Protein AF-0000000079759869 (afdb_homodimer)

Structure (mmCIF, N/CA/C/O backbone):
data_AF-0000000079759869-model_v1
#
loop_
_entity.id
_entity.type
_entity.pdbx_description
1 polymer 'M18 family aminopeptidase'
#
loop_
_atom_site.group_PDB
_atom_site.id
_atom_site.type_symbol
_atom_site.label_atom_id
_atom_site.label_alt_id
_atom_site.label_comp_id
_atom_site.label_asym_id
_atom_site.label_entity_id
_atom_site.label_seq_id
_atom_site.pdbx_PDB_ins_code
_atom_site.Cartn_x
_atom_site.Cartn_y
_atom_site.Cartn_z
_atom_site.occupancy
_atom_site.B_iso_or_equiv
_atom_site.auth_seq_id
_atom_site.auth_comp_id
_atom_site.auth_asym_id
_atom_site.auth_atom_id
_atom_site.pdbx_PDB_model_num
ATOM 1 N N . MET A 1 1 ? -37.5 23.078 -14.453 1 34.41 1 MET A N 1
ATOM 2 C CA . MET A 1 1 ? -36.531 22.5 -15.383 1 34.41 1 MET A CA 1
ATOM 3 C C . MET A 1 1 ? -35.156 23.172 -15.234 1 34.41 1 MET A C 1
ATOM 5 O O . MET A 1 1 ? -34.125 22.562 -15.484 1 34.41 1 MET A O 1
ATOM 9 N N . ASP A 1 2 ? -35.219 24.422 -14.891 1 37.75 2 ASP A N 1
ATOM 10 C CA . ASP A 1 2 ? -34.031 25.25 -14.844 1 37.75 2 ASP A CA 1
ATOM 11 C C . ASP A 1 2 ? -33.25 25.031 -13.539 1 37.75 2 ASP A C 1
ATOM 13 O O . ASP A 1 2 ? -32.094 25.438 -13.422 1 37.75 2 ASP A O 1
ATOM 17 N N . VAL A 1 3 ? -34 24.594 -12.555 1 45.72 3 VAL A N 1
ATOM 18 C CA . VAL A 1 3 ? -33.438 24.453 -11.219 1 45.72 3 VAL A CA 1
ATOM 19 C C . VAL A 1 3 ? -32.5 23.234 -11.18 1 45.72 3 VAL A C 1
ATOM 21 O O . VAL A 1 3 ? -31.469 23.266 -10.523 1 45.72 3 VAL A O 1
ATOM 24 N N . ASN A 1 4 ? -32.969 22.141 -11.797 1 49.09 4 ASN A N 1
ATOM 25 C CA . ASN A 1 4 ? -32.188 20.906 -11.836 1 49.09 4 ASN A CA 1
ATOM 26 C C . ASN A 1 4 ? -30.875 21.094 -12.617 1 49.09 4 ASN A C 1
ATOM 28 O O . ASN A 1 4 ? -29.875 20.469 -12.297 1 49.09 4 ASN A O 1
ATOM 32 N N . MET A 1 5 ? -30.938 22.031 -13.586 1 51.25 5 MET A N 1
ATOM 33 C CA . MET A 1 5 ? -29.766 22.281 -14.414 1 51.25 5 MET A CA 1
ATOM 34 C C . MET A 1 5 ? -28.734 23.109 -13.664 1 51.25 5 MET A C 1
ATOM 36 O O . MET A 1 5 ? -27.531 22.891 -13.805 1 51.25 5 MET A O 1
ATOM 40 N N . THR A 1 6 ? -29.172 24.031 -12.852 1 51.59 6 THR A N 1
ATOM 41 C CA . THR A 1 6 ? -28.266 24.875 -12.102 1 51.59 6 THR A CA 1
ATOM 42 C C . THR A 1 6 ? -27.594 24.094 -10.977 1 51.59 6 THR A C 1
ATOM 44 O O . THR A 1 6 ? -26.406 24.281 -10.711 1 51.59 6 THR A O 1
ATOM 47 N N . GLY A 1 7 ? -28.344 23.219 -10.32 1 52.69 7 GLY A N 1
ATOM 48 C CA . GLY A 1 7 ? -27.797 22.344 -9.297 1 52.69 7 GLY A CA 1
ATOM 49 C C . GLY A 1 7 ? -26.719 21.406 -9.812 1 52.69 7 GLY A C 1
ATOM 50 O O . GLY A 1 7 ? -25.672 21.234 -9.18 1 52.69 7 GLY A O 1
ATOM 51 N N . ASN A 1 8 ? -26.984 20.922 -10.984 1 66.44 8 ASN A N 1
ATOM 52 C CA . ASN A 1 8 ? -26.047 20.016 -11.633 1 66.44 8 ASN A CA 1
ATOM 53 C C . ASN A 1 8 ? -24.766 20.75 -12.055 1 66.44 8 ASN A C 1
ATOM 55 O O . ASN A 1 8 ? -23.672 20.219 -11.906 1 66.44 8 ASN A O 1
ATOM 59 N N . THR A 1 9 ? -24.969 22.047 -12.414 1 72.12 9 THR A N 1
ATOM 60 C CA . THR A 1 9 ? -23.812 22.812 -12.852 1 72.12 9 THR A CA 1
ATOM 61 C C . THR A 1 9 ? -22.953 23.234 -11.656 1 72.12 9 THR A C 1
ATOM 63 O O . THR A 1 9 ? -21.734 23.172 -11.711 1 72.12 9 THR A O 1
ATOM 66 N N . GLU A 1 10 ? -23.641 23.688 -10.547 1 78.25 10 GLU A N 1
ATOM 67 C CA . GLU A 1 10 ? -22.922 24.062 -9.344 1 78.25 10 GLU A CA 1
ATOM 68 C C . GLU A 1 10 ? -22.203 22.875 -8.734 1 78.25 10 GLU A C 1
ATOM 70 O O . GLU A 1 10 ? -21.047 22.984 -8.281 1 78.25 10 GLU A O 1
ATOM 75 N N . GLU A 1 11 ? -22.922 21.812 -8.789 1 80.94 11 GLU A N 1
ATOM 76 C CA . GLU A 1 11 ? -22.312 20.594 -8.273 1 80.94 11 GLU A CA 1
ATOM 77 C C . GLU A 1 11 ? -21.109 20.172 -9.117 1 80.94 11 GLU A C 1
ATOM 79 O O . GLU A 1 11 ? -20.109 19.719 -8.586 1 80.94 11 GLU A O 1
ATOM 84 N N . ASN A 1 12 ? -21.234 20.391 -10.414 1 83.88 12 ASN A N 1
ATOM 85 C CA . ASN A 1 12 ? -20.125 20.062 -11.32 1 83.88 12 ASN A CA 1
ATOM 86 C C . ASN A 1 12 ? -18.938 21 -11.109 1 83.88 12 ASN A C 1
ATOM 88 O O . ASN A 1 12 ? -17.797 20.562 -11.156 1 83.88 12 ASN A O 1
ATOM 92 N N . THR A 1 13 ? -19.266 22.203 -10.891 1 87.94 13 THR A N 1
ATOM 93 C CA . THR A 1 13 ? -18.219 23.188 -10.648 1 87.94 13 THR A CA 1
ATOM 94 C C . THR A 1 13 ? -17.516 22.906 -9.328 1 87.94 13 THR A C 1
ATOM 96 O O . THR A 1 13 ? -16.281 22.984 -9.242 1 87.94 13 THR A O 1
ATOM 99 N N . GLN A 1 14 ? -18.297 22.594 -8.359 1 91.38 14 GLN A N 1
ATOM 100 C CA . GLN A 1 14 ? -17.719 22.266 -7.055 1 91.38 14 GLN A CA 1
ATOM 101 C C . GLN A 1 14 ? -16.844 21.016 -7.133 1 91.38 14 GLN A C 1
ATOM 103 O O . GLN A 1 14 ? -15.789 20.953 -6.512 1 91.38 14 GLN A O 1
ATOM 108 N N . ARG A 1 15 ? -17.344 20.109 -7.895 1 92.75 15 ARG A N 1
ATOM 109 C CA . ARG A 1 15 ? -16.578 18.875 -8.07 1 92.75 15 ARG A CA 1
ATOM 110 C C . ARG A 1 15 ? -15.242 19.141 -8.766 1 92.75 15 ARG A C 1
ATOM 112 O O . ARG A 1 15 ? -14.211 18.594 -8.375 1 92.75 15 ARG A O 1
ATOM 119 N N . GLU A 1 16 ? -15.281 19.938 -9.742 1 95.12 16 GLU A N 1
ATOM 120 C CA . GLU A 1 16 ? -14.055 20.297 -10.445 1 95.12 16 GLU A CA 1
ATOM 121 C C . GLU A 1 16 ? -13.07 21 -9.516 1 95.12 16 GLU A C 1
ATOM 123 O O . GLU A 1 16 ? -11.867 20.75 -9.578 1 95.12 16 GLU A O 1
ATOM 128 N N . GLN A 1 17 ? -13.594 21.875 -8.664 1 96.56 17 GLN A N 1
ATOM 129 C CA . GLN A 1 17 ? -12.75 22.562 -7.691 1 96.56 17 GLN A CA 1
ATOM 130 C C . GLN A 1 17 ? -12.156 21.594 -6.688 1 96.56 17 GLN A C 1
ATOM 132 O O . GLN A 1 17 ? -10.984 21.703 -6.32 1 96.56 17 GLN A O 1
ATOM 137 N N . ASN A 1 18 ? -12.969 20.641 -6.242 1 97.81 18 ASN A N 1
ATOM 138 C CA . ASN A 1 18 ? -12.492 19.625 -5.309 1 97.81 18 ASN A CA 1
ATOM 139 C C . ASN A 1 18 ? -11.352 18.812 -5.906 1 97.81 18 ASN A C 1
ATOM 141 O O . ASN A 1 18 ? -10.352 18.547 -5.23 1 97.81 18 ASN A O 1
ATOM 145 N N . LEU A 1 19 ? -11.539 18.453 -7.141 1 97.88 19 LEU A N 1
ATOM 146 C CA . LEU A 1 19 ? -10.523 17.656 -7.832 1 97.88 19 LEU A CA 1
ATOM 147 C C . LEU A 1 19 ? -9.234 18.453 -8.008 1 97.88 19 LEU A C 1
ATOM 149 O O . LEU A 1 19 ? -8.141 17.922 -7.84 1 97.88 19 LEU A O 1
ATOM 153 N N . LYS A 1 20 ? -9.383 19.672 -8.344 1 98.12 20 LYS A N 1
ATOM 154 C CA . LYS A 1 20 ? -8.227 20.547 -8.508 1 98.12 20 LYS A CA 1
ATOM 155 C C . LYS A 1 20 ? -7.465 20.703 -7.195 1 98.12 20 LYS A C 1
ATOM 157 O O . LYS A 1 20 ? -6.242 20.562 -7.16 1 98.12 20 LYS A O 1
ATOM 162 N N . THR A 1 21 ? -8.172 20.984 -6.152 1 98.62 21 THR A N 1
ATOM 163 C CA . THR A 1 21 ? -7.57 21.156 -4.836 1 98.62 21 THR A CA 1
ATOM 164 C C . THR A 1 21 ? -6.887 19.859 -4.387 1 98.62 21 THR A C 1
ATOM 166 O O . THR A 1 21 ? -5.781 19.891 -3.844 1 98.62 21 THR A O 1
ATOM 169 N N . ALA A 1 22 ? -7.57 18.734 -4.586 1 98.62 22 ALA A N 1
ATOM 170 C CA . ALA A 1 22 ? -6.977 17.438 -4.246 1 98.62 22 ALA A CA 1
ATOM 171 C C . ALA A 1 22 ? -5.668 17.219 -4.996 1 98.62 22 ALA A C 1
ATOM 173 O O . ALA A 1 22 ? -4.68 16.766 -4.418 1 98.62 22 ALA A O 1
ATOM 174 N N . GLY A 1 23 ? -5.672 17.562 -6.25 1 98.62 23 GLY A N 1
ATOM 175 C CA . GLY A 1 23 ? -4.461 17.453 -7.043 1 98.62 23 GLY A CA 1
ATOM 176 C C . GLY A 1 23 ? -3.326 18.312 -6.523 1 98.62 23 GLY A C 1
ATOM 177 O O . GLY A 1 23 ? -2.176 17.859 -6.477 1 98.62 23 GLY A O 1
ATOM 178 N N . GLN A 1 24 ? -3.623 19.547 -6.164 1 98.75 24 GLN A N 1
ATOM 179 C CA . GLN A 1 24 ? -2.623 20.469 -5.617 1 98.75 24 GLN A CA 1
ATOM 180 C C . GLN A 1 24 ? -2.096 19.969 -4.277 1 98.75 24 GLN A C 1
ATOM 182 O O . GLN A 1 24 ? -0.899 20.062 -3.998 1 98.75 24 GLN A O 1
ATOM 187 N N . LEU A 1 25 ? -2.986 19.469 -3.488 1 98.81 25 LEU A N 1
ATOM 188 C CA . LEU A 1 25 ? -2.592 18.891 -2.207 1 98.81 25 LEU A CA 1
ATOM 189 C C . LEU A 1 25 ? -1.659 17.703 -2.408 1 98.81 25 LEU A C 1
ATOM 191 O O . LEU A 1 25 ? -0.637 17.578 -1.728 1 98.81 25 LEU A O 1
ATOM 195 N N . PHE A 1 26 ? -2.021 16.781 -3.332 1 98.81 26 PHE A N 1
ATOM 196 C CA . PHE A 1 26 ? -1.186 15.633 -3.633 1 98.81 26 PHE A CA 1
ATOM 197 C C . PHE A 1 26 ? 0.208 16.078 -4.066 1 98.81 26 PHE A C 1
ATOM 199 O O . PHE A 1 26 ? 1.21 15.523 -3.602 1 98.81 26 PHE A O 1
ATOM 206 N N . SER A 1 27 ? 0.238 17.031 -4.938 1 98.69 27 SER A N 1
ATOM 207 C CA . SER A 1 27 ? 1.521 17.547 -5.414 1 98.69 27 SER A CA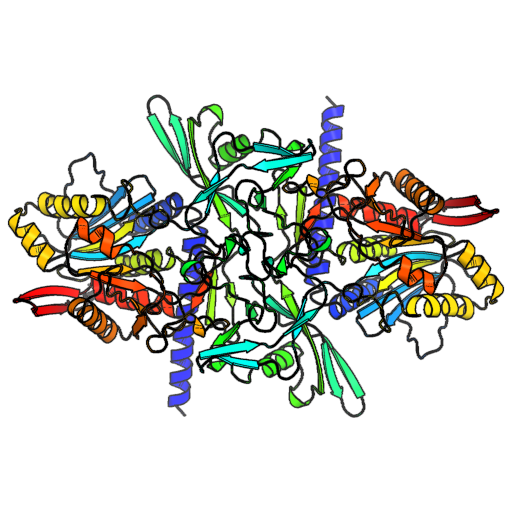 1
ATOM 208 C C . SER A 1 27 ? 2.348 18.125 -4.266 1 98.69 27 SER A C 1
ATOM 210 O O . SER A 1 27 ? 3.561 17.906 -4.203 1 98.69 27 SER A O 1
ATOM 212 N N . PHE A 1 28 ? 1.736 18.922 -3.453 1 98.75 28 PHE A N 1
ATOM 213 C CA . PHE A 1 28 ? 2.398 19.516 -2.299 1 98.75 28 PHE A CA 1
ATOM 214 C C . PHE A 1 28 ? 2.992 18.438 -1.399 1 98.75 28 PHE A C 1
ATOM 216 O O . PHE A 1 28 ? 4.152 18.531 -0.99 1 98.75 28 PHE A O 1
ATOM 223 N N . ILE A 1 29 ? 2.215 17.391 -1.082 1 98.75 29 ILE A N 1
ATOM 224 C CA . ILE A 1 29 ? 2.637 16.344 -0.167 1 98.75 29 ILE A CA 1
ATOM 225 C C . ILE A 1 29 ? 3.734 15.5 -0.817 1 98.75 29 ILE A C 1
ATOM 227 O O . ILE A 1 29 ? 4.711 15.133 -0.163 1 98.75 29 ILE A O 1
ATOM 231 N N . GLN A 1 30 ? 3.596 15.203 -2.111 1 98.06 30 GLN A N 1
ATOM 232 C CA . GLN A 1 30 ? 4.602 14.43 -2.83 1 98.06 30 GLN A CA 1
ATOM 233 C C . GLN A 1 30 ? 5.949 15.148 -2.836 1 98.06 30 GLN A C 1
ATOM 235 O O . GLN A 1 30 ? 7 14.508 -2.791 1 98.06 30 GLN A O 1
ATOM 240 N N . ALA A 1 31 ? 5.898 16.469 -2.842 1 98.31 31 ALA A N 1
ATOM 241 C CA . ALA A 1 31 ? 7.117 17.266 -2.828 1 98.31 31 ALA A CA 1
ATOM 242 C C . ALA A 1 31 ? 7.648 17.438 -1.406 1 98.31 31 ALA A C 1
ATOM 244 O O . ALA A 1 31 ? 8.664 18.109 -1.19 1 98.31 31 ALA A O 1
ATOM 245 N N . SER A 1 32 ? 6.988 16.828 -0.433 1 98.75 32 SER A N 1
ATOM 246 C CA . SER A 1 32 ? 7.328 17.016 0.976 1 98.75 32 SER A CA 1
ATOM 247 C C . SER A 1 32 ? 7.531 15.664 1.667 1 98.75 32 SER A C 1
ATOM 249 O O . SER A 1 32 ? 6.844 15.352 2.641 1 98.75 32 SER A O 1
ATOM 251 N N . PRO A 1 33 ? 8.555 14.898 1.273 1 98.44 33 PRO A N 1
ATOM 252 C CA . PRO A 1 33 ? 8.766 13.578 1.857 1 98.44 33 PRO A CA 1
ATOM 253 C C . PRO A 1 33 ? 9.305 13.641 3.287 1 98.44 33 PRO A C 1
ATOM 255 O O . PRO A 1 33 ? 9.289 12.633 4 1 98.44 33 PRO A O 1
ATOM 258 N N . SER A 1 34 ? 9.789 14.82 3.717 1 98.5 34 SER A N 1
ATOM 259 C CA . SER A 1 34 ? 10.234 15.086 5.082 1 98.5 34 SER A CA 1
ATOM 260 C C . SER A 1 34 ? 9.852 16.484 5.527 1 98.5 34 SER A C 1
ATOM 262 O O . SER A 1 34 ? 9.477 17.328 4.707 1 98.5 34 SER A O 1
ATOM 264 N N . PRO A 1 35 ? 9.953 16.734 6.875 1 98.62 35 PRO A N 1
ATOM 265 C CA . PRO A 1 35 ? 9.641 18.094 7.332 1 98.62 35 PRO A CA 1
ATOM 266 C C . PRO A 1 35 ? 10.531 19.156 6.695 1 98.62 35 PRO A C 1
ATOM 268 O O . PRO A 1 35 ? 10.086 20.281 6.457 1 98.62 35 PRO A O 1
ATOM 271 N N . PHE A 1 36 ? 11.781 18.781 6.375 1 98.75 36 PHE A N 1
ATOM 272 C CA . PHE A 1 36 ? 12.703 19.703 5.734 1 98.75 36 PHE A CA 1
ATOM 273 C C . PHE A 1 36 ? 12.227 20.047 4.324 1 98.75 36 PHE A C 1
ATOM 275 O O . PHE A 1 36 ? 12.289 21.203 3.906 1 98.75 36 PHE A O 1
ATOM 282 N N . HIS A 1 37 ? 11.75 19.031 3.645 1 98.81 37 HIS A N 1
ATOM 283 C CA . HIS A 1 37 ? 11.227 19.25 2.299 1 98.81 37 HIS A CA 1
ATOM 284 C C . HIS A 1 37 ? 9.922 20.047 2.332 1 98.81 37 HIS A C 1
ATOM 286 O O . HIS A 1 37 ? 9.664 20.844 1.432 1 98.81 37 HIS A O 1
ATOM 292 N N . ALA A 1 38 ? 9.086 19.812 3.332 1 98.88 38 ALA A N 1
ATOM 293 C CA . ALA A 1 38 ? 7.844 20.562 3.473 1 98.88 38 ALA A CA 1
ATOM 294 C C . ALA A 1 38 ? 8.117 22.062 3.594 1 98.88 38 ALA A C 1
ATOM 296 O O . ALA A 1 38 ? 7.492 22.859 2.912 1 98.88 38 ALA A O 1
ATOM 297 N N . VAL A 1 39 ? 9.07 22.391 4.441 1 98.88 39 VAL A N 1
ATOM 298 C CA . VAL A 1 39 ? 9.414 23.797 4.664 1 98.88 39 VAL A CA 1
ATOM 299 C C . VAL A 1 39 ? 10.047 24.375 3.4 1 98.88 39 VAL A C 1
ATOM 301 O O . VAL A 1 39 ? 9.742 25.5 3.004 1 98.88 39 VAL A O 1
ATOM 304 N N . ALA A 1 40 ? 10.945 23.594 2.729 1 98.75 40 ALA A N 1
ATOM 305 C CA . ALA A 1 40 ? 11.555 24.047 1.479 1 98.75 40 ALA A CA 1
ATOM 306 C C . ALA A 1 40 ? 10.492 24.312 0.417 1 98.75 40 ALA A C 1
ATOM 308 O O . ALA A 1 40 ? 10.602 25.25 -0.366 1 98.75 40 ALA A O 1
ATOM 309 N N . ASN A 1 41 ? 9.523 23.453 0.396 1 98.69 41 ASN A N 1
ATOM 310 C CA . ASN A 1 41 ? 8.406 23.594 -0.527 1 98.69 41 ASN A CA 1
ATOM 311 C C . ASN A 1 41 ? 7.617 24.875 -0.259 1 98.69 41 ASN A C 1
ATOM 313 O O . ASN A 1 41 ? 7.309 25.625 -1.188 1 98.69 41 ASN A O 1
ATOM 317 N N . MET A 1 42 ? 7.301 25.156 0.924 1 98.88 42 MET A N 1
ATOM 318 C CA . MET A 1 42 ? 6.578 26.375 1.295 1 98.88 42 MET A CA 1
ATOM 319 C C . MET A 1 42 ? 7.422 27.609 1.025 1 98.88 42 MET A C 1
ATOM 321 O O . MET A 1 42 ? 6.906 28.625 0.558 1 98.88 42 MET A O 1
ATOM 325 N N . LYS A 1 43 ? 8.719 27.516 1.329 1 98.75 43 LYS A N 1
ATOM 326 C CA . LYS A 1 43 ? 9.641 28.609 1.028 1 98.75 43 LYS A CA 1
ATOM 327 C C . LYS A 1 43 ? 9.594 28.969 -0.451 1 98.75 43 LYS A C 1
ATOM 329 O O . LYS A 1 43 ? 9.562 30.156 -0.801 1 98.75 43 LYS A O 1
ATOM 334 N N . ARG A 1 44 ? 9.656 27.969 -1.306 1 98.62 44 ARG A N 1
ATOM 335 C CA . ARG A 1 44 ? 9.633 28.203 -2.744 1 98.62 44 ARG A CA 1
ATOM 336 C C . ARG A 1 44 ? 8.375 28.969 -3.15 1 98.62 44 ARG A C 1
ATOM 338 O O . ARG A 1 44 ? 8.43 29.891 -3.961 1 98.62 44 ARG A O 1
ATOM 345 N N . GLU A 1 45 ? 7.238 28.594 -2.639 1 98.5 45 GLU A N 1
ATOM 346 C CA . GLU A 1 45 ? 5.984 29.266 -2.949 1 98.5 45 GLU A CA 1
ATOM 347 C C . GLU A 1 45 ? 5.988 30.703 -2.426 1 98.5 45 GLU A C 1
ATOM 349 O O . GLU A 1 45 ? 5.539 31.625 -3.115 1 98.5 45 GLU A O 1
ATOM 354 N N . LEU A 1 46 ? 6.461 30.875 -1.209 1 98.75 46 LEU A N 1
ATOM 355 C CA . LEU A 1 46 ? 6.543 32.219 -0.62 1 98.75 46 LEU A CA 1
ATOM 356 C C . LEU A 1 46 ? 7.449 33.125 -1.445 1 98.75 46 LEU A C 1
ATOM 358 O O . LEU A 1 46 ? 7.098 34.25 -1.722 1 98.75 46 LEU A O 1
ATOM 362 N N . ASP A 1 47 ? 8.594 32.562 -1.867 1 98.69 47 ASP A N 1
ATOM 363 C CA . ASP A 1 47 ? 9.508 33.312 -2.725 1 98.69 47 ASP A CA 1
ATOM 364 C C . ASP A 1 47 ? 8.82 33.75 -4.016 1 98.69 47 ASP A C 1
ATOM 366 O O . ASP A 1 47 ? 8.969 34.875 -4.453 1 98.69 47 ASP A O 1
ATOM 370 N N . ALA A 1 48 ? 8.102 32.875 -4.559 1 98.38 48 ALA A N 1
ATOM 371 C CA . ALA A 1 48 ? 7.414 33.125 -5.82 1 98.38 48 ALA A CA 1
ATOM 372 C C . ALA A 1 48 ? 6.371 34.219 -5.652 1 98.38 48 ALA A C 1
ATOM 374 O O . ALA A 1 48 ? 6.012 34.906 -6.621 1 98.38 48 ALA A O 1
ATOM 375 N N . HIS A 1 49 ? 5.922 34.469 -4.457 1 97.62 49 HIS A N 1
ATOM 376 C CA . HIS A 1 49 ? 4.91 35.5 -4.191 1 97.62 49 HIS A CA 1
ATOM 377 C C . HIS A 1 49 ? 5.531 36.75 -3.588 1 97.62 49 HIS A C 1
ATOM 379 O O . HIS A 1 49 ? 4.82 37.594 -3.043 1 97.62 49 HIS A O 1
ATOM 385 N N . GLY A 1 50 ? 6.84 36.812 -3.527 1 97.75 50 GLY A N 1
ATOM 386 C CA . GLY A 1 50 ? 7.535 38.031 -3.197 1 97.75 50 GLY A CA 1
ATOM 387 C C . GLY A 1 50 ? 7.844 38.156 -1.717 1 97.75 50 GLY A C 1
ATOM 388 O O . GLY A 1 50 ? 8.172 39.25 -1.241 1 97.75 50 GLY A O 1
ATOM 389 N N . TYR A 1 51 ? 7.734 37.156 -0.963 1 98.5 51 TYR A N 1
ATOM 390 C CA . TYR A 1 51 ? 8.102 37.188 0.447 1 98.5 51 TYR A CA 1
ATOM 391 C C . TYR A 1 51 ? 9.617 37.125 0.618 1 98.5 51 TYR A C 1
ATOM 393 O O . TYR A 1 51 ? 10.289 36.375 -0.098 1 98.5 51 TYR A O 1
ATOM 401 N N . ALA A 1 52 ? 10.102 37.875 1.595 1 98.38 52 ALA A N 1
ATOM 402 C CA . ALA A 1 52 ? 11.539 37.906 1.868 1 98.38 52 ALA A CA 1
ATOM 403 C C . ALA A 1 52 ? 11.867 37.125 3.139 1 98.38 52 ALA A C 1
ATOM 405 O O . ALA A 1 52 ? 11.18 37.25 4.152 1 98.38 52 ALA A O 1
ATOM 406 N N . GLN A 1 53 ? 12.922 36.344 3.113 1 98.56 53 GLN A N 1
ATOM 407 C CA . GLN A 1 53 ? 13.344 35.562 4.277 1 98.56 53 GLN A CA 1
ATOM 408 C C . GLN A 1 53 ? 14.055 36.469 5.293 1 98.56 53 GLN A C 1
ATOM 410 O O . GLN A 1 53 ? 14.883 37.312 4.922 1 98.56 53 GLN A O 1
ATOM 415 N N . LEU A 1 54 ? 13.695 36.344 6.473 1 98.56 54 LEU A N 1
ATOM 416 C CA . LEU A 1 54 ? 14.391 36.969 7.605 1 98.56 54 LEU A CA 1
ATOM 417 C C . LEU A 1 54 ? 15.258 35.938 8.32 1 98.56 54 LEU A C 1
ATOM 419 O O . LEU A 1 54 ? 14.898 34.75 8.414 1 98.56 54 LEU A O 1
ATOM 423 N N . LEU A 1 55 ? 16.422 36.375 8.773 1 97.75 55 LEU A N 1
ATOM 424 C CA . LEU A 1 55 ? 17.281 35.531 9.602 1 97.75 55 LEU A CA 1
ATOM 425 C C . LEU A 1 55 ? 17.188 35.938 11.07 1 97.75 55 LEU A C 1
ATOM 427 O O . LEU A 1 55 ? 17.234 37.125 11.398 1 97.75 55 LEU A O 1
ATOM 431 N N . GLU A 1 56 ? 16.984 34.969 11.938 1 96.81 56 GLU A N 1
ATOM 432 C CA . GLU A 1 56 ? 16.828 35.25 13.359 1 96.81 56 GLU A CA 1
ATOM 433 C C . GLU A 1 56 ? 18.078 35.906 13.93 1 96.81 56 GLU A C 1
ATOM 435 O O . GLU A 1 56 ? 17.984 36.688 14.891 1 96.81 56 GLU A O 1
ATOM 440 N N . GLY A 1 57 ? 19.203 35.688 13.375 1 96 57 GLY A N 1
ATOM 441 C CA . GLY A 1 57 ? 20.453 36.219 13.883 1 96 57 GLY A CA 1
ATOM 442 C C . GLY A 1 57 ? 20.734 37.625 13.383 1 96 57 GLY A C 1
ATOM 443 O O . GLY A 1 57 ? 21.719 38.25 13.789 1 96 57 GLY A O 1
ATOM 444 N N . GLU A 1 58 ? 19.828 38.219 12.617 1 97.19 58 GLU A N 1
ATOM 445 C CA . GLU A 1 58 ? 20.016 39.562 12.039 1 97.19 58 GLU A CA 1
ATOM 446 C C . GLU A 1 58 ? 18.938 40.531 12.508 1 97.19 58 GLU A C 1
ATOM 448 O O . GLU A 1 58 ? 17.922 40.094 13.047 1 97.19 58 GLU A O 1
ATOM 453 N N . GLU A 1 59 ? 19.234 41.781 12.266 1 96.81 59 GLU A N 1
ATOM 454 C CA . GLU A 1 59 ? 18.219 42.781 12.508 1 96.81 59 GLU A CA 1
ATOM 455 C C . GLU A 1 59 ? 17.109 42.719 11.453 1 96.81 59 GLU A C 1
ATOM 457 O O . GLU A 1 59 ? 17.391 42.531 10.266 1 96.81 59 GLU A O 1
ATOM 462 N N . TRP A 1 60 ? 15.852 42.781 11.961 1 97.62 60 TRP A N 1
ATOM 463 C CA . TRP A 1 60 ? 14.719 42.781 11.039 1 97.62 60 TRP A CA 1
ATOM 464 C C . TRP A 1 60 ? 14.305 44.219 10.688 1 97.62 60 TRP A C 1
ATOM 466 O O . TRP A 1 60 ? 13.977 45 11.57 1 97.62 60 TRP A O 1
ATOM 476 N N . ARG A 1 61 ? 14.383 44.594 9.445 1 95.19 61 ARG A N 1
ATOM 477 C CA . ARG A 1 61 ? 13.883 45.875 8.938 1 95.19 61 ARG A CA 1
ATOM 478 C C . ARG A 1 61 ? 12.523 45.688 8.273 1 95.19 61 ARG A C 1
ATOM 480 O O . ARG A 1 61 ? 12.438 45.469 7.066 1 95.19 61 ARG A O 1
ATOM 487 N N . LEU A 1 62 ? 11.516 45.969 9.023 1 97.69 62 LEU A N 1
ATOM 488 C CA . LEU A 1 62 ? 10.148 45.688 8.586 1 97.69 62 LEU A CA 1
ATOM 489 C C . LEU A 1 62 ? 9.453 46.969 8.125 1 97.69 62 LEU A C 1
ATOM 491 O O . LEU A 1 62 ? 9.703 48.062 8.672 1 97.69 62 LEU A O 1
ATOM 495 N N . GLU A 1 63 ? 8.656 46.875 7.109 1 95.69 63 GLU A N 1
ATOM 496 C CA . GLU A 1 63 ? 7.941 48.031 6.559 1 95.69 63 GLU A CA 1
ATOM 497 C C . GLU A 1 63 ? 6.461 47.688 6.363 1 95.69 63 GLU A C 1
ATOM 499 O O . GLU A 1 63 ? 6.074 46.531 6.293 1 95.69 63 GLU A O 1
ATOM 504 N N . GLU A 1 64 ? 5.68 48.75 6.312 1 94.25 64 GLU A N 1
ATOM 505 C CA . GLU A 1 64 ? 4.281 48.594 5.918 1 94.25 64 GLU A CA 1
ATOM 506 C C . GLU A 1 64 ? 4.16 47.906 4.559 1 94.25 64 GLU A C 1
ATOM 508 O O . GLU A 1 64 ? 4.945 48.188 3.648 1 94.25 64 GLU A O 1
ATOM 513 N N . GLU A 1 65 ? 3.193 46.969 4.449 1 94.38 65 GLU A N 1
ATOM 514 C CA . GLU A 1 65 ? 2.92 46.219 3.234 1 94.38 65 GLU A CA 1
ATOM 515 C C . GLU A 1 65 ? 4.035 45.219 2.945 1 94.38 65 GLU A C 1
ATOM 517 O O . GLU A 1 65 ? 4.066 44.594 1.879 1 94.38 65 GLU A O 1
ATOM 522 N N . GLY A 1 66 ? 4.926 45.094 3.875 1 96.44 66 GLY A N 1
ATOM 523 C CA . GLY A 1 66 ? 6.004 44.156 3.715 1 96.44 66 GLY A CA 1
ATOM 524 C C . GLY A 1 66 ? 5.547 42.719 3.881 1 96.44 66 GLY A C 1
ATOM 525 O O . GLY A 1 66 ? 4.598 42.438 4.613 1 96.44 66 GLY A O 1
ATOM 526 N N . LYS A 1 67 ? 6.203 41.781 3.189 1 97.94 67 LYS A N 1
ATOM 527 C CA . LYS A 1 67 ? 5.965 40.344 3.209 1 97.94 67 LYS A CA 1
ATOM 528 C C . LYS A 1 67 ? 7.215 39.594 3.645 1 97.94 67 LYS A C 1
ATOM 530 O O . LYS A 1 67 ? 8.273 39.719 3.031 1 97.94 67 LYS A O 1
ATOM 535 N N . TYR A 1 68 ? 7.066 38.75 4.711 1 98.69 68 TYR A N 1
ATOM 536 C CA . TYR A 1 68 ? 8.273 38.156 5.289 1 98.69 68 TYR A CA 1
ATOM 537 C C . TYR A 1 68 ? 8.016 36.719 5.754 1 98.69 68 TYR A C 1
ATOM 539 O O . TYR A 1 68 ? 6.859 36.312 5.941 1 98.69 68 TYR A O 1
ATOM 547 N N . TYR A 1 69 ? 9.117 35.938 5.852 1 98.81 69 TYR A N 1
ATOM 548 C CA . TYR A 1 69 ? 9.055 34.688 6.559 1 98.81 69 TYR A CA 1
ATOM 549 C C . TYR A 1 69 ? 10.375 34.375 7.254 1 98.81 69 TYR A C 1
ATOM 551 O O . TYR A 1 69 ? 11.406 34.938 6.914 1 98.81 69 TYR A O 1
ATOM 559 N N . VAL A 1 70 ? 10.336 33.531 8.219 1 98.81 70 VAL A N 1
ATOM 560 C CA . VAL A 1 70 ? 11.492 33.094 8.977 1 98.81 70 VAL A CA 1
ATOM 561 C C . VAL A 1 70 ? 11.43 31.562 9.141 1 98.81 70 VAL A C 1
ATOM 563 O O . VAL A 1 70 ? 10.352 30.984 9.273 1 98.81 70 VAL A O 1
ATOM 566 N N . ILE A 1 71 ? 12.602 30.891 9.031 1 98.69 71 ILE A N 1
ATOM 567 C CA . ILE A 1 71 ? 12.719 29.438 9.141 1 98.69 71 ILE A CA 1
ATOM 568 C C . ILE A 1 71 ? 13.609 29.078 10.328 1 98.69 71 ILE A C 1
ATOM 570 O O . ILE A 1 71 ? 14.641 29.703 10.555 1 98.69 71 ILE A O 1
ATOM 574 N N . ARG A 1 72 ? 13.172 28.156 11.125 1 97.94 72 ARG A N 1
ATOM 575 C CA . ARG A 1 72 ? 13.969 27.625 12.227 1 97.94 72 ARG A CA 1
ATOM 576 C C . ARG A 1 72 ? 14.258 26.141 12.023 1 97.94 72 ARG A C 1
ATOM 578 O O . ARG A 1 72 ? 13.344 25.359 11.758 1 97.94 72 ARG A O 1
ATOM 585 N N . ASN A 1 73 ? 15.508 25.703 12.117 1 96.5 73 ASN A N 1
ATOM 586 C CA . ASN A 1 73 ? 16.031 24.344 12.016 1 96.5 73 ASN A CA 1
ATOM 587 C C . ASN A 1 73 ? 15.781 23.75 10.625 1 96.5 73 ASN A C 1
ATOM 589 O O . ASN A 1 73 ? 15.953 22.547 10.422 1 96.5 73 ASN A O 1
ATOM 593 N N . GLY A 1 74 ? 15.266 24.484 9.727 1 97.75 74 GLY A N 1
ATOM 594 C CA . GLY A 1 74 ? 14.961 24 8.391 1 97.75 74 GLY A CA 1
ATOM 595 C C . GLY A 1 74 ? 13.664 23.219 8.32 1 97.75 74 GLY A C 1
ATOM 596 O O . GLY A 1 74 ? 13.234 22.812 7.238 1 97.75 74 GLY A O 1
ATOM 597 N N . SER A 1 75 ? 12.953 23.062 9.477 1 98.56 75 SER A N 1
ATOM 598 C CA . SER A 1 75 ? 11.797 22.172 9.523 1 98.56 75 SER A CA 1
ATOM 599 C C . SER A 1 75 ? 10.578 22.875 10.094 1 98.56 75 SER A C 1
ATOM 601 O O . SER A 1 75 ? 9.5 22.297 10.195 1 98.56 75 SER A O 1
ATOM 603 N N . ALA A 1 76 ? 10.672 24.156 10.469 1 98.75 76 ALA A N 1
ATOM 604 C CA . ALA A 1 76 ? 9.578 25.016 10.914 1 98.75 76 ALA A CA 1
ATOM 605 C C . ALA A 1 76 ? 9.609 26.359 10.195 1 98.75 76 ALA A C 1
ATOM 607 O O . ALA A 1 76 ? 10.68 26.844 9.812 1 98.75 76 ALA A O 1
ATOM 608 N N . LEU A 1 77 ? 8.43 26.953 10.023 1 98.88 77 LEU A N 1
ATOM 609 C CA . LEU A 1 77 ? 8.328 28.156 9.211 1 98.88 77 LEU A CA 1
ATOM 610 C C . LEU A 1 77 ? 7.199 29.047 9.711 1 98.88 77 LEU A C 1
ATOM 612 O O . LEU A 1 77 ? 6.113 28.562 10.039 1 98.88 77 LEU A O 1
ATOM 616 N N . ILE A 1 78 ? 7.484 30.359 9.875 1 98.88 78 ILE A N 1
ATOM 617 C CA . ILE A 1 78 ? 6.461 31.375 10.133 1 98.88 78 ILE A CA 1
ATOM 618 C C . ILE A 1 78 ? 6.508 32.438 9.047 1 98.88 78 ILE A C 1
ATOM 620 O O . ILE A 1 78 ? 7.562 33.031 8.781 1 98.88 78 ILE A O 1
ATOM 624 N N . ALA A 1 79 ? 5.414 32.656 8.367 1 98.88 79 ALA A N 1
ATOM 625 C CA . ALA A 1 79 ? 5.27 33.719 7.371 1 98.88 79 ALA A CA 1
ATOM 626 C C . ALA A 1 79 ? 4.219 34.719 7.801 1 98.88 79 ALA A C 1
ATOM 628 O O . ALA A 1 79 ? 3.227 34.375 8.438 1 98.88 79 ALA A O 1
ATOM 629 N N . PHE A 1 80 ? 4.477 36 7.492 1 98.56 80 PHE A N 1
ATOM 630 C CA . PHE A 1 80 ? 3.541 37.094 7.828 1 98.56 80 PHE A CA 1
ATOM 631 C C . PHE A 1 80 ? 3.666 38.25 6.848 1 98.56 80 PHE A C 1
ATOM 633 O O . PHE A 1 80 ? 4.664 38.344 6.133 1 98.56 80 PHE A O 1
ATOM 640 N N . ARG A 1 81 ? 2.664 39 6.773 1 97.06 81 ARG A N 1
ATOM 641 C CA . ARG A 1 81 ? 2.691 40.281 6.055 1 97.06 81 ARG A CA 1
ATOM 642 C C . ARG A 1 81 ? 2.117 41.406 6.906 1 97.06 81 ARG A C 1
ATOM 644 O O . ARG A 1 81 ? 1.25 41.156 7.75 1 97.06 81 ARG A O 1
ATOM 651 N N . ILE A 1 82 ? 2.627 42.594 6.703 1 96.88 82 ILE A N 1
ATOM 652 C CA . ILE A 1 82 ? 2.291 43.75 7.523 1 96.88 82 ILE A CA 1
ATOM 653 C C . ILE A 1 82 ? 1.349 44.656 6.754 1 96.88 82 ILE A C 1
ATOM 655 O O . ILE A 1 82 ? 1.782 45.406 5.871 1 96.88 82 ILE A O 1
ATOM 659 N N . PRO A 1 83 ? 0.086 44.656 7.148 1 94.81 83 PRO A N 1
ATOM 660 C CA . PRO A 1 83 ? -0.809 45.562 6.426 1 94.81 83 PRO A CA 1
ATOM 661 C C . PRO A 1 83 ? -0.507 47.031 6.695 1 94.81 83 PRO A C 1
ATOM 663 O O . PRO A 1 83 ? -0.432 47.812 5.762 1 94.81 83 PRO A O 1
ATOM 666 N N . LYS A 1 84 ? -0.366 47.375 7.914 1 94.25 84 LYS A N 1
ATOM 667 C CA . LYS A 1 84 ? -0.031 48.719 8.383 1 94.25 84 LYS A CA 1
ATOM 668 C C . LYS A 1 84 ? 0.729 48.656 9.703 1 94.25 84 LYS A C 1
ATOM 670 O O . LYS A 1 84 ? 0.663 47.688 10.422 1 94.25 84 LYS A O 1
ATOM 675 N N . ARG A 1 85 ? 1.371 49.781 9.992 1 92.75 85 ARG A N 1
ATOM 676 C CA . ARG A 1 85 ? 2.172 49.844 11.211 1 92.75 85 ARG A CA 1
ATOM 677 C C . ARG A 1 85 ? 1.295 49.75 12.453 1 92.75 85 ARG A C 1
ATOM 679 O O . ARG A 1 85 ? 1.699 49.125 13.453 1 92.75 85 ARG A O 1
ATOM 686 N N . ASP A 1 86 ? 0.141 50.406 12.352 1 93.31 86 ASP A N 1
ATOM 687 C CA . ASP A 1 86 ? -0.77 50.344 13.492 1 93.31 86 ASP A CA 1
ATOM 688 C C . ASP A 1 86 ? -1.774 49.219 13.352 1 93.31 86 ASP A C 1
ATOM 690 O O . ASP A 1 86 ? -2.984 49.438 13.453 1 93.31 86 ASP A O 1
ATOM 694 N N . PHE A 1 87 ? -1.28 48 13.188 1 95.12 87 PHE A N 1
ATOM 695 C CA . PHE A 1 87 ? -2.131 46.812 13.07 1 95.12 87 PHE A CA 1
ATOM 696 C C . PHE A 1 87 ? -2.871 46.562 14.375 1 95.12 87 PHE A C 1
ATOM 698 O O . PHE A 1 87 ? -2.441 47 15.445 1 95.12 87 PHE A O 1
ATOM 705 N N . LEU A 1 88 ? -3.99 45.781 14.312 1 94.81 88 LEU A N 1
ATOM 706 C CA . LEU A 1 88 ? -4.875 45.594 15.461 1 94.81 88 LEU A CA 1
ATOM 707 C C . LEU A 1 88 ? -4.434 44.406 16.297 1 94.81 88 LEU A C 1
ATOM 709 O O . LEU A 1 88 ? -4.566 44.406 17.516 1 94.81 88 LEU A O 1
ATOM 713 N N . GLY A 1 89 ? -4.031 43.375 15.672 1 96.62 89 GLY A N 1
ATOM 714 C CA . GLY A 1 89 ? -3.639 42.125 16.297 1 96.62 89 GLY A CA 1
ATOM 715 C C . GLY A 1 89 ? -3.07 41.125 15.305 1 96.62 89 GLY A C 1
ATOM 716 O O . GLY A 1 89 ? -2.666 41.5 14.203 1 96.62 89 GLY A O 1
ATOM 717 N N . PHE A 1 90 ? -2.938 39.938 15.711 1 97.44 90 PHE A N 1
ATOM 718 C CA . PHE A 1 90 ? -2.434 38.844 14.875 1 97.44 90 PHE A CA 1
ATOM 719 C C . PHE A 1 90 ? -3.527 37.812 14.602 1 97.44 90 PHE A C 1
ATOM 721 O O . PHE A 1 90 ? -4.289 37.469 15.5 1 97.44 90 PHE A O 1
ATOM 728 N N . GLN A 1 91 ? -3.709 37.438 13.328 1 97.62 91 GLN A N 1
ATOM 729 C CA . GLN A 1 91 ? -4.504 36.281 12.914 1 97.62 91 GLN A CA 1
ATOM 730 C C . GLN A 1 91 ? -3.611 35.125 12.547 1 97.62 91 GLN A C 1
ATOM 732 O O . GLN A 1 91 ? -3.09 35.031 11.43 1 97.62 91 GLN A O 1
ATOM 737 N N . ILE A 1 92 ? -3.521 34.125 13.461 1 98.06 92 ILE A N 1
ATOM 738 C CA . ILE A 1 92 ? -2.502 33.062 13.352 1 98.06 92 ILE A CA 1
ATOM 739 C C . ILE A 1 92 ? -3.16 31.734 13.016 1 98.06 92 ILE A C 1
ATOM 741 O O . ILE A 1 92 ? -4.141 31.344 13.648 1 98.06 92 ILE A O 1
ATOM 745 N N . MET A 1 93 ? -2.738 31.078 11.992 1 98.25 93 MET A N 1
ATOM 746 C CA . MET A 1 93 ? -3.07 29.688 11.758 1 98.25 93 MET A CA 1
ATOM 747 C C . MET A 1 93 ? -1.836 28.797 11.914 1 98.25 93 MET A C 1
ATOM 749 O O . MET A 1 93 ? -0.84 29 11.211 1 98.25 93 MET A O 1
ATOM 753 N N . ALA A 1 94 ? -1.904 27.875 12.844 1 98.06 94 ALA A N 1
ATOM 754 C CA . ALA A 1 94 ? -0.763 27.031 13.172 1 98.06 94 ALA A CA 1
ATOM 755 C C . ALA A 1 94 ? -1.023 25.578 12.781 1 98.06 94 ALA A C 1
ATOM 757 O O . ALA A 1 94 ? -2.141 25.078 12.93 1 98.06 94 ALA A O 1
ATOM 758 N N . SER A 1 95 ? -0.067 24.891 12.242 1 98.31 95 SER A N 1
ATOM 759 C CA . SER A 1 95 ? -0.033 23.469 11.906 1 98.31 95 SER A CA 1
ATOM 760 C C . SER A 1 95 ? 1.353 22.875 12.148 1 98.31 95 SER A C 1
ATOM 762 O O . SER A 1 95 ? 2.15 23.438 12.898 1 98.31 95 SER A O 1
ATOM 764 N N . HIS A 1 96 ? 1.617 21.641 11.656 1 98.25 96 HIS A N 1
ATOM 765 C CA . HIS A 1 96 ? 2.951 21.078 11.844 1 98.25 96 HIS A CA 1
ATOM 766 C C . HIS A 1 96 ? 3.406 20.328 10.602 1 98.25 96 HIS A C 1
ATOM 768 O O . HIS A 1 96 ? 2.578 19.828 9.828 1 98.25 96 HIS A O 1
ATOM 774 N N . SER A 1 97 ? 4.703 20.219 10.484 1 98.5 97 SER A N 1
ATOM 775 C CA . SER A 1 97 ? 5.309 19.734 9.25 1 98.5 97 SER A CA 1
ATOM 776 C C . SER A 1 97 ? 5.629 18.25 9.336 1 98.5 97 SER A C 1
ATOM 778 O O . SER A 1 97 ? 5.844 17.594 8.312 1 98.5 97 SER A O 1
ATOM 780 N N . ASP A 1 98 ? 5.703 17.719 10.555 1 97.81 98 ASP A N 1
ATOM 781 C CA . ASP A 1 98 ? 6.199 16.344 10.711 1 97.81 98 ASP A CA 1
ATOM 782 C C . ASP A 1 98 ? 5.047 15.344 10.727 1 97.81 98 ASP A C 1
ATOM 784 O O . ASP A 1 98 ? 3.881 15.727 10.836 1 97.81 98 ASP A O 1
ATOM 788 N N . SER A 1 99 ? 5.309 14.156 10.484 1 97.69 99 SER A N 1
ATOM 789 C CA . SER A 1 99 ? 4.438 12.984 10.547 1 97.69 99 SER A CA 1
ATOM 790 C C . SER A 1 99 ? 5.164 11.789 11.156 1 97.69 99 SER A C 1
ATOM 792 O O . SER A 1 99 ? 6.395 11.711 11.109 1 97.69 99 SER A O 1
ATOM 794 N N . PRO A 1 100 ? 4.445 10.836 11.727 1 97.44 100 PRO A N 1
ATOM 795 C CA . PRO A 1 100 ? 5.121 9.625 12.211 1 97.44 100 PRO A CA 1
ATOM 796 C C . PRO A 1 100 ? 5.879 8.891 11.102 1 97.44 100 PRO A C 1
ATOM 798 O O . PRO A 1 100 ? 5.418 8.852 9.961 1 97.44 100 PRO A O 1
ATOM 801 N N . SER A 1 101 ? 7.031 8.367 11.484 1 97.62 101 SER A N 1
ATOM 802 C CA . SER A 1 101 ? 7.887 7.648 10.539 1 97.62 101 SER A CA 1
ATOM 803 C C . SER A 1 101 ? 8.984 6.887 11.266 1 97.62 101 SER A C 1
ATOM 805 O O . SER A 1 101 ? 8.875 6.613 12.461 1 97.62 101 SER A O 1
ATOM 807 N N . PHE A 1 102 ? 9.953 6.348 10.508 1 98.06 102 PHE A N 1
ATOM 808 C CA . PHE A 1 102 ? 11.156 5.719 11.039 1 98.06 102 PHE A CA 1
ATOM 809 C C . PHE A 1 102 ? 12.391 6.523 10.664 1 98.06 102 PHE A C 1
ATOM 811 O O . PHE A 1 102 ? 12.609 6.832 9.492 1 98.06 102 PHE A O 1
ATOM 818 N N . LYS A 1 103 ? 13.117 6.871 11.641 1 98.12 103 LYS A N 1
ATOM 819 C CA . LYS A 1 103 ? 14.375 7.574 11.414 1 98.12 103 LYS A CA 1
ATOM 820 C C . LYS A 1 103 ? 15.531 6.594 11.242 1 98.12 103 LYS A C 1
ATOM 822 O O . LYS A 1 103 ? 15.648 5.625 11.992 1 98.12 103 LYS A O 1
ATOM 827 N N . ILE A 1 104 ? 16.328 6.801 10.227 1 98.19 104 ILE A N 1
ATOM 828 C CA . ILE A 1 104 ? 17.5 5.965 9.984 1 98.19 104 ILE A CA 1
ATOM 829 C C . ILE A 1 104 ? 18.578 6.273 11.031 1 98.19 104 ILE A C 1
ATOM 831 O O . ILE A 1 104 ? 18.938 7.434 11.242 1 98.19 104 ILE A O 1
ATOM 835 N N . LYS A 1 105 ? 19.078 5.281 11.703 1 96.5 105 LYS A N 1
ATOM 836 C CA . LYS A 1 105 ? 20.109 5.461 12.711 1 96.5 105 LYS A CA 1
ATOM 837 C C . LYS A 1 105 ? 21.469 5.664 12.07 1 96.5 105 LYS A C 1
ATOM 839 O O . LYS A 1 105 ? 21.656 5.391 10.883 1 96.5 105 LYS A O 1
ATOM 844 N N . GLU A 1 106 ? 22.422 6.23 12.828 1 93.75 106 GLU A N 1
ATOM 845 C CA . GLU A 1 106 ? 23.828 6.188 12.414 1 93.75 106 GLU A CA 1
ATOM 846 C C . GLU A 1 106 ? 24.312 4.754 12.281 1 93.75 106 GLU A C 1
ATOM 848 O O . GLU A 1 106 ? 23.828 3.855 12.969 1 93.75 106 GLU A O 1
ATOM 853 N N . ASN A 1 107 ? 25.188 4.574 11.359 1 94.38 107 ASN A N 1
ATOM 854 C CA . ASN A 1 107 ? 25.656 3.223 11.07 1 94.38 107 ASN A CA 1
ATOM 855 C C . ASN A 1 107 ? 24.5 2.279 10.789 1 94.38 107 ASN A C 1
ATOM 857 O O . ASN A 1 107 ? 24.344 1.259 11.461 1 94.38 107 ASN A O 1
ATOM 861 N N . PRO A 1 108 ? 23.734 2.568 9.742 1 96.81 108 PRO A N 1
ATOM 862 C CA . PRO A 1 108 ? 22.406 1.975 9.602 1 96.81 108 PRO A CA 1
ATOM 863 C C . PRO A 1 108 ? 22.453 0.549 9.055 1 96.81 108 PRO A C 1
ATOM 865 O O . PRO A 1 108 ? 21.5 -0.219 9.242 1 96.81 108 PRO A O 1
ATOM 868 N N . GLU A 1 109 ? 23.484 0.093 8.367 1 97.94 109 GLU A N 1
ATOM 869 C CA . GLU A 1 109 ? 23.453 -1.181 7.656 1 97.94 109 GLU A CA 1
ATOM 870 C C . GLU A 1 109 ? 23.609 -2.355 8.617 1 97.94 109 GLU A C 1
ATOM 872 O O . GLU A 1 109 ? 24.453 -2.328 9.516 1 97.94 109 GLU A O 1
ATOM 877 N N . MET A 1 110 ? 22.781 -3.342 8.453 1 97.75 110 MET A N 1
ATOM 878 C CA . MET A 1 110 ? 22.844 -4.613 9.172 1 97.75 110 MET A CA 1
ATOM 879 C C . MET A 1 110 ? 22.875 -5.785 8.195 1 97.75 110 MET A C 1
ATOM 881 O O . MET A 1 110 ? 21.984 -5.945 7.371 1 97.75 110 MET A O 1
ATOM 885 N N . ASP A 1 111 ? 23.844 -6.586 8.32 1 96.94 111 ASP A N 1
ATOM 886 C CA . ASP A 1 111 ? 24 -7.77 7.48 1 96.94 111 ASP A CA 1
ATOM 887 C C . ASP A 1 111 ? 23.141 -8.93 8 1 96.94 111 ASP A C 1
ATOM 889 O O . ASP A 1 111 ? 23.062 -9.156 9.211 1 96.94 111 ASP A O 1
ATOM 893 N N . VAL A 1 112 ? 22.453 -9.602 7.047 1 96.38 112 VAL A N 1
ATOM 894 C CA . VAL A 1 112 ? 21.703 -10.805 7.406 1 96.38 112 VAL A CA 1
ATOM 895 C C . VAL A 1 112 ? 22.297 -12.016 6.695 1 96.38 112 VAL A C 1
ATOM 897 O O . VAL A 1 112 ? 21.969 -12.289 5.539 1 96.38 112 VAL A O 1
ATOM 900 N N . GLU A 1 113 ? 23.125 -12.797 7.363 1 94.38 113 GLU A N 1
ATOM 901 C CA . GLU A 1 113 ? 23.734 -14.055 6.941 1 94.38 113 GLU A CA 1
ATOM 902 C C . GLU A 1 113 ? 24.469 -13.883 5.613 1 94.38 113 GLU A C 1
ATOM 904 O O . GLU A 1 113 ? 24.516 -14.812 4.801 1 94.38 113 GLU A O 1
ATOM 909 N N . GLY A 1 114 ? 24.844 -12.742 5.273 1 94.81 114 GLY A N 1
ATOM 910 C CA . GLY A 1 114 ? 25.594 -12.484 4.059 1 94.81 114 GLY A CA 1
ATOM 911 C C . GLY A 1 114 ? 24.719 -12.406 2.818 1 94.81 114 GLY A C 1
ATOM 912 O O . GLY A 1 114 ? 25.234 -12.227 1.708 1 94.81 114 GLY A O 1
ATOM 913 N N . HIS A 1 115 ? 23.406 -12.484 2.994 1 96.44 115 HIS A N 1
ATOM 914 C CA . HIS A 1 115 ? 22.531 -12.586 1.834 1 96.44 115 HIS A CA 1
ATOM 915 C C . HIS A 1 115 ? 21.641 -11.352 1.701 1 96.44 115 HIS A C 1
ATOM 917 O O . HIS A 1 115 ? 21.125 -11.062 0.618 1 96.44 115 HIS A O 1
ATOM 923 N N . TYR A 1 116 ? 21.406 -10.625 2.824 1 97.56 116 TYR A N 1
ATOM 924 C CA . TYR A 1 116 ? 20.578 -9.43 2.82 1 97.56 116 TYR A CA 1
ATOM 925 C C . TYR A 1 116 ? 21.266 -8.289 3.57 1 97.56 116 TYR A C 1
ATOM 927 O O . TYR A 1 116 ? 22.094 -8.523 4.445 1 97.56 116 TYR A O 1
ATOM 935 N N . VAL A 1 117 ? 21.016 -7.09 3.203 1 98.38 117 VAL A N 1
ATOM 936 C CA . VAL A 1 117 ? 21.328 -5.891 3.979 1 98.38 117 VAL A CA 1
ATOM 937 C C . VAL A 1 117 ? 20.031 -5.188 4.375 1 98.38 117 VAL A C 1
ATOM 939 O O . VAL A 1 117 ? 19.203 -4.871 3.52 1 98.38 117 VAL A O 1
ATOM 942 N N . LYS A 1 118 ? 19.797 -5.082 5.617 1 98.19 118 LYS A N 1
ATOM 943 C CA . LYS A 1 118 ? 18.672 -4.293 6.133 1 98.19 118 LYS A CA 1
ATOM 944 C C . LYS A 1 118 ? 19.172 -3.049 6.863 1 98.19 118 LYS A C 1
ATOM 946 O O . LYS A 1 118 ? 20.375 -2.887 7.078 1 98.19 118 LYS A O 1
ATOM 951 N N . LEU A 1 119 ? 18.312 -2.102 7.125 1 98.62 119 LEU A N 1
ATOM 952 C CA . LEU A 1 119 ? 18.719 -0.831 7.719 1 98.62 119 LEU A CA 1
ATOM 953 C C . LEU A 1 119 ? 18.172 -0.698 9.141 1 98.62 119 LEU A C 1
ATOM 955 O O . LEU A 1 119 ? 17.016 -1.043 9.406 1 98.62 119 LEU A O 1
ATOM 959 N N . ASN A 1 120 ? 18.984 -0.273 10.109 1 98.44 120 ASN A N 1
ATOM 960 C CA . ASN A 1 120 ? 18.625 0.027 11.492 1 98.44 120 ASN A CA 1
ATOM 961 C C . ASN A 1 120 ? 17.859 1.342 11.594 1 98.44 120 ASN A C 1
ATOM 963 O O . ASN A 1 120 ? 18.328 2.379 11.125 1 98.44 120 ASN A O 1
ATOM 967 N N . VAL A 1 121 ? 16.656 1.281 12.188 1 98.06 121 VAL A N 1
ATOM 968 C CA . VAL A 1 121 ? 15.82 2.469 12.289 1 98.06 121 VAL A CA 1
ATOM 969 C C . VAL A 1 121 ? 15.273 2.596 13.711 1 98.06 121 VAL A C 1
ATOM 971 O O . VAL A 1 121 ? 15.383 1.661 14.508 1 98.06 121 VAL A O 1
ATOM 974 N N . GLU A 1 122 ? 14.789 3.701 14.023 1 96.69 122 GLU A N 1
ATOM 975 C CA . GLU A 1 122 ? 14.039 3.934 15.25 1 96.69 122 GLU A CA 1
ATOM 976 C C . GLU A 1 122 ? 12.734 4.668 14.961 1 96.69 122 GLU A C 1
ATOM 978 O O . GLU A 1 122 ? 12.625 5.395 13.969 1 96.69 122 GLU A O 1
ATOM 983 N N . LYS A 1 123 ? 11.797 4.516 15.805 1 95.94 123 LYS A N 1
ATOM 984 C CA . LYS A 1 123 ? 10.477 5.117 15.625 1 95.94 123 LYS A CA 1
ATOM 985 C C . LYS A 1 123 ? 10.531 6.629 15.836 1 95.94 123 LYS A C 1
ATOM 987 O O . LYS A 1 123 ? 11.242 7.113 16.719 1 95.94 123 LYS A O 1
ATOM 992 N N . TYR A 1 124 ? 9.875 7.312 15.078 1 96.56 124 TYR A N 1
ATOM 993 C CA . TYR A 1 124 ? 9.578 8.727 15.25 1 96.56 124 TYR A CA 1
ATOM 994 C C . TYR A 1 124 ? 8.078 8.961 15.383 1 96.56 124 TYR A C 1
ATOM 996 O O . TYR A 1 124 ? 7.352 8.898 14.391 1 96.56 124 TYR A O 1
ATOM 1004 N N . GLY A 1 125 ? 7.605 9.219 16.594 1 94 125 GLY A N 1
ATOM 1005 C CA . GLY A 1 125 ? 6.184 9.414 16.828 1 94 125 GLY A CA 1
ATOM 1006 C C . GLY A 1 125 ? 5.43 8.117 17.062 1 94 125 GLY A C 1
ATOM 1007 O O . GLY A 1 125 ? 6.035 7.051 17.156 1 94 125 GLY A O 1
ATOM 1008 N N . GLY A 1 126 ? 4.133 8.211 17.312 1 93.25 126 GLY A N 1
ATOM 1009 C CA . GLY A 1 126 ? 3.258 7.074 17.531 1 93.25 126 GLY A CA 1
ATOM 1010 C C . GLY A 1 126 ? 2.523 6.637 16.281 1 93.25 126 GLY A C 1
ATOM 1011 O O . GLY A 1 126 ? 1.406 7.09 16.016 1 93.25 126 GLY A O 1
ATOM 1012 N N . MET A 1 127 ? 3.092 5.707 15.531 1 95 127 MET A N 1
ATOM 1013 C CA . MET A 1 127 ? 2.48 5.273 14.281 1 95 127 MET A CA 1
ATOM 1014 C C . MET A 1 127 ? 1.824 3.908 14.438 1 95 127 MET A C 1
ATOM 1016 O O . MET A 1 127 ? 2.105 3.188 15.398 1 95 127 MET A O 1
ATOM 1020 N N . LEU A 1 128 ? 0.91 3.588 13.516 1 96.44 128 LEU A N 1
ATOM 1021 C CA . LEU A 1 128 ? 0.513 2.205 13.273 1 96.44 128 LEU A CA 1
ATOM 1022 C C . LEU A 1 128 ? 1.628 1.433 12.57 1 96.44 128 LEU A C 1
ATOM 1024 O O . LEU A 1 128 ? 2.033 1.784 11.461 1 96.44 128 LEU A O 1
ATOM 1028 N N . CYS A 1 129 ? 2.115 0.384 13.188 1 96.5 129 CYS A N 1
ATOM 1029 C CA . CYS A 1 129 ? 3.246 -0.35 12.633 1 96.5 129 CYS A CA 1
ATOM 1030 C C . CYS A 1 129 ? 2.807 -1.224 11.461 1 96.5 129 CYS A C 1
ATOM 1032 O O . CYS A 1 129 ? 3.439 -1.217 10.406 1 96.5 129 CYS A O 1
ATOM 1034 N N . ALA A 1 130 ? 1.69 -1.87 11.578 1 96.06 130 ALA A N 1
ATOM 1035 C CA . ALA A 1 130 ? 1.277 -2.941 10.68 1 96.06 130 ALA A CA 1
ATOM 1036 C C . ALA A 1 130 ? 1.126 -2.428 9.25 1 96.06 130 ALA A C 1
ATOM 1038 O O . ALA A 1 130 ? 1.588 -3.066 8.297 1 96.06 130 ALA A O 1
ATOM 1039 N N . PRO A 1 131 ? 0.534 -1.266 9.086 1 96.94 131 PRO A N 1
ATOM 1040 C CA . PRO A 1 131 ? 0.289 -0.844 7.707 1 96.94 131 PRO A CA 1
ATOM 1041 C C . PRO A 1 131 ? 1.562 -0.392 6.992 1 96.94 131 PRO A C 1
ATOM 1043 O O . PRO A 1 131 ? 1.526 -0.071 5.801 1 96.94 131 PRO A O 1
ATOM 1046 N N . TRP A 1 132 ? 2.717 -0.383 7.586 1 97.88 132 TRP A N 1
ATOM 1047 C CA . TRP A 1 132 ? 3.979 -0.038 6.941 1 97.88 132 TRP A CA 1
ATOM 1048 C C . TRP A 1 132 ? 4.523 -1.22 6.148 1 97.88 132 TRP A C 1
ATOM 1050 O O . TRP A 1 132 ? 5.398 -1.051 5.293 1 97.88 132 TRP A O 1
ATOM 1060 N N . PHE A 1 133 ? 4.059 -2.436 6.461 1 98.12 133 PHE A N 1
ATOM 1061 C CA . PHE A 1 133 ? 4.582 -3.629 5.809 1 98.12 133 PHE A CA 1
ATOM 1062 C C . PHE A 1 133 ? 4.16 -3.678 4.344 1 98.12 133 PHE A C 1
ATOM 1064 O O . PHE A 1 133 ? 3.053 -3.266 4 1 98.12 133 PHE A O 1
ATOM 1071 N N . ASP A 1 134 ? 5.047 -4.16 3.527 1 98.44 134 ASP A N 1
ATOM 1072 C CA . ASP A 1 134 ? 4.797 -4.523 2.137 1 98.44 134 ASP A CA 1
ATOM 1073 C C . ASP A 1 134 ? 4.324 -3.314 1.329 1 98.44 134 ASP A C 1
ATOM 1075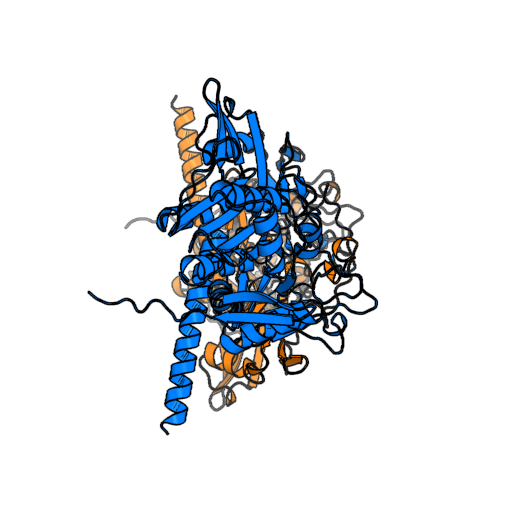 O O . ASP A 1 134 ? 3.312 -3.387 0.629 1 98.44 134 ASP A O 1
ATOM 1079 N N . ARG A 1 135 ? 5.023 -2.154 1.485 1 97.69 135 ARG A N 1
ATOM 1080 C CA . ARG A 1 135 ? 4.852 -0.929 0.71 1 97.69 135 ARG A CA 1
ATOM 1081 C C . ARG A 1 135 ? 6.195 -0.41 0.207 1 97.69 135 ARG A C 1
ATOM 1083 O O . ARG A 1 135 ? 7.203 -0.495 0.911 1 97.69 135 ARG A O 1
ATOM 1090 N N . PRO A 1 136 ? 6.141 0.141 -1.045 1 98.38 136 PRO A N 1
ATOM 1091 C CA . PRO A 1 136 ? 7.387 0.777 -1.479 1 98.38 136 PRO A CA 1
ATOM 1092 C C . PRO A 1 136 ? 7.785 1.958 -0.596 1 98.38 136 PRO A C 1
ATOM 1094 O O . PRO A 1 136 ? 6.973 2.854 -0.355 1 98.38 136 PRO A O 1
ATOM 1097 N N . LEU A 1 137 ? 8.961 1.912 -0.043 1 98.75 137 LEU A N 1
ATOM 1098 C CA . LEU A 1 137 ? 9.508 2.971 0.797 1 98.75 137 LEU A CA 1
ATOM 1099 C C . LEU A 1 137 ? 10.789 3.531 0.196 1 98.75 137 LEU A C 1
ATOM 1101 O O . LEU A 1 137 ? 11.422 2.887 -0.643 1 98.75 137 LEU A O 1
ATOM 1105 N N . SER A 1 138 ? 11.117 4.691 0.58 1 98.81 138 SER A N 1
ATOM 1106 C CA . SER A 1 138 ? 12.414 5.293 0.275 1 98.81 138 SER A CA 1
ATOM 1107 C C . SER A 1 138 ? 12.898 6.164 1.426 1 98.81 138 SER A C 1
ATOM 1109 O O . SER A 1 138 ? 12.414 6.051 2.551 1 98.81 138 SER A O 1
ATOM 1111 N N . VAL A 1 139 ? 13.961 6.922 1.182 1 98.75 139 VAL A N 1
ATOM 1112 C CA . VAL A 1 139 ? 14.625 7.688 2.23 1 98.75 139 VAL A CA 1
ATOM 1113 C C . VAL A 1 139 ? 14.742 9.148 1.811 1 98.75 139 VAL A C 1
ATOM 1115 O O . VAL A 1 139 ? 15.094 9.445 0.666 1 98.75 139 VAL A O 1
ATOM 1118 N N . ALA A 1 140 ? 14.367 10.055 2.703 1 98.81 140 ALA A N 1
ATOM 1119 C CA . ALA A 1 140 ? 14.508 11.492 2.48 1 98.81 140 ALA A CA 1
ATOM 1120 C C . ALA A 1 140 ? 14.875 12.211 3.773 1 98.81 140 ALA A C 1
ATOM 1122 O O . ALA A 1 140 ? 14.703 11.672 4.867 1 98.81 140 ALA A O 1
ATOM 1123 N N . GLY A 1 141 ? 15.406 13.383 3.697 1 98.62 141 GLY A N 1
ATOM 1124 C CA . GLY A 1 141 ? 15.797 14.234 4.812 1 98.62 141 GLY A CA 1
ATOM 1125 C C . GLY A 1 141 ? 16.844 15.266 4.438 1 98.62 141 GLY A C 1
ATOM 1126 O O . GLY A 1 141 ? 16.656 16.031 3.488 1 98.62 141 GLY A O 1
ATOM 1127 N N . ARG A 1 142 ? 17.844 15.352 5.27 1 98.44 142 ARG A N 1
ATOM 1128 C CA . ARG A 1 142 ? 18.922 16.297 4.988 1 98.44 142 ARG A CA 1
ATOM 1129 C C . ARG A 1 142 ? 20.281 15.703 5.363 1 98.44 142 ARG A C 1
ATOM 1131 O O . ARG A 1 142 ? 20.359 14.805 6.203 1 98.44 142 ARG A O 1
ATOM 1138 N N . VAL A 1 143 ? 21.297 16.172 4.703 1 97.62 143 VAL A N 1
ATOM 1139 C CA . VAL A 1 143 ? 22.688 15.906 5.062 1 97.62 143 VAL A CA 1
ATOM 1140 C C . VAL A 1 143 ? 23.406 17.219 5.32 1 97.62 143 VAL A C 1
ATOM 1142 O O . VAL A 1 143 ? 23.062 18.25 4.75 1 97.62 143 VAL A O 1
ATOM 1145 N N . ILE A 1 144 ? 24.328 17.234 6.246 1 96.75 144 ILE A N 1
ATOM 1146 C CA . ILE A 1 144 ? 25.203 18.359 6.539 1 96.75 144 ILE A CA 1
ATOM 1147 C C . ILE A 1 144 ? 26.562 18.156 5.879 1 96.75 144 ILE A C 1
ATOM 1149 O O . ILE A 1 144 ? 27.219 17.141 6.121 1 96.75 144 ILE A O 1
ATOM 1153 N N . VAL A 1 145 ? 26.953 19.094 5.066 1 96.69 145 VAL A N 1
ATOM 1154 C CA . VAL A 1 145 ? 28.156 18.938 4.246 1 96.69 145 VAL A CA 1
ATOM 1155 C C . VAL A 1 145 ? 29.156 20.047 4.586 1 96.69 145 VAL A C 1
ATOM 1157 O O . VAL A 1 145 ? 28.766 21.188 4.82 1 96.69 145 VAL A O 1
ATOM 1160 N N . ARG A 1 146 ? 30.438 19.656 4.582 1 94.94 146 ARG A N 1
ATOM 1161 C CA . ARG A 1 146 ? 31.516 20.625 4.766 1 94.94 146 ARG A CA 1
ATOM 1162 C C . ARG A 1 146 ? 31.859 21.312 3.453 1 94.94 146 ARG A C 1
ATOM 1164 O O . ARG A 1 146 ? 32.062 20.656 2.426 1 94.94 146 ARG A O 1
ATOM 1171 N N . LYS A 1 147 ? 31.797 22.594 3.449 1 93.12 147 LYS A N 1
ATOM 1172 C CA . LYS A 1 147 ? 32.281 23.438 2.363 1 93.12 147 LYS A CA 1
ATOM 1173 C C . LYS A 1 147 ? 33.312 24.453 2.875 1 93.12 147 LYS A C 1
ATOM 1175 O O . LYS A 1 147 ? 32.938 25.609 3.135 1 93.12 147 LYS A O 1
ATOM 1180 N N . GLY A 1 148 ? 34.594 24.078 2.799 1 91.94 148 GLY A N 1
ATOM 1181 C CA . GLY A 1 148 ? 35.562 24.922 3.463 1 91.94 148 GLY A CA 1
ATOM 1182 C C . GLY A 1 148 ? 35.344 25.047 4.953 1 91.94 148 GLY A C 1
ATOM 1183 O O . GLY A 1 148 ? 35.25 24.047 5.668 1 91.94 148 GLY A O 1
ATOM 1184 N N . SER A 1 149 ? 35.094 26.312 5.363 1 94.12 149 SER A N 1
ATOM 1185 C CA . SER A 1 149 ? 34.844 26.547 6.781 1 94.12 149 SER A CA 1
ATOM 1186 C C . SER A 1 149 ? 33.375 26.594 7.078 1 94.12 149 SER A C 1
ATOM 1188 O O . SER A 1 149 ? 32.969 26.75 8.234 1 94.12 149 SER A O 1
ATOM 1190 N N . ARG A 1 150 ? 32.531 26.328 6.125 1 94.69 150 ARG A N 1
ATOM 1191 C CA . ARG A 1 150 ? 31.094 26.406 6.273 1 94.69 150 ARG A CA 1
ATOM 1192 C C . ARG A 1 150 ? 30.469 25.016 6.359 1 94.69 150 ARG A C 1
ATOM 1194 O O . ARG A 1 150 ? 31 24.062 5.793 1 94.69 150 ARG A O 1
ATOM 1201 N N . LEU A 1 151 ? 29.453 24.953 7.145 1 95.31 151 LEU A N 1
ATOM 1202 C CA . LEU A 1 151 ? 28.562 23.797 7.16 1 95.31 151 LEU A CA 1
ATOM 1203 C C . LEU A 1 151 ? 27.234 24.125 6.473 1 95.31 151 LEU A C 1
ATOM 1205 O O . LEU A 1 151 ? 26.594 25.125 6.805 1 95.31 151 LEU A O 1
ATOM 1209 N N . VAL A 1 152 ? 26.984 23.297 5.512 1 96 152 VAL A N 1
ATOM 1210 C CA . VAL A 1 152 ? 25.828 23.609 4.68 1 96 152 VAL A CA 1
ATOM 1211 C C . VAL A 1 152 ? 24.844 22.438 4.684 1 96 152 VAL A C 1
ATOM 1213 O O . VAL A 1 152 ? 25.266 21.281 4.605 1 96 152 VAL A O 1
ATOM 1216 N N . THR A 1 153 ? 23.547 22.766 4.883 1 97 153 THR A N 1
ATOM 1217 C CA . THR A 1 153 ? 22.5 21.75 4.797 1 97 153 THR A CA 1
ATOM 1218 C C . THR A 1 153 ? 22.141 21.484 3.344 1 97 153 THR A C 1
ATOM 1220 O O . THR A 1 153 ? 21.938 22.422 2.561 1 97 153 THR A O 1
ATOM 1223 N N . ARG A 1 154 ? 22.094 20.188 2.984 1 97.56 154 ARG A N 1
ATOM 1224 C CA . ARG A 1 154 ? 21.594 19.75 1.686 1 97.56 154 ARG A CA 1
ATOM 1225 C C . ARG A 1 154 ? 20.438 18.781 1.85 1 97.56 154 ARG A C 1
ATOM 1227 O O . ARG A 1 154 ? 20.516 17.812 2.621 1 97.56 154 ARG A O 1
ATOM 1234 N N . LEU A 1 155 ? 19.297 19.125 1.143 1 98.5 155 LEU A N 1
ATOM 1235 C CA . LEU A 1 155 ? 18.172 18.203 1.163 1 98.5 155 LEU A CA 1
ATOM 1236 C C . LEU A 1 155 ? 18.453 17 0.276 1 98.5 155 LEU A C 1
ATOM 1238 O O . LEU A 1 155 ? 19.094 17.109 -0.766 1 98.5 155 LEU A O 1
ATOM 1242 N N . VAL A 1 156 ? 18.047 15.852 0.741 1 98.56 156 VAL A N 1
ATOM 1243 C CA . VAL A 1 156 ? 18.234 14.625 -0.023 1 98.56 156 VAL A CA 1
ATOM 1244 C C . VAL A 1 156 ? 16.922 13.867 -0.134 1 98.56 156 VAL A C 1
ATOM 1246 O O . VAL A 1 156 ? 16.141 13.828 0.821 1 98.56 156 VAL A O 1
ATOM 1249 N N . ASN A 1 157 ? 16.578 13.352 -1.26 1 98.44 157 ASN A N 1
ATOM 1250 C CA . ASN A 1 157 ? 15.469 12.461 -1.571 1 98.44 157 ASN A CA 1
ATOM 1251 C C . ASN A 1 157 ? 15.875 11.383 -2.574 1 98.44 157 ASN A C 1
ATOM 1253 O O . ASN A 1 157 ? 16.141 11.68 -3.742 1 98.44 157 ASN A O 1
ATOM 1257 N N . VAL A 1 158 ? 16.047 10.141 -2.111 1 98.06 158 VAL A N 1
ATOM 1258 C CA . VAL A 1 158 ? 16.25 9.047 -3.053 1 98.06 158 VAL A CA 1
ATOM 1259 C C . VAL A 1 158 ? 14.945 8.734 -3.779 1 98.06 158 VAL A C 1
ATOM 1261 O O . VAL A 1 158 ? 14.133 7.938 -3.301 1 98.06 158 VAL A O 1
ATOM 1264 N N . ASP A 1 159 ? 14.75 9.266 -4.965 1 95.62 159 ASP A N 1
ATOM 1265 C CA . ASP A 1 159 ? 13.453 9.305 -5.625 1 95.62 159 ASP A CA 1
ATOM 1266 C C . ASP A 1 159 ? 13.219 8.047 -6.453 1 95.62 159 ASP A C 1
ATOM 1268 O O . ASP A 1 159 ? 13.031 8.117 -7.672 1 95.62 159 ASP A O 1
ATOM 1272 N N . ARG A 1 160 ? 13.188 6.934 -5.883 1 97.12 160 ARG A N 1
ATOM 1273 C CA . ARG A 1 160 ? 12.82 5.621 -6.406 1 97.12 160 ARG A CA 1
ATOM 1274 C C . ARG A 1 160 ? 12.445 4.664 -5.277 1 97.12 160 ARG A C 1
ATOM 1276 O O . ARG A 1 160 ? 12.727 4.938 -4.109 1 97.12 160 ARG A O 1
ATOM 1283 N N . ASP A 1 161 ? 11.719 3.598 -5.629 1 98.25 161 ASP A N 1
ATOM 1284 C CA . ASP A 1 161 ? 11.477 2.553 -4.637 1 98.25 161 ASP A CA 1
ATOM 1285 C C . ASP A 1 161 ? 12.789 1.92 -4.18 1 98.25 161 ASP A C 1
ATOM 1287 O O . ASP A 1 161 ? 13.422 1.172 -4.93 1 98.25 161 ASP A O 1
ATOM 1291 N N . LEU A 1 162 ? 13.18 2.201 -2.936 1 98.62 162 LEU A N 1
ATOM 1292 C CA . LEU A 1 162 ? 14.516 1.83 -2.488 1 98.62 162 LEU A CA 1
ATOM 1293 C C . LEU A 1 162 ? 14.461 0.635 -1.543 1 98.62 162 LEU A C 1
ATOM 1295 O O . LEU A 1 162 ? 15.352 -0.223 -1.567 1 98.62 162 LEU A O 1
ATOM 1299 N N . CYS A 1 163 ? 13.484 0.579 -0.694 1 98.56 163 CYS A N 1
ATOM 1300 C CA . CYS A 1 163 ? 13.43 -0.466 0.322 1 98.56 163 CYS A CA 1
ATOM 1301 C C . CYS A 1 163 ? 11.984 -0.831 0.648 1 98.56 163 CYS A C 1
ATOM 1303 O O . CYS A 1 163 ? 11.055 -0.233 0.109 1 98.56 163 CYS A O 1
ATOM 1305 N N . MET A 1 164 ? 11.82 -1.853 1.46 1 98.69 164 MET A N 1
ATOM 1306 C CA . MET A 1 164 ? 10.516 -2.312 1.942 1 98.69 164 MET A CA 1
ATOM 1307 C C . MET A 1 164 ? 10.664 -3.074 3.256 1 98.69 164 MET A C 1
ATOM 1309 O O . MET A 1 164 ? 11.734 -3.611 3.551 1 98.69 164 MET A O 1
ATOM 1313 N N . ILE A 1 165 ? 9.688 -2.998 4.086 1 98.62 165 ILE A N 1
ATOM 1314 C CA . ILE A 1 165 ? 9.594 -3.863 5.254 1 98.62 165 ILE A CA 1
ATOM 1315 C C . ILE A 1 165 ? 8.688 -5.055 4.945 1 98.62 165 ILE A C 1
ATOM 1317 O O . ILE A 1 165 ? 7.461 -4.941 5 1 98.62 165 ILE A O 1
ATOM 1321 N N . PRO A 1 166 ? 9.258 -6.176 4.59 1 98.38 166 PRO A N 1
ATOM 1322 C CA . PRO A 1 166 ? 8.414 -7.316 4.219 1 98.38 166 PRO A CA 1
ATOM 1323 C C . PRO A 1 166 ? 7.785 -8 5.43 1 98.38 166 PRO A C 1
ATOM 1325 O O . PRO A 1 166 ? 8.438 -8.148 6.469 1 98.38 166 PRO A O 1
ATOM 1328 N N . ASN A 1 167 ? 6.543 -8.422 5.316 1 96.69 167 ASN A N 1
ATOM 1329 C CA . ASN A 1 167 ? 5.887 -9.258 6.312 1 96.69 167 ASN A CA 1
ATOM 1330 C C . ASN A 1 167 ? 6.469 -10.672 6.328 1 96.69 167 ASN A C 1
ATOM 1332 O O . ASN A 1 167 ? 6.996 -11.141 5.32 1 96.69 167 ASN A O 1
ATOM 1336 N N . LEU A 1 168 ? 6.371 -11.25 7.477 1 95.06 168 LEU A N 1
ATOM 1337 C CA . LEU A 1 168 ? 6.551 -12.695 7.539 1 95.06 168 LEU A CA 1
ATOM 1338 C C . LEU A 1 168 ? 5.309 -13.422 7.023 1 95.06 168 LEU A C 1
ATOM 1340 O O . LEU A 1 168 ? 4.184 -13.062 7.383 1 95.06 168 LEU A O 1
ATOM 1344 N N . ALA A 1 169 ? 5.543 -14.383 6.16 1 92.88 169 ALA A N 1
ATOM 1345 C CA . ALA A 1 169 ? 4.43 -15.156 5.609 1 92.88 169 ALA A CA 1
ATOM 1346 C C . ALA A 1 169 ? 3.555 -15.727 6.723 1 92.88 169 ALA A C 1
ATOM 1348 O O . ALA A 1 169 ? 4.059 -16.172 7.758 1 92.88 169 ALA A O 1
ATOM 1349 N N . ILE A 1 170 ? 2.27 -15.82 6.465 1 90.94 170 ILE A N 1
ATOM 1350 C CA . ILE A 1 170 ? 1.317 -16.297 7.461 1 90.94 170 ILE A CA 1
ATOM 1351 C C . ILE A 1 170 ? 1.637 -17.75 7.824 1 90.94 170 ILE A C 1
ATOM 1353 O O . ILE A 1 170 ? 1.407 -18.172 8.961 1 90.94 170 ILE A O 1
ATOM 1357 N N . HIS A 1 171 ? 2.174 -18.5 6.855 1 89.06 171 HIS A N 1
ATOM 1358 C CA . HIS A 1 171 ? 2.533 -19.891 7.055 1 89.06 171 HIS A CA 1
ATOM 1359 C C . HIS A 1 171 ? 3.602 -20.047 8.133 1 89.06 171 HIS A C 1
ATOM 1361 O O . HIS A 1 171 ? 3.729 -21.109 8.75 1 89.06 171 HIS A O 1
ATOM 1367 N N . MET A 1 172 ? 4.305 -18.953 8.32 1 89.56 172 MET A N 1
ATOM 1368 C CA . MET A 1 172 ? 5.418 -18.969 9.266 1 89.56 172 MET A CA 1
ATOM 1369 C C . MET A 1 172 ? 5.055 -18.219 10.547 1 89.56 172 MET A C 1
ATOM 1371 O O . MET A 1 172 ? 5.883 -18.094 11.445 1 89.56 172 MET A O 1
ATOM 1375 N N . ASN A 1 173 ? 3.902 -17.672 10.578 1 87.69 173 ASN A N 1
ATOM 1376 C CA . ASN A 1 173 ? 3.332 -17 11.742 1 87.69 173 ASN A CA 1
ATOM 1377 C C . ASN A 1 173 ? 1.816 -17.172 11.797 1 87.69 173 ASN A C 1
ATOM 1379 O O . ASN A 1 173 ? 1.065 -16.266 11.445 1 87.69 173 ASN A O 1
ATOM 1383 N N . ARG A 1 174 ? 1.371 -18.188 12.344 1 83.81 174 ARG A N 1
ATOM 1384 C CA . ARG A 1 174 ? -0.041 -18.547 12.336 1 83.81 174 ARG A CA 1
ATOM 1385 C C . ARG A 1 174 ? -0.853 -17.625 13.242 1 83.81 174 ARG A C 1
ATOM 1387 O O . ARG A 1 174 ? -2.076 -17.547 13.117 1 83.81 174 ARG A O 1
ATOM 1394 N N . GLU A 1 175 ? -0.149 -16.938 14.102 1 86.81 175 GLU A N 1
ATOM 1395 C CA . GLU A 1 175 ? -0.84 -16.031 15.023 1 86.81 175 GLU A CA 1
ATOM 1396 C C . GLU A 1 175 ? -0.852 -14.602 14.484 1 86.81 175 GLU A C 1
ATOM 1398 O O . GLU A 1 175 ? -1.29 -13.68 15.18 1 86.81 175 GLU A O 1
ATOM 1403 N N . ALA A 1 176 ? -0.485 -14.445 13.312 1 89.69 176 ALA A N 1
ATOM 1404 C CA . ALA A 1 176 ? -0.344 -13.117 12.734 1 89.69 176 ALA A CA 1
ATOM 1405 C C . ALA A 1 176 ? -1.655 -12.336 12.812 1 89.69 176 ALA A C 1
ATOM 1407 O O . ALA A 1 176 ? -1.651 -11.117 13.016 1 89.69 176 ALA A O 1
ATOM 1408 N N . ASN A 1 177 ? -2.82 -13.039 12.719 1 93.56 177 ASN A N 1
ATOM 1409 C CA . ASN A 1 177 ? -4.117 -12.375 12.695 1 93.56 177 ASN A CA 1
ATOM 1410 C C . ASN A 1 177 ? -4.777 -12.375 14.07 1 93.56 177 ASN A C 1
ATOM 1412 O O . ASN A 1 177 ? -5.832 -11.766 14.258 1 93.56 177 ASN A O 1
ATOM 1416 N N . GLU A 1 178 ? -4.172 -13.078 15.031 1 91.38 178 GLU A N 1
ATOM 1417 C CA . GLU A 1 178 ? -4.77 -13.266 16.344 1 91.38 178 GLU A CA 1
ATOM 1418 C C . GLU A 1 178 ? -4.152 -12.312 17.375 1 91.38 178 GLU A C 1
ATOM 1420 O O . GLU A 1 178 ? -4.594 -12.266 18.516 1 91.38 178 GLU A O 1
ATOM 1425 N N . GLY A 1 179 ? -3.195 -11.555 16.953 1 89.5 179 GLY A N 1
ATOM 1426 C CA . GLY A 1 179 ? -2.504 -10.633 17.844 1 89.5 179 GLY A CA 1
ATOM 1427 C C . GLY A 1 179 ? -1 -10.82 17.844 1 89.5 179 GLY A C 1
ATOM 1428 O O . GLY A 1 179 ? -0.508 -11.906 18.172 1 89.5 179 GLY A O 1
ATOM 1429 N N . TYR A 1 180 ? -0.205 -9.906 17.344 1 88.94 180 TYR A N 1
ATOM 1430 C CA . TYR A 1 180 ? 1.253 -9.922 17.297 1 88.94 180 TYR A CA 1
ATOM 1431 C C . TYR A 1 180 ? 1.829 -8.609 17.812 1 88.94 180 TYR A C 1
ATOM 1433 O O . TYR A 1 180 ? 1.445 -7.531 17.344 1 88.94 180 TYR A O 1
ATOM 1441 N N . LYS A 1 181 ? 2.676 -8.734 18.844 1 92.75 181 LYS A N 1
ATOM 1442 C CA . LYS A 1 181 ? 3.344 -7.547 19.359 1 92.75 181 LYS A CA 1
ATOM 1443 C C . LYS A 1 181 ? 4.559 -7.188 18.5 1 92.75 181 LYS A C 1
ATOM 1445 O O . LYS A 1 181 ? 5.578 -7.879 18.547 1 92.75 181 LYS A O 1
ATOM 1450 N N . TYR A 1 182 ? 4.523 -6.121 17.812 1 94.5 182 TYR A N 1
ATOM 1451 C CA . TYR A 1 182 ? 5.609 -5.711 16.938 1 94.5 182 TYR A CA 1
ATOM 1452 C C . TYR A 1 182 ? 6.789 -5.172 17.734 1 94.5 182 TYR A C 1
ATOM 1454 O O . TYR A 1 182 ? 6.625 -4.293 18.578 1 94.5 182 TYR A O 1
ATOM 1462 N N . ASN A 1 183 ? 7.949 -5.73 17.516 1 95.44 183 ASN A N 1
ATOM 1463 C CA . ASN A 1 183 ? 9.227 -5.211 18 1 95.44 183 ASN A CA 1
ATOM 1464 C C . ASN A 1 183 ? 9.93 -4.367 16.953 1 95.44 183 ASN A C 1
ATOM 1466 O O . ASN A 1 183 ? 10.445 -4.898 15.961 1 95.44 183 ASN A O 1
ATOM 1470 N N . VAL A 1 184 ? 10.055 -3.074 17.188 1 93.81 184 VAL A N 1
ATOM 1471 C CA . VAL A 1 184 ? 10.57 -2.135 16.203 1 93.81 184 VAL A CA 1
ATOM 1472 C C . VAL A 1 184 ? 12.023 -2.463 15.883 1 93.81 184 VAL A C 1
ATOM 1474 O O . VAL A 1 184 ? 12.469 -2.299 14.742 1 93.81 184 VAL A O 1
ATOM 1477 N N . GLN A 1 185 ? 12.805 -2.93 16.859 1 95.75 185 GLN A N 1
ATOM 1478 C CA . GLN A 1 185 ? 14.219 -3.244 16.672 1 95.75 185 GLN A CA 1
ATOM 1479 C C . GLN A 1 185 ? 14.398 -4.531 15.875 1 95.75 185 GLN A C 1
ATOM 1481 O O . GLN A 1 185 ? 15.516 -4.871 15.477 1 95.75 185 GLN A O 1
ATOM 1486 N N . LYS A 1 186 ? 13.344 -5.184 15.586 1 95.81 186 LYS A N 1
ATOM 1487 C CA . LYS A 1 186 ? 13.438 -6.477 14.914 1 95.81 186 LYS A CA 1
ATOM 1488 C C . LYS A 1 186 ? 12.508 -6.539 13.703 1 95.81 186 LYS A C 1
ATOM 1490 O O . LYS A 1 186 ? 12.953 -6.758 12.578 1 95.81 186 LYS A O 1
ATOM 1495 N N . ASP A 1 187 ? 11.25 -6.23 13.938 1 96.06 187 ASP A N 1
ATOM 1496 C CA . ASP A 1 187 ? 10.203 -6.523 12.953 1 96.06 187 ASP A CA 1
ATOM 1497 C C . ASP A 1 187 ? 10.125 -5.426 11.891 1 96.06 187 ASP A C 1
ATOM 1499 O O . ASP A 1 187 ? 9.719 -5.684 10.758 1 96.06 187 ASP A O 1
ATOM 1503 N N . MET A 1 188 ? 10.469 -4.207 12.266 1 97.25 188 MET A N 1
ATOM 1504 C CA . MET A 1 188 ? 10.133 -3.064 11.422 1 97.25 188 MET A CA 1
ATOM 1505 C C . MET A 1 188 ? 11.359 -2.568 10.664 1 97.25 188 MET A C 1
ATOM 1507 O O . MET A 1 188 ? 11.383 -1.427 10.203 1 97.25 188 MET A O 1
ATOM 1511 N N . LEU A 1 189 ? 12.43 -3.375 10.578 1 98.56 189 LEU A N 1
ATOM 1512 C CA . LEU A 1 189 ? 13.641 -2.969 9.875 1 98.56 189 LEU A CA 1
ATOM 1513 C C . LEU A 1 189 ? 13.484 -3.154 8.367 1 98.56 189 LEU A C 1
ATOM 1515 O O . LEU A 1 189 ? 13.141 -4.246 7.902 1 98.56 189 LEU A O 1
ATOM 1519 N N . PRO A 1 190 ? 13.711 -2.125 7.527 1 98.75 190 PRO A N 1
ATOM 1520 C CA . PRO A 1 190 ? 13.531 -2.23 6.078 1 98.75 190 PRO A CA 1
ATOM 1521 C C . PRO A 1 190 ? 14.656 -3.021 5.406 1 98.75 190 PRO A C 1
ATOM 1523 O O . PRO A 1 190 ? 15.828 -2.859 5.754 1 98.75 190 PRO A O 1
ATOM 1526 N N . LEU A 1 191 ? 14.219 -3.926 4.496 1 98.88 191 LEU A N 1
ATOM 1527 C CA . LEU A 1 191 ? 15.164 -4.578 3.6 1 98.88 191 LEU A CA 1
ATOM 1528 C C . LEU A 1 191 ? 15.68 -3.604 2.545 1 98.88 191 LEU A C 1
ATOM 1530 O O . LEU A 1 191 ? 14.883 -2.941 1.871 1 98.88 191 LEU A O 1
ATOM 1534 N N . TYR A 1 192 ? 17.016 -3.43 2.48 1 98.62 192 TYR A N 1
ATOM 1535 C CA . TYR A 1 192 ? 17.672 -2.477 1.584 1 98.62 192 TYR A CA 1
ATOM 1536 C C . TYR A 1 192 ? 18.125 -3.16 0.303 1 98.62 192 TYR A C 1
ATOM 1538 O O . TYR A 1 192 ? 17.984 -2.604 -0.79 1 98.62 192 TYR A O 1
ATOM 1546 N N . GLY A 1 193 ? 18.641 -4.336 0.432 1 97.38 193 GLY A N 1
ATOM 1547 C CA . GLY A 1 193 ? 19.125 -5.066 -0.727 1 97.38 193 GLY A CA 1
ATOM 1548 C C . GLY A 1 193 ? 19.656 -6.441 -0.383 1 97.38 193 GLY A C 1
ATOM 1549 O O . GLY A 1 193 ? 19.562 -6.883 0.765 1 97.38 193 GLY A O 1
ATOM 1550 N N . CYS A 1 194 ? 20.125 -7.184 -1.467 1 96.06 194 CYS A N 1
ATOM 1551 C CA . CYS A 1 194 ? 20.844 -8.43 -1.252 1 96.06 194 CYS A CA 1
ATOM 1552 C C . CYS A 1 194 ? 22.25 -8.164 -0.729 1 96.06 194 CYS A C 1
ATOM 1554 O O . CYS A 1 194 ? 22.594 -7.023 -0.388 1 96.06 194 CYS A O 1
ATOM 1556 N N . GLY A 1 195 ? 23.062 -9.172 -0.574 1 93.44 195 GLY A N 1
ATOM 1557 C CA . GLY A 1 195 ? 24.375 -9.086 0.039 1 93.44 195 GLY A CA 1
ATOM 1558 C C . GLY A 1 195 ? 25.297 -8.109 -0.668 1 93.44 195 GLY A C 1
ATOM 1559 O O . GLY A 1 195 ? 26.109 -7.445 -0.029 1 93.44 195 GLY A O 1
ATOM 1560 N N . GLU A 1 196 ? 25.109 -7.832 -1.883 1 92.19 196 GLU A N 1
ATOM 1561 C CA . GLU A 1 196 ? 25.984 -6.984 -2.693 1 92.19 196 GLU A CA 1
ATOM 1562 C C . GLU A 1 196 ? 25.781 -5.508 -2.363 1 92.19 196 GLU A C 1
ATOM 1564 O O . GLU A 1 196 ? 26.609 -4.668 -2.725 1 92.19 196 GLU A O 1
ATOM 1569 N N . ALA A 1 197 ? 24.719 -5.293 -1.645 1 94.69 197 ALA A N 1
ATOM 1570 C CA . ALA A 1 197 ? 24.406 -3.908 -1.299 1 94.69 197 ALA A CA 1
ATOM 1571 C C . ALA A 1 197 ? 25.234 -3.439 -0.102 1 94.69 197 ALA A C 1
ATOM 1573 O O . ALA A 1 197 ? 25.219 -2.258 0.246 1 94.69 197 ALA A O 1
ATOM 1574 N N . ARG A 1 198 ? 26.031 -4.324 0.5 1 95.44 198 ARG A N 1
ATOM 1575 C CA . ARG A 1 198 ? 26.781 -4.008 1.708 1 95.44 198 ARG A CA 1
ATOM 1576 C C . ARG A 1 198 ? 27.703 -2.809 1.483 1 95.44 198 ARG A C 1
ATOM 1578 O O . ARG A 1 198 ? 28.438 -2.762 0.499 1 95.44 198 ARG A O 1
ATOM 1585 N N . GLY A 1 199 ? 27.547 -1.812 2.395 1 95.88 199 GLY A N 1
ATOM 1586 C CA . GLY A 1 199 ? 28.422 -0.658 2.381 1 95.88 199 GLY A CA 1
ATOM 1587 C C . GLY A 1 199 ? 28.016 0.402 1.381 1 95.88 199 GLY A C 1
ATOM 1588 O O . GLY A 1 199 ? 28.703 1.399 1.194 1 95.88 199 GLY A O 1
ATOM 1589 N N . LYS A 1 200 ? 26.875 0.28 0.794 1 96.25 200 LYS A N 1
ATOM 1590 C CA . LYS A 1 200 ? 26.531 1.154 -0.325 1 96.25 200 LYS A CA 1
ATOM 1591 C C . LYS A 1 200 ? 25.5 2.195 0.084 1 96.25 200 LYS A C 1
ATOM 1593 O O . LYS A 1 200 ? 25.25 3.162 -0.644 1 96.25 200 LYS A O 1
ATOM 1598 N N . PHE A 1 201 ? 24.891 2.16 1.239 1 98 201 PHE A N 1
ATOM 1599 C CA . PHE A 1 201 ? 23.75 2.994 1.592 1 98 201 PHE A CA 1
ATOM 1600 C C . PHE A 1 201 ? 24.141 4.469 1.608 1 98 201 PHE A C 1
ATOM 1602 O O . PHE A 1 201 ? 23.469 5.297 0.979 1 98 201 PHE A O 1
ATOM 1609 N N . MET A 1 202 ? 25.203 4.773 2.299 1 96.62 202 MET A N 1
ATOM 1610 C CA . MET A 1 202 ? 25.609 6.176 2.408 1 96.62 202 MET A CA 1
ATOM 1611 C C . MET A 1 202 ? 26.094 6.707 1.065 1 96.62 202 MET A C 1
ATOM 1613 O O . MET A 1 202 ? 25.984 7.902 0.792 1 96.62 202 MET A O 1
ATOM 1617 N N . GLU A 1 203 ? 26.656 5.805 0.246 1 96.5 203 GLU A N 1
ATOM 1618 C CA . GLU A 1 203 ? 26.984 6.203 -1.117 1 96.5 203 GLU A CA 1
ATOM 1619 C C . GLU A 1 203 ? 25.75 6.609 -1.899 1 96.5 203 GLU A C 1
ATOM 1621 O O . GLU A 1 203 ? 25.766 7.59 -2.646 1 96.5 203 GLU A O 1
ATOM 1626 N N . ASP A 1 204 ? 24.688 5.852 -1.707 1 96.81 204 ASP A N 1
ATOM 1627 C CA . ASP A 1 204 ? 23.422 6.172 -2.35 1 96.81 204 ASP A CA 1
ATOM 1628 C C . ASP A 1 204 ? 22.891 7.523 -1.876 1 96.81 204 ASP A C 1
ATOM 1630 O O . ASP A 1 204 ? 22.375 8.312 -2.674 1 96.81 204 ASP A O 1
ATOM 1634 N N . ILE A 1 205 ? 23 7.781 -0.602 1 98.06 205 ILE A N 1
ATOM 1635 C CA . ILE A 1 205 ? 22.531 9.039 -0.023 1 98.06 205 ILE A CA 1
ATOM 1636 C C . ILE A 1 205 ? 23.359 10.195 -0.59 1 98.06 205 ILE A C 1
ATOM 1638 O O . ILE A 1 205 ? 22.797 11.227 -0.983 1 98.06 205 ILE A O 1
ATOM 1642 N N . ALA A 1 206 ? 24.688 10.039 -0.685 1 97.69 206 ALA A N 1
ATOM 1643 C CA . ALA A 1 206 ? 25.562 11.07 -1.216 1 97.69 206 ALA A CA 1
ATOM 1644 C C . ALA A 1 206 ? 25.234 11.383 -2.672 1 97.69 206 ALA A C 1
ATOM 1646 O O . ALA A 1 206 ? 25.188 12.547 -3.07 1 97.69 206 ALA A O 1
ATOM 1647 N N . CYS A 1 207 ? 25 10.305 -3.414 1 97.25 207 CYS A N 1
ATOM 1648 C CA . CYS A 1 207 ? 24.641 10.461 -4.82 1 97.25 207 CYS A CA 1
ATOM 1649 C C . CYS A 1 207 ? 23.344 11.25 -4.973 1 97.25 207 CYS A C 1
ATOM 1651 O O . CYS A 1 207 ? 23.266 12.18 -5.773 1 97.25 207 CYS A O 1
ATOM 1653 N N . ALA A 1 208 ? 22.344 10.906 -4.18 1 97.31 208 ALA A N 1
ATOM 1654 C CA . ALA A 1 208 ? 21.062 11.578 -4.242 1 97.31 208 ALA A CA 1
ATOM 1655 C C . ALA A 1 208 ? 21.172 13.039 -3.818 1 97.31 208 ALA A C 1
ATOM 1657 O O . ALA A 1 208 ? 20.469 13.906 -4.328 1 97.31 208 ALA A O 1
ATOM 1658 N N . ALA A 1 209 ? 22.094 13.328 -2.928 1 96.94 209 ALA A N 1
ATOM 1659 C CA . ALA A 1 209 ? 22.297 14.68 -2.424 1 96.94 209 ALA A CA 1
ATOM 1660 C C . ALA A 1 209 ? 23.188 15.484 -3.363 1 96.94 209 ALA A C 1
ATOM 1662 O O . ALA A 1 209 ? 23.266 16.719 -3.252 1 96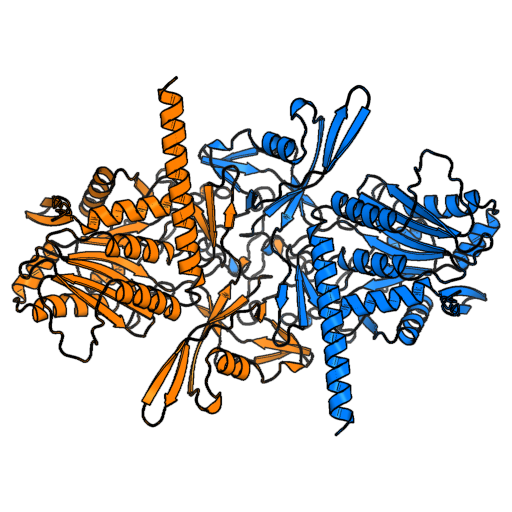.94 209 ALA A O 1
ATOM 1663 N N . GLY A 1 210 ? 23.875 14.852 -4.289 1 96.88 210 GLY A N 1
ATOM 1664 C CA . GLY A 1 210 ? 24.797 15.508 -5.199 1 96.88 210 GLY A CA 1
ATOM 1665 C C . GLY A 1 210 ? 26.062 15.984 -4.52 1 96.88 210 GLY A C 1
ATOM 1666 O O . GLY A 1 210 ? 26.562 17.078 -4.816 1 96.88 210 GLY A O 1
ATOM 1667 N N . VAL A 1 211 ? 26.594 15.227 -3.539 1 96.44 211 VAL A N 1
ATOM 1668 C CA . VAL A 1 211 ? 27.797 15.609 -2.803 1 96.44 211 VAL A CA 1
ATOM 1669 C C . VAL A 1 211 ? 28.734 14.406 -2.697 1 96.44 211 VAL A C 1
ATOM 1671 O O . VAL A 1 211 ? 28.328 13.273 -2.949 1 96.44 211 VAL A O 1
ATOM 1674 N N . ALA A 1 212 ? 29.953 14.656 -2.391 1 95.94 212 ALA A N 1
ATOM 1675 C CA . ALA A 1 212 ? 30.891 13.578 -2.09 1 95.94 212 ALA A CA 1
ATOM 1676 C C . ALA A 1 212 ? 30.625 12.992 -0.705 1 95.94 212 ALA A C 1
ATOM 1678 O O . ALA A 1 212 ? 30.359 13.727 0.249 1 95.94 212 ALA A O 1
ATOM 1679 N N . GLN A 1 213 ? 30.625 11.688 -0.613 1 95.44 213 GLN A N 1
ATOM 1680 C CA . GLN A 1 213 ? 30.344 11.023 0.654 1 95.44 213 GLN A CA 1
ATOM 1681 C C . GLN A 1 213 ? 31.266 11.531 1.759 1 95.44 213 GLN A C 1
ATOM 1683 O O . GLN A 1 213 ? 30.844 11.688 2.904 1 95.44 213 GLN A O 1
ATOM 1688 N N . GLU A 1 214 ? 32.5 11.828 1.471 1 94.88 214 GLU A N 1
ATOM 1689 C CA . GLU A 1 214 ? 33.5 12.234 2.455 1 94.88 214 GLU A CA 1
ATOM 1690 C C . GLU A 1 214 ? 33.188 13.609 3.031 1 94.88 214 GLU A C 1
ATOM 1692 O O . GLU A 1 214 ? 33.656 13.969 4.109 1 94.88 214 GLU A O 1
ATOM 1697 N N . ASP A 1 215 ? 32.438 14.375 2.289 1 95.5 215 ASP A N 1
ATOM 1698 C CA . ASP A 1 215 ? 32.094 15.727 2.732 1 95.5 215 ASP A CA 1
ATOM 1699 C C . ASP A 1 215 ? 30.891 15.695 3.682 1 95.5 215 ASP A C 1
ATOM 1701 O O . ASP A 1 215 ? 30.609 16.688 4.363 1 95.5 215 ASP A O 1
ATOM 1705 N N . MET A 1 216 ? 30.141 14.586 3.717 1 95.38 216 MET A N 1
ATOM 1706 C CA . MET A 1 216 ? 28.984 14.461 4.59 1 95.38 216 MET A CA 1
ATOM 1707 C C . MET A 1 216 ? 29.406 14.195 6.031 1 95.38 216 MET A C 1
ATOM 1709 O O . MET A 1 216 ? 30.094 13.203 6.305 1 95.38 216 MET A O 1
ATOM 1713 N N . ILE A 1 217 ? 29.031 15.078 6.926 1 93.75 217 ILE A N 1
ATOM 1714 C CA . ILE A 1 217 ? 29.516 14.922 8.297 1 93.75 217 ILE A CA 1
ATOM 1715 C C . ILE A 1 217 ? 28.312 14.734 9.234 1 93.75 217 ILE A C 1
ATOM 1717 O O . ILE A 1 217 ? 28.5 14.531 10.438 1 93.75 217 ILE A O 1
ATOM 1721 N N . GLY A 1 218 ? 27.109 14.875 8.812 1 94.19 218 GLY A N 1
ATOM 1722 C CA . GLY A 1 218 ? 25.875 14.633 9.562 1 94.19 218 GLY A CA 1
ATOM 1723 C C . GLY A 1 218 ? 24.672 14.398 8.68 1 94.19 218 GLY A C 1
ATOM 1724 O O . GLY A 1 218 ? 24.703 14.695 7.48 1 94.19 218 GLY A O 1
ATOM 1725 N N . SER A 1 219 ? 23.656 13.742 9.266 1 96.06 219 SER A N 1
ATOM 1726 C CA . SER A 1 219 ? 22.453 13.5 8.484 1 96.06 219 SER A CA 1
ATOM 1727 C C . SER A 1 219 ? 21.234 13.336 9.383 1 96.06 219 SER A C 1
ATOM 1729 O O . SER A 1 219 ? 21.375 12.992 10.562 1 96.06 219 SER A O 1
ATOM 1731 N N . ASP A 1 220 ? 20.094 13.711 8.977 1 97.75 220 ASP A N 1
ATOM 1732 C CA . ASP A 1 220 ? 18.766 13.383 9.461 1 97.75 220 ASP A CA 1
ATOM 1733 C C . ASP A 1 220 ? 17.922 12.75 8.359 1 97.75 220 ASP A C 1
ATOM 1735 O O . ASP A 1 220 ? 17.375 13.453 7.496 1 97.75 220 ASP A O 1
ATOM 1739 N N . LEU A 1 221 ? 17.828 11.422 8.398 1 98.44 221 LEU A N 1
ATOM 1740 C CA . LEU A 1 221 ? 17.203 10.68 7.312 1 98.44 221 LEU A CA 1
ATOM 1741 C C . LEU A 1 221 ? 15.984 9.906 7.824 1 98.44 221 LEU A C 1
ATOM 1743 O O . LEU A 1 221 ? 16.016 9.336 8.914 1 98.44 221 LEU A O 1
ATOM 1747 N N . PHE A 1 222 ? 14.922 9.914 7.031 1 98.69 222 PHE A N 1
ATOM 1748 C CA . PHE A 1 222 ? 13.672 9.266 7.41 1 98.69 222 PHE A CA 1
ATOM 1749 C C . PHE A 1 222 ? 13.141 8.406 6.27 1 98.69 222 PHE A C 1
ATOM 1751 O O . PHE A 1 222 ? 13.328 8.734 5.098 1 98.69 222 PHE A O 1
ATOM 1758 N N . LEU A 1 223 ? 12.484 7.27 6.664 1 98.69 223 LEU A N 1
ATOM 1759 C CA . LEU A 1 223 ? 11.688 6.527 5.691 1 98.69 223 LEU A CA 1
ATOM 1760 C C . LEU A 1 223 ? 10.43 7.301 5.312 1 98.69 223 LEU A C 1
ATOM 1762 O O . LEU A 1 223 ? 9.867 8.023 6.141 1 98.69 223 LEU A O 1
ATOM 1766 N N . TYR A 1 224 ? 10.047 7.195 4.074 1 98.44 224 TYR A N 1
ATOM 1767 C CA . TYR A 1 224 ? 8.727 7.695 3.689 1 98.44 224 TYR A CA 1
ATOM 1768 C C . TYR A 1 224 ? 8.055 6.75 2.699 1 98.44 224 TYR A C 1
ATOM 1770 O O . TYR A 1 224 ? 8.734 6.016 1.976 1 98.44 224 TYR A O 1
ATOM 1778 N N . ASN A 1 225 ? 6.738 6.672 2.77 1 98.38 225 ASN A N 1
ATOM 1779 C CA . ASN A 1 225 ? 5.906 5.879 1.873 1 98.38 225 ASN A CA 1
ATOM 1780 C C . ASN A 1 225 ? 5.824 6.504 0.482 1 98.38 225 ASN A C 1
ATOM 1782 O O . ASN A 1 225 ? 5.508 7.688 0.345 1 98.38 225 ASN A O 1
ATOM 1786 N N . ARG A 1 226 ? 6.086 5.723 -0.594 1 97.75 226 ARG A N 1
ATOM 1787 C CA . ARG A 1 226 ? 6.18 6.246 -1.952 1 97.75 226 ARG A CA 1
ATOM 1788 C C . ARG A 1 226 ? 4.852 6.105 -2.688 1 97.75 226 ARG A C 1
ATOM 1790 O O . ARG A 1 226 ? 4.723 6.543 -3.834 1 97.75 226 ARG A O 1
ATOM 1797 N N . MET A 1 227 ? 3.816 5.508 -2.061 1 97.62 227 MET A N 1
ATOM 1798 C CA . MET A 1 227 ? 2.523 5.348 -2.715 1 97.62 227 MET A CA 1
ATOM 1799 C C . MET A 1 227 ? 1.942 6.699 -3.119 1 97.62 227 MET A C 1
ATOM 1801 O O . MET A 1 227 ? 1.995 7.656 -2.346 1 97.62 227 MET A O 1
ATOM 1805 N N . GLU A 1 228 ? 1.365 6.77 -4.324 1 96.81 228 GLU A N 1
ATOM 1806 C CA . GLU A 1 228 ? 0.764 7.992 -4.852 1 96.81 228 GLU A CA 1
ATOM 1807 C C . GLU A 1 228 ? -0.597 8.258 -4.215 1 96.81 228 GLU A C 1
ATOM 1809 O O . GLU A 1 228 ? -1.219 7.348 -3.664 1 96.81 228 GLU A O 1
ATOM 1814 N N . GLY A 1 229 ? -0.984 9.508 -4.301 1 98.06 229 GLY A N 1
ATOM 1815 C CA . GLY A 1 229 ? -2.328 9.836 -3.854 1 98.06 229 GLY A CA 1
ATOM 1816 C C . GLY A 1 229 ? -3.41 9.156 -4.672 1 98.06 229 GLY A C 1
ATOM 1817 O O . GLY A 1 229 ? -3.213 8.867 -5.852 1 98.06 229 GLY A O 1
ATOM 1818 N N . SER A 1 230 ? -4.523 8.93 -4.02 1 98.38 230 SER A N 1
ATOM 1819 C CA . SER A 1 230 ? -5.652 8.266 -4.668 1 98.38 230 SER A CA 1
ATOM 1820 C C . SER A 1 230 ? -6.957 9.016 -4.406 1 98.38 230 SER A C 1
ATOM 1822 O O . SER A 1 230 ? -7.195 9.484 -3.291 1 98.38 230 SER A O 1
ATOM 1824 N N . ILE A 1 231 ? -7.715 9.273 -5.414 1 98.69 231 ILE A N 1
ATOM 1825 C CA . ILE A 1 231 ? -9.117 9.656 -5.309 1 98.69 231 ILE A CA 1
ATOM 1826 C C . ILE A 1 231 ? -10.008 8.438 -5.531 1 98.69 231 ILE A C 1
ATOM 1828 O O . ILE A 1 231 ? -9.875 7.746 -6.543 1 98.69 231 ILE A O 1
ATOM 1832 N N . TRP A 1 232 ? -10.812 8.141 -4.559 1 98.5 232 TRP A N 1
ATOM 1833 C CA . TRP A 1 232 ? -11.508 6.855 -4.613 1 98.5 232 TRP A CA 1
ATOM 1834 C C . TRP A 1 232 ? -12.891 6.957 -3.973 1 98.5 232 TRP A C 1
ATOM 1836 O O . TRP A 1 232 ? -13.281 8.031 -3.506 1 98.5 232 TRP A O 1
ATOM 1846 N N . GLY A 1 233 ? -13.656 5.887 -3.904 1 98.19 233 GLY A N 1
ATOM 1847 C CA . GLY A 1 233 ? -15.016 5.828 -3.398 1 98.19 233 GLY A CA 1
ATOM 1848 C C . GLY A 1 233 ? -16.047 5.703 -4.5 1 98.19 233 GLY A C 1
ATOM 1849 O O . GLY A 1 233 ? -15.758 5.938 -5.672 1 98.19 233 GLY A O 1
ATOM 1850 N N . ALA A 1 234 ? -17.266 5.348 -4.121 1 97.25 234 ALA A N 1
ATOM 1851 C CA . ALA A 1 234 ? -18.344 5.152 -5.078 1 97.25 234 ALA A CA 1
ATOM 1852 C C . ALA A 1 234 ? -18.531 6.387 -5.965 1 97.25 234 ALA A C 1
ATOM 1854 O O . ALA A 1 234 ? -18.781 6.266 -7.164 1 97.25 234 ALA A O 1
ATOM 1855 N N . GLN A 1 235 ? -18.312 7.574 -5.375 1 95.12 235 GLN A N 1
ATOM 1856 C CA . GLN A 1 235 ? -18.484 8.836 -6.102 1 95.12 235 GLN A CA 1
ATOM 1857 C C . GLN A 1 235 ? -17.188 9.656 -6.062 1 95.12 235 GLN A C 1
ATOM 1859 O O . GLN A 1 235 ? -17.234 10.891 -6.141 1 95.12 235 GLN A O 1
ATOM 1864 N N . GLU A 1 236 ? -16.109 8.961 -5.836 1 96.69 236 GLU A N 1
ATOM 1865 C CA . GLU A 1 236 ? -14.812 9.641 -5.766 1 96.69 236 GLU A CA 1
ATOM 1866 C C . GLU A 1 236 ? -14.82 10.727 -4.691 1 96.69 236 GLU A C 1
ATOM 1868 O O . GLU A 1 236 ? -14.406 11.859 -4.949 1 96.69 236 GLU A O 1
ATOM 1873 N N . GLU A 1 237 ? -15.281 10.391 -3.533 1 97.31 237 GLU A N 1
ATOM 1874 C CA . GLU A 1 237 ? -15.508 11.383 -2.486 1 97.31 237 GLU A CA 1
ATOM 1875 C C . GLU A 1 237 ? -14.422 11.312 -1.417 1 97.31 237 GLU A C 1
ATOM 1877 O O . GLU A 1 237 ? -14.438 12.086 -0.457 1 97.31 237 GLU A O 1
ATOM 1882 N N . PHE A 1 238 ? -13.438 10.344 -1.58 1 98.75 238 PHE A N 1
ATOM 1883 C CA . PHE A 1 238 ? -12.359 10.211 -0.609 1 98.75 238 PHE A CA 1
ATOM 1884 C C . PHE A 1 238 ? -11.008 10.492 -1.259 1 98.75 238 PHE A C 1
ATOM 1886 O O . PHE A 1 238 ? -10.836 10.289 -2.463 1 98.75 238 PHE A O 1
ATOM 1893 N N . ILE A 1 239 ? -10.086 10.977 -0.503 1 98.81 239 ILE A N 1
ATOM 1894 C CA . ILE A 1 239 ? -8.68 11.086 -0.896 1 98.81 239 ILE A CA 1
ATOM 1895 C C . ILE A 1 239 ? -7.812 10.289 0.075 1 98.81 239 ILE A C 1
ATOM 1897 O O . ILE A 1 239 ? -8.102 10.234 1.272 1 98.81 239 ILE A O 1
ATOM 1901 N N . SER A 1 240 ? -6.789 9.641 -0.44 1 98.81 240 SER A N 1
ATOM 1902 C CA . SER A 1 240 ? -5.809 8.977 0.411 1 98.81 240 SER A CA 1
ATOM 1903 C C . SER A 1 240 ? -4.387 9.281 -0.044 1 98.81 240 SER A C 1
ATOM 1905 O O . SER A 1 240 ? -4.109 9.344 -1.244 1 98.81 240 SER A O 1
ATOM 1907 N N . ILE A 1 241 ? -3.549 9.555 0.848 1 98.5 241 ILE A N 1
ATOM 1908 C CA . ILE A 1 241 ? -2.121 9.773 0.641 1 98.5 241 ILE A CA 1
ATOM 1909 C C . ILE A 1 241 ? -1.392 9.727 1.982 1 98.5 241 ILE A C 1
ATOM 1911 O O . ILE A 1 241 ? -2.025 9.711 3.039 1 98.5 241 ILE A O 1
ATOM 1915 N N . GLY A 1 242 ? -0.084 9.664 1.98 1 97.81 242 GLY A N 1
ATOM 1916 C CA . GLY A 1 242 ? 0.691 9.766 3.207 1 97.81 242 GLY A CA 1
ATOM 1917 C C . GLY A 1 242 ? 0.797 11.188 3.73 1 97.81 242 GLY A C 1
ATOM 1918 O O . GLY A 1 242 ? 0.683 12.148 2.965 1 97.81 242 GLY A O 1
ATOM 1919 N N . ARG A 1 243 ? 0.876 11.328 5.07 1 98.31 243 ARG A N 1
ATOM 1920 C CA . ARG A 1 243 ? 1.253 12.562 5.754 1 98.31 243 ARG A CA 1
ATOM 1921 C C . ARG A 1 243 ? 0.143 13.602 5.656 1 98.31 243 ARG A C 1
ATOM 1923 O O . ARG A 1 243 ? 0.409 14.805 5.699 1 98.31 243 ARG A O 1
ATOM 1930 N N . LEU A 1 244 ? -1.167 13.148 5.461 1 98.19 244 LEU A N 1
ATOM 1931 C CA . LEU A 1 244 ? -2.275 14.094 5.562 1 98.19 244 LEU A CA 1
ATOM 1932 C C . LEU A 1 244 ? -2.225 14.852 6.883 1 98.19 244 LEU A C 1
ATOM 1934 O O . LEU A 1 244 ? -2.365 16.078 6.906 1 98.19 244 LEU A O 1
ATOM 1938 N N . ASP A 1 245 ? -2.029 14.086 7.898 1 97.06 245 ASP A N 1
ATOM 1939 C CA . ASP A 1 245 ? -1.779 14.664 9.211 1 97.06 245 ASP A CA 1
ATOM 1940 C C . ASP A 1 245 ? -0.317 15.078 9.359 1 97.06 245 ASP A C 1
ATOM 1942 O O . ASP A 1 245 ? 0.56 14.227 9.531 1 97.06 245 ASP A O 1
ATOM 1946 N N . ASP A 1 246 ? 0.044 16.312 9.211 1 97.44 246 ASP A N 1
ATOM 1947 C CA . ASP A 1 246 ? -0.859 17.469 9.18 1 97.44 246 ASP A CA 1
ATOM 1948 C C . ASP A 1 246 ? -0.539 18.375 8 1 97.44 246 ASP A C 1
ATOM 1950 O O . ASP A 1 246 ? -0.762 19.594 8.07 1 97.44 246 ASP A O 1
ATOM 1954 N N . LEU A 1 247 ? 0.102 17.781 6.992 1 98.81 247 LEU A N 1
ATOM 1955 C CA . LEU A 1 247 ? 0.454 18.578 5.824 1 98.81 247 LEU A CA 1
ATOM 1956 C C . LEU A 1 247 ? -0.797 19.094 5.117 1 98.81 247 LEU A C 1
ATOM 1958 O O . LEU A 1 247 ? -0.734 20.062 4.352 1 98.81 247 LEU A O 1
ATOM 1962 N N . GLN A 1 248 ? -1.934 18.469 5.367 1 98.88 248 GLN A N 1
ATOM 1963 C CA . GLN A 1 248 ? -3.197 18.938 4.812 1 98.88 248 GLN A CA 1
ATOM 1964 C C . GLN A 1 248 ? -3.551 20.328 5.344 1 98.88 248 GLN A C 1
ATOM 1966 O O . GLN A 1 248 ? -3.904 21.219 4.57 1 98.88 248 GLN A O 1
ATOM 1971 N N . CYS A 1 249 ? -3.414 20.516 6.645 1 98.81 249 CYS A N 1
ATOM 1972 C CA . CYS A 1 249 ? -3.699 21.828 7.238 1 98.81 249 CYS A CA 1
ATOM 1973 C C . CYS A 1 249 ? -2.641 22.844 6.844 1 98.81 249 CYS A C 1
ATOM 1975 O O . CYS A 1 249 ? -2.959 24.016 6.586 1 98.81 249 CYS A O 1
ATOM 1977 N N . ALA A 1 250 ? -1.386 22.406 6.824 1 98.88 250 ALA A N 1
ATOM 1978 C CA . ALA A 1 250 ? -0.316 23.312 6.41 1 98.88 250 ALA A CA 1
ATOM 1979 C C . ALA A 1 250 ? -0.551 23.828 4.992 1 98.88 250 ALA A C 1
ATOM 1981 O O . ALA A 1 250 ? -0.391 25.016 4.719 1 98.88 250 ALA A O 1
ATOM 1982 N N . PHE A 1 251 ? -0.965 22.953 4.109 1 98.88 251 PHE A N 1
ATOM 1983 C CA . PHE A 1 251 ? -1.262 23.297 2.723 1 98.88 251 PHE A CA 1
ATOM 1984 C C . PHE A 1 251 ? -2.428 24.266 2.643 1 98.88 251 PHE A C 1
ATOM 1986 O O . PHE A 1 251 ? -2.342 25.297 1.957 1 98.88 251 PHE A O 1
ATOM 1993 N N . ALA A 1 252 ? -3.527 23.938 3.311 1 98.88 252 ALA A N 1
ATOM 1994 C CA . ALA A 1 252 ? -4.715 24.781 3.273 1 98.88 252 ALA A CA 1
ATOM 1995 C C . ALA A 1 252 ? -4.402 26.188 3.803 1 98.88 252 ALA A C 1
ATOM 1997 O O . ALA A 1 252 ? -4.832 27.188 3.223 1 98.88 252 ALA A O 1
ATOM 1998 N N . SER A 1 253 ? -3.693 26.25 4.922 1 98.69 253 SER A N 1
ATOM 1999 C CA . SER A 1 253 ? -3.281 27.516 5.512 1 98.69 253 SER A CA 1
ATOM 2000 C C . SER A 1 253 ? -2.455 28.344 4.527 1 98.69 253 SER A C 1
ATOM 2002 O O . SER A 1 253 ? -2.703 29.531 4.352 1 98.69 253 SER A O 1
ATOM 2004 N N . LEU A 1 254 ? -1.48 27.703 3.889 1 98.88 254 LEU A N 1
ATOM 2005 C CA . LEU A 1 254 ? -0.604 28.406 2.951 1 98.88 254 LEU A CA 1
ATOM 2006 C C . LEU A 1 254 ? -1.396 28.938 1.765 1 98.88 254 LEU A C 1
ATOM 2008 O O . LEU A 1 254 ? -1.198 30.094 1.35 1 98.88 254 LEU A O 1
ATOM 2012 N N . GLN A 1 255 ? -2.287 28.094 1.217 1 98.56 255 GLN A N 1
ATOM 2013 C CA . GLN A 1 255 ? -3.092 28.516 0.076 1 98.56 255 GLN A CA 1
ATOM 2014 C C . GLN A 1 255 ? -3.92 29.75 0.42 1 98.56 255 GLN A C 1
ATOM 2016 O O . GLN A 1 255 ? -3.938 30.719 -0.336 1 98.56 255 GLN A O 1
ATOM 2021 N N . ALA A 1 256 ? -4.586 29.719 1.513 1 98.56 256 ALA A N 1
ATOM 2022 C CA . ALA A 1 256 ? -5.41 30.844 1.939 1 98.56 256 ALA A CA 1
ATOM 2023 C C . ALA A 1 256 ? -4.559 32.094 2.211 1 98.56 256 ALA A C 1
ATOM 2025 O O . ALA A 1 256 ? -4.93 33.188 1.829 1 98.56 256 ALA A O 1
ATOM 2026 N N . PHE A 1 257 ? -3.43 31.875 2.877 1 98.12 257 PHE A N 1
ATOM 2027 C CA . PHE A 1 257 ? -2.514 32.938 3.256 1 98.12 257 PHE A CA 1
ATOM 2028 C C . PHE A 1 257 ? -2.018 33.688 2.025 1 98.12 257 PHE A C 1
ATOM 2030 O O . PHE A 1 257 ? -1.938 34.938 2.031 1 98.12 257 PHE A O 1
ATOM 2037 N N . LEU A 1 258 ? -1.706 33 1.002 1 97.69 258 LEU A N 1
ATOM 2038 C CA . LEU A 1 258 ? -1.134 33.594 -0.205 1 97.69 258 LEU A CA 1
ATOM 2039 C C . LEU A 1 258 ? -2.215 34.25 -1.05 1 97.69 258 LEU A C 1
ATOM 2041 O O . LEU A 1 258 ? -1.939 35.219 -1.768 1 97.69 258 LEU A O 1
ATOM 2045 N N . GLU A 1 259 ? -3.414 33.812 -0.966 1 93.88 259 GLU A N 1
ATOM 2046 C CA . GLU A 1 259 ? -4.477 34.281 -1.84 1 93.88 259 GLU A CA 1
ATOM 2047 C C . GLU A 1 259 ? -5.164 35.5 -1.244 1 93.88 259 GLU A C 1
ATOM 2049 O O . GLU A 1 259 ? -5.734 36.344 -1.974 1 93.88 259 GLU A O 1
ATOM 2054 N N . GLU A 1 260 ? -5.105 35.656 0.004 1 85.62 260 GLU A N 1
ATOM 2055 C CA . GLU A 1 260 ? -5.855 36.75 0.648 1 85.62 260 GLU A CA 1
ATOM 2056 C C . GLU A 1 260 ? -4.949 37.906 1.017 1 85.62 260 GLU A C 1
ATOM 2058 O O . GLU A 1 260 ? -3.895 37.719 1.628 1 85.62 260 GLU A O 1
ATOM 2063 N N . ASP A 1 261 ? -5.277 39.094 0.652 1 76.81 261 ASP A N 1
ATOM 2064 C CA . ASP A 1 261 ? -4.43 40.25 0.913 1 76.81 261 ASP A CA 1
ATOM 2065 C C . ASP A 1 261 ? -5.152 41.25 1.789 1 76.81 261 ASP A C 1
ATOM 2067 O O . ASP A 1 261 ? -4.621 42.344 2.061 1 76.81 261 ASP A O 1
ATOM 2071 N N . GLY A 1 262 ? -6.129 40.906 2.395 1 76.19 262 GLY A N 1
ATOM 2072 C CA . GLY A 1 262 ? -6.875 41.906 3.139 1 76.19 262 GLY A CA 1
ATOM 2073 C C . GLY A 1 262 ? -6.754 41.75 4.641 1 76.19 262 GLY A C 1
ATOM 2074 O O . GLY A 1 262 ? -6.035 40.844 5.121 1 76.19 262 GLY A O 1
ATOM 2075 N N . GLY A 1 263 ? -7.156 42.875 5.402 1 83.19 263 GLY A N 1
ATOM 2076 C CA . GLY A 1 263 ? -7.27 42.812 6.852 1 83.19 263 GLY A CA 1
ATOM 2077 C C . GLY A 1 263 ? -6.453 43.875 7.555 1 83.19 263 GLY A C 1
ATOM 2078 O O . GLY A 1 263 ? -5.504 44.406 6.98 1 83.19 263 GLY A O 1
ATOM 2079 N N . ASP A 1 264 ? -6.914 44.188 8.789 1 92.69 264 ASP A N 1
ATOM 2080 C CA . ASP A 1 264 ? -6.25 45.188 9.594 1 92.69 264 ASP A CA 1
ATOM 2081 C C . ASP A 1 264 ? -5.324 44.562 10.625 1 92.69 264 ASP A C 1
ATOM 2083 O O . ASP A 1 264 ? -4.602 45.25 11.344 1 92.69 264 ASP A O 1
ATOM 2087 N N . SER A 1 265 ? -5.34 43.281 10.695 1 96.5 265 SER A N 1
ATOM 2088 C CA . SER A 1 265 ? -4.445 42.531 11.547 1 96.5 265 SER A CA 1
ATOM 2089 C C . SER A 1 265 ? -3.393 41.781 10.727 1 96.5 265 SER A C 1
ATOM 2091 O O . SER A 1 265 ? -3.559 41.594 9.516 1 96.5 265 SER A O 1
ATOM 2093 N N . ILE A 1 266 ? -2.287 41.438 11.32 1 97.44 266 ILE A N 1
ATOM 2094 C CA . ILE A 1 266 ? -1.212 40.719 10.641 1 97.44 266 ILE A CA 1
ATOM 2095 C C . ILE A 1 266 ? -1.576 39.25 10.523 1 97.44 266 ILE A C 1
ATOM 2097 O O . ILE A 1 266 ? -1.729 38.531 11.531 1 97.44 266 ILE A O 1
ATOM 2101 N N . PRO A 1 267 ? -1.814 38.75 9.289 1 98.06 267 PRO A N 1
ATOM 2102 C CA . PRO A 1 267 ? -1.958 37.281 9.117 1 98.06 267 PRO A CA 1
ATOM 2103 C C . PRO A 1 267 ? -0.643 36.531 9.32 1 98.06 267 PRO A C 1
ATOM 2105 O O . PRO A 1 267 ? 0.409 37 8.867 1 98.06 267 PRO A O 1
ATOM 2108 N N . VAL A 1 268 ? -0.687 35.406 10.008 1 98.5 268 VAL A N 1
ATOM 2109 C CA . VAL A 1 268 ? 0.5 34.625 10.312 1 98.5 268 VAL A CA 1
ATOM 2110 C C . VAL A 1 268 ? 0.258 33.156 9.938 1 98.5 268 VAL A C 1
ATOM 2112 O O . VAL A 1 268 ? -0.654 32.531 10.469 1 98.5 268 VAL A O 1
ATOM 2115 N N . HIS A 1 269 ? 0.984 32.625 8.945 1 98.75 269 HIS A N 1
ATOM 2116 C CA . HIS A 1 269 ? 1.086 31.219 8.641 1 98.75 269 HIS A CA 1
ATOM 2117 C C . HIS A 1 269 ? 2.211 30.562 9.438 1 98.75 269 HIS A C 1
ATOM 2119 O O . HIS A 1 269 ? 3.389 30.828 9.188 1 98.75 269 HIS A O 1
ATOM 2125 N N . CYS A 1 270 ? 1.844 29.75 10.375 1 98.69 270 CYS A N 1
ATOM 2126 C CA . CYS A 1 270 ? 2.803 29.172 11.312 1 98.69 270 CYS A CA 1
ATOM 2127 C C . CYS A 1 270 ? 2.822 27.656 11.203 1 98.69 270 CYS A C 1
ATOM 2129 O O . CYS A 1 270 ? 1.808 27 11.445 1 98.69 270 CYS A O 1
ATOM 2131 N N . VAL A 1 271 ? 3.965 27.062 10.844 1 98.75 271 VAL A N 1
ATOM 2132 C CA . VAL A 1 271 ? 4.137 25.625 10.742 1 98.75 271 VAL A CA 1
ATOM 2133 C C . VAL A 1 271 ? 5.262 25.172 11.672 1 98.75 271 VAL A C 1
ATOM 2135 O O . VAL A 1 271 ? 6.43 25.5 11.453 1 98.75 271 VAL A O 1
ATOM 2138 N N . TYR A 1 272 ? 4.898 24.406 12.711 1 98.12 272 TYR A N 1
ATOM 2139 C CA . TYR A 1 272 ? 5.863 23.859 13.664 1 98.12 272 TYR A CA 1
ATOM 2140 C C . TYR A 1 272 ? 6.398 22.516 13.211 1 98.12 272 TYR A C 1
ATOM 2142 O O . TYR A 1 272 ? 5.898 21.938 12.242 1 98.12 272 TYR A O 1
ATOM 2150 N N . ASP A 1 273 ? 7.473 22.062 13.867 1 97.25 273 ASP A N 1
ATOM 2151 C CA . ASP A 1 273 ? 7.965 20.703 13.766 1 97.25 273 ASP A CA 1
ATOM 2152 C C . ASP A 1 273 ? 7.855 19.969 15.109 1 97.25 273 ASP A C 1
ATOM 2154 O O . ASP A 1 273 ? 7.523 20.594 16.125 1 97.25 273 ASP A O 1
ATOM 2158 N N . ASN A 1 274 ? 7.957 18.656 15.055 1 96.12 274 ASN A N 1
ATOM 2159 C CA . ASN A 1 274 ? 8.109 17.766 16.203 1 96.12 274 ASN A CA 1
ATOM 2160 C C . ASN A 1 274 ? 6.824 17.688 17.016 1 96.12 274 ASN A C 1
ATOM 2162 O O . ASN A 1 274 ? 6.871 17.5 18.234 1 96.12 274 ASN A O 1
ATOM 2166 N N . GLU A 1 275 ? 5.719 17.922 16.375 1 93.69 275 GLU A N 1
ATOM 2167 C CA . GLU A 1 275 ? 4.438 17.719 17.047 1 93.69 275 GLU A CA 1
ATOM 2168 C C . GLU A 1 275 ? 4.234 16.266 17.453 1 93.69 275 GLU A C 1
ATOM 2170 O O . GLU A 1 275 ? 3.756 15.977 18.547 1 93.69 275 GLU A O 1
ATOM 2175 N N . GLU A 1 276 ? 4.711 15.367 16.656 1 93.88 276 GLU A N 1
ATOM 2176 C CA . GLU A 1 276 ? 4.445 13.938 16.812 1 93.88 276 GLU A CA 1
ATOM 2177 C C . GLU A 1 276 ? 5.289 13.352 17.953 1 93.88 276 GLU A C 1
ATOM 2179 O O . GLU A 1 276 ? 5.078 12.203 18.359 1 93.88 276 GLU A O 1
ATOM 2184 N N . VAL A 1 277 ? 6.262 14.18 18.359 1 93.31 277 VAL A N 1
ATOM 2185 C CA . VAL A 1 277 ? 7.129 13.664 19.422 1 93.31 277 VAL A CA 1
ATOM 2186 C C . VAL A 1 277 ? 7.055 14.586 20.641 1 93.31 277 VAL A C 1
ATOM 2188 O O . VAL A 1 277 ? 7.996 14.656 21.438 1 93.31 277 VAL A O 1
ATOM 2191 N N . GLY A 1 278 ? 6.047 15.461 20.719 1 90.06 278 GLY A N 1
ATOM 2192 C CA . GLY A 1 278 ? 5.762 16.141 21.969 1 90.06 278 GLY A CA 1
ATOM 2193 C C . GLY A 1 278 ? 5.941 17.656 21.875 1 90.06 278 GLY A C 1
ATOM 2194 O O . GLY A 1 278 ? 5.582 18.375 22.812 1 90.06 278 GLY A O 1
ATOM 2195 N N . SER A 1 279 ? 6.57 18.203 20.797 1 92.56 279 SER A N 1
ATOM 2196 C CA . SER A 1 279 ? 6.652 19.625 20.5 1 92.56 279 SER A CA 1
ATOM 2197 C C . SER A 1 279 ? 7.621 20.328 21.438 1 92.56 279 SER A C 1
ATOM 2199 O O . SER A 1 279 ? 7.672 21.562 21.484 1 92.56 279 SER A O 1
ATOM 2201 N N . GLY A 1 280 ? 8.398 19.594 22.266 1 91.69 280 GLY A N 1
ATOM 2202 C CA . GLY A 1 280 ? 9.297 20.172 23.25 1 91.69 280 GLY A CA 1
ATOM 2203 C C . GLY A 1 280 ? 10.703 20.391 22.719 1 91.69 280 GLY A C 1
ATOM 2204 O O . GLY A 1 280 ? 11.688 20.062 23.375 1 91.69 280 GLY A O 1
ATOM 2205 N N . THR A 1 281 ? 10.797 20.859 21.516 1 93.06 281 THR A N 1
ATOM 2206 C CA . THR A 1 281 ? 12.078 21.125 20.875 1 93.06 281 THR A CA 1
ATOM 2207 C C . THR A 1 281 ? 12.188 22.609 20.484 1 93.06 281 THR A C 1
ATOM 2209 O O . THR A 1 281 ? 11.258 23.375 20.719 1 93.06 281 THR A O 1
ATOM 2212 N N . LYS A 1 282 ? 13.289 23.078 19.938 1 94.38 282 LYS A N 1
ATOM 2213 C CA . LYS A 1 282 ? 13.523 24.469 19.609 1 94.38 282 LYS A CA 1
ATOM 2214 C C . LYS A 1 282 ? 12.641 24.922 18.438 1 94.38 282 LYS A C 1
ATOM 2216 O O . LYS A 1 282 ? 12.477 26.125 18.219 1 94.38 282 LYS A O 1
ATOM 2221 N N . GLN A 1 283 ? 12.148 23.984 17.625 1 94.75 283 GLN A N 1
ATOM 2222 C CA . GLN A 1 283 ? 11.281 24.328 16.5 1 94.75 283 GLN A CA 1
ATOM 2223 C C . GLN A 1 283 ? 9.859 23.828 16.719 1 94.75 283 GLN A C 1
ATOM 2225 O O . GLN A 1 283 ? 9.016 23.938 15.836 1 94.75 283 GLN A O 1
ATOM 2230 N N . GLY A 1 284 ? 9.555 23.266 17.859 1 95.88 284 GLY A N 1
ATOM 2231 C CA . GLY A 1 284 ? 8.219 22.797 18.188 1 95.88 284 GLY A CA 1
ATOM 2232 C C . GLY A 1 284 ? 7.312 23.875 18.75 1 95.88 284 GLY A C 1
ATOM 2233 O O . GLY A 1 284 ? 7.762 25 19 1 95.88 284 GLY A O 1
ATOM 2234 N N . ALA A 1 285 ? 6.094 23.516 18.938 1 95.06 285 ALA A N 1
ATOM 2235 C CA . ALA A 1 285 ? 5.094 24.469 19.406 1 95.06 285 ALA A CA 1
ATOM 2236 C C . ALA A 1 285 ? 5.406 24.938 20.812 1 95.06 285 ALA A C 1
ATOM 2238 O O . ALA A 1 285 ? 4.957 26.016 21.234 1 95.06 285 ALA A O 1
ATOM 2239 N N . GLY A 1 286 ? 6.141 24.156 21.516 1 94 286 GLY A N 1
ATOM 2240 C CA . GLY A 1 286 ? 6.527 24.547 22.875 1 94 286 GLY A CA 1
ATOM 2241 C C . GLY A 1 286 ? 7.699 25.516 22.891 1 94 286 GLY A C 1
ATOM 2242 O O . GLY A 1 286 ? 8.055 26.031 23.953 1 94 286 GLY A O 1
ATOM 2243 N N . SER A 1 287 ? 8.242 25.781 21.828 1 94.69 287 SER A N 1
ATOM 2244 C CA . SER A 1 287 ? 9.398 26.672 21.75 1 94.69 287 SER A CA 1
ATOM 2245 C C . SER A 1 287 ? 8.977 28.141 21.781 1 94.69 287 SER A C 1
ATOM 2247 O O . SER A 1 287 ? 7.781 28.438 21.781 1 94.69 287 SER A O 1
ATOM 2249 N N . THR A 1 288 ? 9.953 29 21.766 1 96.5 288 THR A N 1
ATOM 2250 C CA . THR A 1 288 ? 9.695 30.438 21.75 1 96.5 288 THR A CA 1
ATOM 2251 C C . THR A 1 288 ? 9.625 30.953 20.312 1 96.5 288 THR A C 1
ATOM 2253 O O . THR A 1 288 ? 9.68 32.156 20.078 1 96.5 288 THR A O 1
ATOM 2256 N N . PHE A 1 289 ? 9.539 30.062 19.344 1 96.69 289 PHE A N 1
ATOM 2257 C CA . PHE A 1 289 ? 9.609 30.469 17.938 1 96.69 289 PHE A CA 1
ATOM 2258 C C . PHE A 1 289 ? 8.523 31.484 17.609 1 96.69 289 PHE A C 1
ATOM 2260 O O . PHE A 1 289 ? 8.812 32.562 17.094 1 96.69 289 PHE A O 1
ATOM 2267 N N . LEU A 1 290 ? 7.281 31.188 17.922 1 97.5 290 LEU A N 1
ATOM 2268 C CA . LEU A 1 290 ? 6.184 32.125 17.656 1 97.5 290 LEU A CA 1
ATOM 2269 C C . LEU A 1 290 ? 6.328 33.375 18.5 1 97.5 290 LEU A C 1
ATOM 2271 O O . LEU A 1 290 ? 6.168 34.5 17.984 1 97.5 290 LEU A O 1
ATOM 2275 N N . LEU A 1 291 ? 6.648 33.25 19.75 1 97.19 291 LEU A N 1
ATOM 2276 C CA . LEU A 1 291 ? 6.832 34.375 20.672 1 97.19 291 LEU A CA 1
ATOM 2277 C C . LEU A 1 291 ? 7.891 35.312 20.141 1 97.19 291 LEU A C 1
ATOM 2279 O O . LEU A 1 291 ? 7.645 36.531 20.031 1 97.19 291 LEU A O 1
ATOM 2283 N N . ASP A 1 292 ? 9.008 34.719 19.891 1 97.69 292 ASP A N 1
ATOM 2284 C CA . ASP A 1 292 ? 10.117 35.531 19.406 1 97.69 292 ASP A CA 1
ATOM 2285 C C . ASP A 1 292 ? 9.734 36.281 18.125 1 97.69 292 ASP A C 1
ATOM 2287 O O . ASP A 1 292 ? 10.078 37.438 17.938 1 97.69 292 ASP A O 1
ATOM 2291 N N . THR A 1 293 ? 9.062 35.594 17.234 1 98.12 293 THR A N 1
ATOM 2292 C CA . THR A 1 293 ? 8.672 36.188 15.953 1 98.12 293 THR A CA 1
ATOM 2293 C C . THR A 1 293 ? 7.723 37.375 16.172 1 98.12 293 THR A C 1
ATOM 2295 O O . THR A 1 293 ? 7.934 38.469 15.625 1 98.12 293 THR A O 1
ATOM 2298 N N . LEU A 1 294 ? 6.656 37.219 16.969 1 98.06 294 LEU A N 1
ATOM 2299 C CA . LEU A 1 294 ? 5.664 38.281 17.188 1 98.06 294 LEU A CA 1
ATOM 2300 C C . LEU A 1 294 ? 6.285 39.469 17.891 1 98.06 294 LEU A C 1
ATOM 2302 O O . LEU A 1 294 ? 5.984 40.625 17.562 1 98.06 294 LEU A O 1
ATOM 2306 N N . LEU A 1 295 ? 7.129 39.219 18.844 1 97.38 295 LEU A N 1
ATOM 2307 C CA . LEU A 1 295 ? 7.824 40.281 19.562 1 97.38 295 LEU A CA 1
ATOM 2308 C C . LEU A 1 295 ? 8.695 41.094 18.594 1 97.38 295 LEU A C 1
ATOM 2310 O O . LEU A 1 295 ? 8.688 42.312 18.641 1 97.38 295 LEU A O 1
ATOM 2314 N N . ARG A 1 296 ? 9.391 40.375 17.797 1 97.94 296 ARG A N 1
ATOM 2315 C CA . ARG A 1 296 ? 10.312 41.062 16.875 1 97.94 296 ARG A CA 1
ATOM 2316 C C . ARG A 1 296 ? 9.547 41.844 15.805 1 97.94 296 ARG A C 1
ATOM 2318 O O . ARG A 1 296 ? 10.023 42.875 15.336 1 97.94 296 ARG A O 1
ATOM 2325 N N . VAL A 1 297 ? 8.391 41.344 15.375 1 97.75 297 VAL A N 1
ATOM 2326 C CA . VAL A 1 297 ? 7.539 42.094 14.461 1 97.75 297 VAL A CA 1
ATOM 2327 C C . VAL A 1 297 ? 7.133 43.438 15.125 1 97.75 297 VAL A C 1
ATOM 2329 O O . VAL A 1 297 ? 7.234 44.5 14.508 1 97.75 297 VAL A O 1
ATOM 2332 N N . ASN A 1 298 ? 6.68 43.375 16.328 1 96.81 298 ASN A N 1
ATOM 2333 C CA . ASN A 1 298 ? 6.285 44.562 17.078 1 96.81 298 ASN A CA 1
ATOM 2334 C C . ASN A 1 298 ? 7.441 45.562 17.219 1 96.81 298 ASN A C 1
ATOM 2336 O O . ASN A 1 298 ? 7.281 46.75 16.938 1 96.81 298 ASN A O 1
ATOM 2340 N N . GLU A 1 299 ? 8.57 45.031 17.594 1 96.19 299 GLU A N 1
ATOM 2341 C CA . GLU A 1 299 ? 9.766 45.844 17.781 1 96.19 299 GLU A CA 1
ATOM 2342 C C . GLU A 1 299 ? 10.25 46.438 16.469 1 96.19 299 GLU A C 1
ATOM 2344 O O . GLU A 1 299 ? 10.641 47.594 16.406 1 96.19 299 GLU A O 1
ATOM 2349 N N . GLY A 1 300 ? 10.227 45.594 15.477 1 95.5 300 GLY A N 1
ATOM 2350 C CA . GLY A 1 300 ? 10.695 46 14.172 1 95.5 300 GLY A CA 1
ATOM 2351 C C . GLY A 1 300 ? 9.883 47.156 13.578 1 95.5 300 GLY A C 1
ATOM 2352 O O . GLY A 1 300 ? 10.367 47.875 12.719 1 95.5 300 GLY A O 1
ATOM 2353 N N . LEU A 1 301 ? 8.703 47.344 14.055 1 96.12 301 LEU A N 1
ATOM 2354 C CA . LEU A 1 301 ? 7.828 48.406 13.578 1 96.12 301 LEU A CA 1
ATOM 2355 C C . LEU A 1 301 ? 7.836 49.594 14.531 1 96.12 301 LEU A C 1
ATOM 2357 O O . LEU A 1 301 ? 7.039 50.5 14.383 1 96.12 301 LEU A O 1
ATOM 2361 N N . GLY A 1 302 ? 8.656 49.531 15.547 1 94.81 302 GLY A N 1
ATOM 2362 C CA . GLY A 1 302 ? 8.852 50.625 16.484 1 94.81 302 GLY A CA 1
ATOM 2363 C C . GLY A 1 302 ? 7.746 50.75 17.516 1 94.81 302 GLY A C 1
ATOM 2364 O O . GLY A 1 302 ? 7.539 51.812 18.109 1 94.81 302 GLY A O 1
ATOM 2365 N N . ARG A 1 303 ? 7.07 49.719 17.688 1 95.75 303 ARG A N 1
ATOM 2366 C CA . ARG A 1 303 ? 5.965 49.75 18.641 1 95.75 303 ARG A CA 1
ATOM 2367 C C . ARG A 1 303 ? 6.449 49.406 20.047 1 95.75 303 ARG A C 1
ATOM 2369 O O . ARG A 1 303 ? 7.441 48.688 20.203 1 95.75 303 ARG A O 1
ATOM 2376 N N . SER A 1 304 ? 5.715 49.875 21.109 1 96.81 304 SER A N 1
ATOM 2377 C CA . SER A 1 304 ? 6.098 49.656 22.5 1 96.81 304 SER A CA 1
ATOM 2378 C C . SER A 1 304 ? 5.668 48.281 22.984 1 96.81 304 SER A C 1
ATOM 2380 O O . SER A 1 304 ? 4.805 47.625 22.375 1 96.81 304 SER A O 1
ATOM 2382 N N . PRO A 1 305 ? 6.25 47.844 24.094 1 95.88 305 PRO A N 1
ATOM 2383 C CA . PRO A 1 305 ? 5.801 46.594 24.703 1 95.88 305 PRO A CA 1
ATOM 2384 C C . PRO A 1 305 ? 4.316 46.594 25.078 1 95.88 305 PRO A C 1
ATOM 2386 O O . PRO A 1 305 ? 3.65 45.562 25.016 1 95.88 305 PRO A O 1
ATOM 2389 N N . GLY A 1 306 ? 3.879 47.656 25.453 1 96.44 306 GLY A N 1
ATOM 2390 C CA . GLY A 1 306 ? 2.457 47.781 25.734 1 9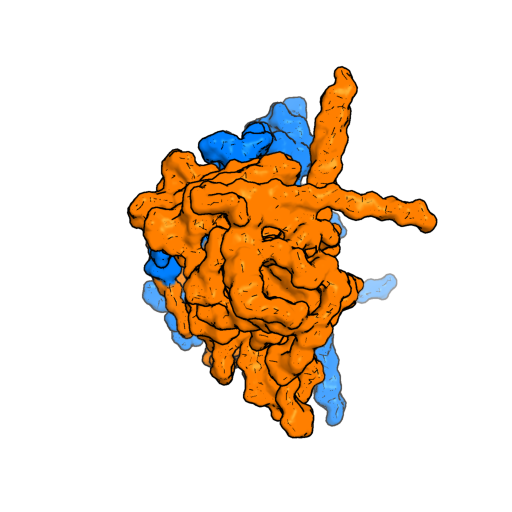6.44 306 GLY A CA 1
ATOM 2391 C C . GLY A 1 306 ? 1.589 47.562 24.516 1 96.44 306 GLY A C 1
ATOM 2392 O O . GLY A 1 306 ? 0.538 46.906 24.609 1 96.44 306 GLY A O 1
ATOM 2393 N N . ARG A 1 307 ? 2.027 48.094 23.406 1 95.75 307 ARG A N 1
ATOM 2394 C CA . ARG A 1 307 ? 1.292 47.906 22.156 1 95.75 307 ARG A CA 1
ATOM 2395 C C . ARG A 1 307 ? 1.303 46.438 21.734 1 95.75 307 ARG A C 1
ATOM 2397 O O . ARG A 1 307 ? 0.334 45.938 21.156 1 95.75 307 ARG A O 1
ATOM 2404 N N . TYR A 1 308 ? 2.377 45.781 22.047 1 95.94 308 TYR A N 1
ATOM 2405 C CA . TYR A 1 308 ? 2.439 44.344 21.781 1 95.94 308 TYR A CA 1
ATOM 2406 C C . TYR A 1 308 ? 1.367 43.594 22.562 1 95.94 308 TYR A C 1
ATOM 2408 O O . TYR A 1 308 ? 0.642 42.75 22 1 95.94 308 TYR A O 1
ATOM 2416 N N . ARG A 1 309 ? 1.284 43.906 23.844 1 95.5 309 ARG A N 1
ATOM 2417 C CA . ARG A 1 309 ? 0.322 43.219 24.703 1 95.5 309 ARG A CA 1
ATOM 2418 C C . ARG A 1 309 ? -1.109 43.562 24.297 1 95.5 309 ARG A C 1
ATOM 2420 O O . ARG A 1 309 ? -1.996 42.688 24.375 1 95.5 309 ARG A O 1
ATOM 2427 N N . GLN A 1 310 ? -1.305 44.812 23.875 1 94.69 310 GLN A N 1
ATOM 2428 C CA . GLN A 1 310 ? -2.613 45.188 23.359 1 94.69 310 GLN A CA 1
ATOM 2429 C C . GLN A 1 310 ? -2.963 44.406 22.109 1 94.69 310 GLN A C 1
ATOM 2431 O O . GLN A 1 310 ? -4.09 43.906 21.969 1 94.69 310 GLN A O 1
ATOM 2436 N N . ALA A 1 311 ? -2.023 44.281 21.25 1 95 311 ALA A N 1
ATOM 2437 C CA . ALA A 1 311 ? -2.229 43.5 20.016 1 95 311 ALA A CA 1
ATOM 2438 C C . ALA A 1 311 ? -2.529 42.031 20.328 1 95 311 ALA A C 1
ATOM 2440 O O . ALA A 1 311 ? -3.377 41.438 19.672 1 95 311 ALA A O 1
ATOM 2441 N N . LEU A 1 312 ? -1.846 41.5 21.266 1 95.25 312 LEU A N 1
ATOM 2442 C CA . LEU A 1 312 ? -2.047 40.094 21.625 1 95.25 312 LEU A CA 1
ATOM 2443 C C . LEU A 1 312 ? -3.471 39.875 22.125 1 95.25 312 LEU A C 1
ATOM 2445 O O . LEU A 1 312 ? -4.07 38.812 21.828 1 95.25 312 LEU A O 1
ATOM 2449 N N . ALA A 1 313 ? -3.945 40.781 22.906 1 93.38 313 ALA A N 1
ATOM 2450 C CA . ALA A 1 313 ? -5.297 40.688 23.453 1 93.38 313 ALA A CA 1
ATOM 2451 C C . ALA A 1 313 ? -6.34 40.719 22.344 1 93.38 313 ALA A C 1
ATOM 2453 O O . ALA A 1 313 ? -7.461 40.219 22.516 1 93.38 313 ALA A O 1
ATOM 2454 N N . SER A 1 314 ? -5.969 41.281 21.234 1 95.06 314 SER A N 1
ATOM 2455 C CA . SER A 1 314 ? -6.828 41.344 20.047 1 95.06 314 SER A CA 1
ATOM 2456 C C . SER A 1 314 ? -6.312 40.438 18.938 1 95.06 314 SER A C 1
ATOM 2458 O O . SER A 1 314 ? -6.266 40.844 17.781 1 95.06 314 SER A O 1
ATOM 2460 N N . SER A 1 315 ? -5.793 39.312 19.297 1 95.75 315 SER A N 1
ATOM 2461 C CA . SER A 1 315 ? -5.297 38.281 18.375 1 95.75 315 SER A CA 1
ATOM 2462 C C . SER A 1 315 ? -6.07 37 18.531 1 95.75 315 SER A C 1
ATOM 2464 O O . SER A 1 315 ? -6.754 36.781 19.531 1 95.75 315 SER A O 1
ATOM 2466 N N . PHE A 1 316 ? -6.035 36.156 17.516 1 95.81 316 PHE A N 1
ATOM 2467 C CA . PHE A 1 316 ? -6.727 34.875 17.5 1 95.81 316 PHE A CA 1
ATOM 2468 C C . PHE A 1 316 ? -5.898 33.812 16.766 1 95.81 316 PHE A C 1
ATOM 2470 O O . PHE A 1 316 ? -5.227 34.125 15.781 1 95.81 316 PHE A O 1
ATOM 2477 N N . MET A 1 317 ? -5.922 32.594 17.281 1 96.81 317 MET A N 1
ATOM 2478 C CA . MET A 1 317 ? -5.16 31.531 16.656 1 96.81 317 MET A CA 1
ATOM 2479 C C . MET A 1 317 ? -6.062 30.344 16.312 1 96.81 317 MET A C 1
ATOM 2481 O O . MET A 1 317 ? -6.891 29.938 17.125 1 96.81 317 MET A O 1
ATOM 2485 N N . LEU A 1 318 ? -5.98 29.922 15.07 1 97.75 318 LEU A N 1
ATOM 2486 C CA . LEU A 1 318 ? -6.484 28.609 14.664 1 97.75 318 LEU A CA 1
ATOM 2487 C C . LEU A 1 318 ? -5.398 27.547 14.781 1 97.75 318 LEU A C 1
ATOM 2489 O O . LEU A 1 318 ? -4.441 27.547 14.008 1 97.75 318 LEU A O 1
ATOM 2493 N N . SER A 1 319 ? -5.488 26.719 15.805 1 97.25 319 SER A N 1
ATOM 2494 C CA . SER A 1 319 ? -4.633 25.547 15.906 1 97.25 319 SER A CA 1
ATOM 2495 C C . SER A 1 319 ? -5.172 24.391 15.062 1 97.25 319 SER A C 1
ATOM 2497 O O . SER A 1 319 ? -6.016 23.625 15.531 1 97.25 319 SER A O 1
ATOM 2499 N N . ALA A 1 320 ? -4.625 24.312 13.867 1 97.62 320 ALA A N 1
ATOM 2500 C CA . ALA A 1 320 ? -5.16 23.375 12.883 1 97.62 320 ALA A CA 1
ATOM 2501 C C . ALA A 1 320 ? -4.375 22.062 12.883 1 97.62 320 ALA A C 1
ATOM 2503 O O . ALA A 1 320 ? -3.229 22.031 12.43 1 97.62 320 ALA A O 1
ATOM 2504 N N . ASP A 1 321 ? -4.93 21.031 13.336 1 96.12 321 ASP A N 1
ATOM 2505 C CA . ASP A 1 321 ? -4.445 19.656 13.445 1 96.12 321 ASP A CA 1
ATOM 2506 C C . ASP A 1 321 ? -5.574 18.656 13.211 1 96.12 321 ASP A C 1
ATOM 2508 O O . ASP A 1 321 ? -6.555 18.641 13.961 1 96.12 321 ASP A O 1
ATOM 2512 N N . ASN A 1 322 ? -5.461 17.797 12.25 1 97 322 ASN A N 1
ATOM 2513 C CA . ASN A 1 322 ? -6.582 16.984 11.797 1 97 322 ASN A CA 1
ATOM 2514 C C . ASN A 1 322 ? -7.273 16.281 12.969 1 97 322 ASN A C 1
ATOM 2516 O O . ASN A 1 322 ? -6.719 16.203 14.062 1 97 322 ASN A O 1
ATOM 2520 N N . ALA A 1 323 ? -8.516 15.898 12.719 1 96.38 323 ALA A N 1
ATOM 2521 C CA . ALA A 1 323 ? -9.367 15.266 13.711 1 96.38 323 ALA A CA 1
ATOM 2522 C C . ALA A 1 323 ? -9.75 13.844 13.289 1 96.38 323 ALA A C 1
ATOM 2524 O O . ALA A 1 323 ? -9.648 13.5 12.109 1 96.38 323 ALA A O 1
ATOM 2525 N N . HIS A 1 324 ? -10.172 13.062 14.25 1 95.94 324 HIS A N 1
ATOM 2526 C CA . HIS A 1 324 ? -10.656 11.719 13.945 1 95.94 324 HIS A CA 1
ATOM 2527 C C . HIS A 1 324 ? -12.094 11.75 13.43 1 95.94 324 HIS A C 1
ATOM 2529 O O . HIS A 1 324 ? -12.977 12.305 14.086 1 95.94 324 HIS A O 1
ATOM 2535 N N . GLY A 1 325 ? -12.312 11.195 12.273 1 97.5 325 GLY A N 1
ATOM 2536 C CA . GLY A 1 325 ? -13.672 10.922 11.852 1 97.5 325 GLY A CA 1
ATOM 2537 C C . GLY A 1 325 ? -14.25 9.664 12.469 1 97.5 325 GLY A C 1
ATOM 2538 O O . GLY A 1 325 ? -13.5 8.773 12.891 1 97.5 325 GLY A O 1
ATOM 2539 N N . VAL A 1 326 ? -15.578 9.648 12.516 1 97.88 326 VAL A N 1
ATOM 2540 C CA . VAL A 1 326 ? -16.203 8.383 12.898 1 97.88 326 VAL A CA 1
ATOM 2541 C C . VAL A 1 326 ? -15.758 7.273 11.953 1 97.88 326 VAL A C 1
ATOM 2543 O O . VAL A 1 326 ? -15.828 7.414 10.734 1 97.88 326 VAL A O 1
ATOM 2546 N N . HIS A 1 327 ? -15.211 6.289 12.523 1 98 327 HIS A N 1
ATOM 2547 C CA . HIS A 1 327 ? -14.703 5.195 11.703 1 98 327 HIS A CA 1
ATOM 2548 C C . HIS A 1 327 ? -15.836 4.27 11.266 1 98 327 HIS A C 1
ATOM 2550 O O . HIS A 1 327 ? -16.656 3.85 12.086 1 98 327 HIS A O 1
ATOM 2556 N N . PRO A 1 328 ? -15.875 3.883 10.047 1 97.69 328 PRO A N 1
ATOM 2557 C CA . PRO A 1 328 ? -17 3.078 9.547 1 97.69 328 PRO A CA 1
ATOM 2558 C C . PRO A 1 328 ? -17.047 1.691 10.18 1 97.69 328 PRO A C 1
ATOM 2560 O O . PRO A 1 328 ? -18.141 1.118 10.32 1 97.69 328 PRO A O 1
ATOM 2563 N N . ASN A 1 329 ? -15.945 1.105 10.562 1 97.69 329 ASN A N 1
ATOM 2564 C CA . ASN A 1 329 ? -15.922 -0.238 11.133 1 97.69 329 ASN A CA 1
ATOM 2565 C C . ASN A 1 329 ? -15.898 -0.199 12.656 1 97.69 329 ASN A C 1
ATOM 2567 O O . ASN A 1 329 ? -16.047 -1.231 13.312 1 97.69 329 ASN A O 1
ATOM 2571 N N . TYR A 1 330 ? -15.68 1.003 13.273 1 96.31 330 TYR A N 1
ATOM 2572 C CA . TYR A 1 330 ? -15.578 1.142 14.727 1 96.31 330 TYR A CA 1
ATOM 2573 C C . TYR A 1 330 ? -16.359 2.354 15.219 1 96.31 330 TYR A C 1
ATOM 2575 O O . TYR A 1 330 ? -15.812 3.203 15.93 1 96.31 330 TYR A O 1
ATOM 2583 N N . PRO A 1 331 ? -17.609 2.42 14.883 1 95.5 331 PRO A N 1
ATOM 2584 C CA . PRO A 1 331 ? -18.359 3.602 15.305 1 95.5 331 PRO A CA 1
ATOM 2585 C C . PRO A 1 331 ? -18.422 3.754 16.828 1 95.5 331 PRO A C 1
ATOM 2587 O O . PRO A 1 331 ? -18.578 4.867 17.328 1 95.5 331 PRO A O 1
ATOM 2590 N N . GLU A 1 332 ? -18.219 2.662 17.562 1 94.12 332 GLU A N 1
ATOM 2591 C CA . GLU A 1 332 ? -18.328 2.654 19.016 1 94.12 332 GLU A CA 1
ATOM 2592 C C . GLU A 1 332 ? -17.156 3.391 19.656 1 94.12 332 GLU A C 1
ATOM 2594 O O . GLU A 1 332 ? -17.203 3.73 20.844 1 94.12 332 GLU A O 1
ATOM 2599 N N . LYS A 1 333 ? -16.125 3.684 18.906 1 94.38 333 LYS A N 1
ATOM 2600 C CA . LYS A 1 333 ? -14.953 4.367 19.438 1 94.38 333 LYS A CA 1
ATOM 2601 C C . LYS A 1 333 ? -15.156 5.879 19.469 1 94.38 333 LYS A C 1
ATOM 2603 O O . LYS A 1 333 ? -14.406 6.602 20.125 1 94.38 333 LYS A O 1
ATOM 2608 N N . ALA A 1 334 ? -16.172 6.371 18.812 1 93.94 334 ALA A N 1
ATOM 2609 C CA . ALA A 1 334 ? -16.469 7.805 18.766 1 93.94 334 ALA A CA 1
ATOM 2610 C C . ALA A 1 334 ? -17.406 8.219 19.891 1 93.94 334 ALA A C 1
ATOM 2612 O O . ALA A 1 334 ? -18.156 7.395 20.406 1 93.94 334 ALA A O 1
ATOM 2613 N N . CYS A 1 335 ? -17.344 9.492 20.281 1 94.44 335 CYS A N 1
ATOM 2614 C CA . CYS A 1 335 ? -18.328 10.078 21.188 1 94.44 335 CYS A CA 1
ATOM 2615 C C . CYS A 1 335 ? -19.734 9.844 20.672 1 94.44 335 CYS A C 1
ATOM 2617 O O . CYS A 1 335 ? -20 9.953 19.469 1 94.44 335 CYS A O 1
ATOM 2619 N N . PRO A 1 336 ? -20.703 9.547 21.531 1 94.12 336 PRO A N 1
ATOM 2620 C CA . PRO A 1 336 ? -22.062 9.211 21.094 1 94.12 336 PRO A CA 1
ATOM 2621 C C . PRO A 1 336 ? -22.797 10.406 20.516 1 94.12 336 PRO A C 1
ATOM 2623 O O . PRO A 1 336 ? -23.734 10.242 19.719 1 94.12 336 PRO A O 1
ATOM 2626 N N . THR A 1 337 ? -22.375 11.68 20.906 1 94.94 337 THR A N 1
ATOM 2627 C CA . THR A 1 337 ? -23.203 12.812 20.531 1 94.94 337 THR A CA 1
ATOM 2628 C C . THR A 1 337 ? -22.422 13.812 19.688 1 94.94 337 THR A C 1
ATOM 2630 O O . THR A 1 337 ? -23 14.742 19.109 1 94.94 337 THR A O 1
ATOM 2633 N N . ASN A 1 338 ? -21.156 13.758 19.641 1 95.38 338 ASN A N 1
ATOM 2634 C CA . ASN A 1 338 ? -20.25 14.594 18.844 1 95.38 338 ASN A CA 1
ATOM 2635 C C . ASN A 1 338 ? -19.453 13.766 17.844 1 95.38 338 ASN A C 1
ATOM 2637 O O . ASN A 1 338 ? -18.359 13.289 18.172 1 95.38 338 ASN A O 1
ATOM 2641 N N . ARG A 1 339 ? -19.984 13.664 16.672 1 96.31 339 ARG A N 1
ATOM 2642 C CA . ARG A 1 339 ? -19.531 12.633 15.75 1 96.31 339 ARG A CA 1
ATOM 2643 C C . ARG A 1 339 ? -19.172 13.234 14.398 1 96.31 339 ARG A C 1
ATOM 2645 O O . ARG A 1 339 ? -20.016 13.312 13.508 1 96.31 339 ARG A O 1
ATOM 2652 N N . PRO A 1 340 ? -17.922 13.625 14.18 1 97.56 340 PRO A N 1
ATOM 2653 C CA . PRO A 1 340 ? -17.531 14.211 12.898 1 97.56 340 PRO A CA 1
ATOM 2654 C C . PRO A 1 340 ? -17.391 13.172 11.789 1 97.56 340 PRO A C 1
ATOM 2656 O O . PRO A 1 340 ? -16.922 12.055 12.031 1 97.56 340 PRO A O 1
ATOM 2659 N N . TYR A 1 341 ? -17.828 13.531 10.547 1 98.19 341 TYR A N 1
ATOM 2660 C CA . TYR A 1 341 ? -17.75 12.688 9.352 1 98.19 341 TYR A CA 1
ATOM 2661 C C . TYR A 1 341 ? -16.969 13.398 8.242 1 98.19 341 TYR A C 1
ATOM 2663 O O . TYR A 1 341 ? -16.875 14.625 8.234 1 98.19 341 TYR A O 1
ATOM 2671 N N . LEU A 1 342 ? -16.406 12.609 7.359 1 98.25 342 LEU A N 1
ATOM 2672 C CA . LEU A 1 342 ? -15.68 13.156 6.215 1 98.25 342 LEU A CA 1
ATOM 2673 C C . LEU A 1 342 ? -16.625 13.93 5.297 1 98.25 342 LEU A C 1
ATOM 2675 O O . LEU A 1 342 ? -17.781 13.531 5.109 1 98.25 342 LEU A O 1
ATOM 2679 N N . ASN A 1 343 ? -16.141 14.977 4.703 1 98 343 ASN A N 1
ATOM 2680 C CA . ASN A 1 343 ? -16.828 15.797 3.709 1 98 343 ASN A CA 1
ATOM 2681 C C . ASN A 1 343 ? -17.969 16.594 4.332 1 98 343 ASN A C 1
ATOM 2683 O O . ASN A 1 343 ? -18.875 17.062 3.625 1 98 343 ASN A O 1
ATOM 2687 N N . GLU A 1 344 ? -17.969 16.766 5.648 1 97.69 344 GLU A N 1
ATOM 2688 C CA . GLU A 1 344 ? -19.078 17.453 6.289 1 97.69 344 GLU A CA 1
ATOM 2689 C C . GLU A 1 344 ? -18.609 18.703 7.039 1 97.69 344 GLU A C 1
ATOM 2691 O O . GLU A 1 344 ? -19.281 19.156 7.965 1 97.69 344 GLU A O 1
ATOM 2696 N N . GLY A 1 345 ? -17.391 19.203 6.719 1 97.94 345 GLY A N 1
ATOM 2697 C CA . GLY A 1 345 ? -16.984 20.5 7.23 1 97.94 345 GLY A CA 1
ATOM 2698 C C . GLY A 1 345 ? -15.844 20.406 8.242 1 97.94 345 GLY A C 1
ATOM 2699 O O . GLY A 1 345 ? -15.328 19.328 8.5 1 97.94 345 GLY A O 1
ATOM 2700 N N . ILE A 1 346 ? -15.469 21.531 8.781 1 98.75 346 ILE A N 1
ATOM 2701 C CA . ILE A 1 346 ? -14.344 21.656 9.695 1 98.75 346 ILE A CA 1
ATOM 2702 C C . ILE A 1 346 ? -14.758 21.203 11.094 1 98.75 346 ILE A C 1
ATOM 2704 O O . ILE A 1 346 ? -15.883 21.469 11.531 1 98.75 346 ILE A O 1
ATOM 2708 N N . VAL A 1 347 ? -13.828 20.531 11.797 1 98.56 347 VAL A N 1
ATOM 2709 C CA . VAL A 1 347 ? -14.102 19.984 13.117 1 98.56 347 VAL A CA 1
ATOM 2710 C C . VAL A 1 347 ? -13.516 20.906 14.188 1 98.56 347 VAL A C 1
ATOM 2712 O O . VAL A 1 347 ? -12.312 21.188 14.188 1 98.56 347 VAL A O 1
ATOM 2715 N N . ILE A 1 348 ? -14.336 21.391 15.078 1 97.69 348 ILE A N 1
ATOM 2716 C CA . ILE A 1 348 ? -13.859 22.047 16.281 1 97.69 348 ILE A CA 1
ATOM 2717 C C . ILE A 1 348 ? -13.641 21.016 17.391 1 97.69 348 ILE A C 1
ATOM 2719 O O . ILE A 1 348 ? -14.547 20.234 17.703 1 97.69 348 ILE A O 1
ATOM 2723 N N . LYS A 1 349 ? -12.469 21 18.016 1 94.25 349 LYS A N 1
ATOM 2724 C CA . LYS A 1 349 ? -12.109 20 19.016 1 94.25 349 LYS A CA 1
ATOM 2725 C C . LYS A 1 349 ? -12.195 20.562 20.422 1 94.25 349 LYS A C 1
ATOM 2727 O O . LYS A 1 349 ? -11.695 21.656 20.688 1 94.25 349 LYS A O 1
ATOM 2732 N N . TYR A 1 350 ? -12.812 19.797 21.25 1 91.81 350 TYR A N 1
ATOM 2733 C CA . TYR A 1 350 ? -13.008 20.203 22.641 1 91.81 350 TYR A CA 1
ATOM 2734 C C . TYR A 1 350 ? -12.375 19.203 23.594 1 91.81 350 TYR A C 1
ATOM 2736 O O . TYR A 1 350 ? -12.32 18 23.297 1 91.81 350 TYR A O 1
ATOM 2744 N N . SER A 1 351 ? -11.852 19.688 24.688 1 88.31 351 SER A N 1
ATOM 2745 C CA . SER A 1 351 ? -11.383 18.859 25.781 1 88.31 351 SER A CA 1
ATOM 2746 C C . SER A 1 351 ? -11.523 19.562 27.125 1 88.31 351 SER A C 1
ATOM 2748 O O . SER A 1 351 ? -11.008 20.672 27.312 1 88.31 351 SER A O 1
ATOM 2750 N N . ALA A 1 352 ? -12.188 18.953 28.031 1 81 352 ALA A N 1
ATOM 2751 C CA . ALA A 1 352 ? -12.367 19.547 29.359 1 81 352 ALA A CA 1
ATOM 2752 C C . ALA A 1 352 ? -11.031 19.641 30.109 1 81 352 ALA A C 1
ATOM 2754 O O . ALA A 1 352 ? -10.82 20.562 30.891 1 81 352 ALA A O 1
ATOM 2755 N N . ASN A 1 353 ? -10.172 18.75 29.781 1 78.31 353 ASN A N 1
ATOM 2756 C CA . ASN A 1 353 ? -8.883 18.703 30.453 1 78.31 353 ASN A CA 1
ATOM 2757 C C . ASN A 1 353 ? -7.859 19.609 29.781 1 78.31 353 ASN A C 1
ATOM 2759 O O . ASN A 1 353 ? -6.66 19.531 30.047 1 78.31 353 ASN A O 1
ATOM 2763 N N . GLN A 1 354 ? -8.328 20.391 28.812 1 76 354 GLN A N 1
ATOM 2764 C CA . GLN A 1 354 ? -7.57 21.453 28.156 1 76 354 GLN A CA 1
ATOM 2765 C C . GLN A 1 354 ? -6.422 20.875 27.328 1 76 354 GLN A C 1
ATOM 2767 O O . GLN A 1 354 ? -5.348 21.484 27.266 1 76 354 GLN A O 1
ATOM 2772 N N . LYS A 1 355 ? -6.633 19.719 26.938 1 77.81 355 LYS A N 1
ATOM 2773 C CA . LYS A 1 355 ? -5.734 19.203 25.906 1 77.81 355 LYS A CA 1
ATOM 2774 C C . LYS A 1 355 ? -5.93 19.938 24.594 1 77.81 355 LYS A C 1
ATOM 2776 O O . LYS A 1 355 ? -5.047 19.938 23.734 1 77.81 355 LYS A O 1
ATOM 2781 N N . TYR A 1 356 ? -7.129 20.5 24.531 1 82.88 356 TYR A N 1
ATOM 2782 C CA . TYR A 1 356 ? -7.426 21.484 23.5 1 82.88 356 TYR A CA 1
ATOM 2783 C C . TYR A 1 356 ? -7.691 22.859 24.109 1 82.88 356 TYR A C 1
ATOM 2785 O O . TYR A 1 356 ? -8.234 22.953 25.219 1 82.88 356 TYR A O 1
ATOM 2793 N N . THR A 1 357 ? -7.406 23.859 23.391 1 84.69 357 THR A N 1
ATOM 2794 C CA . THR A 1 357 ? -7.492 25.219 23.906 1 84.69 357 THR A CA 1
ATOM 2795 C C . THR A 1 357 ? -8.906 25.766 23.734 1 84.69 357 THR A C 1
ATOM 2797 O O . THR A 1 357 ? -9.227 26.844 24.25 1 84.69 357 THR A O 1
ATOM 2800 N N . THR A 1 358 ? -9.719 25.062 23.125 1 89.62 358 THR A N 1
ATOM 2801 C CA . THR A 1 358 ? -11.031 25.547 22.719 1 89.62 358 THR A CA 1
ATOM 2802 C C . THR A 1 358 ? -11.906 25.812 23.938 1 89.62 358 THR A C 1
ATOM 2804 O O . THR A 1 358 ? -12.18 24.906 24.719 1 89.62 358 THR A O 1
ATOM 2807 N N . ASP A 1 359 ? -12.297 27.016 24.094 1 89.75 359 ASP A N 1
ATOM 2808 C CA . ASP A 1 359 ? -13.352 27.359 25.047 1 89.75 359 ASP A CA 1
ATOM 2809 C C . ASP A 1 359 ? -14.562 27.969 24.328 1 89.75 359 ASP A C 1
ATOM 2811 O O . ASP A 1 359 ? -14.633 27.938 23.094 1 89.75 359 ASP A O 1
ATOM 2815 N N . GLY A 1 360 ? -15.508 28.391 25.109 1 91.25 360 GLY A N 1
ATOM 2816 C CA . GLY A 1 360 ? -16.75 28.859 24.531 1 91.25 360 GLY A CA 1
ATOM 2817 C C . GLY A 1 360 ? -16.578 30.047 23.609 1 91.25 360 GLY A C 1
ATOM 2818 O O . GLY A 1 360 ? -17.188 30.125 22.547 1 91.25 360 GLY A O 1
ATOM 2819 N N . MET A 1 361 ? -15.844 31.047 23.984 1 90.38 361 MET A N 1
ATOM 2820 C CA . MET A 1 361 ? -15.625 32.25 23.188 1 90.38 361 MET A CA 1
ATOM 2821 C C . MET A 1 361 ? -14.891 31.922 21.891 1 90.38 361 MET A C 1
ATOM 2823 O O . MET A 1 361 ? -15.305 32.344 20.812 1 90.38 361 MET A O 1
ATOM 2827 N N . ALA A 1 362 ? -13.805 31.172 22 1 92.88 362 ALA A N 1
ATOM 2828 C CA . ALA A 1 362 ? -13.008 30.828 20.828 1 92.88 362 ALA A CA 1
ATOM 2829 C C . ALA A 1 362 ? -13.836 30.047 19.812 1 92.88 362 ALA A C 1
ATOM 2831 O O . ALA A 1 362 ? -13.75 30.297 18.609 1 92.88 362 ALA A O 1
ATOM 2832 N N . ALA A 1 363 ? -14.602 29.109 20.266 1 95.62 363 ALA A N 1
ATOM 2833 C CA . ALA A 1 363 ? -15.477 28.328 19.391 1 95.62 363 ALA A CA 1
ATOM 2834 C C . ALA A 1 363 ? -16.484 29.219 18.688 1 95.62 363 ALA A C 1
ATOM 2836 O O . ALA A 1 363 ? -16.781 29.031 17.5 1 95.62 363 ALA A O 1
ATOM 2837 N N . ALA A 1 364 ? -17.062 30.172 19.391 1 95.12 364 ALA A N 1
ATOM 2838 C CA . ALA A 1 364 ? -18.062 31.078 18.828 1 95.12 364 ALA A CA 1
ATOM 2839 C C . ALA A 1 364 ? -17.453 31.938 17.734 1 95.12 364 ALA A C 1
ATOM 2841 O O . ALA A 1 364 ? -18.062 32.156 16.688 1 95.12 364 ALA A O 1
ATOM 2842 N N . VAL A 1 365 ? -16.297 32.438 18.016 1 94.19 365 VAL A N 1
ATOM 2843 C CA . VAL A 1 365 ? -15.617 33.281 17.047 1 94.19 365 VAL A CA 1
ATOM 2844 C C . VAL A 1 365 ? -15.391 32.5 15.75 1 94.19 365 VAL A C 1
ATOM 2846 O O . VAL A 1 365 ? -15.727 32.969 14.664 1 94.19 365 VAL A O 1
ATOM 2849 N N . PHE A 1 366 ? -14.852 31.328 15.867 1 96.75 366 PHE A N 1
ATOM 2850 C CA . PHE A 1 366 ? -14.539 30.547 14.688 1 96.75 366 PHE A CA 1
ATOM 2851 C C . PHE A 1 366 ? -15.812 30.125 13.969 1 96.75 366 PHE A C 1
ATOM 2853 O O . PHE A 1 366 ? -15.844 30.062 12.734 1 96.75 366 PHE A O 1
ATOM 2860 N N . THR A 1 367 ? -16.828 29.766 14.695 1 97 367 THR A N 1
ATOM 2861 C CA . THR A 1 367 ? -18.109 29.422 14.094 1 97 367 THR A CA 1
ATOM 2862 C C . THR A 1 367 ? -18.641 30.562 13.227 1 97 367 THR A C 1
ATOM 2864 O O . THR A 1 367 ? -19.156 30.344 12.133 1 97 367 THR A O 1
ATOM 2867 N N . GLN A 1 368 ? -18.516 31.766 13.688 1 96.38 368 GLN A N 1
ATOM 2868 C CA . GLN A 1 368 ? -18.938 32.938 12.922 1 96.38 368 GLN A CA 1
ATOM 2869 C C . GLN A 1 368 ? -18.109 33.094 11.648 1 96.38 368 GLN A C 1
ATOM 2871 O O . GLN A 1 368 ? -18.641 33.469 10.594 1 96.38 368 GLN A O 1
ATOM 2876 N N . ILE A 1 369 ? -16.844 32.875 11.82 1 96.19 369 ILE A N 1
ATOM 2877 C CA . ILE A 1 369 ? -15.969 32.938 10.656 1 96.19 369 ILE A CA 1
ATOM 2878 C C . ILE A 1 369 ? -16.422 31.938 9.617 1 96.19 369 ILE A C 1
ATOM 2880 O O . ILE A 1 369 ? -16.531 32.25 8.43 1 96.19 369 ILE A O 1
ATOM 2884 N N . CYS A 1 370 ? -16.703 30.688 10 1 98 370 CYS A N 1
ATOM 2885 C CA . CYS A 1 370 ? -17.156 29.641 9.094 1 98 370 CYS A CA 1
ATOM 2886 C C . CYS A 1 370 ? -18.5 29.984 8.461 1 98 370 CYS A C 1
ATOM 2888 O O . CYS A 1 370 ? -18.703 29.75 7.27 1 98 370 CYS A O 1
ATOM 2890 N N . GLU A 1 371 ? -19.375 30.547 9.258 1 96.94 371 GLU A N 1
ATOM 2891 C CA . GLU A 1 371 ? -20.672 30.984 8.734 1 96.94 371 GLU A CA 1
ATOM 2892 C C . GLU A 1 371 ? -20.5 32 7.613 1 96.94 371 GLU A C 1
ATOM 2894 O O . GLU A 1 371 ? -21.141 31.891 6.562 1 96.94 371 GLU A O 1
ATOM 2899 N N . ARG A 1 372 ? -19.688 32.969 7.816 1 96.12 372 ARG A N 1
ATOM 2900 C CA . ARG A 1 372 ? -19.438 34 6.812 1 96.12 372 ARG A CA 1
ATOM 2901 C C . ARG A 1 372 ? -18.797 33.406 5.559 1 96.12 372 ARG A C 1
ATOM 2903 O O . ARG A 1 372 ? -19.062 33.875 4.445 1 96.12 372 ARG A O 1
ATOM 2910 N N . ALA A 1 373 ? -18 32.375 5.746 1 96.75 373 ALA A N 1
ATOM 2911 C CA . ALA A 1 373 ? -17.312 31.734 4.629 1 96.75 373 ALA A CA 1
ATOM 2912 C C . ALA A 1 373 ? -18.219 30.719 3.949 1 96.75 373 ALA A C 1
ATOM 2914 O O . ALA A 1 373 ? -17.875 30.156 2.906 1 96.75 373 ALA A O 1
ATOM 2915 N N . GLY A 1 374 ? -19.391 30.391 4.551 1 97.38 374 GLY A N 1
ATOM 2916 C CA . GLY A 1 374 ? -20.281 29.359 4.023 1 97.38 374 GLY A CA 1
ATOM 2917 C C . GLY A 1 374 ? -19.75 27.953 4.227 1 97.38 374 GLY A C 1
ATOM 2918 O O . GLY A 1 374 ? -19.953 27.078 3.379 1 97.38 374 GLY A O 1
ATOM 2919 N N . VAL A 1 375 ? -19.016 27.719 5.238 1 98.25 375 VAL A N 1
ATOM 2920 C CA . VAL A 1 375 ? -18.375 26.422 5.512 1 98.25 375 VAL A CA 1
ATOM 2921 C C . VAL A 1 375 ? -19.062 25.75 6.695 1 98.25 375 VAL A C 1
ATOM 2923 O O . VAL A 1 375 ? -19.234 26.359 7.754 1 98.25 375 VAL A O 1
ATOM 2926 N N . PRO A 1 376 ? -19.484 24.484 6.543 1 98.19 376 PRO A N 1
ATOM 2927 C CA . PRO A 1 376 ? -20.078 23.766 7.68 1 98.19 376 PRO A CA 1
ATOM 2928 C C . PRO A 1 376 ? -19.062 23.422 8.758 1 98.19 376 PRO A C 1
ATOM 2930 O O . PRO A 1 376 ? -17.875 23.266 8.453 1 98.19 376 PRO A O 1
ATOM 2933 N N . VAL A 1 377 ? -19.578 23.297 10.023 1 98.12 377 VAL A N 1
ATOM 2934 C CA . VAL A 1 377 ? -18.719 22.984 11.156 1 98.12 377 VAL A CA 1
ATOM 2935 C C . VAL A 1 377 ? -19.25 21.766 11.891 1 98.12 377 VAL A C 1
ATOM 2937 O O . VAL A 1 377 ? -20.453 21.516 11.93 1 98.12 377 VAL A O 1
ATOM 2940 N N . GLN A 1 378 ? -18.328 20.938 12.367 1 98.19 378 GLN A N 1
ATOM 2941 C CA . GLN A 1 378 ? -18.594 19.781 13.203 1 98.19 378 GLN A CA 1
ATOM 2942 C C . GLN A 1 378 ? -17.891 19.891 14.555 1 98.19 378 GLN A C 1
ATOM 2944 O O . GLN A 1 378 ? -17.109 20.828 14.773 1 98.19 378 GLN A O 1
ATOM 2949 N N . LYS A 1 379 ? -18.266 19.031 15.484 1 96.81 379 LYS A N 1
ATOM 2950 C CA . LYS A 1 379 ? -17.672 19.047 16.812 1 96.81 379 LYS A CA 1
ATOM 2951 C C . LYS A 1 379 ? -17.094 17.688 17.172 1 96.81 379 LYS A C 1
ATOM 2953 O O . LYS A 1 379 ? -17.672 16.656 16.844 1 96.81 379 LYS A O 1
ATOM 2958 N N . PHE A 1 380 ? -15.961 17.703 17.766 1 95.5 380 PHE A N 1
ATOM 2959 C CA . PHE A 1 380 ? -15.297 16.484 18.219 1 95.5 380 PHE A CA 1
ATOM 2960 C C . PHE A 1 380 ? -14.984 16.547 19.703 1 95.5 380 PHE A C 1
ATOM 2962 O O . PHE A 1 380 ? -14.406 17.531 20.188 1 95.5 380 PHE A O 1
ATOM 2969 N N . LEU A 1 381 ? -15.312 15.57 20.391 1 92.62 381 LEU A N 1
ATOM 2970 C CA . LEU A 1 381 ? -14.891 15.227 21.75 1 92.62 381 LEU A CA 1
ATOM 2971 C C . LEU A 1 381 ? -14.539 13.742 21.859 1 92.62 381 LEU A C 1
ATOM 2973 O O . LEU A 1 381 ? -15.156 12.906 21.188 1 92.62 381 LEU A O 1
ATOM 2977 N N . ASN A 1 382 ? -13.531 13.469 22.609 1 89.44 382 ASN A N 1
ATOM 2978 C CA . ASN A 1 382 ? -13.25 12.062 22.891 1 89.44 382 ASN A CA 1
ATOM 2979 C C . ASN A 1 382 ? -14.359 11.422 23.719 1 89.44 382 ASN A C 1
ATOM 2981 O O . ASN A 1 382 ? -15.102 12.125 24.406 1 89.44 382 ASN A O 1
ATOM 2985 N N . ARG A 1 383 ? -14.32 10.133 23.547 1 88.56 383 ARG A N 1
ATOM 2986 C CA . ARG A 1 383 ? -15.102 9.43 24.562 1 88.56 383 ARG A CA 1
ATOM 2987 C C . ARG A 1 383 ? -14.633 9.812 25.969 1 88.56 383 ARG A C 1
ATOM 2989 O O . ARG A 1 383 ? -13.438 10 26.203 1 88.56 383 ARG A O 1
ATOM 2996 N N . SER A 1 384 ? -15.523 9.805 26.844 1 85.88 384 SER A N 1
ATOM 2997 C CA . SER A 1 384 ? -15.203 10.273 28.188 1 85.88 384 SER A CA 1
ATOM 2998 C C . SER A 1 384 ? -14.203 9.352 28.859 1 85.88 384 SER A C 1
ATOM 3000 O O . SER A 1 384 ? -13.562 9.734 29.844 1 85.88 384 SER A O 1
ATOM 3002 N N . ASP A 1 385 ? -14.109 8.133 28.375 1 85.12 385 ASP A N 1
ATOM 3003 C CA . ASP A 1 385 ? -13.219 7.172 29 1 85.12 385 ASP A CA 1
ATOM 3004 C C . ASP A 1 385 ? -11.891 7.082 28.266 1 85.12 385 ASP A C 1
ATOM 3006 O O . ASP A 1 385 ? -11.07 6.199 28.547 1 85.12 385 ASP A O 1
ATOM 3010 N N . ILE A 1 386 ? -11.727 7.883 27.234 1 81.06 386 ILE A N 1
ATOM 3011 C CA . ILE A 1 386 ? -10.5 7.891 26.438 1 81.06 386 ILE A CA 1
ATOM 3012 C C . ILE A 1 386 ? -9.812 9.242 26.578 1 81.06 386 ILE A C 1
ATOM 3014 O O . ILE A 1 386 ? -10.445 10.289 26.406 1 81.06 386 ILE A O 1
ATOM 3018 N N . LEU A 1 387 ? -8.492 9.109 26.953 1 72.06 387 LEU A N 1
ATOM 3019 C CA . LEU A 1 387 ? -7.703 10.336 27.016 1 72.06 387 LEU A CA 1
ATOM 3020 C C . LEU A 1 387 ? -7.379 10.852 25.625 1 72.06 387 LEU A C 1
ATOM 3022 O O . LEU A 1 387 ? -7.059 10.062 24.734 1 72.06 387 LEU A O 1
ATOM 3026 N N . GLY A 1 388 ? -7.68 12.086 25.391 1 68.5 388 GLY A N 1
ATOM 3027 C CA . GLY A 1 388 ? -7.34 12.664 24.109 1 68.5 388 GLY A CA 1
ATOM 3028 C C . GLY A 1 388 ? -5.898 13.125 24.016 1 68.5 388 GLY A C 1
ATOM 3029 O O . GLY A 1 388 ? -5.191 13.164 25.031 1 68.5 388 GLY A O 1
ATOM 3030 N N . GLY A 1 389 ? -5.367 13.234 22.719 1 67.19 389 GLY A N 1
ATOM 3031 C CA . GLY A 1 389 ? -4.023 13.742 22.484 1 67.19 389 GLY A CA 1
ATOM 3032 C C . GLY A 1 389 ? -3.906 15.242 22.688 1 67.19 389 GLY A C 1
ATOM 3033 O O . GLY A 1 389 ? -4.898 15.914 22.984 1 67.19 389 GLY A O 1
ATOM 3034 N N . SER A 1 390 ? -2.656 15.664 22.859 1 70.62 390 SER A N 1
ATOM 3035 C CA . SER A 1 390 ? -2.381 17.094 22.938 1 70.62 390 SER A CA 1
ATOM 3036 C C . SER A 1 390 ? -2.08 17.672 21.562 1 70.62 390 SER A C 1
ATOM 3038 O O . SER A 1 390 ? -1.604 16.969 20.672 1 70.62 390 SER A O 1
ATOM 3040 N N . THR A 1 391 ? -2.631 18.828 21.438 1 75.94 391 THR A N 1
ATOM 3041 C CA . THR A 1 391 ? -2.42 19.469 20.141 1 75.94 391 THR A CA 1
ATOM 3042 C C . THR A 1 391 ? -1.444 20.625 20.25 1 75.94 391 THR A C 1
ATOM 3044 O O . THR A 1 391 ? -0.955 20.922 21.344 1 75.94 391 THR A O 1
ATOM 3047 N N . LEU A 1 392 ? -1.174 21.359 19.234 1 80.94 392 LEU A N 1
ATOM 3048 C CA . LEU A 1 392 ? -0.313 22.516 19.031 1 80.94 392 LEU A CA 1
ATOM 3049 C C . LEU A 1 392 ? -0.782 23.688 19.891 1 80.94 392 LEU A C 1
ATOM 3051 O O . LEU A 1 392 ? 0.032 24.359 20.531 1 80.94 392 LEU A O 1
ATOM 3055 N N . GLY A 1 393 ? -2.053 23.844 20.016 1 81.12 393 GLY A N 1
ATOM 3056 C CA . GLY A 1 393 ? -2.631 25.047 20.609 1 81.12 393 GLY A CA 1
ATOM 3057 C C . GLY A 1 393 ? -2.314 25.188 22.094 1 81.12 393 GLY A C 1
ATOM 3058 O O . GLY A 1 393 ? -1.839 26.234 22.531 1 81.12 393 GLY A O 1
ATOM 3059 N N . ASN A 1 394 ? -2.496 24.156 22.766 1 80.06 394 ASN A N 1
ATOM 3060 C CA . ASN A 1 394 ? -2.277 24.219 24.219 1 80.06 394 ASN A CA 1
ATOM 3061 C C . ASN A 1 394 ? -0.799 24.406 24.547 1 80.06 394 ASN A C 1
ATOM 3063 O O . ASN A 1 394 ? -0.456 25.141 25.469 1 80.06 394 ASN A O 1
ATOM 3067 N N . ILE A 1 395 ? -0.009 23.891 23.719 1 81.81 395 ILE A N 1
ATOM 3068 C CA . ILE A 1 395 ? 1.428 23.969 23.969 1 81.81 395 ILE A CA 1
ATOM 3069 C C . ILE A 1 395 ? 1.935 25.359 23.578 1 81.81 395 ILE A C 1
ATOM 3071 O O . ILE A 1 395 ? 2.637 26 24.359 1 81.81 395 ILE A O 1
ATOM 3075 N N . SER A 1 396 ? 1.482 25.797 22.5 1 83.5 396 SER A N 1
ATOM 3076 C CA . SER A 1 396 ? 1.892 27.109 22.016 1 83.5 396 SER A CA 1
ATOM 3077 C C . SER A 1 396 ? 1.37 28.219 22.938 1 83.5 396 SER A C 1
ATOM 3079 O O . SER A 1 396 ? 1.994 29.281 23.062 1 83.5 396 SER A O 1
ATOM 3081 N N . GLY A 1 397 ? 0.279 28 23.578 1 84.94 397 GLY A N 1
ATOM 3082 C CA . GLY A 1 397 ? -0.345 28.969 24.469 1 84.94 397 GLY A CA 1
ATOM 3083 C C . GLY A 1 397 ? 0.498 29.281 25.688 1 84.94 397 GLY A C 1
ATOM 3084 O O . GLY A 1 397 ? 0.326 30.344 26.297 1 84.94 397 GLY A O 1
ATOM 3085 N N . THR A 1 398 ? 1.381 28.422 25.953 1 83.38 398 THR A N 1
ATOM 3086 C CA . THR A 1 398 ? 2.262 28.656 27.094 1 83.38 398 THR A CA 1
ATOM 3087 C C . THR A 1 398 ? 3.299 29.719 26.766 1 83.38 398 THR A C 1
ATOM 3089 O O . THR A 1 398 ? 3.875 30.344 27.656 1 83.38 398 THR A O 1
ATOM 3092 N N . GLN A 1 399 ? 3.516 29.906 25.531 1 87.19 399 GLN A N 1
ATOM 3093 C CA . GLN A 1 399 ? 4.48 30.906 25.078 1 87.19 399 GLN A CA 1
ATOM 3094 C C . GLN A 1 399 ? 3.781 32.188 24.625 1 87.19 399 GLN A C 1
ATOM 3096 O O . GLN A 1 399 ? 4.301 33.281 24.844 1 87.19 399 GLN A O 1
ATOM 3101 N N . VAL A 1 400 ? 2.699 32.031 23.953 1 91.94 400 VAL A N 1
ATOM 3102 C CA . VAL A 1 400 ? 1.874 33.125 23.453 1 91.94 400 VAL A CA 1
ATOM 3103 C C . VAL A 1 400 ? 0.422 32.906 23.875 1 91.94 400 VAL A C 1
ATOM 3105 O O . VAL A 1 400 ? -0.316 32.156 23.234 1 91.94 400 VAL A O 1
ATOM 3108 N N . ALA A 1 401 ? 0.068 33.594 24.875 1 88.5 401 ALA A N 1
ATOM 3109 C CA . ALA A 1 401 ? -1.275 33.438 25.422 1 88.5 401 ALA A CA 1
ATOM 3110 C C . ALA A 1 401 ? -2.291 34.281 24.656 1 88.5 401 ALA A C 1
ATOM 3112 O O . ALA A 1 401 ? -2.23 35.5 24.688 1 88.5 401 ALA A O 1
ATOM 3113 N N . LEU A 1 402 ? -3.111 33.688 23.953 1 89.94 402 LEU A N 1
ATOM 3114 C CA . LEU A 1 402 ? -4.18 34.344 23.219 1 89.94 402 LEU A CA 1
ATOM 3115 C C . LEU A 1 402 ? -5.359 33.406 22.984 1 89.94 402 LEU A C 1
ATOM 3117 O O . LEU A 1 402 ? -5.273 32.219 23.281 1 89.94 402 LEU A O 1
ATOM 3121 N N . ASN A 1 403 ? -6.488 33.938 22.609 1 91.62 403 ASN A N 1
ATOM 3122 C CA . ASN A 1 403 ? -7.633 33.094 22.266 1 91.62 403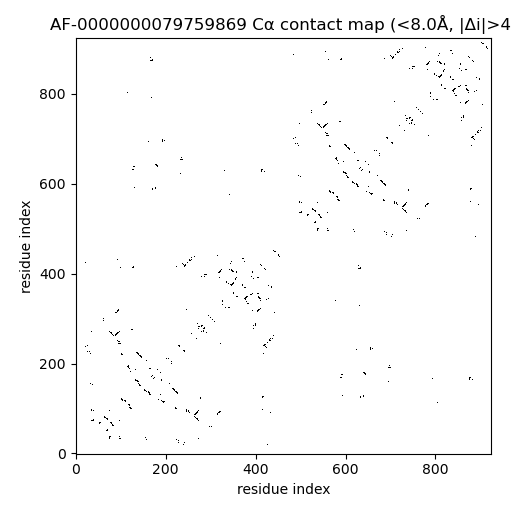 ASN A CA 1
ATOM 3123 C C . ASN A 1 403 ? -7.312 32.156 21.109 1 91.62 403 ASN A C 1
ATOM 3125 O O . ASN A 1 403 ? -6.785 32.594 20.078 1 91.62 403 ASN A O 1
ATOM 3129 N N . SER A 1 404 ? -7.512 30.922 21.391 1 93.69 404 SER A N 1
ATOM 3130 C CA . SER A 1 404 ? -7.184 29.906 20.391 1 93.69 404 SER A CA 1
ATOM 3131 C C . SER A 1 404 ? -8.258 28.828 20.312 1 93.69 404 SER A C 1
ATOM 3133 O O . SER A 1 404 ? -8.867 28.484 21.328 1 93.69 404 SER A O 1
ATOM 3135 N N . VAL A 1 405 ? -8.5 28.359 19.141 1 95.75 405 VAL A N 1
ATOM 3136 C CA . VAL A 1 405 ? -9.43 27.25 18.922 1 95.75 405 VAL A CA 1
ATOM 3137 C C . VAL A 1 405 ? -8.711 26.109 18.203 1 95.75 405 VAL A C 1
ATOM 3139 O O . VAL A 1 405 ? -7.93 26.344 17.281 1 95.75 405 VAL A O 1
ATOM 3142 N N . ASP A 1 406 ? -8.875 24.906 18.734 1 96.56 406 ASP A N 1
ATOM 3143 C CA . ASP A 1 406 ? -8.359 23.719 18.062 1 96.56 406 ASP A CA 1
ATOM 3144 C C . ASP A 1 406 ? -9.336 23.203 17 1 96.56 406 ASP A C 1
ATOM 3146 O O . ASP A 1 406 ? -10.492 22.906 17.312 1 96.56 406 ASP A O 1
ATOM 3150 N N . ILE A 1 407 ? -8.852 23.156 15.797 1 97.75 407 ILE A N 1
ATOM 3151 C CA . ILE A 1 407 ? -9.695 22.688 14.703 1 97.75 407 ILE A CA 1
ATOM 3152 C C . ILE A 1 407 ? -8.969 21.594 13.914 1 97.75 407 ILE A C 1
ATOM 3154 O O . ILE A 1 407 ? -7.777 21.359 14.125 1 97.75 407 ILE A O 1
ATOM 3158 N N . GLY A 1 408 ? -9.672 20.938 13.016 1 97.5 408 GLY A N 1
ATOM 3159 C CA . GLY A 1 408 ? -9.086 19.953 12.117 1 97.5 408 GLY A CA 1
ATOM 3160 C C . GLY A 1 408 ? -10.07 19.422 11.086 1 97.5 408 GLY A C 1
ATOM 3161 O O . GLY A 1 408 ? -11.211 19.891 11.023 1 97.5 408 GLY A O 1
ATOM 3162 N N . LEU A 1 409 ? -9.57 18.641 10.258 1 98.62 409 LEU A N 1
ATOM 3163 C CA . LEU A 1 409 ? -10.383 17.953 9.25 1 98.62 409 LEU A CA 1
ATOM 3164 C C . LEU A 1 409 ? -10.547 16.484 9.602 1 98.62 409 LEU A C 1
ATOM 3166 O O . LEU A 1 409 ? -9.578 15.82 9.984 1 98.62 409 LEU A O 1
ATOM 3170 N N . ALA A 1 410 ? -11.812 15.969 9.484 1 98.31 410 ALA A N 1
ATOM 3171 C CA . ALA A 1 410 ? -12.07 14.57 9.789 1 98.31 410 ALA A CA 1
ATOM 3172 C C . ALA A 1 410 ? -11.258 13.641 8.891 1 98.31 410 ALA A C 1
ATOM 3174 O O . ALA A 1 410 ? -11.266 13.805 7.668 1 98.31 410 ALA A O 1
ATOM 3175 N N . GLN A 1 411 ? -10.586 12.734 9.516 1 97.94 411 GLN A N 1
ATOM 3176 C CA . GLN A 1 411 ? -9.742 11.797 8.781 1 97.94 411 GLN A CA 1
ATOM 3177 C C . GLN A 1 411 ? -9.883 10.383 9.328 1 97.94 411 GLN A C 1
ATOM 3179 O O . GLN A 1 411 ? -10.234 10.195 10.5 1 97.94 411 GLN A O 1
ATOM 3184 N N . LEU A 1 412 ? -9.688 9.383 8.477 1 98.19 412 LEU A N 1
ATOM 3185 C CA . LEU A 1 412 ? -9.531 7.984 8.844 1 98.19 412 LEU A CA 1
ATOM 3186 C C . LEU A 1 412 ? -8.07 7.555 8.773 1 98.19 412 LEU A C 1
ATOM 3188 O O . LEU A 1 412 ? -7.273 8.18 8.07 1 98.19 412 LEU A O 1
ATOM 3192 N N . SER A 1 413 ? -7.719 6.539 9.539 1 98.12 413 SER A N 1
ATOM 3193 C CA . SER A 1 413 ? -6.418 5.883 9.469 1 98.12 413 SER A CA 1
ATOM 3194 C C . SER A 1 413 ? -5.293 6.844 9.844 1 98.12 413 SER A C 1
ATOM 3196 O O . SER A 1 413 ? -4.207 6.789 9.258 1 98.12 413 SER A O 1
ATOM 3198 N N . MET A 1 414 ? -5.609 7.82 10.766 1 97.19 414 MET A N 1
ATOM 3199 C CA . MET A 1 414 ? -4.582 8.758 11.219 1 97.19 414 MET A CA 1
ATOM 3200 C C . MET A 1 414 ? -3.363 8.008 11.75 1 97.19 414 MET A C 1
ATOM 3202 O O . MET A 1 414 ? -3.504 7.031 12.484 1 97.19 414 MET A O 1
ATOM 3206 N N . HIS A 1 415 ? -2.143 8.422 11.383 1 97 415 HIS A N 1
ATOM 3207 C CA . HIS A 1 415 ? -0.847 7.891 11.789 1 97 415 HIS A CA 1
ATOM 3208 C C . HIS A 1 415 ? -0.539 6.578 11.078 1 97 415 HIS A C 1
ATOM 3210 O O . HIS A 1 415 ? 0.357 5.836 11.492 1 97 415 HIS A O 1
ATOM 3216 N N . SER A 1 416 ? -1.326 6.184 10.102 1 97.94 416 SER A N 1
ATOM 3217 C CA . SER A 1 416 ? -0.929 5.223 9.078 1 97.94 416 SER A CA 1
ATOM 3218 C C . SER A 1 416 ? -0.006 5.863 8.047 1 97.94 416 SER A C 1
ATOM 3220 O O . SER A 1 416 ? -0.012 7.086 7.875 1 97.94 416 SER A O 1
ATOM 3222 N N . PRO A 1 417 ? 0.868 5.008 7.367 1 97.81 417 PRO A N 1
ATOM 3223 C CA . PRO A 1 417 ? 1.644 5.586 6.266 1 97.81 417 PRO A CA 1
ATOM 3224 C C . PRO A 1 417 ? 0.773 5.992 5.078 1 97.81 417 PRO A C 1
ATOM 3226 O O . PRO A 1 417 ? 1.268 6.594 4.121 1 97.81 417 PRO A O 1
ATOM 3229 N N . TYR A 1 418 ? -0.505 5.691 5.102 1 98.44 418 TYR A N 1
ATOM 3230 C CA . TYR A 1 418 ? -1.493 6.035 4.086 1 98.44 418 TYR A CA 1
ATOM 3231 C C . TYR A 1 418 ? -2.838 6.367 4.723 1 98.44 418 TYR A C 1
ATOM 3233 O O . TYR A 1 418 ? -3.551 5.473 5.184 1 98.44 418 TYR A O 1
ATOM 3241 N N . GLU A 1 419 ? -3.17 7.625 4.73 1 98.69 419 GLU A N 1
ATOM 3242 C CA . GLU A 1 419 ? -4.32 8.141 5.469 1 98.69 419 GLU A CA 1
ATOM 3243 C C . GLU A 1 419 ? -5.453 8.531 4.523 1 98.69 419 GLU A C 1
ATOM 3245 O O . GLU A 1 419 ? -5.242 8.656 3.316 1 98.69 419 GLU A O 1
ATOM 3250 N N . THR A 1 420 ? -6.707 8.68 5.094 1 98.81 420 THR A N 1
ATOM 3251 C CA . THR A 1 420 ? -7.875 8.953 4.266 1 98.81 420 THR A CA 1
ATOM 3252 C C . THR A 1 420 ? -8.633 10.172 4.773 1 98.81 420 THR A C 1
ATOM 3254 O O . THR A 1 420 ? -8.875 10.305 5.977 1 98.81 420 THR A O 1
ATOM 3257 N N . GLY A 1 421 ? -8.906 11.117 3.896 1 98.75 421 GLY A N 1
ATOM 3258 C CA . GLY A 1 421 ? -9.758 12.258 4.164 1 98.75 421 GLY A CA 1
ATOM 3259 C C . GLY A 1 421 ? -10.883 12.414 3.156 1 98.75 421 GLY A C 1
ATOM 3260 O O . GLY A 1 421 ? -11.047 11.57 2.27 1 98.75 421 GLY A O 1
ATOM 3261 N N . GLY A 1 422 ? -11.758 13.406 3.344 1 98.56 422 GLY A N 1
ATOM 3262 C CA . GLY A 1 422 ? -12.797 13.758 2.391 1 98.56 422 GLY A CA 1
ATOM 3263 C C . GLY A 1 422 ? -12.328 14.719 1.318 1 98.56 422 GLY A C 1
ATOM 3264 O O . GLY A 1 422 ? -11.516 15.609 1.589 1 98.56 422 GLY A O 1
ATOM 3265 N N . ILE A 1 423 ? -12.883 14.594 0.147 1 98.5 423 ILE A N 1
ATOM 3266 C CA . ILE A 1 423 ? -12.398 15.359 -0.995 1 98.5 423 ILE A CA 1
ATOM 3267 C C . ILE A 1 423 ? -12.812 16.828 -0.854 1 98.5 423 ILE A C 1
ATOM 3269 O O . ILE A 1 423 ? -12.188 17.719 -1.428 1 98.5 423 ILE A O 1
ATOM 3273 N N . LYS A 1 424 ? -13.852 17.141 -0.031 1 98.5 424 LYS A N 1
ATOM 3274 C CA . LYS A 1 424 ? -14.383 18.5 0.085 1 98.5 424 LYS A CA 1
ATOM 3275 C C . LYS A 1 424 ? -13.695 19.266 1.209 1 98.5 424 LYS A C 1
ATOM 3277 O O . LYS A 1 424 ? -13.711 20.5 1.229 1 98.5 424 LYS A O 1
ATOM 3282 N N . ASP A 1 425 ? -13.117 18.609 2.104 1 98.75 425 ASP A N 1
ATOM 3283 C CA . ASP A 1 425 ? -12.781 19.188 3.396 1 98.75 425 ASP A CA 1
ATOM 3284 C C . ASP A 1 425 ? -11.617 20.172 3.273 1 98.75 425 ASP A C 1
ATOM 3286 O O . ASP A 1 425 ? -11.57 21.188 3.986 1 98.75 425 ASP A O 1
ATOM 3290 N N . THR A 1 426 ? -10.672 19.844 2.4 1 98.81 426 THR A N 1
ATOM 3291 C CA . THR A 1 426 ? -9.57 20.797 2.199 1 98.81 426 THR A CA 1
ATOM 3292 C C . THR A 1 426 ? -10.094 22.125 1.689 1 98.81 426 THR A C 1
ATOM 3294 O O . THR A 1 426 ? -9.633 23.188 2.121 1 98.81 426 THR A O 1
ATOM 3297 N N . ASP A 1 427 ? -11.047 22.094 0.776 1 98.75 427 ASP A N 1
ATOM 3298 C CA . ASP A 1 427 ? -11.656 23.312 0.254 1 98.75 427 ASP A CA 1
ATOM 3299 C C . ASP A 1 427 ? -12.359 24.094 1.361 1 98.75 427 ASP A C 1
ATOM 3301 O O . ASP A 1 427 ? -12.305 25.328 1.396 1 98.75 427 ASP A O 1
ATOM 3305 N N . TYR A 1 428 ? -13.023 23.391 2.205 1 98.75 428 TYR A N 1
ATOM 3306 C CA . TYR A 1 428 ? -13.68 24.031 3.336 1 98.75 428 TYR A CA 1
ATOM 3307 C C . TYR A 1 428 ? -12.672 24.797 4.188 1 98.75 428 TYR A C 1
ATOM 3309 O O . TYR A 1 428 ? -12.922 25.938 4.57 1 98.75 428 TYR A O 1
ATOM 3317 N N . LEU A 1 429 ? -11.578 24.156 4.473 1 98.88 429 LEU A N 1
ATOM 3318 C CA . LEU A 1 429 ? -10.586 24.797 5.332 1 98.88 429 LEU A CA 1
ATOM 3319 C C . LEU A 1 429 ? -9.969 26.016 4.645 1 98.88 429 LEU A C 1
ATOM 3321 O O . LEU A 1 429 ? -9.734 27.047 5.281 1 98.88 429 LEU A O 1
ATOM 3325 N N . ILE A 1 430 ? -9.695 25.891 3.35 1 98.81 430 ILE A N 1
ATOM 3326 C CA . ILE A 1 430 ? -9.141 27.016 2.605 1 98.81 430 ILE A CA 1
ATOM 3327 C C . ILE A 1 430 ? -10.102 28.188 2.658 1 98.81 430 ILE A C 1
ATOM 3329 O O . ILE A 1 430 ? -9.695 29.328 2.914 1 98.81 430 ILE A O 1
ATOM 3333 N N . ALA A 1 431 ? -11.383 27.938 2.455 1 98.5 431 ALA A N 1
ATOM 3334 C CA . ALA A 1 431 ? -12.391 29 2.461 1 98.5 431 ALA A CA 1
ATOM 3335 C C . ALA A 1 431 ? -12.477 29.672 3.826 1 98.5 431 ALA A C 1
ATOM 3337 O O . ALA A 1 431 ? -12.531 30.891 3.918 1 98.5 431 ALA A O 1
ATOM 3338 N N . ALA A 1 432 ? -12.461 28.891 4.879 1 98.56 432 ALA A N 1
ATOM 3339 C CA . ALA A 1 432 ? -12.523 29.438 6.234 1 98.56 432 ALA A CA 1
ATOM 3340 C C . ALA A 1 432 ? -11.266 30.234 6.562 1 98.56 432 ALA A C 1
ATOM 3342 O O . ALA A 1 432 ? -11.336 31.297 7.195 1 98.56 432 ALA A O 1
ATOM 3343 N N . ALA A 1 433 ? -10.148 29.703 6.188 1 98.56 433 ALA A N 1
ATOM 3344 C CA . ALA A 1 433 ? -8.875 30.375 6.449 1 98.56 433 ALA A CA 1
ATOM 3345 C C . ALA A 1 433 ? -8.797 31.719 5.727 1 98.56 433 ALA A C 1
ATOM 3347 O O . ALA A 1 433 ? -8.258 32.688 6.258 1 98.56 433 ALA A O 1
ATOM 3348 N N . LYS A 1 434 ? -9.297 31.781 4.492 1 97.88 434 LYS A N 1
ATOM 3349 C CA . LYS A 1 434 ? -9.336 33.031 3.766 1 97.88 434 LYS A CA 1
ATOM 3350 C C . LYS A 1 434 ? -10.141 34.094 4.531 1 97.88 434 LYS A C 1
ATOM 3352 O O . LYS A 1 434 ? -9.695 35.219 4.695 1 97.88 434 LYS A O 1
ATOM 3357 N N . GLU A 1 435 ? -11.281 33.656 4.945 1 97 435 GLU A N 1
ATOM 3358 C CA . GLU A 1 435 ? -12.125 34.562 5.734 1 97 435 GLU A CA 1
ATOM 3359 C C . GLU A 1 435 ? -11.422 35 7.023 1 97 435 GLU A C 1
ATOM 3361 O O . GLU A 1 435 ? -11.5 36.156 7.426 1 97 435 GLU A O 1
ATOM 3366 N N . PHE A 1 436 ? -10.734 34.125 7.656 1 97.44 436 PHE A N 1
ATOM 3367 C CA . PHE A 1 436 ? -10.016 34.375 8.898 1 97.44 436 PHE A CA 1
ATOM 3368 C C . PHE A 1 436 ? -8.93 35.406 8.688 1 97.44 436 PHE A C 1
ATOM 3370 O O . PHE A 1 436 ? -8.836 36.375 9.445 1 97.44 436 PHE A O 1
ATOM 3377 N N . PHE A 1 437 ? -8.164 35.219 7.625 1 97.06 437 PHE A N 1
ATOM 3378 C CA . PHE A 1 437 ? -7.035 36.125 7.375 1 97.06 437 PHE A CA 1
ATOM 3379 C C . PHE A 1 437 ? -7.523 37.5 6.953 1 97.06 437 PHE A C 1
ATOM 3381 O O . PHE A 1 437 ? -6.824 38.5 7.145 1 97.06 437 PHE A O 1
ATOM 3388 N N . ARG A 1 438 ? -8.711 37.625 6.477 1 94.25 438 ARG A N 1
ATOM 3389 C CA . ARG A 1 438 ? -9.25 38.906 6.062 1 94.25 438 ARG A CA 1
ATOM 3390 C C . ARG A 1 438 ? -9.953 39.594 7.223 1 94.25 438 ARG A C 1
ATOM 3392 O O . ARG A 1 438 ? -10.258 40.781 7.137 1 94.25 438 ARG A O 1
ATOM 3399 N N . SER A 1 439 ? -10.109 38.875 8.297 1 93.06 439 SER A N 1
ATOM 3400 C CA . SER A 1 439 ? -10.828 39.406 9.453 1 93.06 439 SER A CA 1
ATOM 3401 C C . SER A 1 439 ? -9.859 39.812 10.562 1 93.06 439 SER A C 1
ATOM 3403 O O . SER A 1 439 ? -8.664 39.531 10.492 1 93.06 439 SER A O 1
ATOM 3405 N N . SER A 1 440 ? -10.398 40.656 11.508 1 94.75 440 SER A N 1
ATOM 3406 C CA . SER A 1 440 ? -9.695 41 12.742 1 94.75 440 SER A CA 1
ATOM 3407 C C . SER A 1 440 ? -10.555 40.719 13.969 1 94.75 440 SER A C 1
ATOM 3409 O O . SER A 1 440 ? -11.664 41.25 14.086 1 94.75 440 SER A O 1
ATOM 3411 N N . VAL A 1 441 ? -10.055 39.875 14.805 1 93.12 441 VAL A N 1
ATOM 3412 C CA . VAL A 1 441 ? -10.703 39.656 16.078 1 93.12 441 VAL A CA 1
ATOM 3413 C C . VAL A 1 441 ? -10.188 40.656 17.109 1 93.12 441 VAL A C 1
ATOM 3415 O O . VAL A 1 441 ? -9 40.656 17.453 1 93.12 441 VAL A O 1
ATOM 3418 N N . VAL A 1 442 ? -11.062 41.5 17.672 1 93.31 442 VAL A N 1
ATOM 3419 C CA . VAL A 1 442 ? -10.633 42.594 18.516 1 93.31 442 VAL A CA 1
ATOM 3420 C C . VAL A 1 442 ? -11.359 42.531 19.859 1 93.31 442 VAL A C 1
ATOM 3422 O O . VAL A 1 442 ? -12.586 42.406 19.891 1 93.31 442 VAL A O 1
ATOM 3425 N N . GLU A 1 443 ? -10.578 42.594 20.859 1 91.81 443 GLU A N 1
ATOM 3426 C CA . GLU A 1 443 ? -11.18 42.719 22.188 1 91.81 443 GLU A CA 1
ATOM 3427 C C . GLU A 1 443 ? -11.758 44.094 22.406 1 91.81 443 GLU A C 1
ATOM 3429 O O . GLU A 1 443 ? -11.031 45.094 22.328 1 91.81 443 GLU A O 1
ATOM 3434 N N . ILE A 1 444 ? -13.047 44.188 22.688 1 89.69 444 ILE A N 1
ATOM 3435 C CA . ILE A 1 444 ? -13.68 45.469 22.844 1 89.69 444 ILE A CA 1
ATOM 3436 C C . ILE A 1 444 ? -14.195 45.656 24.266 1 89.69 444 ILE A C 1
ATOM 3438 O O . ILE A 1 444 ? -14.688 46.719 24.625 1 89.69 444 ILE A O 1
ATOM 3442 N N . GLY A 1 445 ? -14.141 44.562 24.984 1 87.44 445 GLY A N 1
ATOM 3443 C CA . GLY A 1 445 ? -14.539 44.531 26.391 1 87.44 445 GLY A CA 1
ATOM 3444 C C . GLY A 1 445 ? -14.234 43.188 27.062 1 87.44 445 GLY A C 1
ATOM 3445 O O . GLY A 1 445 ? -13.766 42.25 26.422 1 87.44 445 GLY A O 1
ATOM 3446 N N . SER A 1 446 ? -14.453 43.219 28.344 1 85.06 446 SER A N 1
ATOM 3447 C CA . SER A 1 446 ? -14.234 41.969 29.062 1 85.06 446 SER A CA 1
ATOM 3448 C C . SER A 1 446 ? -15.172 40.875 28.562 1 85.06 446 SER A C 1
ATOM 3450 O O . SER A 1 446 ? -16.375 40.938 28.766 1 85.06 446 SER A O 1
ATOM 3452 N N . GLY A 1 447 ? -14.578 39.938 27.875 1 82.56 447 GLY A N 1
ATOM 3453 C CA . GLY A 1 447 ? -15.367 38.844 27.328 1 82.56 447 GLY A CA 1
ATOM 3454 C C . GLY A 1 447 ? -16.156 39.219 26.094 1 82.56 447 GLY A C 1
ATOM 3455 O O . GLY A 1 447 ? -17.125 38.562 25.734 1 82.56 447 GLY A O 1
ATOM 3456 N N . GLU A 1 448 ? -15.766 40.281 25.562 1 86.62 448 GLU A N 1
ATOM 3457 C CA . GLU A 1 448 ? -16.453 40.781 24.359 1 86.62 448 GLU A CA 1
ATOM 3458 C C . GLU A 1 448 ? -15.461 41.031 23.219 1 86.62 448 GLU A C 1
ATOM 3460 O O . GLU A 1 448 ? -14.477 41.75 23.391 1 86.62 448 GLU A O 1
ATOM 3465 N N . TYR A 1 449 ? -15.758 40.344 22.172 1 88 449 TYR A N 1
ATOM 3466 C CA . TYR A 1 449 ? -14.914 40.469 21 1 88 449 TYR A CA 1
ATOM 3467 C C . TYR A 1 449 ? -15.742 40.844 19.766 1 88 449 TYR A C 1
ATOM 3469 O O . TYR A 1 449 ? -16.922 40.531 19.688 1 88 449 TYR A O 1
ATOM 3477 N N . ARG A 1 450 ? -15.133 41.594 18.922 1 86.38 450 ARG A N 1
ATOM 3478 C CA . ARG A 1 450 ? -15.703 41.938 17.625 1 86.38 450 ARG A CA 1
ATOM 3479 C C . ARG A 1 450 ? -14.828 41.438 16.484 1 86.38 450 ARG A C 1
ATOM 3481 O O . ARG A 1 450 ? -13.602 41.531 16.562 1 86.38 450 ARG A O 1
ATOM 3488 N N . SER A 1 451 ? -15.5 40.781 15.578 1 85.75 451 SER A N 1
ATOM 3489 C CA . SER A 1 451 ? -14.805 40.375 14.352 1 85.75 451 SER A CA 1
ATOM 3490 C C . SER A 1 451 ? -15.047 41.375 13.227 1 85.75 451 SER A C 1
ATOM 3492 O O . SER A 1 451 ? -16.188 41.531 12.773 1 85.75 451 SER A O 1
ATOM 3494 N N . LEU A 1 452 ? -14.055 42 12.828 1 81.06 452 LEU A N 1
ATOM 3495 C CA . LEU A 1 452 ? -14.125 43.031 11.773 1 81.06 452 LEU A CA 1
ATOM 3496 C C . LEU A 1 452 ? -13.648 42.469 10.445 1 81.06 452 LEU A C 1
ATOM 3498 O O . LEU A 1 452 ? -12.672 41.719 10.398 1 81.06 452 LEU A O 1
ATOM 3502 N N . THR A 1 453 ? -14.547 42.594 9.406 1 79.5 453 THR A N 1
ATOM 3503 C CA . THR A 1 453 ? -14.133 42.156 8.086 1 79.5 453 THR A CA 1
ATOM 3504 C C . THR A 1 453 ? -13.844 43.344 7.172 1 79.5 453 THR A C 1
ATOM 3506 O O . THR A 1 453 ? -14.578 44.312 7.168 1 79.5 453 THR A O 1
ATOM 3509 N N . SER A 1 454 ? -12.625 43.375 6.707 1 67.62 454 SER A N 1
ATOM 3510 C CA . SER A 1 454 ? -12.312 44.375 5.715 1 67.62 454 SER A CA 1
ATOM 3511 C C . SER A 1 454 ? -12.859 44.031 4.344 1 67.62 454 SER A C 1
ATOM 3513 O O . SER A 1 454 ? -12.984 42.844 4.016 1 67.62 454 SER A O 1
ATOM 3515 N N . ALA A 1 455 ? -13.539 45.062 3.576 1 55.91 455 ALA A N 1
ATOM 3516 C CA . ALA A 1 455 ? -14.031 44.844 2.213 1 55.91 455 ALA A CA 1
ATOM 3517 C C . ALA A 1 455 ? -12.898 44.406 1.29 1 55.91 455 ALA A C 1
ATOM 3519 O O . ALA A 1 455 ? -11.75 44.812 1.457 1 55.91 455 ALA A O 1
ATOM 3520 N N . PRO A 1 456 ? -13.047 43.406 0.38 1 53.16 456 PRO A N 1
ATOM 3521 C CA . PRO A 1 456 ? -12.023 43.031 -0.6 1 53.16 456 PRO A CA 1
ATOM 3522 C C . PRO A 1 456 ? -11.484 44.219 -1.39 1 53.16 456 PRO A C 1
ATOM 3524 O O . PRO A 1 456 ? -12.219 45.188 -1.646 1 53.16 456 PRO A O 1
ATOM 3527 N N . LYS A 1 457 ? -10.094 44.5 -1.501 1 52.47 457 LYS A N 1
ATOM 3528 C CA . LYS A 1 457 ? -9.523 45.5 -2.381 1 52.47 457 LYS A CA 1
ATOM 3529 C C . LYS A 1 457 ? -9.984 45.312 -3.822 1 52.47 457 LYS A C 1
ATOM 3531 O O . LYS A 1 457 ? -9.812 44.219 -4.391 1 52.47 457 LYS A O 1
ATOM 3536 N N . SER A 1 458 ? -11.125 45.906 -4.188 1 34.97 458 SER A N 1
ATOM 3537 C CA . SER A 1 458 ? -11.453 45.938 -5.609 1 34.97 458 SER A CA 1
ATOM 3538 C C . SER A 1 458 ? -10.219 46.25 -6.453 1 34.97 458 SER A C 1
ATOM 3540 O O . SER A 1 458 ? -9.43 47.125 -6.117 1 34.97 458 SER A O 1
ATOM 3542 N N . THR A 1 459 ? -9.719 45.188 -7.121 1 35.69 459 THR A N 1
ATOM 3543 C CA . THR A 1 459 ? -8.773 45.531 -8.18 1 35.69 459 THR A CA 1
ATOM 3544 C C . THR A 1 459 ? -9.266 46.688 -9.016 1 35.69 459 THR A C 1
ATOM 3546 O O . THR A 1 459 ? -10.281 46.594 -9.711 1 35.69 459 THR A O 1
ATOM 3549 N N . ILE A 1 460 ? -9.141 47.812 -8.672 1 26.28 460 ILE A N 1
ATOM 3550 C CA . ILE A 1 460 ? -9.312 48.906 -9.617 1 26.28 460 ILE A CA 1
ATOM 3551 C C . ILE A 1 460 ? -8.383 48.719 -10.812 1 26.28 460 ILE A C 1
ATOM 3553 O O . ILE A 1 460 ? -7.156 48.688 -10.656 1 26.28 460 ILE A O 1
ATOM 3557 N N . ILE A 1 461 ? -8.828 48.062 -11.844 1 27.02 461 ILE A N 1
ATOM 3558 C CA . ILE A 1 461 ? -8.297 48.219 -13.195 1 27.02 461 ILE A CA 1
ATOM 3559 C C . ILE A 1 461 ? -8.117 49.719 -13.477 1 27.02 461 ILE A C 1
ATOM 3561 O O . ILE A 1 461 ? -9.094 50.469 -13.555 1 27.02 461 ILE A O 1
ATOM 3565 N N . ARG A 1 462 ? -7.008 50.188 -12.922 1 22.19 462 ARG A N 1
ATOM 3566 C CA . ARG A 1 462 ? -6.609 51.344 -13.742 1 22.19 462 ARG A CA 1
ATOM 3567 C C . ARG A 1 462 ? -6.062 50.875 -15.094 1 22.19 462 ARG A C 1
ATOM 3569 O O . ARG A 1 462 ? -5.305 49.906 -15.156 1 22.19 462 ARG A O 1
ATOM 3576 N N . MET B 1 1 ? 41.75 -6.801 -19.609 1 34.84 1 MET B N 1
ATOM 3577 C CA . MET B 1 1 ? 40.906 -5.66 -19.953 1 34.84 1 MET B CA 1
ATOM 3578 C C . MET B 1 1 ? 39.625 -6.121 -20.641 1 34.84 1 MET B C 1
ATOM 3580 O O . MET B 1 1 ? 38.594 -5.477 -20.5 1 34.84 1 MET B O 1
ATOM 3584 N N . ASP B 1 2 ? 39.781 -7.18 -21.344 1 39.28 2 ASP B N 1
ATOM 3585 C CA . ASP B 1 2 ? 38.688 -7.652 -22.172 1 39.28 2 ASP B CA 1
ATOM 3586 C C . ASP B 1 2 ? 37.688 -8.453 -21.359 1 39.28 2 ASP B C 1
ATOM 3588 O O . ASP B 1 2 ? 36.562 -8.672 -21.797 1 39.28 2 ASP B O 1
ATOM 3592 N N . VAL B 1 3 ? 38.188 -9 -20.297 1 45.5 3 VAL B N 1
ATOM 3593 C CA . VAL B 1 3 ? 37.375 -9.891 -19.484 1 45.5 3 VAL B CA 1
ATOM 3594 C C . VAL B 1 3 ? 36.344 -9.07 -18.688 1 45.5 3 VAL B C 1
ATOM 3596 O O . VAL B 1 3 ? 35.219 -9.516 -18.469 1 45.5 3 VAL B O 1
ATOM 3599 N N . ASN B 1 4 ? 36.781 -7.934 -18.141 1 49.09 4 ASN B N 1
ATOM 3600 C CA . ASN B 1 4 ? 35.938 -7.051 -17.359 1 49.09 4 ASN B CA 1
ATOM 3601 C C . ASN B 1 4 ? 34.812 -6.453 -18.219 1 49.09 4 ASN B C 1
ATOM 3603 O O . ASN B 1 4 ? 33.719 -6.242 -17.734 1 49.09 4 ASN B O 1
ATOM 3607 N N . MET B 1 5 ? 35.156 -6.332 -19.5 1 51.28 5 MET B N 1
ATOM 3608 C CA . MET B 1 5 ? 34.156 -5.754 -20.422 1 51.28 5 MET B CA 1
ATOM 3609 C C . MET B 1 5 ? 33.094 -6.781 -20.797 1 51.28 5 MET B C 1
ATOM 3611 O O . MET B 1 5 ? 31.922 -6.438 -20.938 1 51.28 5 MET B O 1
ATOM 3615 N N . THR B 1 6 ? 33.469 -8.016 -20.953 1 51.91 6 THR B N 1
ATOM 3616 C CA . THR B 1 6 ? 32.531 -9.055 -21.312 1 51.91 6 THR B CA 1
ATOM 3617 C C . THR B 1 6 ? 31.594 -9.367 -20.141 1 51.91 6 THR B C 1
ATOM 3619 O O . THR B 1 6 ? 30.406 -9.586 -20.328 1 51.91 6 THR B O 1
ATOM 3622 N N . GLY B 1 7 ? 32.125 -9.367 -18.922 1 52.53 7 GLY B N 1
ATOM 3623 C CA . GLY B 1 7 ? 31.328 -9.562 -17.719 1 52.53 7 GLY B CA 1
ATOM 3624 C C . GLY B 1 7 ? 30.281 -8.469 -17.516 1 52.53 7 GLY B C 1
ATOM 3625 O O . GLY B 1 7 ? 29.141 -8.758 -17.188 1 52.53 7 GLY B O 1
ATOM 3626 N N . ASN B 1 8 ? 30.719 -7.293 -17.828 1 66.44 8 ASN B N 1
ATOM 3627 C CA . ASN B 1 8 ? 29.828 -6.141 -17.703 1 66.44 8 ASN B CA 1
ATOM 3628 C C . ASN B 1 8 ? 28.734 -6.168 -18.75 1 66.44 8 ASN B C 1
ATOM 3630 O O . ASN B 1 8 ? 27.578 -5.848 -18.453 1 66.44 8 ASN B O 1
ATOM 3634 N N . THR B 1 9 ? 29.109 -6.734 -19.922 1 72.19 9 THR B N 1
ATOM 3635 C CA . THR B 1 9 ? 28.125 -6.793 -21 1 72.19 9 THR B CA 1
ATOM 3636 C C . THR B 1 9 ? 27.109 -7.902 -20.75 1 72.19 9 THR B C 1
ATOM 3638 O O . THR B 1 9 ? 25.922 -7.715 -20.969 1 72.19 9 THR B O 1
ATOM 3641 N N . GLU B 1 10 ? 27.609 -9.094 -20.312 1 77.88 10 GLU B N 1
ATOM 3642 C CA . GLU B 1 10 ? 26.703 -10.203 -20 1 77.88 10 GLU B CA 1
ATOM 3643 C C . GLU B 1 10 ? 25.781 -9.844 -18.828 1 77.88 10 GLU B C 1
ATOM 3645 O O . GLU B 1 10 ? 24.594 -10.164 -18.859 1 77.88 10 GLU B O 1
ATOM 3650 N N . GLU B 1 11 ? 26.406 -9.195 -17.922 1 81.06 11 GLU B N 1
ATOM 3651 C CA . GLU B 1 11 ? 25.609 -8.758 -16.781 1 81.06 11 GLU B CA 1
ATOM 3652 C C . GLU B 1 11 ? 24.547 -7.738 -17.203 1 81.06 11 GLU B C 1
ATOM 3654 O O . GLU B 1 11 ? 23.422 -7.77 -16.703 1 81.06 11 GLU B O 1
ATOM 3659 N N . ASN B 1 12 ? 24.922 -6.891 -18.141 1 83.88 12 ASN B N 1
ATOM 3660 C CA . ASN B 1 12 ? 23.984 -5.898 -18.641 1 83.88 12 ASN B CA 1
ATOM 3661 C C . ASN B 1 12 ? 22.859 -6.543 -19.453 1 83.88 12 ASN B C 1
ATOM 3663 O O . ASN B 1 12 ? 21.703 -6.137 -19.359 1 83.88 12 ASN B O 1
ATOM 3667 N N . THR B 1 13 ? 23.266 -7.523 -20.172 1 87.88 13 THR B N 1
ATOM 3668 C CA . THR B 1 13 ? 22.266 -8.234 -20.969 1 87.88 13 THR B CA 1
ATOM 3669 C C . THR B 1 13 ? 21.312 -9.008 -20.078 1 87.88 13 THR B C 1
ATOM 3671 O O . THR B 1 13 ? 20.094 -9.023 -20.312 1 87.88 13 THR B O 1
ATOM 3674 N N . GLN B 1 14 ? 21.859 -9.625 -19.094 1 91.31 14 GLN B N 1
ATOM 3675 C CA . GLN B 1 14 ? 21.031 -10.367 -18.156 1 91.31 14 GLN B CA 1
ATOM 3676 C C . GLN B 1 14 ? 20.094 -9.438 -17.406 1 91.31 14 GLN B C 1
ATOM 3678 O O . GLN B 1 14 ? 18.922 -9.773 -17.172 1 91.31 14 GLN B O 1
ATOM 3683 N N . ARG B 1 15 ? 20.625 -8.312 -17.094 1 92.81 15 ARG B N 1
ATOM 3684 C CA . ARG B 1 15 ? 19.797 -7.328 -16.391 1 92.81 15 ARG B CA 1
ATOM 3685 C C . ARG B 1 15 ? 18.656 -6.852 -17.281 1 92.81 15 ARG B C 1
ATOM 3687 O O . ARG B 1 15 ? 17.516 -6.707 -16.812 1 92.81 15 ARG B O 1
ATOM 3694 N N . GLU B 1 16 ? 18.938 -6.602 -18.484 1 95.06 16 GLU B N 1
ATOM 3695 C CA . GLU B 1 16 ? 17.906 -6.184 -19.422 1 95.06 16 GLU B CA 1
ATOM 3696 C C . GLU B 1 16 ? 16.828 -7.254 -19.562 1 95.06 16 GLU B C 1
ATOM 3698 O O . GLU B 1 16 ? 15.633 -6.938 -19.641 1 95.06 16 GLU B O 1
ATOM 3703 N N . GLN B 1 17 ? 17.266 -8.516 -19.609 1 96.56 17 GLN B N 1
ATOM 3704 C CA . GLN B 1 17 ? 16.312 -9.625 -19.703 1 96.56 17 GLN B CA 1
ATOM 3705 C C . GLN B 1 17 ? 15.461 -9.719 -18.453 1 96.56 17 GLN B C 1
ATOM 3707 O O . GLN B 1 17 ? 14.258 -9.969 -18.531 1 96.56 17 GLN B O 1
ATOM 3712 N N . ASN B 1 18 ? 16.094 -9.531 -17.297 1 97.81 18 ASN B N 1
ATOM 3713 C CA . ASN B 1 18 ? 15.359 -9.562 -16.047 1 97.81 18 ASN B CA 1
ATOM 3714 C C . ASN B 1 18 ? 14.281 -8.484 -15.992 1 97.81 18 ASN B C 1
ATOM 3716 O O . ASN B 1 18 ? 13.156 -8.742 -15.555 1 97.81 18 ASN B O 1
ATOM 3720 N N . LEU B 1 19 ? 14.656 -7.328 -16.453 1 97.88 19 LEU B N 1
ATOM 3721 C CA . LEU B 1 19 ? 13.727 -6.207 -16.453 1 97.88 19 LEU B CA 1
ATOM 3722 C C . LEU B 1 19 ? 12.562 -6.465 -17.406 1 97.88 19 LEU B C 1
ATOM 3724 O O . LEU B 1 19 ? 11.414 -6.156 -17.094 1 97.88 19 LEU B O 1
ATOM 3728 N N . LYS B 1 20 ? 12.883 -6.988 -18.516 1 98.12 20 LYS B N 1
ATOM 3729 C CA . LYS B 1 20 ? 11.859 -7.32 -19.5 1 98.12 20 LYS B CA 1
ATOM 3730 C C . LYS B 1 20 ? 10.883 -8.359 -18.953 1 98.12 20 LYS B C 1
ATOM 3732 O O . LYS B 1 20 ? 9.664 -8.188 -19.047 1 98.12 20 LYS B O 1
ATOM 3737 N N . THR B 1 21 ? 11.406 -9.398 -18.406 1 98.62 21 THR B N 1
ATOM 3738 C CA . THR B 1 21 ? 10.586 -10.461 -17.828 1 98.62 21 THR B CA 1
ATOM 3739 C C . THR B 1 21 ? 9.719 -9.93 -16.688 1 98.62 21 THR B C 1
ATOM 3741 O O . THR B 1 21 ? 8.539 -10.266 -16.594 1 98.62 21 THR B O 1
ATOM 3744 N N . ALA B 1 22 ? 10.328 -9.117 -15.82 1 98.62 22 ALA B N 1
ATOM 3745 C CA . ALA B 1 22 ? 9.578 -8.508 -14.727 1 98.62 22 ALA B CA 1
ATOM 3746 C C . ALA B 1 22 ? 8.414 -7.68 -15.266 1 98.62 22 ALA B C 1
ATOM 3748 O O . ALA B 1 22 ? 7.301 -7.746 -14.734 1 98.62 22 ALA B O 1
ATOM 3749 N N . GLY B 1 23 ? 8.672 -6.922 -16.281 1 98.62 23 GLY B N 1
ATOM 3750 C CA . GLY B 1 23 ? 7.625 -6.133 -16.906 1 98.62 23 GLY B CA 1
ATOM 3751 C C . GLY B 1 23 ? 6.492 -6.98 -17.469 1 98.62 23 GLY B C 1
ATOM 3752 O O . GLY B 1 23 ? 5.32 -6.637 -17.297 1 98.62 23 GLY B O 1
ATOM 3753 N N . GLN B 1 24 ? 6.824 -8.07 -18.141 1 98.75 24 GLN B N 1
ATOM 3754 C CA . GLN B 1 24 ? 5.824 -8.984 -18.688 1 98.75 24 GLN B CA 1
ATOM 3755 C C . GLN B 1 24 ? 5.02 -9.648 -17.578 1 98.75 24 GLN B C 1
ATOM 3757 O O . GLN B 1 24 ? 3.805 -9.82 -17.703 1 98.75 24 GLN B O 1
ATOM 3762 N N . LEU B 1 25 ? 5.699 -10.023 -16.547 1 98.81 25 LEU B N 1
ATOM 3763 C CA . LEU B 1 25 ? 5.027 -10.602 -15.391 1 98.81 25 LEU B CA 1
ATOM 3764 C C . LEU B 1 25 ? 4.047 -9.609 -14.773 1 98.81 25 LEU B C 1
ATOM 3766 O O . LEU B 1 25 ? 2.912 -9.969 -14.461 1 98.81 25 LEU B O 1
ATOM 3770 N N . PHE B 1 26 ? 4.492 -8.352 -14.57 1 98.81 26 PHE B N 1
ATOM 3771 C CA . PHE B 1 26 ? 3.627 -7.316 -14.023 1 98.81 26 PHE B CA 1
ATOM 3772 C C . PHE B 1 26 ? 2.383 -7.137 -14.883 1 98.81 26 PHE B C 1
ATOM 3774 O O . PHE B 1 26 ? 1.268 -7.059 -14.367 1 98.81 26 PHE B O 1
ATOM 3781 N N . SER B 1 27 ? 2.594 -7.082 -16.172 1 98.69 27 SER B N 1
ATOM 3782 C CA . SER B 1 27 ? 1.47 -6.926 -17.094 1 98.69 27 SER B CA 1
ATOM 3783 C C . SER B 1 27 ? 0.5 -8.102 -16.984 1 98.69 27 SER B C 1
ATOM 3785 O O . SER B 1 27 ? -0.717 -7.906 -17 1 98.69 27 SER B O 1
ATOM 3787 N N . PHE B 1 28 ? 1.034 -9.281 -17 1 98.75 28 PHE B N 1
ATOM 3788 C CA . PHE B 1 28 ? 0.225 -10.492 -16.875 1 98.75 28 PHE B CA 1
ATOM 3789 C C . PHE B 1 28 ? -0.618 -10.445 -15.602 1 98.75 28 PHE B C 1
ATOM 3791 O O . PHE B 1 28 ? -1.821 -10.711 -15.641 1 98.75 28 PHE B O 1
ATOM 3798 N N . ILE B 1 29 ? -0.003 -10.094 -14.453 1 98.75 29 ILE B N 1
ATOM 3799 C CA . ILE B 1 29 ? -0.68 -10.094 -13.164 1 98.75 29 ILE B CA 1
ATOM 3800 C C . ILE B 1 29 ? -1.709 -8.969 -13.117 1 98.75 29 ILE B C 1
ATOM 3802 O O . ILE B 1 29 ? -2.82 -9.148 -12.617 1 98.75 29 ILE B O 1
ATOM 3806 N N . GLN B 1 30 ? -1.363 -7.797 -13.664 1 98 30 GLN B N 1
ATOM 3807 C CA . GLN B 1 30 ? -2.283 -6.664 -13.695 1 98 30 GLN B CA 1
ATOM 3808 C C . GLN B 1 30 ? -3.539 -7 -14.5 1 98 30 GLN B C 1
ATOM 3810 O O . GLN B 1 30 ? -4.633 -6.535 -14.172 1 98 30 GLN B O 1
ATOM 3815 N N . ALA B 1 31 ? -3.367 -7.832 -15.5 1 98.31 31 ALA B N 1
ATOM 3816 C CA . ALA B 1 31 ? -4.496 -8.242 -16.328 1 98.31 31 ALA B CA 1
ATOM 3817 C C . ALA B 1 31 ? -5.258 -9.398 -15.695 1 98.31 31 ALA B C 1
ATOM 3819 O O . ALA B 1 31 ? -6.23 -9.898 -16.266 1 98.31 31 ALA B O 1
ATOM 3820 N N . SER B 1 32 ? -4.848 -9.828 -14.508 1 98.75 32 SER B N 1
ATOM 3821 C CA . SER B 1 32 ? -5.422 -10.992 -13.844 1 98.75 32 SER B CA 1
ATOM 3822 C C . SER B 1 32 ? -5.867 -10.648 -12.422 1 98.75 32 SER B C 1
ATOM 3824 O O . SER B 1 32 ? -5.402 -11.266 -11.461 1 98.75 32 SER B O 1
ATOM 3826 N N . PRO B 1 33 ? -6.867 -9.773 -12.266 1 98.44 33 PRO B N 1
ATOM 3827 C CA . PRO B 1 33 ? -7.297 -9.359 -10.922 1 98.44 33 PRO B CA 1
ATOM 3828 C C . PRO B 1 33 ? -8.078 -10.453 -10.195 1 98.44 33 PRO B C 1
ATOM 3830 O O . PRO B 1 33 ? -8.289 -10.367 -8.984 1 98.44 33 PRO B O 1
ATOM 3833 N N . SER B 1 34 ? -8.523 -11.492 -10.93 1 98.5 34 SER B N 1
ATOM 3834 C CA . SER B 1 34 ? -9.188 -12.664 -10.375 1 98.5 34 SER B CA 1
ATOM 3835 C C . SER B 1 34 ? -8.781 -13.938 -11.117 1 98.5 34 SER B C 1
ATOM 3837 O O . SER B 1 34 ? -8.188 -13.867 -12.195 1 98.5 34 SER B O 1
ATOM 3839 N N . PRO B 1 35 ? -9.094 -15.117 -10.5 1 98.56 35 PRO B N 1
ATOM 3840 C CA . PRO B 1 35 ? -8.758 -16.359 -11.203 1 98.56 35 PRO B CA 1
ATOM 3841 C C . PRO B 1 35 ? -9.422 -16.453 -12.57 1 98.56 35 PRO B C 1
ATOM 3843 O O . PRO B 1 35 ? -8.844 -17.031 -13.5 1 98.56 35 PRO B O 1
ATOM 3846 N N . PHE B 1 36 ? -10.617 -15.859 -12.711 1 98.75 36 PHE B N 1
ATOM 3847 C CA . PHE B 1 36 ? -11.312 -15.875 -13.992 1 98.75 36 PHE B CA 1
ATOM 3848 C C . PHE B 1 36 ? -10.562 -15.047 -15.023 1 98.75 36 PHE B C 1
ATOM 3850 O O . PHE B 1 36 ? -10.438 -15.453 -16.188 1 98.75 36 PHE B O 1
ATOM 3857 N N . HIS B 1 37 ? -10.062 -13.922 -14.57 1 98.81 37 HIS B N 1
ATOM 3858 C CA . HIS B 1 37 ? -9.289 -13.07 -15.461 1 98.81 37 HIS B CA 1
ATOM 3859 C C . HIS B 1 37 ? -7.949 -13.711 -15.812 1 98.81 37 HIS B C 1
ATOM 3861 O O . HIS B 1 37 ? -7.453 -13.547 -16.938 1 98.81 37 HIS B O 1
ATOM 3867 N N . ALA B 1 38 ? -7.34 -14.406 -14.867 1 98.88 38 ALA B N 1
ATOM 3868 C CA . ALA B 1 38 ? -6.082 -15.102 -15.133 1 98.88 38 ALA B CA 1
ATOM 3869 C C . ALA B 1 38 ? -6.246 -16.109 -16.266 1 98.88 38 ALA B C 1
ATOM 3871 O O . ALA B 1 38 ? -5.43 -16.156 -17.188 1 98.88 38 ALA B O 1
ATOM 3872 N N . VAL B 1 39 ? -7.293 -16.906 -16.172 1 98.88 39 VAL B N 1
ATOM 3873 C CA . VAL B 1 39 ? -7.543 -17.922 -17.188 1 98.88 39 VAL B CA 1
ATOM 3874 C C . VAL B 1 39 ? -7.883 -17.266 -18.516 1 98.88 39 VAL B C 1
ATOM 3876 O O . VAL B 1 39 ? -7.406 -17.703 -19.562 1 98.88 39 VAL B O 1
ATOM 3879 N N . ALA B 1 40 ? -8.719 -16.188 -18.484 1 98.81 40 ALA B N 1
ATOM 3880 C CA . ALA B 1 40 ? -9.039 -15.461 -19.719 1 98.81 40 ALA B CA 1
ATOM 3881 C C . ALA B 1 40 ? -7.781 -14.898 -20.359 1 98.81 40 ALA B C 1
ATOM 3883 O O . ALA B 1 40 ? -7.664 -14.883 -21.594 1 98.81 40 ALA B O 1
ATOM 3884 N N . ASN B 1 41 ? -6.902 -14.422 -19.547 1 98.69 41 ASN B N 1
ATOM 3885 C CA . ASN B 1 41 ? -5.621 -13.898 -20.016 1 98.69 41 ASN B CA 1
ATOM 3886 C C . ASN B 1 41 ? -4.789 -14.984 -20.703 1 98.69 41 ASN B C 1
ATOM 3888 O O . ASN B 1 41 ? -4.25 -14.773 -21.781 1 98.69 41 ASN B O 1
ATOM 3892 N N . MET B 1 42 ? -4.668 -16.109 -20.125 1 98.88 42 MET B N 1
ATOM 3893 C CA . MET B 1 42 ? -3.922 -17.219 -20.688 1 98.88 42 MET B CA 1
ATOM 3894 C C . MET B 1 42 ? -4.586 -17.719 -21.969 1 98.88 42 MET B C 1
ATOM 3896 O O . MET B 1 42 ? -3.906 -18.047 -22.938 1 98.88 42 MET B O 1
ATOM 3900 N N . LYS B 1 43 ? -5.918 -17.781 -21.953 1 98.75 43 LYS B N 1
ATOM 3901 C CA . LYS B 1 43 ? -6.668 -18.156 -23.141 1 98.75 43 LYS B CA 1
ATOM 3902 C C . LYS B 1 43 ? -6.312 -17.25 -24.328 1 98.75 43 LYS B C 1
ATOM 3904 O O . LYS B 1 43 ? -6.113 -17.734 -25.438 1 98.75 43 LYS B O 1
ATOM 3909 N N . ARG B 1 44 ? -6.32 -15.953 -24.078 1 98.62 44 ARG B N 1
ATOM 3910 C CA . ARG B 1 44 ? -6.004 -15 -25.141 1 98.62 44 ARG B CA 1
ATOM 3911 C C . ARG B 1 44 ? -4.629 -15.281 -25.734 1 98.62 44 ARG B C 1
ATOM 3913 O O . ARG B 1 44 ? -4.457 -15.234 -26.953 1 98.62 44 ARG B O 1
ATOM 3920 N N . GLU B 1 45 ? -3.648 -15.531 -24.922 1 98.5 45 GLU B N 1
ATOM 3921 C CA . GLU B 1 45 ? -2.303 -15.836 -25.406 1 98.5 45 GLU B CA 1
ATOM 3922 C C . GLU B 1 45 ? -2.277 -17.141 -26.188 1 98.5 45 GLU B C 1
ATOM 3924 O O . GLU B 1 45 ? -1.631 -17.234 -27.234 1 98.5 45 GLU B O 1
ATOM 3929 N N . LEU B 1 46 ? -2.951 -18.156 -25.672 1 98.75 46 LEU B N 1
ATOM 3930 C CA . LEU B 1 46 ? -3.02 -19.438 -26.344 1 98.75 46 LEU B CA 1
ATOM 3931 C C . LEU B 1 46 ? -3.674 -19.297 -27.719 1 98.75 46 LEU B C 1
ATOM 3933 O O . LEU B 1 46 ? -3.178 -19.844 -28.703 1 98.75 46 LEU B O 1
ATOM 3937 N N . ASP B 1 47 ? -4.773 -18.516 -27.766 1 98.69 47 ASP B N 1
ATOM 3938 C CA . ASP B 1 47 ? -5.441 -18.25 -29.047 1 98.69 47 ASP B CA 1
ATOM 3939 C C . ASP B 1 47 ? -4.484 -17.594 -30.031 1 98.69 47 ASP B C 1
ATOM 3941 O O . ASP B 1 47 ? -4.445 -17.969 -31.203 1 98.69 47 ASP B O 1
ATOM 3945 N N . ALA B 1 48 ? -3.756 -16.688 -29.547 1 98.38 48 ALA B N 1
ATOM 3946 C CA . ALA B 1 48 ? -2.824 -15.945 -30.406 1 98.38 48 ALA B CA 1
ATOM 3947 C C . ALA B 1 48 ? -1.738 -16.859 -30.953 1 98.38 48 ALA B C 1
ATOM 3949 O O . ALA B 1 48 ? -1.146 -16.578 -32 1 98.38 48 ALA B O 1
ATOM 3950 N N . HIS B 1 49 ? -1.504 -17.984 -30.312 1 97.62 49 HIS B N 1
ATOM 3951 C CA . HIS B 1 49 ? -0.47 -18.906 -30.75 1 97.62 49 HIS B CA 1
ATOM 3952 C C . HIS B 1 49 ? -1.079 -20.109 -31.453 1 97.62 49 HIS B C 1
ATOM 3954 O O . HIS B 1 49 ? -0.41 -21.141 -31.641 1 97.62 49 HIS B O 1
ATOM 3960 N N . GLY B 1 50 ? -2.371 -20.094 -31.719 1 97.75 50 GLY B N 1
ATOM 3961 C CA . GLY B 1 50 ? -3.002 -21.062 -32.594 1 97.75 50 GLY B CA 1
ATOM 3962 C C . GLY B 1 50 ? -3.566 -22.25 -31.859 1 97.75 50 GLY B C 1
ATOM 3963 O O . GLY B 1 50 ? -3.881 -23.281 -32.469 1 97.75 50 GLY B O 1
ATOM 3964 N N . TYR B 1 51 ? -3.688 -22.203 -30.578 1 98.5 51 TYR B N 1
ATOM 3965 C CA . TYR B 1 51 ? -4.305 -23.297 -29.828 1 98.5 51 TYR B CA 1
ATOM 3966 C C . TYR B 1 51 ? -5.824 -23.25 -29.953 1 98.5 51 TYR B C 1
ATOM 3968 O O . TYR B 1 51 ? -6.422 -22.172 -29.938 1 98.5 51 TYR B O 1
ATOM 3976 N N . ALA B 1 52 ? -6.414 -24.406 -30.016 1 98.38 52 ALA B N 1
ATOM 3977 C CA . ALA B 1 52 ? -7.867 -24.516 -30.125 1 98.38 52 ALA B CA 1
ATOM 3978 C C . ALA B 1 52 ? -8.492 -24.969 -28.812 1 98.38 52 ALA B C 1
ATOM 3980 O O . ALA B 1 52 ? -7.996 -25.891 -28.172 1 98.38 52 ALA B O 1
ATOM 3981 N N . GLN B 1 53 ? -9.586 -24.359 -28.438 1 98.56 53 GLN B N 1
ATOM 3982 C CA . GLN B 1 53 ? -10.281 -24.734 -27.203 1 98.56 53 GLN B CA 1
ATOM 3983 C C . GLN B 1 53 ? -11.094 -26.016 -27.406 1 98.56 53 GLN B C 1
ATOM 3985 O O . GLN B 1 53 ? -11.758 -26.188 -28.422 1 98.56 53 GLN B O 1
ATOM 3990 N N . LEU B 1 54 ? -10.969 -26.891 -26.531 1 98.56 54 LEU B N 1
ATOM 3991 C CA . LEU B 1 54 ? -11.805 -28.078 -26.422 1 98.56 54 LEU B CA 1
ATOM 3992 C C . LEU B 1 54 ? -12.883 -27.906 -25.359 1 98.56 54 LEU B C 1
ATOM 3994 O O . LEU B 1 54 ? -12.648 -27.266 -24.328 1 98.56 54 LEU B O 1
ATOM 3998 N N . LEU B 1 55 ? -14.055 -28.422 -25.625 1 97.75 55 LEU B N 1
ATOM 3999 C CA . LEU B 1 55 ? -15.133 -28.453 -24.641 1 97.75 55 LEU B CA 1
ATOM 4000 C C . LEU B 1 55 ? -15.266 -29.844 -24.031 1 97.75 55 LEU B C 1
ATOM 4002 O O . LEU B 1 55 ? -15.281 -30.844 -24.75 1 97.75 55 LEU B O 1
ATOM 4006 N N . GLU B 1 56 ? -15.305 -29.922 -22.719 1 96.75 56 GLU B N 1
ATOM 4007 C CA . GLU B 1 56 ? -15.391 -31.203 -22.031 1 96.75 56 GLU B CA 1
ATOM 4008 C C . GLU B 1 56 ? -16.656 -31.953 -22.422 1 96.75 56 GLU B C 1
ATOM 4010 O O . GLU B 1 56 ? -16.688 -33.188 -22.422 1 96.75 56 GLU B O 1
ATOM 4015 N N . GLY B 1 57 ? -17.672 -31.297 -22.797 1 96 57 GLY B N 1
ATOM 4016 C CA . GLY B 1 57 ? -18.938 -31.906 -23.141 1 96 57 GLY B CA 1
ATOM 4017 C C . GLY B 1 57 ? -19 -32.406 -24.578 1 96 57 GLY B C 1
ATOM 4018 O O . GLY B 1 57 ? -19.984 -33.031 -24.984 1 96 57 GLY B O 1
ATOM 4019 N N . GLU B 1 58 ? -17.953 -32.25 -25.328 1 97.12 58 GLU B N 1
ATOM 4020 C CA . GLU B 1 58 ? -17.906 -32.625 -26.734 1 97.12 58 GLU B CA 1
ATOM 4021 C C . GLU B 1 58 ? -16.859 -33.688 -27 1 97.12 58 GLU B C 1
ATOM 4023 O O . GLU B 1 58 ? -15.992 -33.938 -26.156 1 97.12 58 GLU B O 1
ATOM 4028 N N . GLU B 1 59 ? -16.984 -34.281 -28.172 1 96.81 59 GLU B N 1
ATOM 4029 C CA . GLU B 1 59 ? -15.93 -35.188 -28.609 1 96.81 59 GLU B CA 1
ATOM 4030 C C . GLU B 1 59 ? -14.664 -34.438 -29 1 96.81 59 GLU B C 1
ATOM 4032 O O . GLU B 1 59 ? -14.727 -33.375 -29.641 1 96.81 59 GLU B O 1
ATOM 4037 N N . TRP B 1 60 ? -13.523 -35 -28.5 1 97.62 60 TRP B N 1
ATOM 4038 C CA . TRP B 1 60 ? -12.242 -34.375 -28.859 1 97.62 60 TRP B CA 1
ATOM 4039 C C . TRP B 1 60 ? -11.648 -35.062 -30.094 1 97.62 60 TRP B C 1
ATOM 4041 O O . TRP B 1 60 ? -11.422 -36.25 -30.109 1 97.62 60 TRP B O 1
ATOM 4051 N N . ARG B 1 61 ? -11.461 -34.312 -31.172 1 95.06 61 ARG B N 1
ATOM 4052 C CA . ARG B 1 61 ? -10.766 -34.781 -32.375 1 95.06 61 ARG B CA 1
ATOM 4053 C C . ARG B 1 61 ? -9.328 -34.281 -32.375 1 95.06 61 ARG B C 1
ATOM 4055 O O . ARG B 1 61 ? -9.039 -33.219 -32.938 1 95.06 61 ARG B O 1
ATOM 4062 N N . LEU B 1 62 ? -8.445 -35.125 -31.953 1 97.62 62 LEU B N 1
ATOM 4063 C CA . LEU B 1 62 ? -7.059 -34.75 -31.75 1 97.62 62 LEU B CA 1
ATOM 4064 C C . LEU B 1 62 ? -6.18 -35.25 -32.875 1 97.62 62 LEU B C 1
ATOM 4066 O O . LEU B 1 62 ? -6.43 -36.344 -33.438 1 97.62 62 LEU B O 1
ATOM 4070 N N . GLU B 1 63 ? -5.219 -34.5 -33.281 1 95.75 63 GLU B N 1
ATOM 4071 C CA . GLU B 1 63 ? -4.312 -34.875 -34.375 1 95.75 63 GLU B CA 1
ATOM 4072 C C . GLU B 1 63 ? -2.855 -34.625 -33.969 1 95.75 63 GLU B C 1
ATOM 4074 O O . GLU B 1 63 ? -2.568 -33.875 -33.031 1 95.75 63 GLU B O 1
ATOM 4079 N N . GLU B 1 64 ? -1.988 -35.312 -34.656 1 94.31 64 GLU B N 1
ATOM 4080 C CA . GLU B 1 64 ? -0.561 -35.062 -34.531 1 94.31 64 GLU B CA 1
ATOM 4081 C C . GLU B 1 64 ? -0.253 -33.594 -34.812 1 94.31 64 GLU B C 1
ATOM 4083 O O . GLU B 1 64 ? -0.831 -33 -35.719 1 94.31 64 GLU B O 1
ATOM 4088 N N . GLU B 1 65 ? 0.619 -33 -34 1 94.44 65 GLU B N 1
ATOM 4089 C CA . GLU B 1 65 ? 1.043 -31.594 -34.094 1 94.44 65 GLU B CA 1
ATOM 4090 C C . GLU B 1 65 ? -0.086 -30.641 -33.719 1 94.44 65 GLU B C 1
ATOM 4092 O O . GLU B 1 65 ? 0.028 -29.422 -33.875 1 94.44 65 GLU B O 1
ATOM 4097 N N . GLY B 1 66 ? -1.138 -31.219 -33.219 1 96.5 66 GLY B N 1
ATOM 4098 C CA . GLY B 1 66 ? -2.248 -30.391 -32.781 1 96.5 66 GLY B CA 1
ATOM 4099 C C . GLY B 1 66 ? -1.961 -29.641 -31.484 1 96.5 66 GLY B C 1
ATOM 4100 O O . GLY B 1 66 ? -1.193 -30.125 -30.656 1 96.5 66 GLY B O 1
ATOM 4101 N N . LYS B 1 67 ? -2.549 -28.469 -31.312 1 97.94 67 LYS B N 1
ATOM 4102 C CA . LYS B 1 67 ? -2.445 -27.594 -30.156 1 97.94 67 LYS B CA 1
ATOM 4103 C C . LYS B 1 67 ? -3.814 -27.328 -29.531 1 97.94 67 LYS B C 1
ATOM 4105 O O . LYS B 1 67 ? -4.73 -26.859 -30.219 1 97.94 67 LYS B O 1
ATOM 4110 N N . TYR B 1 68 ? -3.941 -27.625 -28.203 1 98.75 68 TYR B N 1
ATOM 4111 C CA . TYR B 1 68 ? -5.277 -27.594 -27.625 1 98.75 68 TYR B CA 1
ATOM 4112 C C . TYR B 1 68 ? -5.238 -27.078 -26.203 1 98.75 68 TYR B C 1
ATOM 4114 O O . TYR B 1 68 ? -4.184 -27.078 -25.562 1 98.75 68 TYR B O 1
ATOM 4122 N N . TYR B 1 69 ? -6.402 -26.562 -25.75 1 98.81 69 TYR B N 1
ATOM 4123 C CA . TYR B 1 69 ? -6.582 -26.297 -24.328 1 98.81 69 TYR B CA 1
ATOM 4124 C C . TYR B 1 69 ? -8.031 -26.531 -23.906 1 98.81 69 TYR B C 1
ATOM 4126 O O . TYR B 1 69 ? -8.93 -26.531 -24.75 1 98.81 69 TYR B O 1
ATOM 4134 N N . VAL B 1 70 ? -8.25 -26.75 -22.672 1 98.81 70 VAL B N 1
ATOM 4135 C CA . VAL B 1 70 ? -9.562 -26.938 -22.062 1 98.81 70 VAL B CA 1
ATOM 4136 C C . VAL B 1 70 ? -9.672 -26.125 -20.781 1 98.81 70 VAL B C 1
ATOM 4138 O O . VAL B 1 70 ? -8.688 -25.953 -20.062 1 98.81 70 VAL B O 1
ATOM 4141 N N . ILE B 1 71 ? -10.852 -25.5 -20.547 1 98.69 71 ILE B N 1
ATOM 4142 C CA . ILE B 1 71 ? -11.109 -24.656 -19.391 1 98.69 71 ILE B CA 1
ATOM 4143 C C . ILE B 1 71 ? -12.227 -25.266 -18.547 1 98.69 71 ILE B C 1
ATOM 4145 O O . ILE B 1 71 ? -13.227 -25.734 -19.078 1 98.69 71 ILE B O 1
ATOM 4149 N N . ARG B 1 72 ? -12.023 -25.344 -17.266 1 98 72 ARG B N 1
ATOM 4150 C CA . ARG B 1 72 ? -13.047 -25.781 -16.328 1 98 72 ARG B CA 1
ATOM 4151 C C . ARG B 1 72 ? -13.43 -24.656 -15.367 1 98 72 ARG B C 1
ATOM 4153 O O . ARG B 1 72 ? -12.555 -24.031 -14.758 1 98 72 ARG B O 1
ATOM 4160 N N . ASN B 1 73 ? -14.711 -24.344 -15.211 1 96.5 73 ASN B N 1
ATOM 4161 C CA . ASN B 1 73 ? -15.32 -23.359 -14.32 1 96.5 73 ASN B CA 1
ATOM 4162 C C . ASN B 1 73 ? -14.883 -21.938 -14.672 1 96.5 73 ASN B C 1
ATOM 4164 O O . ASN B 1 73 ? -15.117 -21 -13.906 1 96.5 73 ASN B O 1
ATOM 4168 N N . GLY B 1 74 ? -14.141 -21.75 -15.695 1 97.75 74 GLY B N 1
ATOM 4169 C CA . GLY B 1 74 ? -13.648 -20.438 -16.078 1 97.75 74 GLY B CA 1
ATOM 4170 C C . GLY B 1 74 ? -12.43 -20 -15.281 1 97.75 74 GLY B C 1
ATOM 4171 O O . GLY B 1 74 ? -11.852 -18.953 -15.555 1 97.75 74 GLY B O 1
ATOM 4172 N N . SER B 1 75 ? -11.969 -20.844 -14.328 1 98.56 75 SER B N 1
ATOM 4173 C CA . SER B 1 75 ? -10.922 -20.422 -13.398 1 98.56 75 SER B CA 1
ATOM 4174 C C . SER B 1 75 ? -9.766 -21.422 -13.375 1 98.56 75 SER B C 1
ATOM 4176 O O . SER B 1 75 ? -8.789 -21.219 -12.656 1 98.56 75 SER B O 1
ATOM 4178 N N . ALA B 1 76 ? -9.812 -22.516 -14.141 1 98.75 76 ALA B N 1
ATOM 4179 C CA . ALA B 1 76 ? -8.75 -23.484 -14.328 1 98.75 76 ALA B CA 1
ATOM 4180 C C . ALA B 1 76 ? -8.531 -23.781 -15.805 1 98.75 76 ALA B C 1
ATOM 4182 O O . ALA B 1 76 ? -9.461 -23.703 -16.609 1 98.75 76 ALA B O 1
ATOM 4183 N N . LEU B 1 77 ? -7.285 -24.141 -16.141 1 98.88 77 LEU B N 1
ATOM 4184 C CA . LEU B 1 77 ? -6.93 -24.281 -17.547 1 98.88 77 LEU B CA 1
ATOM 4185 C C . LEU B 1 77 ? -5.844 -25.344 -17.719 1 98.88 77 LEU B C 1
ATOM 4187 O O . LEU B 1 77 ? -4.883 -25.375 -16.953 1 98.88 77 LEU B O 1
ATOM 4191 N N . ILE B 1 78 ? -6.039 -26.266 -18.672 1 98.88 78 ILE B N 1
ATOM 4192 C CA . ILE B 1 78 ? -4.996 -27.188 -19.109 1 98.88 78 ILE B CA 1
ATOM 4193 C C . ILE B 1 78 ? -4.746 -27.031 -20.609 1 98.88 78 ILE B C 1
ATOM 4195 O O . ILE B 1 78 ? -5.68 -27.094 -21.406 1 98.88 78 ILE B O 1
ATOM 4199 N N . ALA B 1 79 ? -3.543 -26.75 -20.984 1 98.88 79 ALA B N 1
ATOM 4200 C CA . ALA B 1 79 ? -3.121 -26.656 -22.391 1 98.88 79 ALA B CA 1
ATOM 4201 C C . ALA B 1 79 ? -2.084 -27.734 -22.719 1 98.88 79 ALA B C 1
ATOM 4203 O O . ALA B 1 79 ? -1.261 -28.094 -21.875 1 98.88 79 ALA B O 1
ATOM 4204 N N . PHE B 1 80 ? -2.154 -28.281 -23.938 1 98.56 80 PHE B N 1
ATOM 4205 C CA . PHE B 1 80 ? -1.208 -29.297 -24.375 1 98.56 80 PHE B CA 1
ATOM 4206 C C . PHE B 1 80 ? -1.045 -29.266 -25.891 1 98.56 80 PHE B C 1
ATOM 4208 O O . PHE B 1 80 ? -1.876 -28.703 -26.594 1 98.56 80 PHE B O 1
ATOM 4215 N N . ARG B 1 81 ? 0.013 -29.781 -26.344 1 97.06 81 ARG B N 1
ATOM 4216 C CA . ARG B 1 81 ? 0.231 -30.031 -27.766 1 97.06 81 ARG B CA 1
ATOM 4217 C C . ARG B 1 81 ? 0.735 -31.438 -28 1 97.06 81 ARG B C 1
ATOM 4219 O O . ARG B 1 81 ? 1.405 -32.031 -27.141 1 97.06 81 ARG B O 1
ATOM 4226 N N . ILE B 1 82 ? 0.383 -32 -29.125 1 96.94 82 ILE B N 1
ATOM 4227 C CA . ILE B 1 82 ? 0.662 -33.406 -29.453 1 96.94 82 ILE B CA 1
ATOM 4228 C C . ILE B 1 82 ? 1.807 -33.469 -30.453 1 96.94 82 ILE B C 1
ATOM 4230 O O . ILE B 1 82 ? 1.612 -33.219 -31.641 1 96.94 82 ILE B O 1
ATOM 4234 N N . PRO B 1 83 ? 2.967 -33.875 -29.953 1 94.81 83 PRO B N 1
ATOM 4235 C CA . PRO B 1 83 ? 4.055 -33.969 -30.938 1 94.81 83 PRO B CA 1
ATOM 4236 C C . PRO B 1 83 ? 3.836 -35.094 -31.953 1 94.81 83 PRO B C 1
ATOM 4238 O O . PRO B 1 83 ? 3.996 -34.875 -33.156 1 94.81 83 PRO B O 1
ATOM 4241 N N . LYS B 1 84 ? 3.494 -36.25 -31.531 1 94.25 84 LYS B N 1
ATOM 4242 C CA . LYS B 1 84 ? 3.197 -37.406 -32.344 1 94.25 84 LYS B CA 1
ATOM 4243 C C . LYS B 1 84 ? 2.207 -38.344 -31.625 1 94.25 84 LYS B C 1
ATOM 4245 O O . LYS B 1 84 ? 2.047 -38.25 -30.406 1 94.25 84 LYS B O 1
ATOM 4250 N N . ARG B 1 85 ? 1.627 -39.219 -32.406 1 92.81 85 ARG B N 1
ATOM 4251 C CA . ARG B 1 85 ? 0.625 -40.125 -31.875 1 92.81 85 ARG B CA 1
ATOM 4252 C C . ARG B 1 85 ? 1.244 -41.062 -30.859 1 92.81 85 ARG B C 1
ATOM 4254 O O . ARG B 1 85 ? 0.611 -41.438 -29.859 1 92.81 85 ARG B O 1
ATOM 4261 N N . ASP B 1 86 ? 2.453 -41.531 -31.219 1 93.25 86 ASP B N 1
ATOM 4262 C CA . ASP B 1 86 ? 3.131 -42.438 -30.328 1 93.25 86 ASP B CA 1
ATOM 4263 C C . ASP B 1 86 ? 4.039 -41.719 -29.344 1 93.25 86 ASP B C 1
ATOM 4265 O O . ASP B 1 86 ? 5.223 -42.031 -29.219 1 93.25 86 ASP B O 1
ATOM 4269 N N . PHE B 1 87 ? 3.479 -40.781 -28.594 1 95.19 87 PHE B N 1
ATOM 4270 C CA . PHE B 1 87 ? 4.23 -40 -27.609 1 95.19 87 PHE B CA 1
ATOM 4271 C C . PHE B 1 87 ? 4.691 -40.906 -26.469 1 95.19 87 PHE B C 1
ATOM 4273 O O . PHE B 1 87 ? 4.113 -41.969 -26.234 1 95.19 87 PHE B O 1
ATOM 4280 N N . LEU B 1 88 ? 5.738 -40.469 -25.703 1 94.81 88 LEU B N 1
ATOM 4281 C CA . LEU B 1 88 ? 6.379 -41.312 -24.703 1 94.81 88 LEU B CA 1
ATOM 4282 C C . LEU B 1 88 ? 5.688 -41.156 -23.344 1 94.81 88 LEU B C 1
ATOM 4284 O O . LEU B 1 88 ? 5.598 -42.125 -22.578 1 94.81 88 LEU B O 1
ATOM 4288 N N . GLY B 1 89 ? 5.305 -40 -23.016 1 96.56 89 GLY B N 1
ATOM 4289 C CA . GLY B 1 89 ? 4.691 -39.656 -21.75 1 96.56 89 GLY B CA 1
ATOM 4290 C C . GLY B 1 89 ? 4.234 -38.219 -21.688 1 96.56 89 GLY B C 1
ATOM 4291 O O . GLY B 1 89 ? 4.07 -37.562 -22.719 1 96.56 89 GLY B O 1
ATOM 4292 N N . PHE B 1 90 ? 3.92 -37.75 -20.531 1 97.44 90 PHE B N 1
ATOM 4293 C CA . PHE B 1 90 ? 3.484 -36.375 -20.312 1 97.44 90 PHE B CA 1
ATOM 4294 C C . PHE B 1 90 ? 4.516 -35.625 -19.484 1 97.44 90 PHE B C 1
ATOM 4296 O O . PHE B 1 90 ? 5.062 -36.156 -18.516 1 97.44 90 PHE B O 1
ATOM 4303 N N . GLN B 1 91 ? 4.895 -34.406 -19.938 1 97.69 91 GLN B N 1
ATOM 4304 C CA . GLN B 1 91 ? 5.648 -33.438 -19.172 1 97.69 91 GLN B CA 1
ATOM 4305 C C . GLN B 1 91 ? 4.742 -32.312 -18.656 1 97.69 91 GLN B C 1
ATOM 4307 O O . GLN B 1 91 ? 4.43 -31.375 -19.375 1 97.69 91 GLN B O 1
ATOM 4312 N N . ILE B 1 92 ? 4.391 -32.375 -17.344 1 98.06 92 ILE B N 1
ATOM 4313 C CA . ILE B 1 92 ? 3.32 -31.562 -16.797 1 98.06 92 ILE B CA 1
ATOM 4314 C C . ILE B 1 92 ? 3.908 -30.516 -15.852 1 98.06 92 ILE B C 1
ATOM 4316 O O . ILE B 1 92 ? 4.715 -30.844 -14.984 1 98.06 92 ILE B O 1
ATOM 4320 N N . MET B 1 93 ? 3.631 -29.266 -16.062 1 98.25 93 MET B N 1
ATOM 4321 C CA . MET B 1 93 ? 3.873 -28.234 -15.055 1 98.25 93 MET B CA 1
ATOM 4322 C C . MET B 1 93 ? 2.561 -27.688 -14.516 1 98.25 93 MET B C 1
ATOM 4324 O O . MET B 1 93 ? 1.731 -27.172 -15.273 1 98.25 93 MET B O 1
ATOM 4328 N N . ALA B 1 94 ? 2.377 -27.812 -13.219 1 98.06 94 ALA B N 1
ATOM 4329 C CA . ALA B 1 94 ? 1.125 -27.438 -12.578 1 98.06 94 ALA B CA 1
ATOM 4330 C C . ALA B 1 94 ? 1.328 -26.234 -11.656 1 98.06 94 ALA B C 1
ATOM 4332 O O . ALA B 1 94 ? 2.35 -26.141 -10.969 1 98.06 94 ALA B O 1
ATOM 4333 N N . SER B 1 95 ? 0.435 -25.297 -11.641 1 98.31 95 SER B N 1
ATOM 4334 C CA . SER B 1 95 ? 0.341 -24.141 -10.758 1 98.31 95 SER B CA 1
ATOM 4335 C C . SER B 1 95 ? -1.11 -23.828 -10.414 1 98.31 95 SER B C 1
ATOM 4337 O O . SER B 1 95 ? -1.983 -24.688 -10.531 1 98.31 95 SER B O 1
ATOM 4339 N N . HIS B 1 96 ? -1.389 -22.641 -9.82 1 98.25 96 HIS B N 1
ATOM 4340 C CA . HIS B 1 96 ? -2.777 -22.312 -9.523 1 98.25 96 HIS B CA 1
ATOM 4341 C C . HIS B 1 96 ? -3.059 -20.844 -9.781 1 98.25 96 HIS B C 1
AT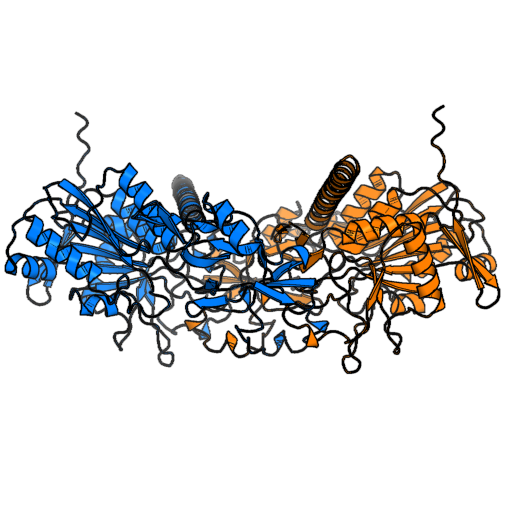OM 4343 O O . HIS B 1 96 ? -2.148 -20.016 -9.727 1 98.25 96 HIS B O 1
ATOM 4349 N N . SER B 1 97 ? -4.32 -20.562 -10 1 98.5 97 SER B N 1
ATOM 4350 C CA . SER B 1 97 ? -4.727 -19.25 -10.5 1 98.5 97 SER B CA 1
ATOM 4351 C C . SER B 1 97 ? -5.184 -18.344 -9.359 1 98.5 97 SER B C 1
ATOM 4353 O O . SER B 1 97 ? -5.262 -17.125 -9.516 1 98.5 97 SER B O 1
ATOM 4355 N N . ASP B 1 98 ? -5.539 -18.938 -8.211 1 97.81 98 ASP B N 1
ATOM 4356 C CA . ASP B 1 98 ? -6.172 -18.156 -7.156 1 97.81 98 ASP B CA 1
ATOM 4357 C C . ASP B 1 98 ? -5.141 -17.625 -6.16 1 97.81 98 ASP B C 1
ATOM 4359 O O . ASP B 1 98 ? -3.984 -18.062 -6.176 1 97.81 98 ASP B O 1
ATOM 4363 N N . SER B 1 99 ? -5.453 -16.672 -5.441 1 97.69 99 SER B N 1
ATOM 4364 C CA . SER B 1 99 ? -4.715 -16.062 -4.344 1 97.69 99 SER B CA 1
ATOM 4365 C C . SER B 1 99 ? -5.641 -15.695 -3.188 1 97.69 99 SER B C 1
ATOM 4367 O O . SER B 1 99 ? -6.84 -15.508 -3.381 1 97.69 99 SER B O 1
ATOM 4369 N N . PRO B 1 100 ? -5.129 -15.594 -1.976 1 97.44 100 PRO B N 1
ATOM 4370 C CA . PRO B 1 100 ? -5.977 -15.141 -0.874 1 97.44 100 PRO B CA 1
ATOM 4371 C C . PRO B 1 100 ? -6.582 -13.758 -1.126 1 97.44 100 PRO B C 1
ATOM 4373 O O . PRO B 1 100 ? -5.922 -12.891 -1.701 1 97.44 100 PRO B O 1
ATOM 4376 N N . SER B 1 101 ? -7.824 -13.617 -0.709 1 97.62 101 SER B N 1
ATOM 4377 C CA . SER B 1 101 ? -8.547 -12.359 -0.886 1 97.62 101 SER B CA 1
ATOM 4378 C C . SER B 1 101 ? -9.828 -12.344 -0.056 1 97.62 101 SER B C 1
ATOM 4380 O O . SER B 1 101 ? -9.961 -13.094 0.914 1 97.62 101 SER B O 1
ATOM 4382 N N . PHE B 1 102 ? -10.688 -11.328 -0.29 1 98.06 102 PHE B N 1
ATOM 4383 C CA . PHE B 1 102 ? -12.016 -11.234 0.299 1 98.06 102 PHE B CA 1
ATOM 4384 C C . PHE B 1 102 ? -13.094 -11.352 -0.773 1 98.06 102 PHE B C 1
ATOM 4386 O O . PHE B 1 102 ? -13.07 -10.625 -1.768 1 98.06 102 PHE B O 1
ATOM 4393 N N . LYS B 1 103 ? -13.945 -12.258 -0.583 1 98.12 103 LYS B N 1
ATOM 4394 C CA . LYS B 1 103 ? -15.078 -12.422 -1.492 1 98.12 103 LYS B CA 1
ATOM 4395 C C . LYS B 1 103 ? -16.266 -11.562 -1.056 1 98.12 103 LYS B C 1
ATOM 4397 O O . LYS B 1 103 ? -16.594 -11.516 0.13 1 98.12 103 LYS B O 1
ATOM 4402 N N . ILE B 1 104 ? -16.844 -10.836 -1.977 1 98.25 104 ILE B N 1
ATOM 4403 C CA . ILE B 1 104 ? -18.016 -10.023 -1.695 1 98.25 104 ILE B CA 1
ATOM 4404 C C . ILE B 1 104 ? -19.234 -10.922 -1.489 1 98.25 104 ILE B C 1
ATOM 4406 O O . ILE B 1 104 ? -19.531 -11.789 -2.32 1 98.25 104 ILE B O 1
ATOM 4410 N N . LYS B 1 105 ? -19.922 -10.766 -0.398 1 96.75 105 LYS B N 1
ATOM 4411 C CA . LYS B 1 105 ? -21.109 -11.562 -0.108 1 96.75 105 LYS B CA 1
ATOM 4412 C C . LYS B 1 105 ? -22.312 -11.07 -0.91 1 96.75 105 LYS B C 1
ATOM 4414 O O . LYS B 1 105 ? -22.297 -9.969 -1.462 1 96.75 105 LYS B O 1
ATOM 4419 N N . GLU B 1 106 ? -23.344 -11.938 -1.066 1 94.06 106 GLU B N 1
ATOM 4420 C CA . GLU B 1 106 ? -24.641 -11.477 -1.546 1 94.06 106 GLU B CA 1
ATOM 4421 C C . GLU B 1 106 ? -25.219 -10.414 -0.615 1 94.06 106 GLU B C 1
ATOM 4423 O O . GLU B 1 106 ? -24.953 -10.422 0.588 1 94.06 106 GLU B O 1
ATOM 4428 N N . ASN B 1 107 ? -25.922 -9.523 -1.196 1 94.5 107 ASN B N 1
ATOM 4429 C CA . ASN B 1 107 ? -26.438 -8.398 -0.419 1 94.5 107 ASN B CA 1
ATOM 4430 C C . ASN B 1 107 ? -25.328 -7.688 0.348 1 94.5 107 ASN B C 1
ATOM 4432 O O . ASN B 1 107 ? -25.391 -7.57 1.573 1 94.5 107 ASN B O 1
ATOM 4436 N N . PRO B 1 108 ? -24.375 -7.137 -0.382 1 96.88 108 PRO B N 1
ATOM 4437 C CA . PRO B 1 108 ? -23.094 -6.77 0.235 1 96.88 108 PRO B CA 1
ATOM 4438 C C . PRO B 1 108 ? -23.172 -5.441 0.985 1 96.88 108 PRO B C 1
ATOM 4440 O O . PRO B 1 108 ? -22.344 -5.188 1.868 1 96.88 108 PRO B O 1
ATOM 4443 N N . GLU B 1 109 ? -24.078 -4.531 0.727 1 97.94 109 GLU B N 1
ATOM 4444 C CA . GLU B 1 109 ? -24.031 -3.176 1.271 1 97.94 109 GLU B CA 1
ATOM 4445 C C . GLU B 1 109 ? -24.469 -3.156 2.736 1 97.94 109 GLU B C 1
ATOM 4447 O O . GLU B 1 109 ? -25.453 -3.787 3.107 1 97.94 109 GLU B O 1
ATOM 4452 N N . MET B 1 110 ? -23.703 -2.48 3.547 1 97.75 110 MET B N 1
ATOM 4453 C CA . MET B 1 110 ? -24.016 -2.219 4.949 1 97.75 110 MET B CA 1
ATOM 4454 C C . MET B 1 110 ? -23.969 -0.724 5.246 1 97.75 110 MET B C 1
ATOM 4456 O O . MET B 1 110 ? -22.953 -0.071 5.043 1 97.75 110 MET B O 1
ATOM 4460 N N . ASP B 1 111 ? -25.016 -0.228 5.746 1 96.94 111 ASP B N 1
ATOM 4461 C CA . ASP B 1 111 ? -25.125 1.181 6.117 1 96.94 111 ASP B CA 1
ATOM 4462 C C . ASP B 1 111 ? -24.5 1.438 7.48 1 96.94 111 ASP B C 1
ATOM 4464 O O . ASP B 1 111 ? -24.672 0.645 8.406 1 96.94 111 ASP B O 1
ATOM 4468 N N . VAL B 1 112 ? -23.688 2.527 7.559 1 96.44 112 VAL B N 1
ATOM 4469 C CA . VAL B 1 112 ? -23.125 2.939 8.844 1 96.44 112 VAL B CA 1
ATOM 4470 C C . VAL B 1 112 ? -23.672 4.309 9.234 1 96.44 112 VAL B C 1
ATOM 4472 O O . VAL B 1 112 ? -23.156 5.34 8.797 1 96.44 112 VAL B O 1
ATOM 4475 N N . GLU B 1 113 ? -24.672 4.363 10.078 1 94.31 113 GLU B N 1
ATOM 4476 C CA . GLU B 1 113 ? -25.312 5.539 10.672 1 94.31 113 GLU B CA 1
ATOM 4477 C C . GLU B 1 113 ? -25.766 6.523 9.602 1 94.31 113 GLU B C 1
ATOM 4479 O O . GLU B 1 113 ? -25.734 7.738 9.812 1 94.31 113 GLU B O 1
ATOM 4484 N N . GLY B 1 114 ? -25.969 6.102 8.438 1 94.81 114 GLY B N 1
ATOM 4485 C CA . GLY B 1 114 ? -26.453 6.945 7.359 1 94.81 114 GLY B CA 1
ATOM 4486 C C . GLY B 1 114 ? -25.375 7.77 6.703 1 94.81 114 GLY B C 1
ATOM 4487 O O . GLY B 1 114 ? -25.641 8.555 5.793 1 94.81 114 GLY B O 1
ATOM 4488 N N . HIS B 1 115 ? -24.109 7.562 7.113 1 96.5 115 HIS B N 1
ATOM 4489 C CA . HIS B 1 115 ? -23.047 8.438 6.645 1 96.5 115 HIS B CA 1
ATOM 4490 C C . HIS B 1 115 ? -22.047 7.684 5.777 1 96.5 115 HIS B C 1
ATOM 4492 O O . HIS B 1 115 ? -21.312 8.289 4.992 1 96.5 115 HIS B O 1
ATOM 4498 N N . TYR B 1 116 ? -21.969 6.336 5.957 1 97.62 116 TYR B N 1
ATOM 4499 C CA . TYR B 1 116 ? -21.047 5.504 5.184 1 97.62 116 TYR B CA 1
ATOM 4500 C C . TYR B 1 116 ? -21.766 4.27 4.641 1 97.62 116 TYR B C 1
ATOM 4502 O O . TYR B 1 116 ? -22.766 3.822 5.203 1 97.62 116 TYR B O 1
ATOM 4510 N N . VAL B 1 117 ? -21.344 3.771 3.533 1 98.38 117 VAL B N 1
ATOM 4511 C CA . VAL B 1 117 ? -21.688 2.445 3.029 1 98.38 117 VAL B CA 1
ATOM 4512 C C . VAL B 1 117 ? -20.422 1.579 2.967 1 98.38 117 VAL B C 1
ATOM 4514 O O . VAL B 1 117 ? -19.438 1.965 2.354 1 98.38 117 VAL B O 1
ATOM 4517 N N . LYS B 1 118 ? -20.422 0.537 3.691 1 98.19 118 LYS B N 1
ATOM 4518 C CA . LYS B 1 118 ? -19.359 -0.456 3.605 1 98.19 118 LYS B CA 1
ATOM 4519 C C . LYS B 1 118 ? -19.859 -1.764 3.01 1 98.19 118 LYS B C 1
ATOM 4521 O O . LYS B 1 118 ? -21.062 -1.927 2.801 1 98.19 118 LYS B O 1
ATOM 4526 N N . LEU B 1 119 ? -18.984 -2.639 2.59 1 98.62 119 LEU B N 1
ATOM 4527 C CA . LEU B 1 119 ? -19.375 -3.863 1.901 1 98.62 119 LEU B CA 1
ATOM 4528 C C . LEU B 1 119 ? -19.109 -5.086 2.77 1 98.62 119 LEU B C 1
ATOM 4530 O O . LEU B 1 119 ? -18.047 -5.176 3.41 1 98.62 119 LEU B O 1
ATOM 4534 N N . ASN B 1 120 ? -20.031 -6.031 2.893 1 98.5 120 ASN B N 1
ATOM 4535 C CA . ASN B 1 120 ? -19.906 -7.312 3.574 1 98.5 120 ASN B CA 1
ATOM 4536 C C . ASN B 1 120 ? -19.062 -8.297 2.77 1 98.5 120 ASN B C 1
ATOM 4538 O O . ASN B 1 120 ? -19.344 -8.547 1.597 1 98.5 120 ASN B O 1
ATOM 4542 N N . VAL B 1 121 ? -18.016 -8.82 3.406 1 98.12 121 VAL B N 1
ATOM 4543 C CA . VAL B 1 121 ? -17.109 -9.727 2.713 1 98.12 121 VAL B CA 1
ATOM 4544 C C . VAL B 1 121 ? -16.828 -10.945 3.584 1 98.12 121 VAL B C 1
ATOM 4546 O O . VAL B 1 121 ? -17.172 -10.961 4.77 1 98.12 121 VAL B O 1
ATOM 4549 N N . GLU B 1 122 ? -16.297 -11.93 3.018 1 96.81 122 GLU B N 1
ATOM 4550 C CA . GLU B 1 122 ? -15.766 -13.086 3.73 1 96.81 122 GLU B CA 1
ATOM 4551 C C . GLU B 1 122 ? -14.367 -13.445 3.225 1 96.81 122 GLU B C 1
ATOM 4553 O O . GLU B 1 122 ? -14.023 -13.148 2.082 1 96.81 122 GLU B O 1
ATOM 4558 N N . LYS B 1 123 ? -13.625 -14.07 4.023 1 95.94 123 LYS B N 1
ATOM 4559 C CA . LYS B 1 123 ? -12.25 -14.43 3.693 1 95.94 123 LYS B CA 1
ATOM 4560 C C . LYS B 1 123 ? -12.211 -15.539 2.648 1 95.94 123 LYS B C 1
ATOM 4562 O O . LYS B 1 123 ? -13.023 -16.469 2.688 1 95.94 123 LYS B O 1
ATOM 4567 N N . TYR B 1 124 ? -11.367 -15.445 1.782 1 96.62 124 TYR B N 1
ATOM 4568 C CA . TYR B 1 124 ? -10.984 -16.5 0.854 1 96.62 124 TYR B CA 1
ATOM 4569 C C . TYR B 1 124 ? -9.523 -16.875 1.033 1 96.62 124 TYR B C 1
ATOM 4571 O O . TYR B 1 124 ? -8.625 -16.141 0.61 1 96.62 124 TYR B O 1
ATOM 4579 N N . GLY B 1 125 ? -9.258 -18.031 1.659 1 94.06 125 GLY B N 1
ATOM 4580 C CA . GLY B 1 125 ? -7.891 -18.469 1.914 1 94.06 125 GLY B CA 1
ATOM 4581 C C . GLY B 1 125 ? -7.312 -17.891 3.191 1 94.06 125 GLY B C 1
ATOM 4582 O O . GLY B 1 125 ? -8.016 -17.234 3.961 1 94.06 125 GLY B O 1
ATOM 4583 N N . GLY B 1 126 ? -6.07 -18.25 3.516 1 93.25 126 GLY B N 1
ATOM 4584 C CA . GLY B 1 126 ? -5.355 -17.781 4.691 1 93.25 126 GLY B CA 1
ATOM 4585 C C . GLY B 1 126 ? -4.445 -16.609 4.398 1 93.25 126 GLY B C 1
ATOM 4586 O O . GLY B 1 126 ? -3.262 -16.781 4.109 1 93.25 126 GLY B O 1
ATOM 4587 N N . MET B 1 127 ? -4.961 -15.391 4.539 1 95 127 MET B N 1
ATOM 4588 C CA . MET B 1 127 ? -4.172 -14.203 4.223 1 95 127 MET B CA 1
ATOM 4589 C C . MET B 1 127 ? -3.682 -13.516 5.492 1 95 127 MET B C 1
ATOM 4591 O O . MET B 1 127 ? -4.195 -13.781 6.582 1 95 127 MET B O 1
ATOM 4595 N N . LEU B 1 128 ? -2.635 -12.688 5.348 1 96.38 128 LEU B N 1
ATOM 4596 C CA . LEU B 1 128 ? -2.324 -11.664 6.34 1 96.38 128 LEU B CA 1
ATOM 4597 C C . LEU B 1 128 ? -3.355 -10.539 6.305 1 96.38 128 LEU B C 1
ATOM 4599 O O . LEU B 1 128 ? -3.514 -9.867 5.281 1 96.38 128 LEU B O 1
ATOM 4603 N N . CYS B 1 129 ? -4.043 -10.312 7.395 1 96.5 129 CYS B N 1
ATOM 4604 C CA . CYS B 1 129 ? -5.109 -9.312 7.414 1 96.5 129 CYS B CA 1
ATOM 4605 C C . CYS B 1 129 ? -4.535 -7.902 7.449 1 96.5 129 CYS B C 1
ATOM 4607 O O . CYS B 1 129 ? -4.957 -7.035 6.68 1 96.5 129 CYS B O 1
ATOM 4609 N N . ALA B 1 130 ? -3.52 -7.688 8.227 1 96.06 130 ALA B N 1
ATOM 4610 C CA . ALA B 1 130 ? -3.041 -6.352 8.578 1 96.06 130 ALA B CA 1
ATOM 4611 C C . ALA B 1 130 ? -2.584 -5.59 7.336 1 96.06 130 ALA B C 1
ATOM 4613 O O . ALA B 1 130 ? -2.914 -4.414 7.164 1 96.06 130 ALA B O 1
ATOM 4614 N N . PRO B 1 131 ? -1.882 -6.254 6.441 1 96.94 131 PRO B N 1
ATOM 4615 C CA . PRO B 1 131 ? -1.348 -5.48 5.32 1 96.94 131 PRO B CA 1
ATOM 4616 C C . PRO B 1 131 ? -2.42 -5.102 4.301 1 96.94 131 PRO B C 1
ATOM 4618 O O . PRO B 1 131 ? -2.137 -4.387 3.336 1 96.94 131 PRO B O 1
ATOM 4621 N N . TRP B 1 132 ? -3.656 -5.461 4.438 1 97.88 132 TRP B N 1
ATOM 4622 C CA . TRP B 1 132 ? -4.742 -5.074 3.541 1 97.88 132 TRP B CA 1
ATOM 4623 C C . TRP B 1 132 ? -5.23 -3.666 3.859 1 97.88 132 TRP B C 1
ATOM 4625 O O . TRP B 1 132 ? -5.914 -3.041 3.045 1 97.88 132 TRP B O 1
ATOM 4635 N N . PHE B 1 133 ? -4.938 -3.176 5.078 1 98.12 133 PHE B N 1
ATOM 4636 C CA . PHE B 1 133 ? -5.441 -1.873 5.5 1 98.12 133 PHE B CA 1
ATOM 4637 C C . PHE B 1 133 ? -4.762 -0.754 4.719 1 98.12 133 PHE B C 1
ATOM 4639 O O . PHE B 1 133 ? -3.576 -0.845 4.398 1 98.12 133 PHE B O 1
ATOM 4646 N N . ASP B 1 134 ? -5.52 0.257 4.43 1 98.44 134 ASP B N 1
ATOM 4647 C CA . ASP B 1 134 ? -5.051 1.535 3.9 1 98.44 134 ASP B CA 1
ATOM 4648 C C . ASP B 1 134 ? -4.336 1.349 2.564 1 98.44 134 ASP B C 1
ATOM 4650 O O . ASP B 1 134 ? -3.221 1.843 2.375 1 98.44 134 ASP B O 1
ATOM 4654 N N . ARG B 1 135 ? -4.953 0.554 1.634 1 97.69 135 ARG B N 1
ATOM 4655 C CA . ARG B 1 135 ? -4.535 0.358 0.248 1 97.69 135 ARG B CA 1
ATOM 4656 C C . ARG B 1 135 ? -5.711 0.539 -0.707 1 97.69 135 ARG B C 1
ATOM 4658 O O . ARG B 1 135 ? -6.836 0.142 -0.396 1 97.69 135 ARG B O 1
ATOM 4665 N N . PRO B 1 136 ? -5.379 1.158 -1.885 1 98.38 136 PRO B N 1
ATOM 4666 C CA . PRO B 1 136 ? -6.461 1.197 -2.869 1 98.38 136 PRO B CA 1
ATOM 4667 C C . PRO B 1 136 ? -6.91 -0.195 -3.311 1 98.38 136 PRO B C 1
ATOM 4669 O O . PRO B 1 136 ? -6.078 -1.02 -3.699 1 98.38 136 PRO B O 1
ATOM 4672 N N . LEU B 1 137 ? -8.164 -0.488 -3.16 1 98.75 137 LEU B N 1
ATOM 4673 C CA . LEU B 1 137 ? -8.758 -1.757 -3.561 1 98.75 137 LEU B CA 1
ATOM 4674 C C . LEU B 1 137 ? -9.859 -1.539 -4.598 1 98.75 137 LEU B C 1
ATOM 4676 O O . LEU B 1 137 ? -10.375 -0.429 -4.73 1 98.75 137 LEU B O 1
ATOM 4680 N N . SER B 1 138 ? -10.148 -2.543 -5.312 1 98.75 138 SER B N 1
ATOM 4681 C CA . SER B 1 138 ? -11.312 -2.574 -6.199 1 98.75 138 SER B CA 1
ATOM 4682 C C . SER B 1 138 ? -11.922 -3.971 -6.254 1 98.75 138 SER B C 1
ATOM 4684 O O . SER B 1 138 ? -11.664 -4.805 -5.387 1 98.75 138 SER B O 1
ATOM 4686 N N . VAL B 1 139 ? -12.844 -4.172 -7.184 1 98.75 139 VAL B N 1
ATOM 4687 C CA . VAL B 1 139 ? -13.625 -5.406 -7.25 1 98.75 139 VAL B CA 1
ATOM 4688 C C . VAL B 1 139 ? -13.531 -6 -8.656 1 98.75 139 VAL B C 1
ATOM 4690 O O . VAL B 1 139 ? -13.633 -5.277 -9.648 1 98.75 139 VAL B O 1
ATOM 4693 N N . ALA B 1 140 ? -13.25 -7.285 -8.734 1 98.81 140 ALA B N 1
ATOM 4694 C CA . ALA B 1 140 ? -13.219 -8.016 -10 1 98.81 140 ALA B CA 1
ATOM 4695 C C . ALA B 1 140 ? -13.758 -9.43 -9.828 1 98.81 140 ALA B C 1
ATOM 4697 O O . ALA B 1 140 ? -13.828 -9.945 -8.711 1 98.81 140 ALA B O 1
ATOM 4698 N N . GLY B 1 141 ? -14.156 -10.07 -10.867 1 98.62 141 GLY B N 1
ATOM 4699 C CA . GLY B 1 141 ? -14.68 -11.43 -10.914 1 98.62 141 GLY B CA 1
ATOM 4700 C C . GLY B 1 141 ? -15.547 -11.695 -12.125 1 98.62 141 GLY B C 1
ATOM 4701 O O . GLY B 1 141 ? -15.117 -11.469 -13.258 1 98.62 141 GLY B O 1
ATOM 4702 N N . ARG B 1 142 ? -16.656 -12.312 -11.875 1 98.44 142 ARG B N 1
ATOM 4703 C CA . ARG B 1 142 ? -17.578 -12.594 -12.969 1 98.44 142 ARG B CA 1
ATOM 4704 C C . ARG B 1 142 ? -19.031 -12.391 -12.531 1 98.44 142 ARG B C 1
ATOM 4706 O O . ARG B 1 142 ? -19.344 -12.453 -11.344 1 98.44 142 ARG B O 1
ATOM 4713 N N . VAL B 1 143 ? -19.859 -12.086 -13.484 1 97.62 143 VAL B N 1
ATOM 4714 C CA . VAL B 1 143 ? -21.312 -12.07 -13.312 1 97.62 143 VAL B CA 1
ATOM 4715 C C . VAL B 1 143 ? -21.953 -13.031 -14.305 1 97.62 143 VAL B C 1
ATOM 4717 O O . VAL B 1 143 ? -21.406 -13.289 -15.383 1 97.62 143 VAL B O 1
ATOM 4720 N N . ILE B 1 144 ? -23.031 -13.664 -13.906 1 96.88 144 ILE B N 1
ATOM 4721 C CA . ILE B 1 144 ? -23.828 -14.539 -14.758 1 96.88 144 ILE B CA 1
ATOM 4722 C C . ILE B 1 144 ? -25.062 -13.781 -15.258 1 96.88 144 ILE B C 1
ATOM 4724 O O . ILE B 1 144 ? -25.844 -13.258 -14.453 1 96.88 144 ILE B O 1
ATOM 4728 N N . VAL B 1 145 ? -25.234 -13.719 -16.562 1 96.75 145 VAL B N 1
ATOM 4729 C CA . VAL B 1 145 ? -26.266 -12.883 -17.172 1 96.75 145 VAL B CA 1
ATOM 4730 C C . VAL B 1 145 ? -27.203 -13.758 -17.984 1 96.75 145 VAL B C 1
ATOM 4732 O O . VAL B 1 145 ? -26.781 -14.703 -18.656 1 96.75 145 VAL B O 1
ATOM 4735 N N . ARG B 1 146 ? -28.484 -13.414 -17.922 1 95.12 146 ARG B N 1
ATOM 4736 C CA . ARG B 1 146 ? -29.5 -14.062 -18.75 1 95.12 146 ARG B CA 1
ATOM 4737 C C . ARG B 1 146 ? -29.531 -13.469 -20.156 1 95.12 146 ARG B C 1
ATOM 4739 O O . ARG B 1 146 ? -29.594 -12.25 -20.312 1 95.12 146 ARG B O 1
ATOM 4746 N N . LYS B 1 147 ? -29.375 -14.281 -21.125 1 93.19 147 LYS B N 1
ATOM 4747 C CA . LYS B 1 147 ? -29.578 -13.938 -22.531 1 93.19 147 LYS B CA 1
ATOM 4748 C C . LYS B 1 147 ? -30.578 -14.898 -23.188 1 93.19 147 LYS B C 1
ATOM 4750 O O . LYS B 1 147 ? -30.172 -15.867 -23.844 1 93.19 147 LYS B O 1
ATOM 4755 N N . GLY B 1 148 ? -31.844 -14.492 -23.188 1 92.06 148 GLY B N 1
ATOM 4756 C CA . GLY B 1 148 ? -32.875 -15.445 -23.609 1 92.06 148 GLY B CA 1
ATOM 4757 C C . GLY B 1 148 ? -32.875 -16.703 -22.75 1 92.06 148 GLY B C 1
ATOM 4758 O O . GLY B 1 148 ? -33.031 -16.625 -21.531 1 92.06 148 GLY B O 1
ATOM 4759 N N . SER B 1 149 ? -32.625 -17.844 -23.422 1 94.19 149 SER B N 1
ATOM 4760 C CA . SER B 1 149 ? -32.625 -19.094 -22.688 1 94.19 149 SER B CA 1
ATOM 4761 C C . SER B 1 149 ? -31.203 -19.484 -22.266 1 94.19 149 SER B C 1
ATOM 4763 O O . SER B 1 149 ? -31 -20.5 -21.594 1 94.19 149 SER B O 1
ATOM 4765 N N . ARG B 1 150 ? -30.25 -18.641 -22.484 1 94.81 150 ARG B N 1
ATOM 4766 C CA . ARG B 1 150 ? -28.844 -18.922 -22.188 1 94.81 150 ARG B CA 1
ATOM 4767 C C . ARG B 1 150 ? -28.391 -18.156 -20.953 1 94.81 150 ARG B C 1
ATOM 4769 O O . ARG B 1 150 ? -28.891 -17.078 -20.656 1 94.81 150 ARG B O 1
ATOM 4776 N N . LEU B 1 151 ? -27.531 -18.812 -20.234 1 95.38 151 LEU B N 1
ATOM 4777 C CA . LEU B 1 151 ? -26.766 -18.188 -19.172 1 95.38 151 LEU B CA 1
ATOM 4778 C C . LEU B 1 151 ? -25.312 -17.969 -19.594 1 95.38 151 LEU B C 1
ATOM 4780 O O . LEU B 1 151 ? -24.656 -18.922 -20.047 1 95.38 151 LEU B O 1
ATOM 4784 N N . VAL B 1 152 ? -24.953 -16.734 -19.516 1 96.06 152 VAL B N 1
ATOM 4785 C CA . VAL B 1 152 ? -23.641 -16.391 -20.047 1 96.06 152 VAL B CA 1
ATOM 4786 C C . VAL B 1 152 ? -22.797 -15.727 -18.953 1 96.06 152 VAL B C 1
ATOM 4788 O O . VAL B 1 152 ? -23.281 -14.891 -18.203 1 96.06 152 VAL B O 1
ATOM 4791 N N . THR B 1 153 ? -21.531 -16.219 -18.844 1 97.06 153 THR B N 1
ATOM 4792 C CA . THR B 1 153 ? -20.578 -15.594 -17.938 1 97.06 153 THR B CA 1
ATOM 4793 C C . THR B 1 153 ? -19.969 -14.336 -18.547 1 97.06 153 THR B C 1
ATOM 4795 O O . THR B 1 153 ? -19.562 -14.344 -19.719 1 97.06 153 THR B O 1
ATOM 4798 N N . ARG B 1 154 ? -19.984 -13.242 -17.766 1 97.56 154 ARG B N 1
ATOM 4799 C CA . ARG B 1 154 ? -19.297 -12.008 -18.141 1 97.56 154 ARG B CA 1
ATOM 4800 C C . ARG B 1 154 ? -18.266 -11.617 -17.078 1 97.56 154 ARG B C 1
ATOM 4802 O O . ARG B 1 154 ? -18.578 -11.602 -15.883 1 97.56 154 ARG B O 1
ATOM 4809 N N . LEU B 1 155 ? -17 -11.398 -17.562 1 98.5 155 LEU B N 1
ATOM 4810 C CA . LEU B 1 155 ? -15.984 -10.922 -16.641 1 98.5 155 LEU B CA 1
ATOM 4811 C C . LEU B 1 155 ? -16.203 -9.453 -16.297 1 98.5 155 LEU B C 1
ATOM 4813 O O . LEU B 1 155 ? -16.641 -8.672 -17.141 1 98.5 155 LEU B O 1
ATOM 4817 N N . VAL B 1 156 ? -15.984 -9.125 -15.07 1 98.56 156 VAL B N 1
ATOM 4818 C CA . VAL B 1 156 ? -16.141 -7.742 -14.625 1 98.56 156 VAL B CA 1
ATOM 4819 C C . VAL B 1 156 ? -14.891 -7.297 -13.875 1 98.56 156 VAL B C 1
ATOM 4821 O O . VAL B 1 156 ? -14.305 -8.07 -13.117 1 98.56 156 VAL B O 1
ATOM 4824 N N . ASN B 1 157 ? -14.398 -6.133 -14.102 1 98.44 157 ASN B N 1
ATOM 4825 C CA . ASN B 1 157 ? -13.328 -5.43 -13.406 1 98.44 157 ASN B CA 1
ATOM 4826 C C . ASN B 1 157 ? -13.641 -3.939 -13.266 1 98.44 157 ASN B C 1
ATOM 4828 O O . ASN B 1 157 ? -13.648 -3.209 -14.258 1 98.44 157 ASN B O 1
ATOM 4832 N N . VAL B 1 158 ? -14 -3.49 -12.055 1 98.06 158 VAL B N 1
A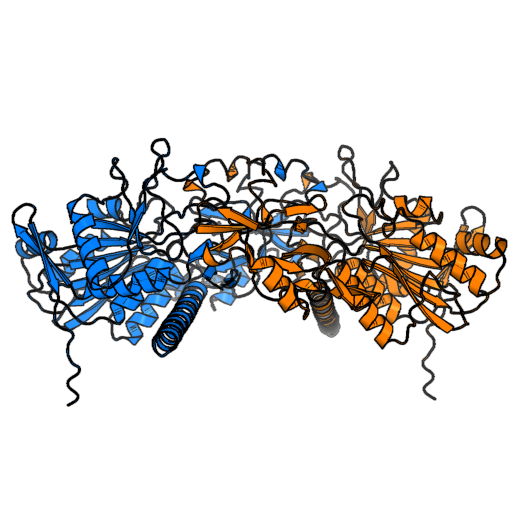TOM 4833 C CA . VAL B 1 158 ? -14.117 -2.055 -11.82 1 98.06 158 VAL B CA 1
ATOM 4834 C C . VAL B 1 158 ? -12.727 -1.421 -11.789 1 98.06 158 VAL B C 1
ATOM 4836 O O . VAL B 1 158 ? -12.086 -1.375 -10.742 1 98.06 158 VAL B O 1
ATOM 4839 N N . ASP B 1 159 ? -12.281 -0.851 -12.891 1 95.69 159 ASP B N 1
ATOM 4840 C CA . ASP B 1 159 ? -10.883 -0.484 -13.086 1 95.69 159 ASP B CA 1
ATOM 4841 C C . ASP B 1 159 ? -10.609 0.931 -12.586 1 95.69 159 ASP B C 1
ATOM 4843 O O . ASP B 1 159 ? -10.203 1.802 -13.352 1 95.69 159 ASP B O 1
ATOM 4847 N N . ARG B 1 160 ? -10.781 1.189 -11.367 1 97.12 160 ARG B N 1
ATOM 4848 C CA . ARG B 1 160 ? -10.438 2.391 -10.609 1 97.12 160 ARG B CA 1
ATOM 4849 C C . ARG B 1 160 ? -10.367 2.098 -9.117 1 97.12 160 ARG B C 1
ATOM 4851 O O . ARG B 1 160 ? -10.828 1.048 -8.664 1 97.12 160 ARG B O 1
ATOM 4858 N N . ASP B 1 161 ? -9.688 2.973 -8.375 1 98.25 161 ASP B N 1
ATOM 4859 C CA . ASP B 1 161 ? -9.727 2.854 -6.926 1 98.25 161 ASP B CA 1
ATOM 4860 C C . ASP B 1 161 ? -11.148 3.018 -6.398 1 98.25 161 ASP B C 1
ATOM 4862 O O . ASP B 1 161 ? -11.688 4.125 -6.387 1 98.25 161 ASP B O 1
ATOM 4866 N N . LEU B 1 162 ? -11.734 1.925 -5.93 1 98.62 162 LEU B N 1
ATOM 4867 C CA . LEU B 1 162 ? -13.156 1.933 -5.617 1 98.62 162 LEU B CA 1
ATOM 4868 C C . LEU B 1 162 ? -13.383 1.953 -4.109 1 98.62 162 LEU B C 1
ATOM 4870 O O . LEU B 1 162 ? -14.32 2.588 -3.625 1 98.62 162 LEU B O 1
ATOM 4874 N N . CYS B 1 163 ? -12.586 1.248 -3.363 1 98.62 163 CYS B N 1
ATOM 4875 C CA . CYS B 1 163 ? -12.812 1.121 -1.927 1 98.62 163 CYS B CA 1
ATOM 4876 C C . CYS B 1 163 ? -11.492 0.972 -1.182 1 98.62 163 CYS B C 1
ATOM 4878 O O . CYS B 1 163 ? -10.422 0.927 -1.8 1 98.62 163 CYS B O 1
ATOM 4880 N N . MET B 1 164 ? -11.562 0.982 0.139 1 98.69 164 MET B N 1
ATOM 4881 C CA . MET B 1 164 ? -10.422 0.79 1.028 1 98.69 164 MET B CA 1
ATOM 4882 C C . MET B 1 164 ? -10.875 0.274 2.391 1 98.69 164 MET B C 1
ATOM 4884 O O . MET B 1 164 ? -12.023 0.482 2.789 1 98.69 164 MET B O 1
ATOM 4888 N N . ILE B 1 165 ? -10.07 -0.498 3.018 1 98.62 165 ILE B N 1
ATOM 4889 C CA . ILE B 1 165 ? -10.266 -0.856 4.418 1 98.62 165 ILE B CA 1
ATOM 4890 C C . ILE B 1 165 ? -9.43 0.058 5.309 1 98.62 165 ILE B C 1
ATOM 4892 O O . ILE B 1 165 ? -8.227 -0.163 5.48 1 98.62 165 ILE B O 1
ATOM 4896 N N . PRO B 1 166 ? -10.016 1.089 5.844 1 98.38 166 PRO B N 1
ATOM 4897 C CA . PRO B 1 166 ? -9.227 2.023 6.648 1 98.38 166 PRO B CA 1
ATOM 4898 C C . PRO B 1 166 ? -8.891 1.473 8.031 1 98.38 166 PRO B C 1
ATOM 4900 O O . PRO B 1 166 ? -9.734 0.828 8.664 1 98.38 166 PRO B O 1
ATOM 4903 N N . ASN B 1 167 ? -7.691 1.719 8.531 1 96.88 167 ASN B N 1
ATOM 4904 C CA . ASN B 1 167 ? -7.309 1.428 9.906 1 96.88 167 ASN B CA 1
ATOM 4905 C C . ASN B 1 167 ? -8.008 2.359 10.891 1 96.88 167 ASN B C 1
ATOM 4907 O O . ASN B 1 167 ? -8.383 3.477 10.531 1 96.88 167 ASN B O 1
ATOM 4911 N N . LEU B 1 168 ? -8.18 1.837 12.062 1 95.31 168 LEU B N 1
ATOM 4912 C CA . LEU B 1 168 ? -8.492 2.721 13.18 1 95.31 168 LEU B CA 1
ATOM 4913 C C . LEU B 1 168 ? -7.242 3.469 13.641 1 95.31 168 LEU B C 1
ATOM 4915 O O . LEU B 1 168 ? -6.176 2.871 13.789 1 95.31 168 LEU B O 1
ATOM 4919 N N . ALA B 1 169 ? -7.398 4.758 13.812 1 93.12 169 ALA B N 1
ATOM 4920 C CA . ALA B 1 169 ? -6.277 5.574 14.273 1 93.12 169 ALA B CA 1
ATOM 4921 C C . ALA B 1 169 ? -5.672 5 15.555 1 93.12 169 ALA B C 1
ATOM 4923 O O . ALA B 1 169 ? -6.398 4.523 16.438 1 93.12 169 ALA B O 1
ATOM 4924 N N . ILE B 1 170 ? -4.375 5.156 15.711 1 91.06 170 ILE B N 1
ATOM 4925 C CA . ILE B 1 170 ? -3.668 4.609 16.859 1 91.06 170 ILE B CA 1
ATOM 4926 C C . ILE B 1 170 ? -4.176 5.273 18.141 1 91.06 170 ILE B C 1
ATOM 4928 O O . ILE B 1 170 ? -4.199 4.648 19.203 1 91.06 170 ILE B O 1
ATOM 4932 N N . HIS B 1 171 ? -4.59 6.539 18.016 1 89.25 171 HIS B N 1
ATOM 4933 C CA . HIS B 1 171 ? -5.105 7.301 19.156 1 89.25 171 HIS B CA 1
ATOM 4934 C C . HIS B 1 171 ? -6.363 6.652 19.719 1 89.25 171 HIS B C 1
ATOM 4936 O O . HIS B 1 171 ? -6.695 6.855 20.891 1 89.25 171 HIS B O 1
ATOM 4942 N N . MET B 1 172 ? -6.98 5.883 18.859 1 89.88 172 MET B N 1
ATOM 4943 C CA . MET B 1 172 ? -8.25 5.266 19.234 1 89.88 172 MET B CA 1
ATOM 4944 C C . MET B 1 172 ? -8.062 3.775 19.516 1 89.88 172 MET B C 1
ATOM 4946 O O . MET B 1 172 ? -9.031 3.072 19.812 1 89.88 172 MET B O 1
ATOM 4950 N N . ASN B 1 173 ? -6.895 3.301 19.328 1 87.94 173 ASN B N 1
ATOM 4951 C CA . ASN B 1 173 ? -6.492 1.93 19.609 1 87.94 173 ASN B CA 1
ATOM 4952 C C . ASN B 1 173 ? -5.035 1.857 20.078 1 87.94 173 ASN B C 1
ATOM 4954 O O . ASN B 1 173 ? -4.152 1.496 19.297 1 87.94 173 ASN B O 1
ATOM 4958 N N . ARG B 1 174 ? -4.793 2.02 21.281 1 83.88 174 ARG B N 1
ATOM 4959 C CA . ARG B 1 174 ? -3.439 2.129 21.812 1 83.88 174 ARG B CA 1
ATOM 4960 C C . ARG B 1 174 ? -2.736 0.777 21.812 1 83.88 174 ARG B C 1
ATOM 4962 O O . ARG B 1 174 ? -1.508 0.71 21.891 1 83.88 174 ARG B O 1
ATOM 4969 N N . GLU B 1 175 ? -3.525 -0.262 21.656 1 86.88 175 GLU B N 1
ATOM 4970 C CA . GLU B 1 175 ? -2.945 -1.602 21.641 1 86.88 175 GLU B CA 1
ATOM 4971 C C . GLU B 1 175 ? -2.701 -2.094 20.219 1 86.88 175 GLU B C 1
ATOM 4973 O O . GLU B 1 175 ? -2.311 -3.244 20.016 1 86.88 175 GLU B O 1
ATOM 4978 N N . ALA B 1 176 ? -2.834 -1.257 19.328 1 89.81 176 ALA B N 1
ATOM 4979 C CA . ALA B 1 176 ? -2.74 -1.638 17.922 1 89.81 176 ALA B CA 1
ATOM 4980 C C . ALA B 1 176 ? -1.401 -2.305 17.609 1 89.81 176 ALA B C 1
ATOM 4982 O O . ALA B 1 176 ? -1.327 -3.221 16.797 1 89.81 176 ALA B O 1
ATOM 4983 N N . ASN B 1 177 ? -0.309 -1.888 18.328 1 93.62 177 ASN B N 1
ATOM 4984 C CA . ASN B 1 177 ? 1.026 -2.398 18.047 1 93.62 177 ASN B CA 1
ATOM 4985 C C . ASN B 1 177 ? 1.421 -3.512 19.016 1 93.62 177 ASN B C 1
ATOM 4987 O O . ASN B 1 177 ? 2.475 -4.129 18.859 1 93.62 177 ASN B O 1
ATOM 4991 N N . GLU B 1 178 ? 0.599 -3.754 20.031 1 91.38 178 GLU B N 1
ATOM 4992 C CA . GLU B 1 178 ? 0.922 -4.699 21.094 1 91.38 178 GLU B CA 1
ATOM 4993 C C . GLU B 1 178 ? 0.213 -6.035 20.875 1 91.38 178 GLU B C 1
ATOM 4995 O O . GLU B 1 178 ? 0.417 -6.98 21.641 1 91.38 178 GLU B O 1
ATOM 5000 N N . GLY B 1 179 ? -0.572 -6.109 19.844 1 89.56 179 GLY B N 1
ATOM 5001 C CA . GLY B 1 179 ? -1.331 -7.312 19.547 1 89.56 179 GLY B CA 1
ATOM 5002 C C . GLY B 1 179 ? -2.822 -7.062 19.422 1 89.56 179 GLY B C 1
ATOM 5003 O O . GLY B 1 179 ? -3.453 -6.574 20.359 1 89.56 179 GLY B O 1
ATOM 5004 N N . TYR B 1 180 ? -3.426 -7.191 18.25 1 89.06 180 TYR B N 1
ATOM 5005 C CA . TYR B 1 180 ? -4.848 -7.02 17.969 1 89.06 180 TYR B CA 1
ATOM 5006 C C . TYR B 1 180 ? -5.391 -8.195 17.172 1 89.06 180 TYR B C 1
ATOM 5008 O O . TYR B 1 180 ? -4.836 -8.562 16.141 1 89.06 180 TYR B O 1
ATOM 5016 N N . LYS B 1 181 ? -6.426 -8.82 17.75 1 92.88 181 LYS B N 1
ATOM 5017 C CA . LYS B 1 181 ? -7.074 -9.914 17.031 1 92.88 181 LYS B CA 1
ATOM 5018 C C . LYS B 1 181 ? -8.07 -9.383 16 1 92.88 181 LYS B C 1
ATOM 5020 O O . LYS B 1 181 ? -9.141 -8.891 16.375 1 92.88 181 LYS B O 1
ATOM 5025 N N . TYR B 1 182 ? -7.812 -9.523 14.766 1 94.5 182 TYR B N 1
ATOM 5026 C CA . TYR B 1 182 ? -8.672 -9.008 13.711 1 94.5 182 TYR B CA 1
ATOM 5027 C C . TYR B 1 182 ? -9.93 -9.859 13.562 1 94.5 182 TYR B C 1
ATOM 5029 O O . TYR B 1 182 ? -9.844 -11.078 13.438 1 94.5 182 TYR B O 1
ATOM 5037 N N . ASN B 1 183 ? -11.078 -9.234 13.648 1 95.44 183 ASN B N 1
ATOM 5038 C CA . ASN B 1 183 ? -12.375 -9.82 13.312 1 95.44 183 ASN B CA 1
ATOM 5039 C C . ASN B 1 183 ? -12.789 -9.484 11.891 1 95.44 183 ASN B C 1
ATOM 5041 O O . ASN B 1 183 ? -13.164 -8.344 11.602 1 95.44 183 ASN B O 1
ATOM 5045 N N . VAL B 1 184 ? -12.852 -10.484 11.023 1 93.88 184 VAL B N 1
ATOM 5046 C CA . VAL B 1 184 ? -13.086 -10.273 9.602 1 93.88 184 VAL B CA 1
ATOM 5047 C C . VAL B 1 184 ? -14.484 -9.695 9.391 1 93.88 184 VAL B C 1
ATOM 5049 O O . VAL B 1 184 ? -14.695 -8.883 8.484 1 93.88 184 VAL B O 1
ATOM 5052 N N . GLN B 1 185 ? -15.469 -10.078 10.203 1 95.88 185 GLN B N 1
ATOM 5053 C CA . GLN B 1 185 ? -16.844 -9.617 10.078 1 95.88 185 GLN B CA 1
ATOM 5054 C C . GLN B 1 185 ? -16.984 -8.172 10.539 1 95.88 185 GLN B C 1
ATOM 5056 O O . GLN B 1 185 ? -18.031 -7.547 10.352 1 95.88 185 GLN B O 1
ATOM 5061 N N . LYS B 1 186 ? -15.953 -7.629 11.062 1 95.81 186 LYS B N 1
ATOM 5062 C CA . LYS B 1 186 ? -16.031 -6.281 11.625 1 95.81 186 LYS B CA 1
ATOM 5063 C C . LYS B 1 186 ? -14.898 -5.398 11.109 1 95.81 186 LYS B C 1
ATOM 5065 O O . LYS B 1 186 ? -15.148 -4.352 10.508 1 95.81 186 LYS B O 1
ATOM 5070 N N . ASP B 1 187 ? -13.688 -5.883 11.242 1 96.12 187 ASP B N 1
ATOM 5071 C CA . ASP B 1 187 ? -12.516 -5.035 11.062 1 96.12 187 ASP B CA 1
ATOM 5072 C C . ASP B 1 187 ? -12.141 -4.926 9.586 1 96.12 187 ASP B C 1
ATOM 5074 O O . ASP B 1 187 ? -11.562 -3.924 9.156 1 96.12 187 ASP B O 1
ATOM 5078 N N . MET B 1 188 ? -12.445 -5.953 8.812 1 97.31 188 MET B N 1
ATOM 5079 C CA . MET B 1 188 ? -11.859 -6.059 7.477 1 97.31 188 MET B CA 1
ATOM 5080 C C . MET B 1 188 ? -12.875 -5.68 6.406 1 97.31 188 MET B C 1
ATOM 5082 O O . MET B 1 188 ? -12.719 -6.043 5.238 1 97.31 188 MET B O 1
ATOM 5086 N N . LEU B 1 189 ? -13.969 -5 6.77 1 98.62 189 LEU B N 1
ATOM 5087 C CA . LEU B 1 189 ? -14.992 -4.609 5.809 1 98.62 189 LEU B CA 1
ATOM 5088 C C . LEU B 1 189 ? -14.578 -3.348 5.055 1 98.62 189 LEU B C 1
ATOM 5090 O O . LEU B 1 189 ? -14.258 -2.33 5.672 1 98.62 189 LEU B O 1
ATOM 5094 N N . PRO B 1 190 ? -14.562 -3.338 3.703 1 98.75 190 PRO B N 1
ATOM 5095 C CA . PRO B 1 190 ? -14.133 -2.17 2.928 1 98.75 190 PRO B CA 1
ATOM 5096 C C . PRO B 1 190 ? -15.18 -1.054 2.918 1 98.75 190 PRO B C 1
ATOM 5098 O O . PRO B 1 190 ? -16.375 -1.323 2.791 1 98.75 190 PRO B O 1
ATOM 5101 N N . LEU B 1 191 ? -14.656 0.182 3.15 1 98.88 191 LEU B N 1
ATOM 5102 C CA . LEU B 1 191 ? -15.484 1.366 2.926 1 98.88 191 LEU B CA 1
ATOM 5103 C C . LEU B 1 191 ? -15.703 1.602 1.435 1 98.88 191 LEU B C 1
ATOM 5105 O O . LEU B 1 191 ? -14.742 1.633 0.659 1 98.88 191 LEU B O 1
ATOM 5109 N N . TYR B 1 192 ? -16.984 1.652 1.002 1 98.62 192 TYR B N 1
ATOM 5110 C CA . TYR B 1 192 ? -17.375 1.795 -0.398 1 98.62 192 TYR B CA 1
ATOM 5111 C C . TYR B 1 192 ? -17.641 3.254 -0.742 1 98.62 192 TYR B C 1
ATOM 5113 O O . TYR B 1 192 ? -17.25 3.729 -1.812 1 98.62 192 TYR B O 1
ATOM 5121 N N . GLY B 1 193 ? -18.266 3.947 0.154 1 97.44 193 GLY B N 1
ATOM 5122 C CA . GLY B 1 193 ? -18.594 5.344 -0.086 1 97.44 193 GLY B CA 1
ATOM 5123 C C . GLY B 1 193 ? -19.297 6 1.085 1 97.44 193 GLY B C 1
ATOM 5124 O O . GLY B 1 193 ? -19.469 5.383 2.141 1 97.44 193 GLY B O 1
ATOM 5125 N N . CYS B 1 194 ? -19.625 7.336 0.907 1 96.06 194 CYS B N 1
ATOM 5126 C CA . CYS B 1 194 ? -20.484 8.023 1.865 1 96.06 194 CYS B CA 1
ATOM 5127 C C . CYS B 1 194 ? -21.922 7.57 1.721 1 96.06 194 CYS B C 1
ATOM 5129 O O . CYS B 1 194 ? -22.219 6.621 0.988 1 96.06 194 CYS B O 1
ATOM 5131 N N . GLY B 1 195 ? -22.828 8.156 2.455 1 93.56 195 GLY B N 1
ATOM 5132 C CA . GLY B 1 195 ? -24.219 7.742 2.521 1 93.56 195 GLY B CA 1
ATOM 5133 C C . GLY B 1 195 ? -24.906 7.754 1.17 1 93.56 195 GLY B C 1
ATOM 5134 O O . GLY B 1 195 ? -25.766 6.91 0.899 1 93.56 195 GLY B O 1
ATOM 5135 N N . GLU B 1 196 ? -24.484 8.508 0.251 1 92.31 196 GLU B N 1
ATOM 5136 C CA . GLU B 1 196 ? -25.109 8.672 -1.055 1 92.31 196 GLU B CA 1
ATOM 5137 C C . GLU B 1 196 ? -24.844 7.469 -1.954 1 92.31 196 GLU B C 1
ATOM 5139 O O . GLU B 1 196 ? -25.516 7.293 -2.975 1 92.31 196 GLU B O 1
ATOM 5144 N N . ALA B 1 197 ? -23.922 6.68 -1.497 1 94.81 197 ALA B N 1
ATOM 5145 C CA . ALA B 1 197 ? -23.562 5.512 -2.295 1 94.81 197 ALA B CA 1
ATOM 5146 C C . ALA B 1 197 ? -24.547 4.367 -2.076 1 94.81 197 ALA B C 1
ATOM 5148 O O . ALA B 1 197 ? -24.484 3.352 -2.771 1 94.81 197 ALA B O 1
ATOM 5149 N N . ARG B 1 198 ? -25.5 4.539 -1.173 1 95.62 198 ARG B N 1
ATOM 5150 C CA . ARG B 1 198 ? -26.438 3.479 -0.818 1 95.62 198 ARG B CA 1
ATOM 5151 C C . ARG B 1 198 ? -27.188 2.979 -2.047 1 95.62 198 ARG B C 1
ATOM 5153 O O . ARG B 1 198 ? -27.734 3.773 -2.82 1 95.62 198 ARG B O 1
ATOM 5160 N N . GLY B 1 199 ? -27.125 1.624 -2.232 1 96 199 GLY B N 1
ATOM 5161 C CA . GLY B 1 199 ? -27.891 0.987 -3.293 1 96 199 GLY B CA 1
ATOM 5162 C C . GLY B 1 199 ? -27.203 1.047 -4.645 1 96 199 GLY B C 1
ATOM 5163 O O . GLY B 1 199 ? -27.766 0.613 -5.652 1 96 199 GLY B O 1
ATOM 5164 N N . LYS B 1 200 ? -25.984 1.491 -4.691 1 96.25 200 LYS B N 1
ATOM 5165 C CA . LYS B 1 200 ? -25.375 1.767 -5.984 1 96.25 200 LYS B CA 1
ATOM 5166 C C . LYS B 1 200 ? -24.344 0.698 -6.344 1 96.25 200 LYS B C 1
ATOM 5168 O O . LYS B 1 200 ? -23.891 0.622 -7.488 1 96.25 200 LYS B O 1
ATOM 5173 N N . PHE B 1 201 ? -23.969 -0.227 -5.504 1 98.06 201 PHE B N 1
ATOM 5174 C CA . PHE B 1 201 ? -22.844 -1.131 -5.715 1 98.06 201 PHE B CA 1
ATOM 5175 C C . PHE B 1 201 ? -23.094 -2.041 -6.91 1 98.06 201 PHE B C 1
ATOM 5177 O O . PHE B 1 201 ? -22.266 -2.143 -7.812 1 98.06 201 PHE B O 1
ATOM 5184 N N . MET B 1 202 ? -24.25 -2.67 -6.926 1 96.75 202 MET B N 1
ATOM 5185 C CA . MET B 1 202 ? -24.531 -3.605 -8.008 1 96.75 202 MET B CA 1
ATOM 5186 C C . MET B 1 202 ? -24.719 -2.867 -9.328 1 96.75 202 MET B C 1
ATOM 5188 O O . MET B 1 202 ? -24.469 -3.426 -10.398 1 96.75 202 MET B O 1
ATOM 5192 N N . GLU B 1 203 ? -25.188 -1.618 -9.234 1 96.56 203 GLU B N 1
ATOM 5193 C CA . GLU B 1 203 ? -25.234 -0.791 -10.438 1 96.56 203 GLU B CA 1
ATOM 5194 C C . GLU B 1 203 ? -23.828 -0.557 -10.992 1 96.56 203 GLU B C 1
ATOM 5196 O O . GLU B 1 203 ? -23.625 -0.604 -12.211 1 96.56 203 GLU B O 1
ATOM 5201 N N . ASP B 1 204 ? -22.891 -0.312 -10.102 1 96.75 204 ASP B N 1
ATOM 5202 C CA . ASP B 1 204 ? -21.5 -0.134 -10.508 1 96.75 204 ASP B CA 1
ATOM 5203 C C . ASP B 1 204 ? -20.953 -1.403 -11.156 1 96.75 204 ASP B C 1
ATOM 5205 O O . ASP B 1 204 ? -20.234 -1.335 -12.156 1 96.75 204 ASP B O 1
ATOM 5209 N N . ILE B 1 205 ? -21.281 -2.537 -10.594 1 98.12 205 ILE B N 1
ATOM 5210 C CA . ILE B 1 205 ? -20.828 -3.82 -11.117 1 98.12 205 ILE B CA 1
ATOM 5211 C C . ILE B 1 205 ? -21.422 -4.043 -12.508 1 98.12 205 ILE B C 1
ATOM 5213 O O . ILE B 1 205 ? -20.719 -4.441 -13.438 1 98.12 205 ILE B O 1
ATOM 5217 N N . ALA B 1 206 ? -22.719 -3.762 -12.695 1 97.75 206 ALA B N 1
ATOM 5218 C CA . ALA B 1 206 ? -23.406 -3.93 -13.977 1 97.75 206 ALA B CA 1
ATOM 5219 C C . ALA B 1 206 ? -22.781 -3.037 -15.047 1 97.75 206 ALA B C 1
ATOM 5221 O O . ALA B 1 206 ? -22.562 -3.477 -16.172 1 97.75 206 ALA B O 1
ATOM 5222 N N . CYS B 1 207 ? -22.5 -1.805 -14.633 1 97.31 207 CYS B N 1
ATOM 5223 C CA . CYS B 1 207 ? -21.891 -0.857 -15.547 1 97.31 207 CYS B CA 1
ATOM 5224 C C . CYS B 1 207 ? -20.516 -1.354 -16 1 97.31 207 CYS B C 1
ATOM 5226 O O . CYS B 1 207 ? -20.219 -1.337 -17.203 1 97.31 207 CYS B O 1
ATOM 5228 N N . ALA B 1 208 ? -19.719 -1.835 -15.078 1 97.31 208 ALA B N 1
ATOM 5229 C CA . ALA B 1 208 ? -18.375 -2.33 -15.391 1 97.31 208 ALA B CA 1
ATOM 5230 C C . ALA B 1 208 ? -18.453 -3.572 -16.281 1 97.31 208 ALA B C 1
ATOM 5232 O O . ALA B 1 208 ? -17.578 -3.793 -17.125 1 97.31 208 ALA B O 1
ATOM 5233 N N . ALA B 1 209 ? -19.484 -4.352 -16.109 1 97 209 ALA B N 1
ATOM 5234 C CA . ALA B 1 209 ? -19.656 -5.582 -16.891 1 97 209 ALA B CA 1
ATOM 5235 C C . ALA B 1 209 ? -20.281 -5.293 -18.25 1 97 209 ALA B C 1
ATOM 5237 O O . ALA B 1 209 ? -20.281 -6.148 -19.141 1 97 209 ALA B O 1
ATOM 5238 N N . GLY B 1 210 ? -20.844 -4.113 -18.453 1 96.88 210 GLY B N 1
ATOM 5239 C CA . GLY B 1 210 ? -21.516 -3.746 -19.688 1 96.88 210 GLY B CA 1
ATOM 5240 C C . GLY B 1 210 ? -22.844 -4.461 -19.875 1 96.88 210 GLY B C 1
ATOM 5241 O O . GLY B 1 210 ? -23.188 -4.879 -20.984 1 96.88 210 GLY B O 1
ATOM 5242 N N . VAL B 1 211 ? -23.609 -4.691 -18.781 1 96.5 211 VAL B N 1
ATOM 5243 C CA . VAL B 1 211 ? -24.891 -5.391 -18.844 1 96.5 211 VAL B CA 1
ATOM 5244 C C . VAL B 1 211 ? -25.938 -4.629 -18.031 1 96.5 211 VAL B C 1
ATOM 5246 O O . VAL B 1 211 ? -25.594 -3.752 -17.234 1 96.5 211 VAL B O 1
ATOM 5249 N N . ALA B 1 212 ? -27.172 -4.906 -18.281 1 95.94 212 ALA B N 1
ATOM 5250 C CA . ALA B 1 212 ? -28.234 -4.367 -17.438 1 95.94 212 ALA B CA 1
ATOM 5251 C C . ALA B 1 212 ? -28.281 -5.086 -16.094 1 95.94 212 ALA B C 1
ATOM 5253 O O . ALA B 1 212 ? -28.141 -6.309 -16.016 1 95.94 212 ALA B O 1
ATOM 5254 N N . GLN B 1 213 ? -28.406 -4.344 -15.031 1 95.5 213 GLN B N 1
ATOM 5255 C CA . GLN B 1 213 ? -28.422 -4.918 -13.688 1 95.5 213 GLN B CA 1
ATOM 5256 C C . GLN B 1 213 ? -29.484 -6.008 -13.57 1 95.5 213 GLN B C 1
ATOM 5258 O O . GLN B 1 213 ? -29.281 -7.027 -12.914 1 95.5 213 GLN B O 1
ATOM 5263 N N . GLU B 1 214 ? -30.625 -5.855 -14.203 1 95 214 GLU B N 1
ATOM 5264 C CA . GLU B 1 214 ? -31.75 -6.781 -14.102 1 95 214 GLU B CA 1
ATOM 5265 C C . GLU B 1 214 ? -31.422 -8.125 -14.742 1 95 214 GLU B C 1
ATOM 5267 O O . GLU B 1 214 ? -32.062 -9.141 -14.445 1 95 214 GLU B O 1
ATOM 5272 N N . ASP B 1 215 ? -30.5 -8.117 -15.648 1 95.62 215 ASP B N 1
ATOM 5273 C CA . ASP B 1 215 ? -30.109 -9.344 -16.344 1 95.62 215 ASP B CA 1
ATOM 5274 C C . ASP B 1 215 ? -29.125 -10.156 -15.523 1 95.62 215 ASP B C 1
ATOM 5276 O O . ASP B 1 215 ? -28.891 -11.328 -15.812 1 95.62 215 ASP B O 1
ATOM 5280 N N . MET B 1 216 ? -28.484 -9.547 -14.508 1 95.5 216 MET B N 1
ATOM 5281 C CA . MET B 1 216 ? -27.516 -10.242 -13.656 1 95.5 216 MET B CA 1
ATOM 5282 C C . MET B 1 216 ? -28.219 -11.141 -12.648 1 95.5 216 MET B C 1
ATOM 5284 O O . MET B 1 216 ? -29.031 -10.664 -11.844 1 95.5 216 MET B O 1
ATOM 5288 N N . ILE B 1 217 ? -27.953 -12.414 -12.703 1 94 217 ILE B N 1
ATOM 5289 C CA . ILE B 1 217 ? -28.688 -13.328 -11.828 1 94 217 ILE B CA 1
ATOM 5290 C C . ILE B 1 217 ? -27.703 -14.039 -10.891 1 94 217 ILE B C 1
ATOM 5292 O O . ILE B 1 217 ? -28.125 -14.82 -10.039 1 94 217 ILE B O 1
ATOM 5296 N N . GLY B 1 218 ? -26.422 -13.906 -11.039 1 94.5 218 GLY B N 1
ATOM 5297 C CA . GLY B 1 218 ? -25.391 -14.445 -10.172 1 94.5 218 GLY B CA 1
ATOM 5298 C C . GLY B 1 218 ? -24.062 -13.719 -10.305 1 94.5 218 GLY B C 1
ATOM 5299 O O . GLY B 1 218 ? -23.844 -12.977 -11.266 1 94.5 218 GLY B O 1
ATOM 5300 N N . SER B 1 219 ? -23.234 -13.844 -9.25 1 96.19 219 SER B N 1
ATOM 5301 C CA . SER B 1 219 ? -21.938 -13.195 -9.32 1 96.19 219 SER B CA 1
ATOM 5302 C C . SER B 1 219 ? -20.922 -13.898 -8.422 1 96.19 219 SER B C 1
ATOM 5304 O O . SER B 1 219 ? -21.297 -14.562 -7.457 1 96.19 219 SER B O 1
ATOM 5306 N N . ASP B 1 220 ? -19.703 -13.93 -8.75 1 97.81 220 ASP B N 1
ATOM 5307 C CA . ASP B 1 220 ? -18.5 -14.211 -7.953 1 97.81 220 ASP B CA 1
ATOM 5308 C C . ASP B 1 220 ? -17.531 -13.031 -7.988 1 97.81 220 ASP B C 1
ATOM 5310 O O . ASP B 1 220 ? -16.781 -12.867 -8.953 1 97.81 220 ASP B O 1
ATOM 5314 N N . LEU B 1 221 ? -17.578 -12.227 -6.93 1 98.5 221 LEU B N 1
ATOM 5315 C CA . LEU B 1 221 ? -16.812 -10.977 -6.906 1 98.5 221 LEU B CA 1
ATOM 5316 C C . LEU B 1 221 ? -15.789 -10.992 -5.773 1 98.5 221 LEU B C 1
ATOM 5318 O O . LEU B 1 221 ? -16.078 -11.461 -4.672 1 98.5 221 LEU B O 1
ATOM 5322 N N . PHE B 1 222 ? -14.602 -10.484 -6.062 1 98.69 222 PHE B N 1
ATOM 5323 C CA . PHE B 1 222 ? -13.508 -10.477 -5.105 1 98.69 222 PHE B CA 1
ATOM 5324 C C . PHE B 1 222 ? -12.852 -9.102 -5.043 1 98.69 222 PHE B C 1
ATOM 5326 O O . PHE B 1 222 ? -12.797 -8.391 -6.051 1 98.69 222 PHE B O 1
ATOM 5333 N N . LEU B 1 223 ? -12.383 -8.734 -3.812 1 98.69 223 LEU B N 1
ATOM 5334 C CA . LEU B 1 223 ? -11.492 -7.582 -3.695 1 98.69 223 LEU B CA 1
ATOM 5335 C C . LEU B 1 223 ? -10.125 -7.895 -4.289 1 98.69 223 LEU B C 1
ATOM 5337 O O . LEU B 1 223 ? -9.664 -9.039 -4.238 1 98.69 223 LEU B O 1
ATOM 5341 N N . TYR B 1 224 ? -9.523 -6.906 -4.891 1 98.44 224 TYR B N 1
ATOM 5342 C CA . TYR B 1 224 ? -8.117 -7.043 -5.273 1 98.44 224 TYR B CA 1
ATOM 5343 C C . TYR B 1 224 ? -7.359 -5.746 -5.031 1 98.44 224 TYR B C 1
ATOM 5345 O O . TYR B 1 224 ? -7.949 -4.66 -5.043 1 98.44 224 TYR B O 1
ATOM 5353 N N . ASN B 1 225 ? -6.094 -5.867 -4.68 1 98.38 225 ASN B N 1
ATOM 5354 C CA . ASN B 1 225 ? -5.176 -4.754 -4.465 1 98.38 225 ASN B CA 1
ATOM 5355 C C . ASN B 1 225 ? -4.789 -4.082 -5.777 1 98.38 225 ASN B C 1
ATOM 5357 O O . ASN B 1 225 ? -4.352 -4.75 -6.719 1 98.38 225 ASN B O 1
ATOM 5361 N N . ARG B 1 226 ? -4.91 -2.736 -5.887 1 97.75 226 ARG B N 1
ATOM 5362 C CA . ARG B 1 226 ? -4.711 -2.016 -7.141 1 97.75 226 ARG B CA 1
ATOM 5363 C C . ARG B 1 226 ? -3.287 -1.479 -7.242 1 97.75 226 ARG B C 1
ATOM 5365 O O . ARG B 1 226 ? -2.912 -0.887 -8.258 1 97.75 226 ARG B O 1
ATOM 5372 N N . MET B 1 227 ? -2.445 -1.678 -6.211 1 97.62 227 MET B N 1
ATOM 5373 C CA . MET B 1 227 ? -1.074 -1.18 -6.25 1 97.62 227 MET B CA 1
ATOM 5374 C C . MET B 1 227 ? -0.31 -1.776 -7.426 1 97.62 227 MET B C 1
ATOM 5376 O O . MET B 1 227 ? -0.417 -2.975 -7.699 1 97.62 227 MET B O 1
ATOM 5380 N N . GLU B 1 228 ? 0.485 -0.945 -8.117 1 96.75 228 GLU B N 1
ATOM 5381 C CA . GLU B 1 228 ? 1.281 -1.364 -9.266 1 96.75 228 GLU B CA 1
ATOM 5382 C C . GLU B 1 228 ? 2.52 -2.141 -8.828 1 96.75 228 GLU B C 1
ATOM 5384 O O . GLU B 1 228 ? 2.943 -2.043 -7.676 1 96.75 228 GLU B O 1
ATOM 5389 N N . GLY B 1 229 ? 3.025 -2.908 -9.781 1 98.06 229 GLY B N 1
ATOM 5390 C CA . GLY B 1 229 ? 4.289 -3.58 -9.508 1 98.06 229 GLY B CA 1
ATOM 5391 C C . GLY B 1 229 ? 5.441 -2.619 -9.289 1 98.06 229 GLY B C 1
ATOM 5392 O O . GLY B 1 229 ? 5.441 -1.51 -9.828 1 98.06 229 GLY B O 1
ATOM 5393 N N . SER B 1 230 ? 6.383 -3.07 -8.492 1 98.38 230 SER B N 1
ATOM 5394 C CA . SER B 1 230 ? 7.551 -2.252 -8.172 1 98.38 230 SER B CA 1
ATOM 5395 C C . SER B 1 230 ? 8.844 -3.043 -8.344 1 98.38 230 SER B C 1
ATOM 5397 O O . SER B 1 230 ? 8.914 -4.219 -7.98 1 98.38 230 SER B O 1
ATOM 5399 N N . ILE B 1 231 ? 9.797 -2.506 -9.031 1 98.69 231 ILE B N 1
ATOM 5400 C CA . ILE B 1 231 ? 11.18 -2.957 -9 1 98.69 231 ILE B CA 1
ATOM 5401 C C . ILE B 1 231 ? 11.984 -2.09 -8.031 1 98.69 231 ILE B C 1
ATOM 5403 O O . ILE B 1 231 ? 11.992 -0.862 -8.148 1 98.69 231 ILE B O 1
ATOM 5407 N N . TRP B 1 232 ? 12.586 -2.721 -7.066 1 98.5 232 TRP B N 1
ATOM 5408 C CA . TRP B 1 232 ? 13.156 -1.926 -5.984 1 98.5 232 TRP B CA 1
ATOM 5409 C C . TRP B 1 232 ? 14.398 -2.604 -5.414 1 98.5 232 TRP B C 1
ATOM 5411 O O . TRP B 1 232 ? 14.797 -3.676 -5.875 1 98.5 232 TRP B O 1
ATOM 5421 N N . GLY B 1 233 ? 15.047 -2.047 -4.406 1 98.12 233 GLY B N 1
ATOM 5422 C CA . GLY B 1 233 ? 16.281 -2.516 -3.793 1 98.12 233 GLY B CA 1
ATOM 5423 C C . GLY B 1 233 ? 17.484 -1.685 -4.176 1 98.12 233 GLY B C 1
ATOM 5424 O O . GLY B 1 233 ? 17.438 -0.91 -5.133 1 98.12 233 GLY B O 1
ATOM 5425 N N . ALA B 1 234 ? 18.562 -1.853 -3.445 1 97.19 234 ALA B N 1
ATOM 5426 C CA . ALA B 1 234 ? 19.781 -1.088 -3.682 1 97.19 234 ALA B CA 1
ATOM 5427 C C . ALA B 1 234 ? 20.234 -1.204 -5.137 1 97.19 234 ALA B C 1
ATOM 5429 O O . ALA B 1 234 ? 20.703 -0.228 -5.727 1 97.19 234 ALA B O 1
ATOM 5430 N N . GLN B 1 235 ? 20.016 -2.391 -5.738 1 95.06 235 GLN B N 1
ATOM 5431 C CA . GLN B 1 235 ? 20.422 -2.639 -7.117 1 95.06 235 GLN B CA 1
ATOM 5432 C C . GLN B 1 235 ? 19.234 -3.082 -7.965 1 95.06 235 GLN B C 1
ATOM 5434 O O . GLN B 1 235 ? 19.406 -3.807 -8.953 1 95.06 235 GLN B O 1
ATOM 5439 N N . GLU B 1 236 ? 18.047 -2.717 -7.5 1 96.69 236 GLU B N 1
ATOM 5440 C CA . GLU B 1 236 ? 16.844 -3.092 -8.219 1 96.69 236 GLU B CA 1
ATOM 5441 C C . GLU B 1 236 ? 16.75 -4.605 -8.398 1 96.69 236 GLU B C 1
ATOM 5443 O O . GLU B 1 236 ? 16.5 -5.09 -9.5 1 96.69 236 GLU B O 1
ATOM 5448 N N . GLU B 1 237 ? 16.969 -5.32 -7.344 1 97.31 237 GLU B N 1
ATOM 5449 C CA . GLU B 1 237 ? 17.094 -6.773 -7.418 1 97.31 237 GLU B CA 1
ATOM 5450 C C . GLU B 1 237 ? 15.82 -7.457 -6.91 1 97.31 237 GLU B C 1
ATOM 5452 O O . GLU B 1 237 ? 15.727 -8.688 -6.918 1 97.31 237 GLU B O 1
ATOM 5457 N N . PHE B 1 238 ? 14.797 -6.629 -6.453 1 98.75 238 PHE B N 1
ATOM 5458 C CA . PHE B 1 238 ? 13.547 -7.195 -5.957 1 98.75 238 PHE B CA 1
ATOM 5459 C C . PHE B 1 238 ? 12.367 -6.758 -6.82 1 98.75 238 PHE B C 1
ATOM 5461 O O . PHE B 1 238 ? 12.406 -5.688 -7.434 1 98.75 238 PHE B O 1
ATOM 5468 N N . ILE B 1 239 ? 11.367 -7.562 -6.898 1 98.81 239 ILE B N 1
ATOM 5469 C CA . ILE B 1 239 ? 10.078 -7.203 -7.48 1 98.81 239 ILE B CA 1
ATOM 5470 C C . ILE B 1 239 ? 8.977 -7.367 -6.438 1 98.81 239 ILE B C 1
ATOM 5472 O O . ILE B 1 239 ? 9.031 -8.273 -5.605 1 98.81 239 ILE B O 1
ATOM 5476 N N . SER B 1 240 ? 8 -6.477 -6.434 1 98.81 240 SER B N 1
ATOM 5477 C CA . SER B 1 240 ? 6.828 -6.625 -5.586 1 98.81 240 SER B CA 1
ATOM 5478 C C . SER B 1 240 ? 5.543 -6.34 -6.359 1 98.81 240 SER B C 1
ATOM 5480 O O . SER B 1 240 ? 5.504 -5.43 -7.191 1 98.81 240 SER B O 1
ATOM 5482 N N . ILE B 1 241 ? 4.59 -7.121 -6.184 1 98.5 241 ILE B N 1
ATOM 5483 C CA . ILE B 1 241 ? 3.248 -6.973 -6.742 1 98.5 241 ILE B CA 1
ATOM 5484 C C . ILE B 1 241 ? 2.283 -7.91 -6.023 1 98.5 241 ILE B C 1
ATOM 5486 O O . ILE B 1 241 ? 2.705 -8.766 -5.238 1 98.5 241 ILE B O 1
ATOM 5490 N N . GLY B 1 242 ? 0.998 -7.75 -6.23 1 97.88 242 GLY B N 1
ATOM 5491 C CA . GLY B 1 242 ? 0.019 -8.688 -5.699 1 97.88 242 GLY B CA 1
ATOM 5492 C C . GLY B 1 242 ? -0.056 -9.977 -6.488 1 97.88 242 GLY B C 1
ATOM 5493 O O . GLY B 1 242 ? 0.272 -10.008 -7.676 1 97.88 242 GLY B O 1
ATOM 5494 N N . ARG B 1 243 ? -0.362 -11.102 -5.777 1 98.31 243 ARG B N 1
ATOM 5495 C CA . ARG B 1 243 ? -0.748 -12.375 -6.371 1 98.31 243 ARG B CA 1
ATOM 5496 C C . ARG B 1 243 ? 0.446 -13.062 -7.031 1 98.31 243 ARG B C 1
ATOM 5498 O O . ARG B 1 243 ? 0.284 -13.82 -7.988 1 98.31 243 ARG B O 1
ATOM 5505 N N . LEU B 1 244 ? 1.72 -12.742 -6.559 1 98.25 244 LEU B N 1
ATOM 5506 C CA . LEU B 1 244 ? 2.869 -13.516 -7.016 1 98.25 244 LEU B CA 1
ATOM 5507 C C . LEU B 1 244 ? 2.641 -15.008 -6.797 1 98.25 244 LEU B C 1
ATOM 5509 O O . LEU B 1 244 ? 2.887 -15.812 -7.695 1 98.25 244 LEU B O 1
ATOM 5513 N N . ASP B 1 245 ? 2.195 -15.273 -5.617 1 97.06 245 ASP B N 1
ATOM 5514 C CA . ASP B 1 245 ? 1.762 -16.641 -5.309 1 97.06 245 ASP B CA 1
ATOM 5515 C C . ASP B 1 245 ? 0.34 -16.891 -5.805 1 97.06 245 ASP B C 1
ATOM 5517 O O . ASP B 1 245 ? -0.625 -16.391 -5.211 1 97.06 245 ASP B O 1
ATOM 5521 N N . ASP B 1 246 ? 0.122 -17.516 -6.93 1 97.38 246 ASP B N 1
ATOM 5522 C CA . ASP B 1 246 ? 1.118 -18.297 -7.66 1 97.38 246 ASP B CA 1
ATOM 5523 C C . ASP B 1 246 ? 1.102 -17.938 -9.148 1 97.38 246 ASP B C 1
ATOM 5525 O O . ASP B 1 246 ? 1.411 -18.781 -9.992 1 97.38 246 ASP B O 1
ATOM 5529 N N . LEU B 1 247 ? 0.604 -16.734 -9.422 1 98.81 247 LEU B N 1
ATOM 5530 C CA . LEU B 1 247 ? 0.547 -16.312 -10.82 1 98.81 247 LEU B CA 1
ATOM 5531 C C . LEU B 1 247 ? 1.948 -16.203 -11.406 1 98.81 247 LEU B C 1
ATOM 5533 O O . LEU B 1 247 ? 2.113 -16.219 -12.633 1 98.81 247 LEU B O 1
ATOM 5537 N N . GLN B 1 248 ? 2.957 -16.109 -10.562 1 98.88 248 GLN B N 1
ATOM 5538 C CA . GLN B 1 248 ? 4.34 -16.094 -11.031 1 98.88 248 GLN B CA 1
ATOM 5539 C C . GLN B 1 248 ? 4.707 -17.406 -11.711 1 98.88 248 GLN B C 1
ATOM 5541 O O . GLN B 1 248 ? 5.273 -17.406 -12.805 1 98.88 248 GLN B O 1
ATOM 5546 N N . CYS B 1 249 ? 4.363 -18.516 -11.086 1 98.75 249 CYS B N 1
ATOM 5547 C CA . CYS B 1 249 ? 4.648 -19.828 -11.664 1 98.75 249 CYS B CA 1
ATOM 5548 C C . CYS B 1 249 ? 3.775 -20.078 -12.891 1 98.75 249 CYS B C 1
ATOM 5550 O O . CYS B 1 249 ? 4.238 -20.641 -13.883 1 98.75 249 CYS B O 1
ATOM 5552 N N . ALA B 1 250 ? 2.514 -19.688 -12.797 1 98.88 250 ALA B N 1
ATOM 5553 C CA . ALA B 1 250 ? 1.627 -19.844 -13.945 1 98.88 250 ALA B CA 1
ATOM 5554 C C . ALA B 1 250 ? 2.168 -19.109 -15.164 1 98.88 250 ALA B C 1
ATOM 5556 O O . ALA B 1 250 ? 2.172 -19.641 -16.281 1 98.88 250 ALA B O 1
ATOM 5557 N N . PHE B 1 251 ? 2.629 -17.906 -14.922 1 98.88 251 PHE B N 1
ATOM 5558 C CA . PHE B 1 251 ? 3.205 -17.078 -15.977 1 98.88 251 PHE B CA 1
ATOM 5559 C C . PHE B 1 251 ? 4.445 -17.734 -16.562 1 98.88 251 PHE B C 1
ATOM 5561 O O . PHE B 1 251 ? 4.582 -17.844 -17.781 1 98.88 251 PHE B O 1
ATOM 5568 N N . ALA B 1 252 ? 5.375 -18.141 -15.719 1 98.81 252 ALA B N 1
ATOM 5569 C CA . ALA B 1 252 ? 6.617 -18.75 -16.188 1 98.81 252 ALA B CA 1
ATOM 5570 C C . ALA B 1 252 ? 6.34 -20.016 -17 1 98.81 252 ALA B C 1
ATOM 5572 O O . ALA B 1 252 ? 6.949 -20.234 -18.047 1 98.81 252 ALA B O 1
ATOM 5573 N N . SER B 1 253 ? 5.453 -20.859 -16.5 1 98.75 253 SER B N 1
ATOM 5574 C CA . SER B 1 253 ? 5.051 -22.078 -17.188 1 98.75 253 SER B CA 1
ATOM 5575 C C . SER B 1 253 ? 4.5 -21.766 -18.578 1 98.75 253 SER B C 1
ATOM 5577 O O . SER B 1 253 ? 4.887 -22.406 -19.562 1 98.75 253 SER B O 1
ATOM 5579 N N . LEU B 1 254 ? 3.604 -20.797 -18.656 1 98.88 254 LEU B N 1
ATOM 5580 C CA . LEU B 1 254 ? 2.98 -20.422 -19.922 1 98.88 254 LEU B CA 1
ATOM 5581 C C . LEU B 1 254 ? 4.023 -19.922 -20.922 1 98.88 254 LEU B C 1
ATOM 5583 O O . LEU B 1 254 ? 4.004 -20.312 -22.094 1 98.88 254 LEU B O 1
ATOM 5587 N N . GLN B 1 255 ? 4.922 -19.047 -20.422 1 98.56 255 GLN B N 1
ATOM 5588 C CA . GLN B 1 255 ? 5.957 -18.516 -21.312 1 98.56 255 GLN B CA 1
ATOM 5589 C C . GLN B 1 255 ? 6.812 -19.625 -21.891 1 98.56 255 GLN B C 1
ATOM 5591 O O . GLN B 1 255 ? 7.059 -19.672 -23.094 1 98.56 255 GLN B O 1
ATOM 5596 N N . ALA B 1 256 ? 7.262 -20.516 -21.078 1 98.56 256 ALA B N 1
ATOM 5597 C CA . ALA B 1 256 ? 8.094 -21.625 -21.531 1 98.56 256 ALA B CA 1
ATOM 5598 C C . ALA B 1 256 ? 7.316 -22.547 -22.469 1 98.56 256 ALA B C 1
ATOM 5600 O O . ALA B 1 256 ? 7.848 -22.984 -23.5 1 98.56 256 ALA B O 1
ATOM 5601 N N . PHE B 1 257 ? 6.074 -22.812 -22.109 1 98.12 257 PHE B N 1
ATOM 5602 C CA . PHE B 1 257 ? 5.203 -23.703 -22.875 1 98.12 257 PHE B CA 1
ATOM 5603 C C . PHE B 1 257 ? 5.012 -23.188 -24.297 1 98.12 257 PHE B C 1
ATOM 5605 O O . PHE B 1 257 ? 5.043 -23.969 -25.25 1 98.12 257 PHE B O 1
ATOM 5612 N N . LEU B 1 258 ? 4.816 -21.922 -24.453 1 97.75 258 LEU B N 1
ATOM 5613 C CA . LEU B 1 258 ? 4.531 -21.328 -25.75 1 97.75 258 LEU B CA 1
ATOM 5614 C C . LEU B 1 258 ? 5.805 -21.188 -26.578 1 97.75 258 LEU B C 1
ATOM 5616 O O . LEU B 1 258 ? 5.754 -21.219 -27.812 1 97.75 258 LEU B O 1
ATOM 5620 N N . GLU B 1 259 ? 6.922 -21.078 -25.938 1 94 259 GLU B N 1
ATOM 5621 C CA . GLU B 1 259 ? 8.172 -20.812 -26.641 1 94 259 GLU B CA 1
ATOM 5622 C C . GLU B 1 259 ? 8.836 -22.109 -27.094 1 94 259 GLU B C 1
ATOM 5624 O O . GLU B 1 259 ? 9.602 -22.109 -28.062 1 94 259 GLU B O 1
ATOM 5629 N N . GLU B 1 260 ? 8.562 -23.156 -26.453 1 86 260 GLU B N 1
ATOM 5630 C CA . GLU B 1 260 ? 9.273 -24.391 -26.75 1 86 260 GLU B CA 1
ATOM 5631 C C . GLU B 1 260 ? 8.414 -25.328 -27.594 1 86 260 GLU B C 1
ATOM 5633 O O . GLU B 1 260 ? 7.254 -25.578 -27.281 1 86 260 GLU B O 1
ATOM 5638 N N . ASP B 1 261 ? 8.922 -25.812 -28.688 1 77.31 261 ASP B N 1
ATOM 5639 C CA . ASP B 1 261 ? 8.148 -26.672 -29.578 1 77.31 261 ASP B CA 1
ATOM 5640 C C . ASP B 1 261 ? 8.781 -28.062 -29.703 1 77.31 261 ASP B C 1
ATOM 5642 O O . ASP B 1 261 ? 8.32 -28.891 -30.484 1 77.31 261 ASP B O 1
ATOM 5646 N N . GLY B 1 262 ? 9.594 -28.391 -28.859 1 76.38 262 GLY B N 1
ATOM 5647 C CA . GLY B 1 262 ? 10.273 -29.672 -29.031 1 76.38 262 GLY B CA 1
ATOM 5648 C C . GLY B 1 262 ? 9.859 -30.719 -28.016 1 76.38 262 GLY B C 1
ATOM 5649 O O . GLY B 1 262 ? 8.984 -30.453 -27.188 1 76.38 262 GLY B O 1
ATOM 5650 N N . GLY B 1 263 ? 10.234 -32.062 -28.344 1 83 263 GLY B N 1
ATOM 5651 C CA . GLY B 1 263 ? 10.062 -33.125 -27.391 1 83 263 GLY B CA 1
ATOM 5652 C C . GLY B 1 263 ? 9.227 -34.281 -27.938 1 83 263 GLY B C 1
ATOM 5653 O O . GLY B 1 263 ? 8.453 -34.094 -28.891 1 83 263 GLY B O 1
ATOM 5654 N N . ASP B 1 264 ? 9.469 -35.469 -27.312 1 92.81 264 ASP B N 1
ATOM 5655 C CA . ASP B 1 264 ? 8.758 -36.656 -27.734 1 92.81 264 ASP B CA 1
ATOM 5656 C C . ASP B 1 264 ? 7.598 -36.969 -26.781 1 92.81 264 ASP B C 1
ATOM 5658 O O . ASP B 1 264 ? 6.816 -37.906 -27.016 1 92.81 264 ASP B O 1
ATOM 5662 N N . SER B 1 265 ? 7.496 -36.25 -25.766 1 96.5 265 SER B N 1
ATOM 5663 C CA . SER B 1 265 ? 6.395 -36.312 -24.812 1 96.5 265 SER B CA 1
ATOM 5664 C C . SER B 1 265 ? 5.453 -35.125 -24.938 1 96.5 265 SER B C 1
ATOM 5666 O O . SER B 1 265 ? 5.82 -34.094 -25.5 1 96.5 265 SER B O 1
ATOM 5668 N N . ILE B 1 266 ? 4.23 -35.25 -24.5 1 97.44 266 ILE B N 1
ATOM 5669 C CA . ILE B 1 266 ? 3.236 -34.188 -24.562 1 97.44 266 ILE B CA 1
ATOM 5670 C C . ILE B 1 266 ? 3.482 -33.188 -23.438 1 97.44 266 ILE B C 1
ATOM 5672 O O . ILE B 1 266 ? 3.377 -33.531 -22.25 1 97.44 266 ILE B O 1
ATOM 5676 N N . PRO B 1 267 ? 3.896 -31.938 -23.766 1 98.06 267 PRO B N 1
ATOM 5677 C CA . PRO B 1 267 ? 3.939 -30.906 -22.719 1 98.06 267 PRO B CA 1
ATOM 5678 C C . PRO B 1 267 ? 2.549 -30.469 -22.266 1 98.06 267 PRO B C 1
ATOM 5680 O O . PRO B 1 267 ? 1.645 -30.328 -23.094 1 98.06 267 PRO B O 1
ATOM 5683 N N . VAL B 1 268 ? 2.377 -30.297 -20.984 1 98.56 268 VAL B N 1
ATOM 5684 C CA . VAL B 1 268 ? 1.088 -29.938 -20.406 1 98.56 268 VAL B CA 1
ATOM 5685 C C . VAL B 1 268 ? 1.266 -28.734 -19.453 1 98.56 268 VAL B C 1
ATOM 5687 O O . VAL B 1 268 ? 2.006 -28.828 -18.484 1 98.56 268 VAL B O 1
ATOM 5690 N N . HIS B 1 269 ? 0.686 -27.578 -19.812 1 98.75 269 HIS B N 1
ATOM 5691 C CA . HIS B 1 269 ? 0.52 -26.422 -18.922 1 98.75 269 HIS B CA 1
ATOM 5692 C C . HIS B 1 269 ? -0.784 -26.516 -18.141 1 98.75 269 HIS B C 1
ATOM 5694 O O . HIS B 1 269 ? -1.869 -26.391 -18.703 1 98.75 269 HIS B O 1
ATOM 5700 N N . CYS B 1 270 ? -0.665 -26.781 -16.875 1 98.75 270 CYS B N 1
ATOM 5701 C CA . CYS B 1 270 ? -1.827 -27.047 -16.031 1 98.75 270 CYS B CA 1
ATOM 5702 C C . CYS B 1 270 ? -1.956 -26 -14.93 1 98.75 270 CYS B C 1
ATOM 5704 O O . CYS B 1 270 ? -1.064 -25.859 -14.094 1 98.75 270 CYS B O 1
ATOM 5706 N N . VAL B 1 271 ? -3.061 -25.25 -14.922 1 98.75 271 VAL B N 1
ATOM 5707 C CA . VAL B 1 271 ? -3.34 -24.25 -13.898 1 98.75 271 VAL B CA 1
ATOM 5708 C C . VAL B 1 271 ? -4.648 -24.578 -13.188 1 98.75 271 VAL B C 1
ATOM 5710 O O . VAL B 1 271 ? -5.723 -24.516 -13.789 1 98.75 271 VAL B O 1
ATOM 5713 N N . TYR B 1 272 ? -4.547 -24.922 -11.883 1 98.12 272 TYR B N 1
ATOM 5714 C CA . TYR B 1 272 ? -5.715 -25.234 -11.07 1 98.12 272 TYR B CA 1
ATOM 5715 C C . TYR B 1 272 ? -6.273 -23.969 -10.414 1 98.12 272 TYR B C 1
ATOM 5717 O O . TYR B 1 272 ? -5.656 -22.906 -10.477 1 98.12 272 TYR B O 1
ATOM 5725 N N . ASP B 1 273 ? -7.484 -24.094 -9.859 1 97.25 273 ASP B N 1
ATOM 5726 C CA . ASP B 1 273 ? -8.07 -23.109 -8.961 1 97.25 273 ASP B CA 1
ATOM 5727 C C . ASP B 1 273 ? -8.281 -23.688 -7.566 1 97.25 273 ASP B C 1
ATOM 5729 O O . ASP B 1 273 ? -8.109 -24.891 -7.355 1 97.25 273 ASP B O 1
ATOM 5733 N N . ASN B 1 274 ? -8.5 -22.797 -6.594 1 96.12 274 ASN B N 1
ATOM 5734 C CA . ASN B 1 274 ? -8.93 -23.094 -5.234 1 96.12 274 ASN B CA 1
ATOM 5735 C C . ASN B 1 274 ? -7.836 -23.797 -4.438 1 96.12 274 ASN B C 1
ATOM 5737 O O . ASN B 1 274 ? -8.125 -24.609 -3.561 1 96.12 274 ASN B O 1
ATOM 5741 N N . GLU B 1 275 ? -6.605 -23.562 -4.805 1 93.38 275 GLU B N 1
ATOM 5742 C CA . GLU B 1 275 ? -5.492 -24.062 -4.012 1 93.38 275 GLU B CA 1
ATOM 5743 C C . GLU B 1 275 ? -5.496 -23.469 -2.607 1 93.38 275 GLU B C 1
ATOM 5745 O O . GLU B 1 275 ? -5.258 -24.172 -1.626 1 93.38 275 GLU B O 1
ATOM 5750 N N . GLU B 1 276 ? -5.898 -22.234 -2.49 1 93.75 276 GLU B N 1
ATOM 5751 C CA . GLU B 1 276 ? -5.793 -21.484 -1.242 1 93.75 276 GLU B CA 1
ATOM 5752 C C . GLU B 1 276 ? -6.875 -21.906 -0.252 1 93.75 276 GLU B C 1
ATOM 5754 O O . GLU B 1 276 ? -6.848 -21.5 0.914 1 93.75 276 GLU B O 1
ATOM 5759 N N . VAL B 1 277 ? -7.832 -22.656 -0.814 1 93.19 277 VAL B N 1
ATOM 5760 C CA . VAL B 1 277 ? -8.914 -23.078 0.067 1 93.19 277 VAL B CA 1
ATOM 5761 C C . VAL B 1 277 ? -8.992 -24.594 0.117 1 93.19 277 VAL B C 1
ATOM 5763 O O . VAL B 1 277 ? -10.055 -25.172 0.373 1 93.19 277 VAL B O 1
ATOM 5766 N N . GLY B 1 278 ? -7.934 -25.312 -0.328 1 90.06 278 GLY B N 1
ATOM 5767 C CA . GLY B 1 278 ? -7.828 -26.734 -0.037 1 90.06 278 GLY B CA 1
ATOM 5768 C C . GLY B 1 278 ? -7.859 -27.609 -1.28 1 90.06 278 GLY B C 1
ATOM 5769 O O . GLY B 1 278 ? -7.625 -28.812 -1.206 1 90.06 278 GLY B O 1
ATOM 5770 N N . SER B 1 279 ? -8.227 -27.047 -2.48 1 92.5 279 SER B N 1
ATOM 5771 C CA . SER B 1 279 ? -8.133 -27.719 -3.775 1 92.5 279 SER B CA 1
ATOM 5772 C C . SER B 1 279 ? -9.195 -28.797 -3.918 1 92.5 279 SER B C 1
ATOM 5774 O O . SER B 1 279 ? -9.148 -29.609 -4.852 1 92.5 279 SER B O 1
ATOM 5776 N N . GLY B 1 280 ? -10.172 -28.906 -2.996 1 91.69 280 GLY B N 1
ATOM 5777 C CA . GLY B 1 280 ? -11.188 -29.953 -3 1 91.69 280 GLY B CA 1
ATOM 5778 C C . GLY B 1 280 ? -12.445 -29.547 -3.758 1 91.69 280 GLY B C 1
ATOM 5779 O O . GLY B 1 280 ? -13.555 -29.75 -3.273 1 91.69 280 GLY B O 1
ATOM 5780 N N . THR B 1 281 ? -12.281 -28.922 -4.867 1 93.19 281 THR B N 1
ATOM 5781 C CA . THR B 1 281 ? -13.383 -28.484 -5.711 1 93.19 281 THR B CA 1
ATOM 5782 C C . THR B 1 281 ? -13.289 -29.109 -7.098 1 93.19 281 THR B C 1
ATOM 5784 O O . THR B 1 281 ? -12.352 -29.859 -7.383 1 93.19 281 THR B O 1
ATOM 5787 N N . LYS B 1 282 ? -14.227 -28.875 -8 1 94.44 282 LYS B N 1
ATOM 5788 C CA . LYS B 1 282 ? -14.266 -29.484 -9.32 1 94.44 282 LYS B CA 1
ATOM 5789 C C . LYS B 1 282 ? -13.148 -28.953 -10.211 1 94.44 282 LYS B C 1
ATOM 5791 O O . LYS B 1 282 ? -12.836 -29.547 -11.25 1 94.44 282 LYS B O 1
ATOM 5796 N N . GLN B 1 283 ? -12.594 -27.781 -9.898 1 94.69 283 GLN B N 1
ATOM 5797 C CA . GLN B 1 283 ? -11.516 -27.203 -10.695 1 94.69 283 GLN B CA 1
ATOM 5798 C C . GLN B 1 283 ? -10.203 -27.188 -9.906 1 94.69 283 GLN B C 1
ATOM 5800 O O . GLN B 1 283 ? -9.203 -26.641 -10.375 1 94.69 283 GLN B O 1
ATOM 5805 N N . GLY B 1 284 ? -10.164 -27.734 -8.727 1 95.81 284 GLY B N 1
ATOM 5806 C CA . GLY B 1 284 ? -8.961 -27.797 -7.914 1 95.81 284 GLY B CA 1
ATOM 5807 C C . GLY B 1 284 ? -8.078 -29 -8.242 1 95.81 284 GLY B C 1
ATOM 5808 O O . GLY B 1 284 ? -8.461 -29.859 -9.039 1 95.81 284 GLY B O 1
ATOM 5809 N N . ALA B 1 285 ? -6.953 -29.016 -7.613 1 95 285 ALA B N 1
ATOM 5810 C CA . ALA B 1 285 ? -5.977 -30.062 -7.883 1 95 285 ALA B CA 1
ATOM 5811 C C . ALA B 1 285 ? -6.5 -31.422 -7.438 1 95 285 ALA B C 1
ATOM 5813 O O . ALA B 1 285 ? -6.039 -32.469 -7.922 1 95 285 ALA B O 1
ATOM 5814 N N . GLY B 1 286 ? -7.418 -31.422 -6.535 1 94.06 286 GLY B N 1
ATOM 5815 C CA . GLY B 1 286 ? -8.008 -32.656 -6.086 1 94.06 286 GLY B CA 1
ATOM 5816 C C . GLY B 1 286 ? -9.078 -33.188 -7.031 1 94.06 286 GLY B C 1
ATOM 5817 O O . GLY B 1 286 ? -9.586 -34.312 -6.848 1 94.06 286 GLY B O 1
ATOM 5818 N N . SER B 1 287 ? -9.383 -32.5 -7.992 1 94.75 287 SER B N 1
ATOM 5819 C CA . SER B 1 287 ? -10.422 -32.875 -8.938 1 94.75 287 SER B CA 1
ATOM 5820 C C . SER B 1 287 ? -9.891 -33.875 -9.969 1 94.75 287 SER B C 1
ATOM 5822 O O . SER B 1 287 ? -8.695 -34.188 -9.977 1 94.75 287 SER B O 1
ATOM 5824 N N . THR B 1 288 ? -10.758 -34.344 -10.828 1 96.5 288 THR B N 1
ATOM 5825 C CA . THR B 1 288 ? -10.383 -35.25 -11.898 1 96.5 288 THR B CA 1
ATOM 5826 C C . THR B 1 288 ? -10 -34.469 -13.156 1 96.5 288 THR B C 1
ATOM 5828 O O . THR B 1 288 ? -9.898 -35.062 -14.242 1 96.5 288 THR B O 1
ATOM 5831 N N . PHE B 1 289 ? -9.82 -33.188 -13.055 1 96.75 289 PHE B N 1
ATOM 5832 C CA . PHE B 1 289 ? -9.594 -32.344 -14.227 1 96.75 289 PHE B CA 1
ATOM 5833 C C . PHE B 1 289 ? -8.383 -32.844 -15.016 1 96.75 289 PHE B C 1
ATOM 5835 O O . PHE B 1 289 ? -8.477 -33.094 -16.219 1 96.75 289 PHE B O 1
ATOM 5842 N N . LEU B 1 290 ? -7.246 -33 -14.352 1 97.56 290 LEU B N 1
ATOM 5843 C CA . LEU B 1 290 ? -6.043 -33.5 -15.023 1 97.56 290 LEU B CA 1
ATOM 5844 C C . LEU B 1 290 ? -6.23 -34.906 -15.508 1 97.56 290 LEU B C 1
ATOM 5846 O O . LEU B 1 290 ? -5.883 -35.25 -16.641 1 97.56 290 LEU B O 1
ATOM 5850 N N . LEU B 1 291 ? -6.789 -35.75 -14.688 1 97.19 291 LEU B N 1
ATOM 5851 C CA . LEU B 1 291 ? -7.035 -37.156 -15.031 1 97.19 291 LEU B CA 1
ATOM 5852 C C . LEU B 1 291 ? -7.891 -37.281 -16.297 1 97.19 291 LEU B C 1
ATOM 5854 O O . LEU B 1 291 ? -7.523 -37.969 -17.234 1 97.19 291 LEU B O 1
ATOM 5858 N N . ASP B 1 292 ? -9 -36.594 -16.188 1 97.69 292 ASP B N 1
ATOM 5859 C CA . ASP B 1 292 ? -9.922 -36.625 -17.312 1 97.69 292 ASP B CA 1
ATOM 5860 C C . ASP B 1 292 ? -9.242 -36.156 -18.594 1 97.69 292 ASP B C 1
ATOM 5862 O O . ASP B 1 292 ? -9.453 -36.719 -19.672 1 97.69 292 ASP B O 1
ATOM 5866 N N . THR B 1 293 ? -8.477 -35.094 -18.5 1 98.12 293 THR B N 1
ATOM 5867 C CA . THR B 1 293 ? -7.816 -34.531 -19.672 1 98.12 293 THR B CA 1
ATOM 5868 C C . THR B 1 293 ? -6.82 -35.531 -20.266 1 98.12 293 THR B C 1
ATOM 5870 O O . THR B 1 293 ? -6.836 -35.781 -21.469 1 98.12 293 THR B O 1
ATOM 5873 N N . LEU B 1 294 ? -5.934 -36.156 -19.469 1 98.06 294 LEU B N 1
ATOM 5874 C CA . LEU B 1 294 ? -4.906 -37.062 -19.953 1 98.06 294 LEU B CA 1
ATOM 5875 C C . LEU B 1 294 ? -5.539 -38.312 -20.562 1 98.06 294 LEU B C 1
ATOM 5877 O O . LEU B 1 294 ? -5.082 -38.812 -21.594 1 98.06 294 LEU B O 1
ATOM 5881 N N . LEU B 1 295 ? -6.566 -38.812 -19.938 1 97.38 295 LEU B N 1
ATOM 5882 C CA . LEU B 1 295 ? -7.281 -39.969 -20.453 1 97.38 295 LEU B CA 1
ATOM 5883 C C . LEU B 1 295 ? -7.883 -39.656 -21.828 1 97.38 295 LEU B C 1
ATOM 5885 O O . LEU B 1 295 ? -7.77 -40.469 -22.75 1 97.38 295 LEU B O 1
ATOM 5889 N N . ARG B 1 296 ? -8.477 -38.531 -21.891 1 97.94 296 ARG B N 1
ATOM 5890 C CA . ARG B 1 296 ? -9.156 -38.188 -23.141 1 97.94 296 ARG B CA 1
ATOM 5891 C C . ARG B 1 296 ? -8.148 -37.906 -24.25 1 97.94 296 ARG B C 1
ATOM 5893 O O . ARG B 1 296 ? -8.43 -38.156 -25.422 1 97.94 296 ARG B O 1
ATOM 5900 N N . VAL B 1 297 ? -6.969 -37.375 -23.922 1 97.75 297 VAL B N 1
ATOM 5901 C CA . VAL B 1 297 ? -5.898 -37.219 -24.906 1 97.75 297 VAL B CA 1
ATOM 5902 C C . VAL B 1 297 ? -5.508 -38.594 -25.453 1 97.75 297 VAL B C 1
ATOM 5904 O O . VAL B 1 297 ? -5.402 -38.781 -26.672 1 97.75 297 VAL B O 1
ATOM 5907 N N . ASN B 1 298 ? -5.289 -39.531 -24.594 1 96.81 298 ASN B N 1
ATOM 5908 C CA . ASN B 1 298 ? -4.934 -40.906 -24.984 1 96.81 298 ASN B CA 1
ATOM 5909 C C . ASN B 1 298 ? -6.008 -41.531 -25.875 1 96.81 298 ASN B C 1
ATOM 5911 O O . ASN B 1 298 ? -5.699 -42.094 -26.922 1 96.81 298 ASN B O 1
ATOM 5915 N N . GLU B 1 299 ? -7.242 -41.375 -25.453 1 96.19 299 GLU B N 1
ATOM 5916 C CA . GLU B 1 299 ? -8.375 -41.938 -26.172 1 96.19 299 GLU B CA 1
ATOM 5917 C C . GLU B 1 299 ? -8.555 -41.25 -27.531 1 96.19 299 GLU B C 1
ATOM 5919 O O . GLU B 1 299 ? -8.82 -41.906 -28.531 1 96.19 299 GLU B O 1
ATOM 5924 N N . GLY B 1 300 ? -8.422 -39.969 -27.469 1 95.5 300 GLY B N 1
ATOM 5925 C CA . GLY B 1 300 ? -8.609 -39.188 -28.688 1 95.5 300 GLY B CA 1
ATOM 5926 C C . GLY B 1 300 ? -7.602 -39.531 -29.766 1 95.5 300 GLY B C 1
ATOM 5927 O O . GLY B 1 300 ? -7.848 -39.281 -30.953 1 95.5 300 GLY B O 1
ATOM 5928 N N . LEU B 1 301 ? -6.504 -40.125 -29.406 1 96.06 301 LEU B N 1
ATOM 5929 C CA . LEU B 1 301 ? -5.465 -40.5 -30.344 1 96.06 301 LEU B CA 1
ATOM 5930 C C . LEU B 1 301 ? -5.547 -41.969 -30.688 1 96.06 301 LEU B C 1
ATOM 5932 O O . LEU B 1 301 ? -4.66 -42.531 -31.344 1 96.06 301 LEU B O 1
ATOM 5936 N N . GLY B 1 302 ? -6.543 -42.656 -30.188 1 94.81 302 GLY B N 1
ATOM 5937 C CA . GLY B 1 302 ? -6.809 -44.062 -30.5 1 94.81 302 GLY B CA 1
ATOM 5938 C C . GLY B 1 302 ? -5.906 -45 -29.75 1 94.81 302 GLY B C 1
ATOM 5939 O O . GLY B 1 302 ? -5.719 -46.156 -30.172 1 94.81 302 GLY B O 1
ATOM 5940 N N . ARG B 1 303 ? -5.367 -44.562 -28.734 1 95.69 303 ARG B N 1
ATOM 5941 C CA . ARG B 1 303 ? -4.461 -45.406 -27.969 1 95.69 303 ARG B CA 1
ATOM 5942 C C . ARG B 1 303 ? -5.223 -46.219 -26.938 1 95.69 303 ARG B C 1
ATOM 5944 O O . ARG B 1 303 ? -6.289 -45.812 -26.469 1 95.69 303 ARG B O 1
ATOM 5951 N N . SER B 1 304 ? -4.652 -47.406 -26.5 1 96.81 304 SER B N 1
ATOM 5952 C CA . SER B 1 304 ? -5.309 -48.312 -25.562 1 96.81 304 SER B CA 1
ATOM 5953 C C . SER B 1 304 ? -5.102 -47.844 -24.109 1 96.81 304 SER B C 1
ATOM 5955 O O . SER B 1 304 ? -4.207 -47.062 -23.844 1 96.81 304 SER B O 1
ATOM 5957 N N . PRO B 1 305 ? -5.926 -48.375 -23.219 1 95.88 305 PRO B N 1
ATOM 5958 C CA . PRO B 1 305 ? -5.715 -48.094 -21.797 1 95.88 305 PRO B CA 1
ATOM 5959 C C . PRO B 1 305 ? -4.328 -48.531 -21.312 1 95.88 305 PRO B C 1
ATOM 5961 O O . PRO B 1 305 ? -3.76 -47.875 -20.422 1 95.88 305 PRO B O 1
ATOM 5964 N N . GLY B 1 306 ? -3.871 -49.531 -21.812 1 96.38 306 GLY B N 1
ATOM 5965 C CA . GLY B 1 306 ? -2.52 -49.938 -21.469 1 96.38 306 GLY B CA 1
ATOM 5966 C C . GLY B 1 306 ? -1.464 -48.938 -21.875 1 96.38 306 GLY B C 1
ATOM 5967 O O . GLY B 1 306 ? -0.514 -48.688 -21.125 1 96.38 306 GLY B O 1
ATOM 5968 N N . ARG B 1 307 ? -1.639 -48.375 -23.047 1 95.75 307 ARG B N 1
ATOM 5969 C CA . ARG B 1 307 ? -0.705 -47.375 -23.516 1 95.75 307 ARG B CA 1
ATOM 5970 C C . ARG B 1 307 ? -0.766 -46.125 -22.656 1 95.75 307 ARG B C 1
ATOM 5972 O O . ARG B 1 307 ? 0.247 -45.438 -22.453 1 95.75 307 ARG B O 1
ATOM 5979 N N . TYR B 1 308 ? -1.94 -45.844 -22.141 1 95.81 308 TYR B N 1
ATOM 5980 C CA . TYR B 1 308 ? -2.08 -44.719 -21.203 1 95.81 308 TYR B CA 1
ATOM 5981 C C . TYR B 1 308 ? -1.242 -44.938 -19.953 1 95.81 308 TYR B C 1
ATOM 5983 O O . TYR B 1 308 ? -0.502 -44.062 -19.531 1 95.81 308 TYR B O 1
ATOM 5991 N N . ARG B 1 309 ? -1.368 -46.156 -19.406 1 95.44 309 ARG B N 1
ATOM 5992 C CA . ARG B 1 309 ? -0.647 -46.469 -18.172 1 95.44 309 ARG B CA 1
ATOM 5993 C C . ARG B 1 309 ? 0.859 -46.469 -18.422 1 95.44 309 ARG B C 1
ATOM 5995 O O . ARG B 1 309 ? 1.634 -46.094 -17.547 1 95.44 309 ARG B O 1
ATOM 6002 N N . GLN B 1 310 ? 1.245 -46.969 -19.594 1 94.62 310 GLN B N 1
ATOM 6003 C CA . GLN B 1 310 ? 2.656 -46.938 -19.969 1 94.62 310 GLN B CA 1
ATOM 6004 C C . GLN B 1 310 ? 3.16 -45.5 -20.062 1 94.62 310 GLN B C 1
ATOM 6006 O O . GLN B 1 310 ? 4.246 -45.188 -19.578 1 94.62 310 GLN B O 1
ATOM 6011 N N . ALA B 1 311 ? 2.381 -44.688 -20.656 1 95 311 ALA B N 1
ATOM 6012 C CA . ALA B 1 311 ? 2.744 -43.25 -20.797 1 95 311 ALA B CA 1
ATOM 6013 C C . ALA B 1 311 ? 2.852 -42.594 -19.422 1 95 311 ALA B C 1
ATOM 6015 O O . ALA B 1 311 ? 3.75 -41.781 -19.188 1 95 311 ALA B O 1
ATOM 6016 N N . LEU B 1 312 ? 1.964 -42.906 -18.547 1 95.19 312 LEU B N 1
ATOM 6017 C CA . LEU B 1 312 ? 1.972 -42.344 -17.203 1 95.19 312 LEU B CA 1
ATOM 6018 C C . LEU B 1 312 ? 3.256 -42.688 -16.469 1 95.19 312 LEU B C 1
ATOM 6020 O O . LEU B 1 312 ? 3.809 -41.875 -15.734 1 95.19 312 LEU B O 1
ATOM 6024 N N . ALA B 1 313 ? 3.664 -43.906 -16.609 1 93.19 313 ALA B N 1
ATOM 6025 C CA . ALA B 1 313 ? 4.879 -44.375 -15.945 1 93.19 313 ALA B CA 1
ATOM 6026 C C . ALA B 1 313 ? 6.105 -43.656 -16.453 1 93.19 313 ALA B C 1
ATOM 6028 O O . ALA B 1 313 ? 7.133 -43.594 -15.781 1 93.19 313 ALA B O 1
ATOM 6029 N N . SER B 1 314 ? 5.996 -43.125 -17.656 1 95 314 SER B N 1
ATOM 6030 C CA . SER B 1 314 ? 7.059 -42.312 -18.266 1 95 314 SER B CA 1
ATOM 6031 C C . SER B 1 314 ? 6.676 -40.844 -18.344 1 95 314 SER B C 1
ATOM 6033 O O . SER B 1 314 ? 6.875 -40.219 -19.375 1 95 314 SER B O 1
ATOM 6035 N N . SER B 1 315 ? 5.992 -40.375 -17.344 1 95.75 315 SER B N 1
ATOM 6036 C CA . SER B 1 315 ? 5.586 -38.969 -17.219 1 95.75 315 SER B CA 1
ATOM 6037 C C . SER B 1 315 ? 6.203 -38.312 -15.984 1 95.75 315 SER B C 1
ATOM 6039 O O . SER B 1 315 ? 6.668 -39.031 -15.078 1 95.75 315 SER B O 1
ATOM 6041 N N . PHE B 1 316 ? 6.285 -37.031 -15.961 1 95.75 316 PHE B N 1
ATOM 6042 C CA . PHE B 1 316 ? 6.855 -36.25 -14.859 1 95.75 316 PHE B CA 1
ATOM 6043 C C . PHE B 1 316 ? 6.086 -34.938 -14.648 1 95.75 316 PHE B C 1
ATOM 6045 O O . PHE B 1 316 ? 5.637 -34.312 -15.609 1 95.75 316 PHE B O 1
ATOM 6052 N N . MET B 1 317 ? 5.91 -34.562 -13.398 1 96.81 317 MET B N 1
ATOM 6053 C CA . MET B 1 317 ? 5.184 -33.344 -13.094 1 96.81 317 MET B CA 1
ATOM 6054 C C . MET B 1 317 ? 6.027 -32.406 -12.227 1 96.81 317 MET B C 1
ATOM 6056 O O . MET B 1 317 ? 6.652 -32.844 -11.266 1 96.81 317 MET B O 1
ATOM 6060 N N . LEU B 1 318 ? 6.133 -31.188 -12.68 1 97.75 318 LEU B N 1
ATOM 6061 C CA . LEU B 1 318 ? 6.59 -30.094 -11.828 1 97.75 318 LEU B CA 1
ATOM 6062 C C . LEU B 1 318 ? 5.41 -29.406 -11.141 1 97.75 318 LEU B C 1
ATOM 6064 O O . LEU B 1 318 ? 4.609 -28.734 -11.789 1 97.75 318 LEU B O 1
ATOM 6068 N N . SER B 1 319 ? 5.246 -29.672 -9.859 1 97.25 319 SER B N 1
ATOM 6069 C CA . SER B 1 319 ? 4.285 -28.938 -9.047 1 97.25 319 SER B CA 1
ATOM 6070 C C . SER B 1 319 ? 4.867 -27.609 -8.578 1 97.25 319 SER B C 1
ATOM 6072 O O . SER B 1 319 ? 5.535 -27.547 -7.547 1 97.25 319 SER B O 1
ATOM 6074 N N . ALA B 1 320 ? 4.539 -26.578 -9.352 1 97.62 320 ALA B N 1
ATOM 6075 C CA . ALA B 1 320 ? 5.164 -25.281 -9.133 1 97.62 320 ALA B CA 1
ATOM 6076 C C . ALA B 1 320 ? 4.277 -24.375 -8.273 1 97.62 320 ALA B C 1
ATOM 6078 O O . ALA B 1 320 ? 3.23 -23.906 -8.727 1 97.62 320 ALA B O 1
ATOM 6079 N N . ASP B 1 321 ? 4.645 -24.125 -7.102 1 96.12 321 ASP B N 1
ATOM 6080 C CA . ASP B 1 321 ? 4.031 -23.297 -6.066 1 96.12 321 ASP B CA 1
ATOM 6081 C C . ASP B 1 321 ? 5.09 -22.594 -5.227 1 96.12 321 ASP B C 1
ATOM 6083 O O . ASP B 1 321 ? 5.91 -23.234 -4.578 1 96.12 321 ASP B O 1
ATOM 6087 N N . ASN B 1 322 ? 5.086 -21.281 -5.18 1 97 322 ASN B N 1
ATOM 6088 C CA . ASN B 1 322 ? 6.195 -20.516 -4.621 1 97 322 ASN B CA 1
ATOM 6089 C C . ASN B 1 322 ? 6.602 -21.031 -3.244 1 97 322 ASN B C 1
ATOM 6091 O O . ASN B 1 322 ? 5.844 -21.766 -2.607 1 97 322 ASN B O 1
ATOM 6095 N N . ALA B 1 323 ? 7.824 -20.719 -2.871 1 96.38 323 ALA B N 1
ATOM 6096 C CA . ALA B 1 323 ? 8.422 -21.156 -1.613 1 96.38 323 ALA B CA 1
ATOM 6097 C C . ALA B 1 323 ? 8.75 -19.969 -0.714 1 96.38 323 ALA B C 1
ATOM 6099 O O . ALA B 1 323 ? 8.836 -18.828 -1.187 1 96.38 323 ALA B O 1
ATOM 6100 N N . HIS B 1 324 ? 8.914 -20.234 0.556 1 95.88 324 HIS B N 1
ATOM 6101 C CA . HIS B 1 324 ? 9.32 -19.203 1.491 1 95.88 324 HIS B CA 1
ATOM 6102 C C . HIS B 1 324 ? 10.82 -18.953 1.421 1 95.88 324 HIS B C 1
ATOM 6104 O O . HIS B 1 324 ? 11.617 -19.875 1.567 1 95.88 324 HIS B O 1
ATOM 6110 N N . GLY B 1 325 ? 11.203 -17.734 1.182 1 97.5 325 GLY B N 1
ATOM 6111 C CA . GLY B 1 325 ? 12.586 -17.344 1.386 1 97.5 325 GLY B CA 1
ATOM 6112 C C . GLY B 1 325 ? 12.93 -17.078 2.84 1 97.5 325 GLY B C 1
ATOM 6113 O O . GLY B 1 325 ? 12.039 -16.766 3.641 1 97.5 325 GLY B O 1
ATOM 6114 N N . VAL B 1 326 ? 14.227 -17.219 3.133 1 97.88 326 VAL B N 1
ATOM 6115 C CA . VAL B 1 326 ? 14.664 -16.781 4.453 1 97.88 326 VAL B CA 1
ATOM 6116 C C . VAL B 1 326 ? 14.297 -15.305 4.645 1 97.88 326 VAL B C 1
ATOM 6118 O O . VAL B 1 326 ? 14.617 -14.461 3.803 1 97.88 326 VAL B O 1
ATOM 6121 N N . HIS B 1 327 ? 13.57 -15.062 5.637 1 97.94 327 HIS B N 1
ATOM 6122 C CA . HIS B 1 327 ? 13.125 -13.695 5.883 1 97.94 327 HIS B CA 1
ATOM 6123 C C . HIS B 1 327 ? 14.227 -12.867 6.535 1 97.94 327 HIS B C 1
ATOM 6125 O O . HIS B 1 327 ? 14.844 -13.305 7.512 1 97.94 327 HIS B O 1
ATOM 6131 N N . PRO B 1 328 ? 14.461 -11.688 6.098 1 97.62 328 PRO B N 1
ATOM 6132 C CA . PRO B 1 328 ? 15.578 -10.891 6.617 1 97.62 328 PRO B CA 1
ATOM 6133 C C . PRO B 1 328 ? 15.391 -10.5 8.086 1 97.62 328 PRO B C 1
ATOM 6135 O O . PRO B 1 328 ? 16.375 -10.352 8.812 1 97.62 328 PRO B O 1
ATOM 6138 N N . ASN B 1 329 ? 14.188 -10.328 8.555 1 97.69 329 ASN B N 1
ATOM 6139 C CA . ASN B 1 329 ? 13.938 -9.906 9.93 1 97.69 329 ASN B CA 1
ATOM 6140 C C . ASN B 1 329 ? 13.641 -11.102 10.836 1 97.69 329 ASN B C 1
ATOM 6142 O O . ASN B 1 329 ? 13.586 -10.969 12.055 1 97.69 329 ASN B O 1
ATOM 6146 N N . TYR B 1 330 ? 13.43 -12.328 10.25 1 96.25 330 TYR B N 1
ATOM 6147 C CA . TYR B 1 330 ? 13.07 -13.516 11.016 1 96.25 330 TYR B CA 1
ATOM 6148 C C . TYR B 1 330 ? 13.852 -14.734 10.531 1 96.25 330 TYR B C 1
ATOM 6150 O O . TYR B 1 330 ? 13.266 -15.773 10.219 1 96.25 330 TYR B O 1
ATOM 6158 N N . PRO B 1 331 ? 15.141 -14.633 10.5 1 95.5 331 PRO B N 1
ATOM 6159 C CA . PRO B 1 331 ? 15.906 -15.773 9.992 1 95.5 331 PRO B CA 1
ATOM 6160 C C . PRO B 1 331 ? 15.695 -17.047 10.82 1 95.5 331 PRO B C 1
ATOM 6162 O O . PRO B 1 331 ? 15.844 -18.156 10.305 1 95.5 331 PRO B O 1
ATOM 6165 N N . GLU B 1 332 ? 15.273 -16.891 12.07 1 94.06 332 GLU B N 1
ATOM 6166 C CA . GLU B 1 332 ? 15.102 -18.016 12.984 1 94.06 332 GLU B CA 1
ATOM 6167 C C . GLU B 1 332 ? 13.898 -18.859 12.594 1 94.06 332 GLU B C 1
ATOM 6169 O O . GLU B 1 332 ? 13.75 -20 13.07 1 94.06 332 GLU B O 1
ATOM 6174 N N . LYS B 1 333 ? 13.055 -18.391 11.719 1 94.25 333 LYS B N 1
ATOM 6175 C CA . LYS B 1 333 ? 11.867 -19.141 11.312 1 94.25 333 LYS B CA 1
ATOM 6176 C C . LYS B 1 333 ? 12.203 -20.141 10.203 1 94.25 333 LYS B C 1
ATOM 6178 O O . LYS B 1 333 ? 11.406 -21.031 9.906 1 94.25 333 LYS B O 1
ATOM 6183 N N . ALA B 1 334 ? 13.359 -20.047 9.617 1 93.88 334 ALA B N 1
ATOM 6184 C CA . ALA B 1 334 ? 13.773 -20.938 8.531 1 93.88 334 ALA B CA 1
ATOM 6185 C C . ALA B 1 334 ? 14.531 -22.141 9.07 1 93.88 334 ALA B C 1
ATOM 6187 O O . ALA B 1 334 ? 15.102 -22.094 10.164 1 93.88 334 ALA B O 1
ATOM 6188 N N . CYS B 1 335 ? 14.5 -23.25 8.336 1 94.38 335 CYS B N 1
ATOM 6189 C CA . CYS B 1 335 ? 15.352 -24.406 8.617 1 94.38 335 CYS B CA 1
ATOM 6190 C C . CYS B 1 335 ? 16.812 -23.984 8.734 1 94.38 335 CYS B C 1
ATOM 6192 O O . CYS B 1 335 ? 17.297 -23.156 7.965 1 94.38 335 CYS B O 1
ATOM 6194 N N . PRO B 1 336 ? 17.578 -24.531 9.68 1 94.06 336 PRO B N 1
ATOM 6195 C CA . PRO B 1 336 ? 18.953 -24.094 9.906 1 94.06 336 PRO B CA 1
ATOM 6196 C C . PRO B 1 336 ? 19.891 -24.484 8.766 1 94.06 336 PRO B C 1
ATOM 6198 O O . PRO B 1 336 ? 20.938 -23.859 8.578 1 94.06 336 PRO B O 1
ATOM 6201 N N . THR B 1 337 ? 19.5 -25.562 7.957 1 94.94 337 THR B N 1
ATOM 6202 C CA . THR B 1 337 ? 20.484 -26.062 7.012 1 94.94 337 THR B CA 1
ATOM 6203 C C . THR B 1 337 ? 19.953 -25.984 5.582 1 94.94 337 THR B C 1
ATOM 6205 O O . THR B 1 337 ? 20.703 -26.172 4.625 1 94.94 337 THR B O 1
ATOM 6208 N N . ASN B 1 338 ? 18.719 -25.797 5.359 1 95.38 338 ASN B N 1
ATOM 6209 C CA . ASN B 1 338 ? 18.062 -25.641 4.062 1 95.38 338 ASN B CA 1
ATOM 6210 C C . ASN B 1 338 ? 17.391 -24.281 3.943 1 95.38 338 ASN B C 1
ATOM 6212 O O . ASN B 1 338 ? 16.219 -24.125 4.312 1 95.38 338 ASN B O 1
ATOM 6216 N N . ARG B 1 339 ? 18.125 -23.359 3.402 1 96.31 339 ARG B N 1
ATOM 6217 C CA . ARG B 1 339 ? 17.75 -21.953 3.545 1 96.31 339 ARG B CA 1
ATOM 6218 C C . ARG B 1 339 ? 17.703 -21.266 2.188 1 96.31 339 ARG B C 1
ATOM 6220 O O . ARG B 1 339 ? 18.703 -20.703 1.734 1 96.31 339 ARG B O 1
ATOM 6227 N N . PRO B 1 340 ? 16.562 -21.219 1.521 1 97.56 340 PRO B N 1
ATOM 6228 C CA . PRO B 1 340 ? 16.469 -20.578 0.212 1 97.56 340 PRO B CA 1
ATOM 6229 C C . PRO B 1 340 ? 16.453 -19.047 0.308 1 97.56 340 PRO B C 1
ATOM 6231 O O . PRO B 1 340 ? 15.844 -18.484 1.227 1 97.56 340 PRO B O 1
ATOM 6234 N N . TYR B 1 341 ? 17.141 -18.359 -0.643 1 98.19 341 TYR B N 1
ATOM 6235 C CA . TYR B 1 341 ? 17.188 -16.906 -0.744 1 98.19 341 TYR B CA 1
ATOM 6236 C C . TYR B 1 341 ? 16.703 -16.438 -2.107 1 98.19 341 TYR B C 1
ATOM 6238 O O . TYR B 1 341 ? 16.734 -17.203 -3.078 1 98.19 341 TYR B O 1
ATOM 6246 N N . LEU B 1 342 ? 16.234 -15.203 -2.156 1 98.25 342 LEU B N 1
ATOM 6247 C CA . LEU B 1 342 ? 15.789 -14.609 -3.412 1 98.25 342 LEU B CA 1
ATOM 6248 C C . LEU B 1 342 ? 16.953 -14.477 -4.395 1 98.25 342 LEU B C 1
ATOM 6250 O O . LEU B 1 342 ? 18.078 -14.188 -3.99 1 98.25 342 LEU B O 1
ATOM 6254 N N . ASN B 1 343 ? 16.688 -14.648 -5.656 1 98.06 343 ASN B N 1
ATOM 6255 C CA . ASN B 1 343 ? 17.609 -14.469 -6.77 1 98.06 343 ASN B CA 1
ATOM 6256 C C . ASN B 1 343 ? 18.688 -15.555 -6.793 1 98.06 343 ASN B C 1
ATOM 6258 O O . ASN B 1 343 ? 19.734 -15.383 -7.41 1 98.06 343 ASN B O 1
ATOM 6262 N N . GLU B 1 344 ? 18.453 -16.672 -6.121 1 97.69 344 GLU B N 1
ATOM 6263 C CA . GLU B 1 344 ? 19.484 -17.703 -6.051 1 97.69 344 GLU B CA 1
ATOM 6264 C C . GLU B 1 344 ? 18.984 -19.031 -6.637 1 97.69 344 GLU B C 1
ATOM 6266 O O . GLU B 1 344 ? 19.516 -20.094 -6.309 1 97.69 344 GLU B O 1
ATOM 6271 N N . GLY B 1 345 ? 17.922 -19 -7.457 1 97.94 345 GLY B N 1
ATOM 6272 C CA . GLY B 1 345 ? 17.531 -20.172 -8.211 1 97.94 345 GLY B CA 1
ATOM 6273 C C . GLY B 1 345 ? 16.234 -20.781 -7.734 1 97.94 345 GLY B C 1
ATOM 6274 O O . GLY B 1 345 ? 15.586 -20.25 -6.824 1 97.94 345 GLY B O 1
ATOM 6275 N N . ILE B 1 346 ? 15.852 -21.875 -8.328 1 98.75 346 ILE B N 1
ATOM 6276 C CA . ILE B 1 346 ? 14.586 -22.547 -8.07 1 98.75 346 ILE B CA 1
ATOM 6277 C C . ILE B 1 346 ? 14.703 -23.375 -6.789 1 98.75 346 ILE B C 1
ATOM 6279 O O . ILE B 1 346 ? 15.734 -24 -6.535 1 98.75 346 ILE B O 1
ATOM 6283 N N . VAL B 1 347 ? 13.602 -23.406 -6.008 1 98.56 347 VAL B N 1
ATOM 6284 C CA . VAL B 1 347 ? 13.578 -24.109 -4.727 1 98.56 347 VAL B CA 1
ATOM 6285 C C . VAL B 1 347 ? 12.891 -25.453 -4.887 1 98.56 347 VAL B C 1
ATOM 6287 O O . VAL B 1 347 ? 11.742 -25.531 -5.336 1 98.56 347 VAL B O 1
ATOM 6290 N N . ILE B 1 348 ? 13.57 -26.516 -4.57 1 97.69 348 ILE B N 1
ATOM 6291 C CA . ILE B 1 348 ? 12.938 -27.828 -4.43 1 97.69 348 ILE B CA 1
ATOM 6292 C C . ILE B 1 348 ? 12.438 -28 -3 1 97.69 348 ILE B C 1
ATOM 6294 O O . ILE B 1 348 ? 13.188 -27.828 -2.041 1 97.69 348 ILE B O 1
ATOM 6298 N N . LYS B 1 349 ? 11.172 -28.375 -2.82 1 94.31 349 LYS B N 1
ATOM 6299 C CA . LYS B 1 349 ? 10.547 -28.469 -1.503 1 94.31 349 LYS B CA 1
ATOM 6300 C C . LYS B 1 349 ? 10.414 -29.922 -1.06 1 94.31 349 LYS B C 1
ATOM 6302 O O . LYS B 1 349 ? 9.961 -30.781 -1.831 1 94.31 349 LYS B O 1
ATOM 6307 N N . TYR B 1 350 ? 10.805 -30.141 0.141 1 91.75 350 TYR B N 1
ATOM 6308 C CA . TYR B 1 350 ? 10.773 -31.469 0.722 1 91.75 350 TYR B CA 1
ATOM 6309 C C . TYR B 1 350 ? 9.891 -31.516 1.962 1 91.75 350 TYR B C 1
ATOM 6311 O O . TYR B 1 350 ? 9.781 -30.516 2.689 1 91.75 350 TYR B O 1
ATOM 6319 N N . SER B 1 351 ? 9.211 -32.625 2.152 1 88.44 351 SER B N 1
ATOM 6320 C CA . SER B 1 351 ? 8.469 -32.875 3.381 1 88.44 351 SER B CA 1
ATOM 6321 C C . SER B 1 351 ? 8.422 -34.375 3.68 1 88.44 351 SER B C 1
ATOM 6323 O O . SER B 1 351 ? 7.977 -35.188 2.846 1 88.44 351 SER B O 1
ATOM 6325 N N . ALA B 1 352 ? 8.859 -34.75 4.832 1 81.38 352 ALA B N 1
ATOM 6326 C CA . ALA B 1 352 ? 8.836 -36.156 5.227 1 81.38 352 ALA B CA 1
ATOM 6327 C C . ALA B 1 352 ? 7.402 -36.688 5.355 1 81.38 352 ALA B C 1
ATOM 6329 O O . ALA B 1 352 ? 7.129 -37.844 5.098 1 81.38 352 ALA B O 1
ATOM 6330 N N . ASN B 1 353 ? 6.535 -35.781 5.672 1 78.56 353 ASN B N 1
ATOM 6331 C CA . ASN B 1 353 ? 5.141 -36.156 5.883 1 78.56 353 ASN B CA 1
ATOM 6332 C C . ASN B 1 353 ? 4.352 -36.125 4.578 1 78.56 353 ASN B C 1
ATOM 6334 O O . ASN B 1 353 ? 3.121 -36.188 4.59 1 78.56 353 ASN B O 1
ATOM 6338 N N . GLN B 1 354 ? 5.066 -35.906 3.482 1 76.31 354 GLN B N 1
ATOM 6339 C CA . GLN B 1 354 ? 4.539 -36.031 2.125 1 76.31 354 GLN B CA 1
ATOM 6340 C C . GLN B 1 354 ? 3.52 -34.906 1.842 1 76.31 354 GLN B C 1
ATOM 6342 O O . GLN B 1 354 ? 2.533 -35.156 1.136 1 76.31 354 GLN B O 1
ATOM 6347 N N . LYS B 1 355 ? 3.689 -33.875 2.533 1 78.19 355 LYS B N 1
ATOM 6348 C CA . LYS B 1 355 ? 2.951 -32.688 2.129 1 78.19 355 LYS B CA 1
ATOM 6349 C C . LYS B 1 355 ? 3.453 -32.156 0.787 1 78.19 355 LYS B C 1
ATOM 6351 O O . LYS B 1 355 ? 2.744 -31.422 0.104 1 78.19 355 LYS B O 1
ATOM 6356 N N . TYR B 1 356 ? 4.684 -32.594 0.547 1 83.44 356 TYR B N 1
ATOM 6357 C CA . TYR B 1 356 ? 5.254 -32.438 -0.789 1 83.44 356 TYR B CA 1
ATOM 6358 C C . TYR B 1 356 ? 5.516 -33.812 -1.42 1 83.44 356 TYR B C 1
ATOM 6360 O O . TYR B 1 356 ? 5.855 -34.75 -0.722 1 83.44 356 TYR B O 1
ATOM 6368 N N . THR B 1 357 ? 5.469 -33.875 -2.67 1 85.12 357 THR B N 1
ATOM 6369 C CA . THR B 1 357 ? 5.578 -35.125 -3.391 1 85.12 357 THR B CA 1
ATOM 6370 C C . THR B 1 357 ? 7.043 -35.469 -3.658 1 85.12 357 THR B C 1
ATOM 6372 O O . THR B 1 357 ? 7.355 -36.562 -4.102 1 85.12 357 THR B O 1
ATOM 6375 N N . THR B 1 358 ? 7.895 -34.625 -3.342 1 89.81 358 THR B N 1
ATOM 6376 C CA . THR B 1 358 ? 9.297 -34.75 -3.723 1 89.81 358 THR B CA 1
ATOM 6377 C C . THR B 1 358 ? 9.953 -35.938 -3.016 1 89.81 358 THR B C 1
ATOM 6379 O O . THR B 1 358 ? 9.992 -35.969 -1.785 1 89.81 358 THR B O 1
ATOM 6382 N N . ASP B 1 359 ? 10.414 -36.844 -3.766 1 89.56 359 ASP B N 1
ATOM 6383 C CA . ASP B 1 359 ? 11.305 -37.875 -3.252 1 89.56 359 ASP B CA 1
ATOM 6384 C C . ASP B 1 359 ? 12.672 -37.812 -3.928 1 89.56 359 ASP B C 1
ATOM 6386 O O . ASP B 1 359 ? 12.969 -36.875 -4.656 1 89.56 359 ASP B O 1
ATOM 6390 N N . GLY B 1 360 ? 13.492 -38.781 -3.6 1 91.06 360 GLY B N 1
ATOM 6391 C CA . GLY B 1 360 ? 14.867 -38.719 -4.086 1 91.06 360 GLY B CA 1
ATOM 6392 C C . GLY B 1 360 ? 14.961 -38.781 -5.598 1 91.06 360 GLY B C 1
ATOM 6393 O O . GLY B 1 360 ? 15.766 -38.062 -6.195 1 91.06 360 GLY B O 1
ATOM 6394 N N . MET B 1 361 ? 14.258 -39.594 -6.258 1 90.12 361 MET B N 1
ATOM 6395 C CA . MET B 1 361 ? 14.289 -39.75 -7.711 1 90.12 361 MET B CA 1
ATOM 6396 C C . MET B 1 361 ? 13.781 -38.469 -8.391 1 90.12 361 MET B C 1
ATOM 6398 O O . MET B 1 361 ? 14.422 -37.969 -9.305 1 90.12 361 MET B O 1
ATOM 6402 N N . ALA B 1 362 ? 12.625 -38 -7.953 1 92.75 362 ALA B N 1
ATOM 6403 C CA . ALA B 1 362 ? 12.031 -36.812 -8.555 1 92.75 362 ALA B CA 1
ATOM 6404 C C . ALA B 1 362 ? 12.969 -35.594 -8.43 1 92.75 362 ALA B C 1
ATOM 6406 O O . ALA B 1 362 ? 13.125 -34.844 -9.375 1 92.75 362 ALA B O 1
ATOM 6407 N N . ALA B 1 363 ? 13.555 -35.438 -7.277 1 95.56 363 ALA B N 1
ATOM 6408 C CA . ALA B 1 363 ? 14.5 -34.344 -7.051 1 95.56 363 ALA B CA 1
ATOM 6409 C C . ALA B 1 363 ? 15.703 -34.469 -7.988 1 95.56 363 ALA B C 1
ATOM 6411 O O . ALA B 1 363 ? 16.188 -33.438 -8.508 1 95.56 363 ALA B O 1
ATOM 6412 N N . ALA B 1 364 ? 16.219 -35.656 -8.18 1 94.88 364 ALA B N 1
ATOM 6413 C CA . ALA B 1 364 ? 17.375 -35.875 -9.039 1 94.88 364 ALA B CA 1
ATOM 6414 C C . ALA B 1 364 ? 17.062 -35.531 -10.492 1 94.88 364 ALA B C 1
ATOM 6416 O O . ALA B 1 364 ? 17.875 -34.906 -11.172 1 94.88 364 ALA B O 1
ATOM 6417 N N . VAL B 1 365 ? 15.93 -35.969 -10.914 1 94 365 VAL B N 1
ATOM 6418 C CA . VAL B 1 365 ? 15.516 -35.688 -12.281 1 94 365 VAL B CA 1
ATOM 6419 C C . VAL B 1 365 ? 15.461 -34.188 -12.508 1 94 365 VAL B C 1
ATOM 6421 O O . VAL B 1 365 ? 16.031 -33.688 -13.477 1 94 365 VAL B O 1
ATOM 6424 N N . PHE B 1 366 ? 14.797 -33.469 -11.625 1 96.62 366 PHE B N 1
ATOM 6425 C CA . PHE B 1 366 ? 14.641 -32.031 -11.805 1 96.62 366 PHE B CA 1
ATOM 6426 C C . PHE B 1 366 ? 15.984 -31.328 -11.688 1 96.62 366 PHE B C 1
ATOM 6428 O O . PHE B 1 366 ? 16.234 -30.359 -12.391 1 96.62 366 PHE B O 1
ATOM 6435 N N . THR B 1 367 ? 16.812 -31.766 -10.781 1 96.88 367 THR B N 1
ATOM 6436 C CA . THR B 1 367 ? 18.156 -31.188 -10.656 1 96.88 367 THR B CA 1
ATOM 6437 C C . THR B 1 367 ? 18.922 -31.297 -11.969 1 96.88 367 THR B C 1
ATOM 6439 O O . THR B 1 367 ? 19.609 -30.359 -12.375 1 96.88 367 THR B O 1
ATOM 6442 N N . GLN B 1 368 ? 18.828 -32.406 -12.641 1 96.25 368 GLN B N 1
ATOM 6443 C CA . GLN B 1 368 ? 19.484 -32.594 -13.922 1 96.25 368 GLN B CA 1
ATOM 6444 C C . GLN B 1 368 ? 18.938 -31.641 -14.977 1 96.25 368 GLN B C 1
ATOM 6446 O O . GLN B 1 368 ? 19.672 -31.094 -15.797 1 96.25 368 GLN B O 1
ATOM 6451 N N . ILE B 1 369 ? 17.625 -31.531 -14.938 1 96.12 369 ILE B N 1
ATOM 6452 C CA . ILE B 1 369 ? 16.984 -30.609 -15.859 1 96.12 369 ILE B CA 1
ATOM 6453 C C . ILE B 1 369 ? 17.531 -29.203 -15.633 1 96.12 369 ILE B C 1
ATOM 6455 O O . ILE B 1 369 ? 17.891 -28.5 -16.578 1 96.12 369 ILE B O 1
ATOM 6459 N N . CYS B 1 370 ? 17.641 -28.734 -14.391 1 97.94 370 CYS B N 1
ATOM 6460 C CA . CYS B 1 370 ? 18.141 -27.406 -14.055 1 97.94 370 CYS B CA 1
ATOM 6461 C C . CYS B 1 370 ? 19.609 -27.266 -14.469 1 97.94 370 CYS B C 1
ATOM 6463 O O . CYS B 1 370 ? 20.016 -26.219 -14.969 1 97.94 370 CYS B O 1
ATOM 6465 N N . GLU B 1 371 ? 20.375 -28.297 -14.266 1 96.81 371 GLU B N 1
ATOM 6466 C CA . GLU B 1 371 ? 21.781 -28.281 -14.672 1 96.81 371 GLU B CA 1
ATOM 6467 C C . GLU B 1 371 ? 21.906 -28.062 -16.172 1 96.81 371 GLU B C 1
ATOM 6469 O O . GLU B 1 371 ? 22.719 -27.234 -16.625 1 96.81 371 GLU B O 1
ATOM 6474 N N . ARG B 1 372 ? 21.156 -28.75 -16.953 1 96 372 ARG B N 1
ATOM 6475 C CA . ARG B 1 372 ? 21.188 -28.609 -18.406 1 96 372 ARG B CA 1
ATOM 6476 C C . ARG B 1 372 ? 20.75 -27.203 -18.828 1 96 372 ARG B C 1
ATOM 6478 O O . ARG B 1 372 ? 21.25 -26.672 -19.812 1 96 372 ARG B O 1
ATOM 6485 N N . ALA B 1 373 ? 19.828 -26.656 -18.062 1 96.75 373 ALA B N 1
ATOM 6486 C CA . ALA B 1 373 ? 19.312 -25.312 -18.375 1 96.75 373 ALA B CA 1
ATOM 6487 C C . ALA B 1 373 ? 20.234 -24.234 -17.844 1 96.75 373 ALA B C 1
ATOM 6489 O O . ALA B 1 373 ? 20.031 -23.047 -18.109 1 96.75 373 ALA B O 1
ATOM 6490 N N . GLY B 1 374 ? 21.234 -24.578 -17.016 1 97.38 374 GLY B N 1
ATOM 6491 C CA . GLY B 1 374 ? 22.109 -23.594 -16.391 1 97.38 374 GLY B CA 1
ATOM 6492 C C . GLY B 1 374 ? 21.438 -22.812 -15.273 1 97.38 374 GLY B C 1
ATOM 6493 O O . GLY B 1 374 ? 21.719 -21.625 -15.086 1 97.38 374 GLY B O 1
ATOM 6494 N N . VAL B 1 375 ? 20.5 -23.391 -14.602 1 98.25 375 VAL B N 1
ATOM 6495 C CA . VAL B 1 375 ? 19.719 -22.719 -13.562 1 98.25 375 VAL B CA 1
ATOM 6496 C C . VAL B 1 375 ? 20.125 -23.266 -12.195 1 98.25 375 VAL B C 1
ATOM 6498 O O . VAL B 1 375 ? 20.141 -24.484 -11.984 1 98.25 375 VAL B O 1
ATOM 6501 N N . PRO B 1 376 ? 20.453 -22.391 -11.219 1 98.19 376 PRO B N 1
ATOM 6502 C CA . PRO B 1 376 ? 20.766 -22.859 -9.867 1 98.19 376 PRO B CA 1
ATOM 6503 C C . PRO B 1 376 ? 19.531 -23.391 -9.133 1 98.19 376 PRO B C 1
ATOM 6505 O O . PRO B 1 376 ? 18.406 -22.953 -9.414 1 98.19 376 PRO B O 1
ATOM 6508 N N . VAL B 1 377 ? 19.797 -24.328 -8.164 1 98.12 377 VAL B N 1
ATOM 6509 C CA . VAL B 1 377 ? 18.703 -24.922 -7.395 1 98.12 377 VAL B CA 1
ATOM 6510 C C . VAL B 1 377 ? 18.984 -24.75 -5.898 1 98.12 377 VAL B C 1
ATOM 6512 O O . VAL B 1 377 ? 20.141 -24.719 -5.473 1 98.12 377 VAL B O 1
ATOM 6515 N N . GLN B 1 378 ? 17.906 -24.516 -5.152 1 98.19 378 GLN B N 1
ATOM 6516 C CA . GLN B 1 378 ? 17.922 -24.438 -3.695 1 98.19 378 GLN B CA 1
ATOM 6517 C C . GLN B 1 378 ? 17 -25.5 -3.09 1 98.19 378 GLN B C 1
ATOM 6519 O O . GLN B 1 378 ? 16.281 -26.188 -3.812 1 98.19 378 GLN B O 1
ATOM 6524 N N . LYS B 1 379 ? 17.125 -25.703 -1.794 1 96.81 379 LYS B N 1
ATOM 6525 C CA . LYS B 1 379 ? 16.297 -26.688 -1.099 1 96.81 379 LYS B CA 1
ATOM 6526 C C . LYS B 1 379 ? 15.547 -26.047 0.068 1 96.81 379 LYS B C 1
ATOM 6528 O O . LYS B 1 379 ? 16.094 -25.188 0.771 1 96.81 379 LYS B O 1
ATOM 6533 N N . PHE B 1 380 ? 14.344 -26.422 0.218 1 95.44 380 PHE B N 1
ATOM 6534 C CA . PHE B 1 380 ? 13.508 -25.922 1.305 1 95.44 380 PHE B CA 1
ATOM 6535 C C . PHE B 1 380 ? 12.93 -27.078 2.111 1 95.44 380 PHE B C 1
ATOM 6537 O O . PHE B 1 380 ? 12.359 -28.016 1.543 1 95.44 380 PHE B O 1
ATOM 6544 N N . LEU B 1 381 ? 13.039 -27.016 3.348 1 92.56 381 LEU B N 1
ATOM 6545 C CA . LEU B 1 381 ? 12.344 -27.812 4.363 1 92.56 381 LEU B CA 1
ATOM 6546 C C . LEU B 1 381 ? 11.852 -26.906 5.496 1 92.56 381 LEU B C 1
ATOM 6548 O O . LEU B 1 381 ? 12.508 -25.938 5.852 1 92.56 381 LEU B O 1
ATOM 6552 N N . ASN B 1 382 ? 10.703 -27.219 5.973 1 89.44 382 ASN B N 1
ATOM 6553 C CA . ASN B 1 382 ? 10.25 -26.516 7.172 1 89.44 382 ASN B CA 1
ATOM 6554 C C . ASN B 1 382 ? 11.117 -26.859 8.383 1 89.44 382 ASN B C 1
ATOM 6556 O O . ASN B 1 382 ? 11.781 -27.891 8.406 1 89.44 382 ASN B O 1
ATOM 6560 N N . ARG B 1 383 ? 11 -25.891 9.273 1 88.56 383 ARG B N 1
ATOM 6561 C CA . ARG B 1 383 ? 11.516 -26.297 10.578 1 88.56 383 ARG B CA 1
ATOM 6562 C C . ARG B 1 383 ? 10.844 -27.578 11.055 1 88.56 383 ARG B C 1
ATOM 6564 O O . ARG B 1 383 ? 9.648 -27.781 10.828 1 88.56 383 ARG B O 1
ATOM 6571 N N . SER B 1 384 ? 11.547 -28.312 11.766 1 86.12 384 SER B N 1
ATOM 6572 C CA . SER B 1 384 ? 11.023 -29.625 12.18 1 86.12 384 SER B CA 1
ATOM 6573 C C . SER B 1 384 ? 9.836 -29.469 13.109 1 86.12 384 SER B C 1
ATOM 6575 O O . SER B 1 384 ? 9.07 -30.422 13.312 1 86.12 384 SER B O 1
ATOM 6577 N N . ASP B 1 385 ? 9.711 -28.312 13.719 1 85.12 385 ASP B N 1
ATOM 6578 C CA . ASP B 1 385 ? 8.633 -28.125 14.68 1 85.12 385 ASP B CA 1
ATOM 6579 C C . ASP B 1 385 ? 7.457 -27.391 14.047 1 85.12 385 ASP B C 1
ATOM 6581 O O . ASP B 1 385 ? 6.52 -26.984 14.734 1 85.12 385 ASP B O 1
ATOM 6585 N N . ILE B 1 386 ? 7.555 -27.094 12.766 1 81.12 386 ILE B N 1
ATOM 6586 C CA . ILE B 1 386 ? 6.5 -26.391 12.047 1 81.12 386 ILE B CA 1
ATOM 6587 C C . ILE B 1 386 ? 5.926 -27.297 10.953 1 81.12 386 ILE B C 1
ATOM 6589 O O . ILE B 1 386 ? 6.672 -27.891 10.18 1 81.12 386 ILE B O 1
ATOM 6593 N N . LEU B 1 387 ? 4.547 -27.375 11.039 1 72 387 LEU B N 1
ATOM 6594 C CA . LEU B 1 387 ? 3.877 -28.125 9.992 1 72 387 LEU B CA 1
ATOM 6595 C C . LEU B 1 387 ? 3.867 -27.344 8.68 1 72 387 LEU B C 1
ATOM 6597 O O . LEU B 1 387 ? 3.65 -26.141 8.68 1 72 387 LEU B O 1
ATOM 6601 N N . GLY B 1 388 ? 4.336 -27.984 7.648 1 68.5 388 GLY B N 1
ATOM 6602 C CA . GLY B 1 388 ? 4.301 -27.312 6.355 1 68.5 388 GLY B CA 1
ATOM 6603 C C . GLY B 1 388 ? 2.947 -27.422 5.672 1 68.5 388 GLY B C 1
ATOM 6604 O O . GLY B 1 388 ? 2.08 -28.172 6.105 1 68.5 388 GLY B O 1
ATOM 6605 N N . GLY B 1 389 ? 2.666 -26.438 4.711 1 66.94 389 GLY B N 1
ATOM 6606 C CA . GLY B 1 389 ? 1.44 -26.453 3.93 1 66.94 389 GLY B CA 1
ATOM 6607 C C . GLY B 1 389 ? 1.417 -27.547 2.881 1 66.94 389 GLY B C 1
ATOM 6608 O O . GLY B 1 389 ? 2.398 -28.281 2.713 1 66.94 389 GLY B O 1
ATOM 6609 N N . SER B 1 390 ? 0.191 -27.844 2.451 1 70.56 390 SER B N 1
ATOM 6610 C CA . SER B 1 390 ? 0.026 -28.781 1.347 1 70.56 390 SER B CA 1
ATOM 6611 C C . SER B 1 390 ? 0.041 -28.06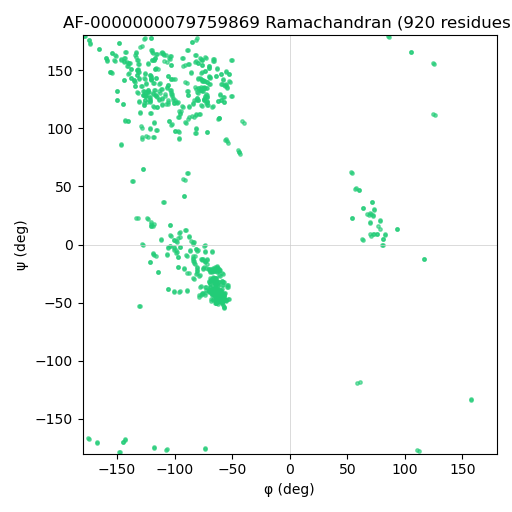2 0.002 1 70.56 390 SER B C 1
ATOM 6613 O O . SER B 1 390 ? -0.32 -26.891 -0.085 1 70.56 390 SER B O 1
ATOM 6615 N N . THR B 1 391 ? 0.716 -28.734 -0.876 1 75.88 391 THR B N 1
ATOM 6616 C CA . THR B 1 391 ? 0.809 -28.125 -2.197 1 75.88 391 THR B CA 1
ATOM 6617 C C . THR B 1 391 ? -0.078 -28.859 -3.197 1 75.88 391 THR B C 1
ATOM 6619 O O . THR B 1 391 ? -0.76 -29.828 -2.84 1 75.88 391 THR B O 1
ATOM 6622 N N . LEU B 1 392 ? -0.079 -28.516 -4.434 1 81 392 LEU B N 1
ATOM 6623 C CA . LEU B 1 392 ? -0.788 -29.016 -5.602 1 81 392 LEU B CA 1
ATOM 6624 C C . LEU B 1 392 ? -0.388 -30.469 -5.891 1 81 392 LEU B C 1
ATOM 6626 O O . LEU B 1 392 ? -1.244 -31.312 -6.176 1 81 392 LEU B O 1
ATOM 6630 N N . GLY B 1 393 ? 0.847 -30.781 -5.707 1 81.06 393 GLY B N 1
ATOM 6631 C CA . GLY B 1 393 ? 1.406 -32.031 -6.156 1 81.06 393 GLY B CA 1
ATOM 6632 C C . GLY B 1 393 ? 0.838 -33.25 -5.422 1 81.06 393 GLY B C 1
ATOM 6633 O O . GLY B 1 393 ? 0.379 -34.219 -6.047 1 81.06 393 GLY B O 1
ATOM 6634 N N . ASN B 1 394 ? 0.805 -33.156 -4.172 1 80.12 394 ASN B N 1
ATOM 6635 C CA . ASN B 1 394 ? 0.332 -34.281 -3.377 1 80.12 394 ASN B CA 1
ATOM 6636 C C . ASN B 1 394 ? -1.16 -34.5 -3.584 1 80.12 394 ASN B C 1
ATOM 6638 O O . ASN B 1 394 ? -1.603 -35.656 -3.645 1 80.12 394 ASN B O 1
ATOM 6642 N N . ILE B 1 395 ? -1.829 -33.5 -3.844 1 81.62 395 ILE B N 1
ATOM 6643 C CA . ILE B 1 395 ? -3.271 -33.594 -4.023 1 81.62 395 ILE B CA 1
ATOM 6644 C C . ILE B 1 395 ? -3.576 -34.125 -5.418 1 81.62 395 ILE B C 1
ATOM 6646 O O . ILE B 1 395 ? -4.348 -35.094 -5.57 1 81.62 395 ILE B O 1
ATOM 6650 N N . SER B 1 396 ? -2.9 -33.594 -6.344 1 83.44 396 SER B N 1
ATOM 6651 C CA . SER B 1 396 ? -3.1 -34.031 -7.723 1 83.44 396 SER B CA 1
ATOM 6652 C C . SER B 1 396 ? -2.658 -35.5 -7.914 1 83.44 396 SER B C 1
ATOM 6654 O O . SER B 1 396 ? -3.209 -36.219 -8.758 1 83.44 396 SER B O 1
ATOM 6656 N N . GLY B 1 397 ? -1.721 -35.938 -7.156 1 85 397 GLY B N 1
ATOM 6657 C CA . GLY B 1 397 ? -1.19 -37.312 -7.238 1 85 397 GLY B CA 1
ATOM 6658 C C . GLY B 1 397 ? -2.213 -38.375 -6.891 1 85 397 GLY B C 1
ATOM 6659 O O . GLY B 1 397 ? -2.066 -39.531 -7.285 1 85 397 GLY B O 1
ATOM 6660 N N . THR B 1 398 ? -3.213 -37.938 -6.211 1 83.38 398 THR B N 1
ATOM 6661 C CA . THR B 1 398 ? -4.266 -38.906 -5.867 1 83.38 398 THR B CA 1
ATOM 6662 C C . THR B 1 398 ? -5.125 -39.219 -7.086 1 83.38 398 THR B C 1
ATOM 6664 O O . THR B 1 398 ? -5.805 -40.25 -7.113 1 83.38 398 THR B O 1
ATOM 6667 N N . GLN B 1 399 ? -5.09 -38.375 -8.023 1 87.31 399 GLN B N 1
ATOM 6668 C CA . GLN B 1 399 ? -5.867 -38.562 -9.242 1 87.31 399 GLN B CA 1
ATOM 6669 C C . GLN B 1 399 ? -4.992 -39.094 -10.375 1 87.31 399 GLN B C 1
ATOM 6671 O O . GLN B 1 399 ? -5.441 -39.906 -11.18 1 87.31 399 GLN B O 1
ATOM 6676 N N . VAL B 1 400 ? -3.816 -38.594 -10.469 1 92 400 VAL B N 1
ATOM 6677 C CA . VAL B 1 400 ? -2.822 -38.969 -11.461 1 92 400 VAL B CA 1
ATOM 6678 C C . VAL B 1 400 ? -1.499 -39.281 -10.766 1 92 400 VAL B C 1
ATOM 6680 O O . VAL B 1 400 ? -0.723 -38.375 -10.453 1 92 400 VAL B O 1
ATOM 6683 N N . ALA B 1 401 ? -1.268 -40.531 -10.641 1 88.5 401 ALA B N 1
ATOM 6684 C CA . ALA B 1 401 ? -0.066 -40.969 -9.93 1 88.5 401 ALA B CA 1
ATOM 6685 C C . ALA B 1 401 ? 1.142 -41 -10.867 1 88.5 401 ALA B C 1
ATOM 6687 O O . ALA B 1 401 ? 1.181 -41.781 -11.812 1 88.5 401 ALA B O 1
ATOM 6688 N N . LEU B 1 402 ? 2.02 -40.156 -10.68 1 89.94 402 LEU B N 1
ATOM 6689 C CA . LEU B 1 402 ? 3.258 -40.094 -11.453 1 89.94 402 LEU B CA 1
ATOM 6690 C C . LEU B 1 402 ? 4.371 -39.438 -10.656 1 89.94 402 LEU B C 1
ATOM 6692 O O . LEU B 1 402 ? 4.129 -38.906 -9.57 1 89.94 402 LEU B O 1
ATOM 6696 N N . ASN B 1 403 ? 5.605 -39.562 -11.07 1 91.5 403 ASN B N 1
ATOM 6697 C CA . ASN B 1 403 ? 6.715 -38.875 -10.43 1 91.5 403 ASN B CA 1
ATOM 6698 C C . ASN B 1 403 ? 6.531 -37.375 -10.477 1 91.5 403 ASN B C 1
ATOM 6700 O O . ASN B 1 403 ? 6.234 -36.812 -11.531 1 91.5 403 ASN B O 1
ATOM 6704 N N . SER B 1 404 ? 6.57 -36.812 -9.297 1 93.69 404 SER B N 1
ATOM 6705 C CA . SER B 1 404 ? 6.34 -35.375 -9.195 1 93.69 404 SER B CA 1
ATOM 6706 C C . SER B 1 404 ? 7.312 -34.719 -8.219 1 93.69 404 SER B C 1
ATOM 6708 O O . SER B 1 404 ? 7.688 -35.344 -7.211 1 93.69 404 SER B O 1
ATOM 6710 N N . VAL B 1 405 ? 7.734 -33.531 -8.531 1 95.69 405 VAL B N 1
ATOM 6711 C CA . VAL B 1 405 ? 8.586 -32.75 -7.641 1 95.69 405 VAL B CA 1
ATOM 6712 C C . VAL B 1 405 ? 7.914 -31.422 -7.336 1 95.69 405 VAL B C 1
ATOM 6714 O O . VAL B 1 405 ? 7.34 -30.797 -8.227 1 95.69 405 VAL B O 1
ATOM 6717 N N . ASP B 1 406 ? 7.859 -31.078 -6.051 1 96.56 406 ASP B N 1
ATOM 6718 C CA . ASP B 1 406 ? 7.371 -29.766 -5.645 1 96.56 406 ASP B CA 1
ATOM 6719 C C . ASP B 1 406 ? 8.484 -28.719 -5.719 1 96.56 406 ASP B C 1
ATOM 6721 O O . ASP B 1 406 ? 9.531 -28.859 -5.086 1 96.56 406 ASP B O 1
ATOM 6725 N N . ILE B 1 407 ? 8.219 -27.703 -6.5 1 97.75 407 ILE B N 1
ATOM 6726 C CA . ILE B 1 407 ? 9.211 -26.641 -6.66 1 97.75 407 ILE B CA 1
ATOM 6727 C C . ILE B 1 407 ? 8.547 -25.281 -6.445 1 97.75 407 ILE B C 1
ATOM 6729 O O . ILE B 1 407 ? 7.316 -25.188 -6.367 1 97.75 407 ILE B O 1
ATOM 6733 N N . GLY B 1 408 ? 9.336 -24.234 -6.359 1 97.5 408 GLY B N 1
ATOM 6734 C CA . GLY B 1 408 ? 8.844 -22.875 -6.262 1 97.5 408 GLY B CA 1
ATOM 6735 C C . GLY B 1 408 ? 9.945 -21.828 -6.301 1 97.5 408 GLY B C 1
ATOM 6736 O O . GLY B 1 408 ? 11.117 -22.172 -6.469 1 97.5 408 GLY B O 1
ATOM 6737 N N . LEU B 1 409 ? 9.555 -20.641 -6.297 1 98.62 409 LEU B N 1
ATOM 6738 C CA . LEU B 1 409 ? 10.469 -19.516 -6.23 1 98.62 409 LEU B CA 1
ATOM 6739 C C . LEU B 1 409 ? 10.438 -18.859 -4.852 1 98.62 409 LEU B C 1
ATOM 6741 O O . LEU B 1 409 ? 9.367 -18.656 -4.285 1 98.62 409 LEU B O 1
ATOM 6745 N N . ALA B 1 410 ? 11.656 -18.547 -4.297 1 98.31 410 ALA B N 1
ATOM 6746 C CA . ALA B 1 410 ? 11.727 -17.922 -2.979 1 98.31 410 ALA B CA 1
ATOM 6747 C C . ALA B 1 410 ? 11.023 -16.578 -2.971 1 98.31 410 ALA B C 1
ATOM 6749 O O . ALA B 1 410 ? 11.266 -15.734 -3.838 1 98.31 410 ALA B O 1
ATOM 6750 N N . GLN B 1 411 ? 10.164 -16.422 -2.014 1 97.94 411 GLN B N 1
ATOM 6751 C CA . GLN B 1 411 ? 9.391 -15.188 -1.902 1 97.94 411 GLN B CA 1
ATOM 6752 C C . GLN B 1 411 ? 9.297 -14.727 -0.451 1 97.94 411 GLN B C 1
ATOM 6754 O O . GLN B 1 411 ? 9.414 -15.539 0.471 1 97.94 411 GLN B O 1
ATOM 6759 N N . LEU B 1 412 ? 9.18 -13.422 -0.244 1 98.19 412 LEU B N 1
ATOM 6760 C CA . LEU B 1 412 ? 8.836 -12.805 1.035 1 98.19 412 LEU B CA 1
ATOM 6761 C C . LEU B 1 412 ? 7.383 -12.352 1.046 1 98.19 412 LEU B C 1
ATOM 6763 O O . LEU B 1 412 ? 6.789 -12.133 -0.012 1 98.19 412 LEU B O 1
ATOM 6767 N N . SER B 1 413 ? 6.809 -12.273 2.229 1 98.12 413 SER B N 1
ATOM 6768 C CA . SER B 1 413 ? 5.488 -11.688 2.451 1 98.12 413 SER B CA 1
ATOM 6769 C C . SER B 1 413 ? 4.402 -12.484 1.733 1 98.12 413 SER B C 1
ATOM 6771 O O . SER B 1 413 ? 3.439 -11.906 1.223 1 98.12 413 SER B O 1
ATOM 6773 N N . MET B 1 414 ? 4.629 -13.836 1.609 1 97.19 414 MET B N 1
ATOM 6774 C CA . MET B 1 414 ? 3.621 -14.688 0.979 1 97.19 414 MET B CA 1
ATOM 6775 C C . MET B 1 414 ? 2.266 -14.516 1.656 1 97.19 414 MET B C 1
ATOM 6777 O O . MET B 1 414 ? 2.182 -14.469 2.885 1 97.19 414 MET B O 1
ATOM 6781 N N . HIS B 1 415 ? 1.168 -14.383 0.888 1 97 415 HIS B N 1
ATOM 6782 C CA . HIS B 1 415 ? -0.223 -14.242 1.304 1 97 415 HIS B CA 1
ATOM 6783 C C . HIS B 1 415 ? -0.505 -12.836 1.821 1 97 415 HIS B C 1
ATOM 6785 O O . HIS B 1 415 ? -1.525 -12.602 2.475 1 97 415 HIS B O 1
ATOM 6791 N N . SER B 1 416 ? 0.41 -11.906 1.671 1 97.94 416 SER B N 1
ATOM 6792 C CA . SER B 1 416 ? 0.125 -10.477 1.712 1 97.94 416 SER B CA 1
ATOM 6793 C C . SER B 1 416 ? -0.53 -10 0.417 1 97.94 416 SER B C 1
ATOM 6795 O O . SER B 1 416 ? -0.38 -10.641 -0.627 1 97.94 416 SER B O 1
ATOM 6797 N N . PRO B 1 417 ? -1.332 -8.859 0.486 1 97.81 417 PRO B N 1
ATOM 6798 C CA . PRO B 1 417 ? -1.838 -8.312 -0.775 1 97.81 417 PRO B CA 1
ATOM 6799 C C . PRO B 1 417 ? -0.731 -7.738 -1.653 1 97.81 417 PRO B C 1
ATOM 6801 O O . PRO B 1 417 ? -0.986 -7.34 -2.793 1 97.81 417 PRO B O 1
ATOM 6804 N N . TYR B 1 418 ? 0.479 -7.672 -1.175 1 98.44 418 TYR B N 1
ATOM 6805 C CA . TYR B 1 418 ? 1.667 -7.195 -1.875 1 98.44 418 TYR B CA 1
ATOM 6806 C C . TYR B 1 418 ? 2.891 -8.016 -1.49 1 98.44 418 TYR B C 1
ATOM 6808 O O . TYR B 1 418 ? 3.416 -7.883 -0.382 1 98.44 418 TYR B O 1
ATOM 6816 N N . GLU B 1 419 ? 3.34 -8.836 -2.393 1 98.69 419 GLU B N 1
ATOM 6817 C CA . GLU B 1 419 ? 4.371 -9.836 -2.123 1 98.69 419 GLU B CA 1
ATOM 6818 C C . GLU B 1 419 ? 5.691 -9.461 -2.795 1 98.69 419 GLU B C 1
ATOM 6820 O O . GLU B 1 419 ? 5.723 -8.594 -3.674 1 98.69 419 GLU B O 1
ATOM 6825 N N . THR B 1 420 ? 6.816 -10.109 -2.322 1 98.81 420 THR B N 1
ATOM 6826 C CA . THR B 1 420 ? 8.141 -9.75 -2.818 1 98.81 420 THR B CA 1
ATOM 6827 C C . THR B 1 420 ? 8.891 -10.984 -3.307 1 98.81 420 THR B C 1
ATOM 6829 O O . THR B 1 420 ? 8.922 -12.008 -2.625 1 98.81 420 THR B O 1
ATOM 6832 N N . GLY B 1 421 ? 9.414 -10.922 -4.52 1 98.75 421 GLY B N 1
ATOM 6833 C CA . GLY B 1 421 ? 10.297 -11.93 -5.082 1 98.75 421 GLY B CA 1
ATOM 6834 C C . GLY B 1 421 ? 11.602 -11.352 -5.609 1 98.75 421 GLY B C 1
ATOM 6835 O O . GLY B 1 421 ? 11.852 -10.148 -5.477 1 98.75 421 GLY B O 1
ATOM 6836 N N . GLY B 1 422 ? 12.508 -12.203 -6.094 1 98.56 422 GLY B N 1
ATOM 6837 C CA . GLY B 1 422 ? 13.734 -11.789 -6.754 1 98.56 422 GLY B CA 1
ATOM 6838 C C . GLY B 1 422 ? 13.555 -11.531 -8.234 1 98.56 422 GLY B C 1
ATOM 6839 O O . GLY B 1 422 ? 12.789 -12.227 -8.906 1 98.56 422 GLY B O 1
ATOM 6840 N N . ILE B 1 423 ? 14.312 -10.609 -8.75 1 98.5 423 ILE B N 1
ATOM 6841 C CA . ILE B 1 423 ? 14.109 -10.172 -10.133 1 98.5 423 ILE B CA 1
ATOM 6842 C C . ILE B 1 423 ? 14.625 -11.242 -11.094 1 98.5 423 ILE B C 1
ATOM 6844 O O . ILE B 1 423 ? 14.188 -11.305 -12.242 1 98.5 423 ILE B O 1
ATOM 6848 N N . LYS B 1 424 ? 15.516 -12.18 -10.633 1 98.5 424 LYS B N 1
ATOM 6849 C CA . LYS B 1 424 ? 16.125 -13.172 -11.508 1 98.5 424 LYS B CA 1
ATOM 6850 C C . LYS B 1 424 ? 15.312 -14.461 -11.539 1 98.5 424 LYS B C 1
ATOM 6852 O O . LYS B 1 424 ? 15.43 -15.25 -12.477 1 98.5 424 LYS B O 1
ATOM 6857 N N . ASP B 1 425 ? 14.523 -14.68 -10.602 1 98.75 425 ASP B N 1
ATOM 6858 C CA . ASP B 1 425 ? 14.016 -16.016 -10.32 1 98.75 425 ASP B CA 1
ATOM 6859 C C . ASP B 1 425 ? 12.984 -16.438 -11.367 1 98.75 425 ASP B C 1
ATOM 6861 O O . ASP B 1 425 ? 12.891 -17.625 -11.711 1 98.75 425 ASP B O 1
ATOM 6865 N N . THR B 1 426 ? 12.18 -15.477 -11.828 1 98.81 426 THR B N 1
ATOM 6866 C CA . THR B 1 426 ? 11.227 -15.82 -12.875 1 98.81 426 THR B CA 1
ATOM 6867 C C . THR B 1 426 ? 11.945 -16.328 -14.117 1 98.81 426 THR B C 1
ATOM 6869 O O . THR B 1 426 ? 11.508 -17.281 -14.75 1 98.81 426 THR B O 1
ATOM 6872 N N . ASP B 1 427 ? 13.039 -15.688 -14.477 1 98.75 427 ASP B N 1
ATOM 6873 C CA . ASP B 1 427 ? 13.836 -16.109 -15.617 1 98.75 427 ASP B CA 1
ATOM 6874 C C . ASP B 1 427 ? 14.391 -17.516 -15.414 1 98.75 427 ASP B C 1
ATOM 6876 O O . ASP B 1 427 ? 14.438 -18.328 -16.344 1 98.75 427 ASP B O 1
ATOM 6880 N N . TYR B 1 428 ? 14.828 -17.781 -14.227 1 98.75 428 TYR B N 1
ATOM 6881 C CA . TYR B 1 428 ? 15.32 -19.109 -13.914 1 98.75 428 TYR B CA 1
ATOM 6882 C C . TYR B 1 428 ? 14.242 -20.156 -14.164 1 98.75 428 TYR B C 1
ATOM 6884 O O . TYR B 1 428 ? 14.516 -21.203 -14.766 1 98.75 428 TYR B O 1
ATOM 6892 N N . LEU B 1 429 ? 13.062 -19.891 -13.711 1 98.88 429 LEU B N 1
ATOM 6893 C CA . LEU B 1 429 ? 11.992 -20.859 -13.859 1 98.88 429 LEU B CA 1
ATOM 6894 C C . LEU B 1 429 ? 11.617 -21.047 -15.328 1 98.88 429 LEU B C 1
ATOM 6896 O O . LEU B 1 429 ? 11.367 -22.172 -15.773 1 98.88 429 LEU B O 1
ATOM 6900 N N . ILE B 1 430 ? 11.562 -19.938 -16.062 1 98.81 430 ILE B N 1
ATOM 6901 C CA . ILE B 1 430 ? 11.258 -20.031 -17.484 1 98.81 430 ILE B CA 1
ATOM 6902 C C . ILE B 1 430 ? 12.297 -20.906 -18.188 1 98.81 430 ILE B C 1
ATOM 6904 O O . ILE B 1 430 ? 11.945 -21.781 -18.969 1 98.81 430 ILE B O 1
ATOM 6908 N N . ALA B 1 431 ? 13.57 -20.703 -17.875 1 98.5 431 ALA B N 1
ATOM 6909 C CA . ALA B 1 431 ? 14.648 -21.469 -18.5 1 98.5 431 ALA B CA 1
ATOM 6910 C C . ALA B 1 431 ? 14.539 -22.953 -18.172 1 98.5 431 ALA B C 1
ATOM 6912 O O . ALA B 1 431 ? 14.68 -23.812 -19.047 1 98.5 431 ALA B O 1
ATOM 6913 N N . ALA B 1 432 ? 14.273 -23.266 -16.938 1 98.56 432 ALA B N 1
ATOM 6914 C CA . ALA B 1 432 ? 14.133 -24.656 -16.516 1 98.56 432 ALA B CA 1
ATOM 6915 C C . ALA B 1 432 ? 12.906 -25.312 -17.156 1 98.56 432 ALA B C 1
ATOM 6917 O O . ALA B 1 432 ? 12.953 -26.469 -17.562 1 98.56 432 ALA B O 1
ATOM 6918 N N . ALA B 1 433 ? 11.828 -24.594 -17.188 1 98.56 433 ALA B N 1
ATOM 6919 C CA . ALA B 1 433 ? 10.594 -25.109 -17.766 1 98.56 433 ALA B CA 1
ATOM 6920 C C . ALA B 1 433 ? 10.766 -25.391 -19.266 1 98.56 433 ALA B C 1
ATOM 6922 O O . ALA B 1 433 ? 10.227 -26.375 -19.781 1 98.56 433 ALA B O 1
ATOM 6923 N N . LYS B 1 434 ? 11.484 -24.531 -19.969 1 97.88 434 LYS B N 1
ATOM 6924 C CA . LYS B 1 434 ? 11.773 -24.781 -21.375 1 97.88 434 LYS B CA 1
ATOM 6925 C C . LYS B 1 434 ? 12.508 -26.094 -21.562 1 97.88 434 LYS B C 1
ATOM 6927 O O . LYS B 1 434 ? 12.141 -26.906 -22.422 1 97.88 434 LYS B O 1
ATOM 6932 N N . GLU B 1 435 ? 13.539 -26.234 -20.766 1 97.06 435 GLU B N 1
ATOM 6933 C CA . GLU B 1 435 ? 14.289 -27.484 -20.812 1 97.06 435 GLU B CA 1
ATOM 6934 C C . GLU B 1 435 ? 13.406 -28.688 -20.484 1 97.06 435 GLU B C 1
ATOM 6936 O O . GLU B 1 435 ? 13.516 -29.734 -21.109 1 97.06 435 GLU B O 1
ATOM 6941 N N . PHE B 1 436 ? 12.516 -28.562 -19.578 1 97.62 436 PHE B N 1
ATOM 6942 C CA . PHE B 1 436 ? 11.609 -29.609 -19.141 1 97.62 436 PHE B CA 1
ATOM 6943 C C . PHE B 1 436 ? 10.672 -30.016 -20.266 1 97.62 436 PHE B C 1
ATOM 6945 O O . PHE B 1 436 ? 10.523 -31.203 -20.562 1 97.62 436 PHE B O 1
ATOM 6952 N N . PHE B 1 437 ? 10.094 -29.031 -20.906 1 96.88 437 PHE B N 1
ATOM 6953 C CA . PHE B 1 437 ? 9.117 -29.297 -21.953 1 96.88 437 PHE B CA 1
ATOM 6954 C C . PHE B 1 437 ? 9.789 -29.906 -23.188 1 96.88 437 PHE B C 1
ATOM 6956 O O . PHE B 1 437 ? 9.156 -30.625 -23.953 1 96.88 437 PHE B O 1
ATOM 6963 N N . ARG B 1 438 ? 11.062 -29.703 -23.344 1 94.38 438 ARG B N 1
ATOM 6964 C CA . ARG B 1 438 ? 11.781 -30.25 -24.5 1 94.38 438 ARG B CA 1
ATOM 6965 C C . ARG B 1 438 ? 12.312 -31.641 -24.203 1 94.38 438 ARG B C 1
ATOM 6967 O O . ARG B 1 438 ? 12.734 -32.344 -25.109 1 94.38 438 ARG B O 1
ATOM 6974 N N . SER B 1 439 ? 12.219 -32.031 -22.938 1 93.06 439 SER B N 1
ATOM 6975 C CA . SER B 1 439 ? 12.75 -33.312 -22.5 1 93.06 439 SER B CA 1
ATOM 6976 C C . SER B 1 439 ? 11.641 -34.344 -22.312 1 93.06 439 SER B C 1
ATOM 6978 O O . SER B 1 439 ? 10.461 -34 -22.344 1 93.06 439 SER B O 1
ATOM 6980 N N . SER B 1 440 ? 12.062 -35.656 -22.281 1 94.69 440 SER B N 1
ATOM 6981 C CA . SER B 1 440 ? 11.172 -36.75 -21.922 1 94.69 440 SER B CA 1
ATOM 6982 C C . SER B 1 440 ? 11.766 -37.594 -20.797 1 94.69 440 SER B C 1
ATOM 6984 O O . SER B 1 440 ? 12.875 -38.125 -20.922 1 94.69 440 SER B O 1
ATOM 6986 N N . VAL B 1 441 ? 11.055 -37.656 -19.734 1 92.94 441 VAL B N 1
ATOM 6987 C CA . VAL B 1 441 ? 11.438 -38.562 -18.641 1 92.94 441 VAL B CA 1
ATOM 6988 C C . VAL B 1 441 ? 10.836 -39.938 -18.875 1 92.94 441 VAL B C 1
ATOM 6990 O O . VAL B 1 441 ? 9.617 -40.094 -18.875 1 92.94 441 VAL B O 1
ATOM 6993 N N . VAL B 1 442 ? 11.648 -40.969 -19.031 1 93.12 442 VAL B N 1
ATOM 6994 C CA . VAL B 1 442 ? 11.172 -42.281 -19.438 1 93.12 442 VAL B CA 1
ATOM 6995 C C . VAL B 1 442 ? 11.633 -43.344 -18.438 1 93.12 442 VAL B C 1
ATOM 6997 O O . VAL B 1 442 ? 12.812 -43.375 -18.078 1 93.12 442 VAL B O 1
ATOM 7000 N N . GLU B 1 443 ? 10.688 -44.062 -18.016 1 91.25 443 GLU B N 1
ATOM 7001 C CA . GLU B 1 443 ? 11.047 -45.219 -17.188 1 91.25 443 GLU B CA 1
ATOM 7002 C C . GLU B 1 443 ? 11.695 -46.312 -18.016 1 91.25 443 GLU B C 1
ATOM 7004 O O . GLU B 1 443 ? 11.094 -46.844 -18.969 1 91.25 443 GLU B O 1
ATOM 7009 N N . ILE B 1 444 ? 12.922 -46.719 -17.641 1 89.25 444 ILE B N 1
ATOM 7010 C CA . ILE B 1 444 ? 13.633 -47.719 -18.438 1 89.25 444 ILE B CA 1
ATOM 7011 C C . ILE B 1 444 ? 13.891 -48.969 -17.594 1 89.25 444 ILE B C 1
ATOM 7013 O O . ILE B 1 444 ? 14.406 -49.938 -18.094 1 89.25 444 ILE B O 1
ATOM 7017 N N . GLY B 1 445 ? 13.594 -48.812 -16.328 1 87 445 GLY B N 1
ATOM 7018 C CA . GLY B 1 445 ? 13.727 -49.906 -15.367 1 87 445 GLY B CA 1
ATOM 7019 C C . GLY B 1 445 ? 13.188 -49.562 -13.992 1 87 445 GLY B C 1
ATOM 7020 O O . GLY B 1 445 ? 12.773 -48.438 -13.75 1 87 445 GLY B O 1
ATOM 7021 N N . SER B 1 446 ? 13.172 -50.562 -13.18 1 84.25 446 SER B N 1
ATOM 7022 C CA . SER B 1 446 ? 12.711 -50.312 -11.812 1 84.25 446 SER B CA 1
ATOM 7023 C C . SER B 1 446 ? 13.633 -49.312 -11.109 1 84.25 446 SER B C 1
ATOM 7025 O O . SER B 1 446 ? 14.781 -49.625 -10.812 1 84.25 446 SER B O 1
ATOM 7027 N N . GLY B 1 447 ? 13.094 -48.125 -10.93 1 81.62 447 GLY B N 1
ATOM 7028 C CA . GLY B 1 447 ? 13.875 -47.094 -10.281 1 81.62 447 GLY B CA 1
ATOM 7029 C C . GLY B 1 447 ? 14.898 -46.438 -11.203 1 81.62 447 GLY B C 1
ATOM 7030 O O . GLY B 1 447 ? 15.859 -45.844 -10.742 1 81.62 447 GLY B O 1
ATOM 7031 N N . GLU B 1 448 ? 14.727 -46.688 -12.43 1 85.69 448 GLU B N 1
ATOM 7032 C CA . GLU B 1 448 ? 15.648 -46.125 -13.422 1 85.69 448 GLU B CA 1
ATOM 7033 C C . GLU B 1 448 ? 14.914 -45.312 -14.477 1 85.69 448 GLU B C 1
ATOM 7035 O O . GLU B 1 448 ? 13.984 -45.812 -15.117 1 85.69 448 GLU B O 1
ATOM 7040 N N . TYR B 1 449 ? 15.336 -44.125 -14.539 1 87.25 449 TYR B N 1
ATOM 7041 C CA . TYR B 1 449 ? 14.734 -43.219 -15.516 1 87.25 449 TYR B CA 1
ATOM 7042 C C . TYR B 1 449 ? 15.797 -42.594 -16.406 1 87.25 449 TYR B C 1
ATOM 7044 O O . TYR B 1 449 ? 16.938 -42.406 -15.984 1 87.25 449 TYR B O 1
ATOM 7052 N N . ARG B 1 450 ? 15.43 -42.344 -17.625 1 85.19 450 ARG B N 1
ATOM 7053 C CA . ARG B 1 450 ? 16.25 -41.594 -18.578 1 85.19 450 ARG B CA 1
ATOM 7054 C C . ARG B 1 450 ? 15.562 -40.344 -19.047 1 85.19 450 ARG B C 1
ATOM 7056 O O . ARG B 1 450 ? 14.352 -40.344 -19.281 1 85.19 450 ARG B O 1
ATOM 7063 N N . SER B 1 451 ? 16.312 -39.281 -18.953 1 85.19 451 SER B N 1
ATOM 7064 C CA . SER B 1 451 ? 15.828 -38.031 -19.531 1 85.19 451 SER B CA 1
ATOM 7065 C C . SER B 1 451 ? 16.359 -37.844 -20.953 1 85.19 451 SER B C 1
ATOM 7067 O O . SER B 1 451 ? 17.562 -37.688 -21.156 1 85.19 451 SER B O 1
ATOM 7069 N N . LEU B 1 452 ? 15.516 -37.844 -21.875 1 80.5 452 LEU B N 1
ATOM 7070 C CA . LEU B 1 452 ? 15.875 -37.688 -23.281 1 80.5 452 LEU B CA 1
ATOM 7071 C C . LEU B 1 452 ? 15.594 -36.25 -23.75 1 80.5 452 LEU B C 1
ATOM 7073 O O . LEU B 1 452 ? 14.578 -35.656 -23.391 1 80.5 452 LEU B O 1
ATOM 7077 N N . THR B 1 453 ? 16.672 -35.625 -24.328 1 79.25 453 THR B N 1
ATOM 7078 C CA . THR B 1 453 ? 16.469 -34.281 -24.859 1 79.25 453 THR B CA 1
ATOM 7079 C C . THR B 1 453 ? 16.453 -34.281 -26.391 1 79.25 453 THR B C 1
ATOM 7081 O O . THR B 1 453 ? 17.266 -34.969 -27.016 1 79.25 453 THR B O 1
ATOM 7084 N N . SER B 1 454 ? 15.375 -33.844 -26.938 1 67.56 454 SER B N 1
ATOM 7085 C CA . SER B 1 454 ? 15.344 -33.688 -28.375 1 67.56 454 SER B CA 1
ATOM 7086 C C . SER B 1 454 ? 16.094 -32.438 -28.828 1 67.56 454 SER B C 1
ATOM 7088 O O . SER B 1 454 ? 16.156 -31.453 -28.094 1 67.56 454 SER B O 1
ATOM 7090 N N . ALA B 1 455 ? 16.984 -32.562 -29.969 1 55.75 455 ALA B N 1
ATOM 7091 C CA . ALA B 1 455 ? 17.688 -31.422 -30.562 1 55.75 455 ALA B CA 1
ATOM 7092 C C . ALA B 1 455 ? 16.719 -30.328 -30.984 1 55.75 455 ALA B C 1
ATOM 7094 O O . ALA B 1 455 ? 15.594 -30.609 -31.406 1 55.75 455 ALA B O 1
ATOM 7095 N N . PRO B 1 456 ? 16.922 -29.016 -30.766 1 53 456 PRO B N 1
ATOM 7096 C CA . PRO B 1 456 ? 16.078 -27.938 -31.25 1 53 456 PRO B CA 1
ATOM 7097 C C . PRO B 1 456 ? 15.805 -28.031 -32.75 1 53 456 PRO B C 1
ATOM 7099 O O . PRO B 1 456 ? 16.656 -28.484 -33.5 1 53 456 PRO B O 1
ATOM 7102 N N . LYS B 1 457 ? 14.492 -27.984 -33.281 1 52.44 457 LYS B N 1
ATOM 7103 C CA . LYS B 1 457 ? 14.203 -27.906 -34.719 1 52.44 457 LYS B CA 1
ATOM 7104 C C . LYS B 1 457 ? 14.898 -26.703 -35.344 1 52.44 457 LYS B C 1
ATOM 7106 O O . LYS B 1 457 ? 14.727 -25.562 -34.906 1 52.44 457 LYS B O 1
ATOM 7111 N N . SER B 1 458 ? 16.125 -26.891 -35.812 1 35.31 458 SER B N 1
ATOM 7112 C CA . SER B 1 458 ? 16.719 -25.859 -36.656 1 35.31 458 SER B CA 1
ATOM 7113 C C . SER B 1 458 ? 15.68 -25.266 -37.625 1 35.31 458 SER B C 1
ATOM 7115 O O . SER B 1 458 ? 14.914 -26 -38.25 1 35.31 458 SER B O 1
ATOM 7117 N N . THR B 1 459 ? 15.219 -24.062 -37.312 1 35.44 459 THR B N 1
ATOM 7118 C CA . THR B 1 459 ? 14.516 -23.344 -38.344 1 35.44 459 THR B CA 1
ATOM 7119 C C . THR B 1 459 ? 15.273 -23.453 -39.688 1 35.44 459 THR B C 1
ATOM 7121 O O . THR B 1 459 ? 16.375 -22.938 -39.812 1 35.44 459 THR B O 1
ATOM 7124 N N . ILE B 1 460 ? 15.203 -24.422 -40.375 1 26.16 460 ILE B N 1
ATOM 7125 C CA . ILE B 1 460 ? 15.648 -24.391 -41.781 1 26.16 460 ILE B CA 1
ATOM 7126 C C . ILE B 1 460 ? 14.938 -23.266 -42.531 1 26.16 460 ILE B C 1
ATOM 7128 O O . ILE B 1 460 ? 13.711 -23.266 -42.656 1 26.16 460 ILE B O 1
ATOM 7132 N N . ILE B 1 461 ? 15.5 -22.078 -42.531 1 26.66 461 ILE B N 1
ATOM 7133 C CA . ILE B 1 461 ? 15.258 -21.109 -43.594 1 26.66 461 ILE B CA 1
ATOM 7134 C C . ILE B 1 461 ? 15.305 -21.797 -44.969 1 26.66 461 ILE B C 1
ATOM 7136 O O . ILE B 1 461 ? 16.359 -22.297 -45.375 1 26.66 461 ILE B O 1
ATOM 7140 N N . ARG B 1 462 ? 14.164 -22.469 -45.219 1 21.62 462 ARG B N 1
ATOM 7141 C CA . ARG B 1 462 ? 14.047 -22.484 -46.688 1 21.62 462 ARG B CA 1
ATOM 7142 C C . ARG B 1 462 ? 13.68 -21.109 -47.219 1 21.62 462 ARG B C 1
ATOM 7144 O O . ARG B 1 462 ? 12.867 -20.391 -46.625 1 21.62 462 ARG B O 1
#

InterPro domains:
  IPR001948 Peptidase M18 [PF02127] (28-437)
  IPR001948 Peptidase M18 [PR00932] (90-106)
  IPR001948 Peptidase M18 [PR00932] (124-144)
  IPR001948 Peptidase M18 [PR00932] (159-176)
  IPR001948 Peptidase M18 [PR00932] (272-290)
  IPR001948 Peptidase M18 [PR00932] (315-331)
  IPR001948 Peptidase M18 [PR00932] (404-419)
  IPR001948 Peptidase M18 [PTHR28570] (14-439)
  IPR023358 Peptidase M18, domain 2 [G3DSA:2.30.250.10] (100-227)

Secondary structure (DSSP, 8-state):
-HHHHHHHHHHHHHHHHHHHHHHHHHHHHHT-SSHHHHHHHHHHHHHHTT-EEEPTTS-----TT-EEEEEETTTEEEEEE-S-TT---EEEEEEE----EEEEEEEEEEEETTTEEEEEEEEESS--SGGGTTS-EEEEEEEEEEETTEEEEEEEE--S--BB-PPPPGGG-TTTTT-----TTTTTPPEEEEGGGTT-HHHHHHHHHTS-GGGEEEEEEEEEE-PPPEEESTTS-EEEETTHHHHHHHHHHHHHHHH----SSEEEEEEES-GGGTS-STTSTTSSHHHHHHHHHHHHTT--HHHHHHHHHT-EEEEE--EEPPPTT-GGGS-SS----TTS-EEEE--TTSSS---HHHHHHHHHHHHHHT--EEEE---TTSPPPP-HHHHHTTTS--EEEEEEEEEESTTSSSEEEETTHHHHHHHHHHHHHHEEEEEEETTEEEEEEPPP------/-HHHHHHHHHHHHHHHHHHHHHHHHHHHHHT-SSHHHHHHHHHHHHHHTT-EEEPTTS-----TT-EEEEEETTTEEEEEE-S-TT---EEEEEEE----EEEEEEEEEEEETTTEEEEEEEEESS--SGGGTTS-EEEEEEEEEEETTEEEEEEEE--S--BB-PPPPGGG-TTTTT-----TTTTTPPEEEEGGGTT-HHHHHHHHHTS-GGGEEEEEEEEEE-PPPEEESTTS-EEEETTHHHHHHHHHHHHHHHH----SSEEEEEEES-GGGTS-STTSTTSSHHHHHHHHHHHHTT--HHHHHHHHHT-EEEEE--EEPPPTT-GGGS-SS----TTS-EEEE--TTSSS---HHHHHHHHHHHHHHT--EEEE---TTSPPPP-HHHHHTTTS--EEEEEEEEEESTTSSSEEEETTHHHHHHHHHHHHHHEEEEEEETTEEEEEEPPP------

pLDDT: mean 93.25, std 11.06, range [21.62, 98.88]

Nearest PDB structures (foldseek):
  3vat-assembly1_A  TM=9.637E-01  e=4.727E-50  Bos taurus
  4dyo-assembly1_A  TM=9.629E-01  e=6.278E-50  Homo sapiens
  7dde-assembly1_C  TM=9.680E-01  e=3.364E-50  Schizosaccharomyces pombe 972h-
  5jh9-assembly1_D  TM=9.282E-01  e=4.046E-42  Saccharomyces cerevisiae S288C
  5jh9-assembly1_B  TM=9.150E-01  e=1.123E-41  Saccharomyces cerevisiae S288C

Solvent-accessible surface area (backbone atoms only — not comparable to full-atom values): 46115 Å² total; per-residue (Å²): 119,68,61,65,51,49,52,52,48,51,50,48,50,51,47,51,50,30,52,50,50,49,50,52,49,43,52,53,45,69,57,27,68,26,27,43,33,37,37,51,50,52,48,53,54,40,47,76,71,64,35,41,80,50,58,90,92,50,89,67,86,60,49,69,65,33,44,36,29,38,67,41,94,54,27,16,38,42,34,39,39,31,62,46,81,86,44,53,19,40,31,33,43,36,26,28,44,40,52,55,42,37,33,54,43,83,83,28,75,40,78,38,92,68,52,28,23,30,37,44,50,43,78,35,42,77,49,45,59,57,50,49,34,48,40,54,19,25,47,24,29,37,35,32,30,60,55,88,94,40,78,42,83,40,68,28,53,49,92,51,50,32,27,30,23,64,44,78,26,37,87,80,35,81,47,63,49,63,33,49,60,68,44,61,89,43,62,63,39,31,41,34,27,46,39,86,39,64,88,39,63,62,53,51,49,19,58,49,46,73,49,60,57,88,37,49,77,44,72,53,42,28,48,34,65,64,68,71,63,44,68,20,25,69,77,52,50,31,32,32,30,48,49,46,58,19,42,50,44,42,48,27,47,50,54,18,58,74,71,47,87,47,30,60,18,28,34,31,46,33,32,23,19,46,60,57,70,70,11,81,43,79,40,11,37,54,20,55,55,66,41,54,49,55,52,47,53,37,49,37,61,71,48,52,74,64,54,46,55,53,18,38,63,13,21,40,33,42,25,33,45,58,36,74,23,57,38,83,68,47,56,84,70,41,23,94,86,33,68,29,46,60,58,53,28,42,28,41,37,48,37,94,85,47,37,24,48,29,44,73,66,35,47,50,54,50,49,51,39,20,56,77,46,71,35,54,71,34,42,35,39,62,31,93,89,45,82,73,72,76,50,57,41,41,41,26,35,76,58,48,69,51,53,29,25,26,28,20,44,24,25,42,12,50,47,33,59,36,20,35,37,24,40,50,33,55,57,36,47,22,43,30,42,30,44,44,35,22,24,32,49,35,60,79,47,94,94,35,72,44,78,45,72,56,77,78,80,72,78,68,82,121,117,67,64,65,51,49,52,52,46,51,50,48,50,50,48,52,50,31,52,50,50,51,51,53,49,42,53,54,45,68,58,26,66,27,28,44,34,37,37,52,49,51,49,53,56,39,47,76,70,66,34,41,80,51,57,91,92,50,88,68,87,60,50,66,66,34,43,35,29,40,69,42,95,53,25,16,38,41,33,39,39,31,61,44,81,84,44,53,18,41,30,34,41,35,25,30,43,40,54,54,42,37,33,55,43,83,83,28,75,38,76,38,92,69,53,29,22,29,37,43,50,44,79,34,43,76,50,46,59,58,49,50,32,48,40,54,20,27,46,23,30,37,33,32,30,61,55,88,95,40,79,41,82,39,68,28,54,48,91,52,48,31,27,31,22,63,45,78,27,36,87,79,35,82,46,63,49,64,34,50,59,68,44,60,90,43,62,62,40,30,42,33,26,46,40,84,38,63,90,39,64,63,54,52,50,18,59,49,46,71,49,60,57,87,37,51,77,43,72,52,41,28,47,34,65,64,66,71,64,42,68,20,24,70,78,52,51,30,33,33,29,47,49,46,58,20,43,50,45,41,49,27,47,50,54,17,57,74,72,48,87,47,31,59,16,28,33,32,46,34,32,22,18,45,60,57,70,70,10,80,43,80,40,10,38,53,20,56,55,66,41,53,50,55,52,46,54,36,49,38,60,71,47,53,74,66,55,45,54,52,19,38,64,13,20,39,32,41,22,34,46,58,36,73,24,57,39,81,67,46,54,83,70,41,24,93,85,34,67,29,46,59,57,53,29,42,27,40,36,48,36,95,84,48,35,24,48,28,45,74,66,35,46,50,54,50,50,50,40,20,57,76,45,72,34,53,70,34,41,39,39,63,30,92,89,46,81,72,74,75,50,59,42,41,42,27,35,75,59,48,72,52,52,28,26,26,28,21,43,25,24,41,12,51,47,32,56,35,20,36,37,24,41,49,32,58,58,38,48,23,43,30,41,31,44,45,34,22,24,31,49,34,60,78,48,94,94,35,72,44,77,45,70,55,78,77,80,72,79,71,83,120

Radius of gyration: 31.9 Å; Cα contacts (8 Å, |Δi|>4): 2232; chains: 2; bounding box: 77×102×77 Å

Foldseek 3Di:
DVVVVVVVVVVVVLVVVLVVVLVVLLVLVLQQQFLLSNLVSLVVVLVVLPEDEDEPVDADQADAQHWYKYDDPSRKIKTWGHNHLLFQAEQAEEAARHAKFWWFDVVFWDDDVLWFTWGFTDTQFDFDQVLQAPFQKWKWFWFWFDDPPDTDIFTFTLQDRFWGQHDDDCVVPVCPVVDDDDDCRPRRIITGGTNVCPPCVLVSRCVRRVHDSVRTDDITMTMAGNDGKDQDDPVSFKIKAFCVFPSLSLVLLSLLNSVADAARHMYMRIYAYSQRPPQPDCRGLLHLVVVSVLVSSCVSSVHDPVSSVSRLQFYEYEQEGADAAQDPVCNVFFDPPFGDHFPQFKEWEDDPVPLWVDDDLLVVVLVVLLVVLVTGYGYGDGDPVDDDHHGSVSSNCVNRPHHYIYMHFHWPSGSRSMIMGTSNHSVSSSSSSNSSNQWIWHDPDDSDTDIGGDDGPPPPPD/DVVVVVVVVVVVVLVVVLVVVLVVLLVLVLQQQFLLSNLVSLVVVLVVLPEDEDEPVDADQADAQHWYKYDDPSRWIKIWGHNHLLFQAEQEEEAARHAKFWWFDVVFWDDDVLWFTWGFTDIQFDFDQVLQAPFQKWKWFWFWFDDPPDTDIFTFTLQDRFWGQHDDDCVVPVCPPVDDDDDCRPRRIITGGTNVCPPCVLVSRCVRRVHDSVRTDDITMTMAGNDGKDQDDPVSFKIKAFCVFPSLSLVLLSLLNSPADAARHMYMRIYAYSQRPPQPDCRGLLHLVVVSVLVSSCVSSVHDPVSSVSNLQFYEYEQEGADAACDPVCNVFFDPPFGDHFPQFKEWEDDPVPLWVDDDLLVVVLVVLLVVLVTGYGYGDGDPVDDDHRGSHSSNCVNRPHHYIYMHFHWPSGSRSMIMGTSNHSVSSSSSSNSSNQWIWHDPDDSDTDIHGDDGPPPPPD

Organism: Clostridium scindens (strain ATCC 35704 / DSM 5676 / VPI 13733 / 19) (NCBI:txid411468)

Sequence (924 aa):
MDVNMTGNTEENTQREQNLKTAGQLFSFIQASPSPFHAVANMKRELDAHGYAQLLEGEEWRLEEEGKYYVIRNGSALIAFRIPKRDFLGFQIMASHSDSPSFKIKENPEMDVEGHYVKLNVEKYGGMLCAPWFDRPLSVAGRVIVRKGSRLVTRLVNVDRDLCMIPNLAIHMNREANEGYKYNVQKDMLPLYGCGEARGKFMEDIACAAGVAQEDMIGSDLFLYNRMEGSIWGAQEEFISIGRLDDLQCAFASLQAFLEEDGGDSIPVHCVYDNEEVGSGTKQGAGSTFLLDTLLRVNEGLGRSPGRYRQALASSFMLSADNAHGVHPNYPEKACPTNRPYLNEGIVIKYSANQKYTTDGMAAAVFTQICERAGVPVQKFLNRSDILGGSTLGNISGTQVALNSVDIGLAQLSMHSPYETGGIKDTDYLIAAAKEFFRSSVVEIGSGEYRSLTSAPKSTIIRMDVNMTGNTEENTQREQNLKTAGQLFSFIQASPSPFHAVANMKRELDAHGYAQLLEGEEWRLEEEGKYYVIRNGSALIAFRIPKRDFLGFQIMASHSDSPSFKIKENPEMDVEGHYVKLNVEKYGGMLCAPWFDRPLSVAGRVIVRKGSRLVTRLVNVDRDLCMIPNLAIHMNREANEGYKYNVQKDMLPLYGCGEARGKFMEDIACAAGVAQEDMIGSDLFLYNRMEGSIWGAQEEFISIGRLDDLQCAFASLQAFLEEDGGDSIPVHCVYDNEEVGSGTKQGAGSTFLLDTLLRVNEGLGRSPGRYRQALASSFMLSADNAHGVHPNYPEKACPTNRPYLNEGIVIKYSANQKYTTDGMAAAVFTQICERAGVPVQKFLNRSDILGGSTLGNISGTQVALNSVDIGLAQLSMHSPYETGGIKDTDYLIAAAKEFFRSSVVEIGSGEYRSLTSAPKSTIIR